Protein AF-0000000067834323 (afdb_homodimer)

Solvent-accessible surface area (backbone atoms only — not comparable to full-atom values): 40862 Å² total; per-residue (Å²): 127,83,71,75,69,48,27,38,35,40,26,24,63,48,64,49,22,48,41,20,52,39,44,43,51,51,28,32,71,61,74,43,74,45,67,44,77,49,79,82,41,48,38,62,52,53,50,54,48,49,55,54,52,73,71,45,79,67,45,37,36,42,38,36,32,43,54,72,42,46,72,56,46,51,52,46,53,53,49,50,42,54,53,36,70,73,40,57,89,88,38,45,52,33,37,42,36,38,27,28,52,69,64,25,59,53,39,31,52,76,68,72,43,62,66,42,72,40,91,87,40,89,77,30,30,33,42,73,73,87,39,96,47,49,44,39,37,39,26,70,90,44,40,28,25,46,47,37,55,75,49,33,62,80,80,22,73,83,46,52,77,61,52,71,67,56,44,52,18,47,50,37,38,39,50,14,46,36,22,40,75,68,62,35,76,88,42,86,40,16,59,47,17,48,41,49,44,51,54,44,68,70,38,55,53,60,60,48,40,80,67,35,90,61,19,62,58,51,53,35,50,51,50,40,52,52,19,35,41,45,67,73,64,47,41,27,26,55,50,48,35,42,44,31,45,53,53,42,52,54,46,51,62,73,46,61,88,46,86,86,67,52,85,54,41,30,60,53,60,45,45,22,55,56,53,38,72,37,66,72,52,44,45,73,44,95,89,48,34,33,36,34,52,59,59,36,68,69,44,41,54,51,19,49,52,41,23,38,74,71,63,74,28,60,34,35,37,36,38,32,50,72,12,43,32,42,25,33,28,82,77,43,52,9,25,60,56,12,44,70,32,76,30,47,73,41,48,38,44,12,28,24,40,45,91,81,43,51,34,82,44,57,68,52,41,48,67,62,44,45,54,64,79,54,58,72,76,77,71,58,81,72,37,71,64,61,63,55,60,69,59,71,109,126,81,71,74,68,46,26,38,35,42,27,25,62,47,65,49,20,49,42,19,52,38,44,43,51,51,27,32,71,61,76,43,75,46,69,43,76,48,78,83,40,50,39,62,53,52,49,55,49,50,56,53,53,73,70,45,77,67,46,38,34,41,37,36,30,44,54,72,43,44,70,56,46,51,53,46,54,54,48,50,42,55,53,35,70,73,40,57,88,90,38,44,50,34,37,42,36,38,27,28,52,67,65,25,58,55,40,31,53,75,68,72,42,63,66,42,73,39,91,86,41,87,76,30,31,31,42,74,73,88,39,97,47,48,43,40,37,39,26,70,90,44,40,29,24,47,46,40,56,75,48,35,60,80,80,23,72,83,46,51,75,61,53,72,66,57,43,53,16,48,52,38,36,37,49,15,45,34,22,41,76,67,62,35,74,89,43,84,38,17,59,47,18,49,41,49,45,52,53,46,67,70,38,55,51,59,60,48,42,80,67,34,89,60,19,62,58,50,54,36,51,49,50,40,53,52,19,36,41,45,67,74,63,48,41,26,25,55,49,47,34,41,44,32,46,53,53,40,53,53,46,51,61,75,46,61,87,47,85,85,68,53,83,55,40,30,61,53,61,42,47,23,57,56,54,36,70,37,67,71,49,42,45,74,44,95,87,48,36,32,37,33,51,59,58,37,69,71,44,42,53,52,18,47,52,42,24,39,74,69,63,72,27,61,33,36,35,36,38,32,50,73,12,42,33,44,25,32,28,80,77,45,52,10,24,59,57,11,44,71,32,78,30,48,71,40,48,38,44,11,28,25,40,44,91,83,42,51,33,83,44,58,68,53,40,47,68,61,45,47,54,65,79,53,57,72,76,76,71,58,82,74,37,72,64,61,64,54,60,69,58,74,108

Nearest PDB structures (foldseek):
  6mtz-assembly1_A  TM=7.770E-01  e=5.804E-19  Helicobacter pylori G27
  6mtz-assembly2_B  TM=7.766E-01  e=2.660E-18  Helicobacter pylori G27
  3sir-assembly1_A  TM=5.454E-01  e=3.115E-01  Drosophila melanogaster
  6mtz-assembly1_A  TM=7.773E-01  e=5.276E-19  Helicobacter pylori G27
  6mtz-assembly2_B  TM=7.833E-01  e=2.425E-18  Helicobacter pylori G27

InterPro domains:
  IPR038763 DHH phosphoesterase superfamily [SSF64182] (10-366)

Organism: Methylorubrum extorquens (strain ATCC 14718 / DSM 1338 / JCM 2805 / NCIMB 9133 / AM1) (NCBI:txid272630)

Secondary structure (DSSP, 8-state):
-----EEEEEEESSHHHHHHHHHHHHHS-EEEEEEE-SGGGHHHHHHHHHHHHHT-SS-EEEEEES----HHHHHHHHHHHHHHHTSPTT-PPEEEEEE--HHHHHHHHHTT--EEE-SSSTT-EEE--S-TTEEEEE-TTS-HHHHHHHTHHHH-TT-----HHHHHHHHHHHHHHHHHHTT-TTSTHHHHHHHHHHHHHHHHTTSS-TTSTTHHHHHHHHHHHHHHHHHTT--HHHHHHHHHHHHHHHHHHHTTT-TT--TTS-HHHHHHHHHHT-GGG-EE-TTS-EEEES--HHHHHHHHHHHHHTTS-SEEEEE-TTSEEEEEESSSHHHHHHHTTT-EEETTEEEEE-TTS--SSHHHHHHHHHHHHSPPPP-GGG-HHHHHHGGG-/-----EEEEEEESSHHHHHHHHHHHHHS-EEEEEEE--GGGHHHHHHHHHHHHHT-SS-EEEEEES----HHHHHHHHHHHHHHHTSPTT-PPEEEEEE--HHHHHHHHHTT--EEE-SSSTT-EEE--S-TTEEEEE-TTS-HHHHHHHTHHHH-TT-----HHHHHHHHHHHHHHHHHHTT-TTSTHHHHHHHHHHHHHHHHTTSS-TTSTTHHHHHHHHHHHHHHHHHTT--HHHHHHHHHHHHHHHHHHHTTT-TT--TTS-HHHHHHHHHHT-GGG-EE-TTS-EEEES--HHHHHHHHHHHHHTTS-SEEEEE-TTSEEEEEESSSHHHHHHHTTT-EEETTEEEEE-TTS--SSHHHHHHHHHHHHSPPPP-GGG-HHHHHHGGG-

Sequence (786 aa):
MILPMIVTQITHHDLDGYGASTVAAAFADVARVVHVARYSDVGPVVEDELKRLRGAAASETLLMTDLGLEEPTIAFLRRFAAMNRGRAEGTHHRLVVLDHHASSIDQLKRQNLETAPDPERAGLLRADLGDAEVFVLIDEAHCATRMAYDQRALYAPEAKVPGETAAADLAALIESVEALDLWKKGEPAFAGGLALDEMFWDSVSTLVPASHPWHDRFVSDLLMAAAGLLRAGSTPAELERRSGELRARLVDGLLAGEAGDDPALTARQRLARALARSDALFHRLSDGTLLSFGLDSGTFQRVSDQVMEAGRAKRVVNVQRAGTLSFRSIDGTALDGARAFRGGGHRDAAGGKLPQGSAHSREDAVAQVEPVLNPPPPDLSGSPFAALKNWKGMILPMIVTQITHHDLDGYGASTVAAAFADVARVVHVARYSDVGPVVEDELKRLRGAAASETLLMTDLGLEEPTIAFLRRFAAMNRGRAEGTHHRLVVLDHHASSIDQLKRQNLETAPDPERAGLLRADLGDAEVFVLIDEAHCATRMAYDQRALYAPEAKVPGETAAADLAALIESVEALDLWKKGEPAFAGGLALDEMFWDSVSTLVPASHPWHDRFVSDLLMAAAGLLRAGSTPAELERRSGELRARLVDGLLAGEAGDDPALTARQRLARALARSDALFHRLSDGTLLSFGLDSGTFQRVSDQVMEAGRAKRVVNVQRAGTLSFRSIDGTALDGARAFRGGGHRDAAGGKLPQGSAHSREDAVAQVEPVLNPPPPDLSGSPFAALKNWKG

Radius of gyration: 29.29 Å; Cα contacts (8 Å, |Δi|>4): 1418; chains: 2; bounding box: 93×86×87 Å

pLDDT: mean 92.76, std 10.88, range [27.03, 98.88]

Foldseek 3Di:
DPPFAAEEEEAEDALLRLLLVLLLVQWGVHPYYHYFHDLVLPLVVLVVVLVVLLPDQAAHEYEYFAHACAPSNVVSLLVLQVSQVPDDPPRRHAYAHEHADPVNQVRCVVVPFDWDDDPVDPQKIWTDNPHPRYTHIYHNLWGRSVVSNVVVCSRRVVTDDDDPLLVLLSVLLRVLCGCCVNVVVVDPSPQLVVLLRVLLVVDLAQFDHSQDPCRSVLSSQLSSVSSSCVSVPDGSVRSVVCSQVSSLVSLCVVCPPPPPQDSVDGNLLRRLLVVLPDPSQWDQAPVRETEGEAHDPNSCVNNVVNNVVVVSGQKYWYAYQQFKIWIAGDPQCRQVLQVLQVWGDGSGIIMHGFPVRGDNDPVRVCVRRRCSNPNDDPPCVPVPCVVVVVVVD/DPPFAAEEEEAEDALLRLLLVLLLVQWGVHPYYHYFHDLVLPLVVLVVVLVVLLPDQAAHEYEYFAHACAPSNVVSLLVLQVSQVPDDPPRRHAYAYEHADPVNQVRCVVVPFDWDDDPPDPQKIWTDNPHPRYTHIYHNLWGRSVVSNVVVCSRRVVTDDHDPLLVLLSVLLRVLCGCCVNVVVVDPSPQLVVLLRVLLVVDLQQFDHSQDPCRSVLSSQLSSVSSSCVSVPDGSVRSVVCSQVSSLVSLCVVCPPPPPQDSVDGNLLRRLLVVLPDPSQWDQAPVRETEGEAHDPNSCVNNVVNNVVVVSGQKYWYAYFQFKIWIAGDPQCSQVLQVLQVWGDGSGIIMHGFPVRGDNDPVRVCVRRRCSNPNDDPPCVPVPCVVVVVVVD

Structure (mmCIF, N/CA/C/O backbone):
data_AF-0000000067834323-model_v1
#
loop_
_entity.id
_entity.type
_entity.pdbx_description
1 polymer 'Dimethylmenaquinone methyltransferase'
#
loop_
_atom_site.group_PDB
_atom_site.id
_atom_site.type_symbol
_atom_site.label_atom_id
_atom_site.label_alt_id
_atom_site.label_comp_id
_atom_site.label_asym_id
_atom_site.label_entity_id
_atom_site.label_seq_id
_atom_site.pdbx_PDB_ins_code
_atom_site.Cartn_x
_atom_site.Cartn_y
_atom_site.Cartn_z
_atom_site.occupancy
_atom_site.B_iso_or_equiv
_atom_site.auth_seq_id
_atom_site.auth_comp_id
_atom_site.auth_asym_id
_atom_site.auth_atom_id
_atom_site.pdbx_PDB_model_num
ATOM 1 N N . MET A 1 1 ? -16.531 34.844 27.625 1 30.27 1 MET A N 1
ATOM 2 C CA . MET A 1 1 ? -15.961 33.531 27.312 1 30.27 1 MET A CA 1
ATOM 3 C C . MET A 1 1 ? -15.133 33.594 26.047 1 30.27 1 MET A C 1
ATOM 5 O O . MET A 1 1 ? -15.633 33.969 24.984 1 30.27 1 MET A O 1
ATOM 9 N N . ILE A 1 2 ? -13.867 33.844 26.078 1 39.53 2 ILE A N 1
ATOM 10 C CA . ILE A 1 2 ? -13.023 33.906 24.891 1 39.53 2 ILE A CA 1
ATOM 11 C C . ILE A 1 2 ? -13.242 32.656 24.031 1 39.53 2 ILE A C 1
ATOM 13 O O . ILE A 1 2 ? -13.062 31.531 24.516 1 39.53 2 ILE A O 1
ATOM 17 N N . LEU A 1 3 ? -14.109 32.719 23.141 1 48.69 3 LEU A N 1
ATOM 18 C CA . LEU A 1 3 ? -14.375 31.594 22.25 1 48.69 3 LEU A CA 1
ATOM 19 C C . LEU A 1 3 ? -13.078 30.906 21.828 1 48.69 3 LEU A C 1
ATOM 21 O O . LEU A 1 3 ? -12.133 31.578 21.406 1 48.69 3 LEU A O 1
ATOM 25 N N . PRO A 1 4 ? -12.914 29.734 22.312 1 58.78 4 PRO A N 1
ATOM 26 C CA . PRO A 1 4 ? -11.656 29.062 21.969 1 58.78 4 PRO A CA 1
ATOM 27 C C . PRO A 1 4 ? -11.305 29.172 20.484 1 58.78 4 PRO A C 1
ATOM 29 O O . PRO A 1 4 ? -12.203 29.172 19.641 1 58.78 4 PRO A O 1
ATOM 32 N N . MET A 1 5 ? -10.109 29.656 20.203 1 72.94 5 MET A N 1
ATOM 33 C CA . MET A 1 5 ? -9.594 29.844 18.844 1 72.94 5 MET A CA 1
ATOM 34 C C . MET A 1 5 ? -9.625 28.531 18.078 1 72.94 5 MET A C 1
ATOM 36 O O . MET A 1 5 ? -9.078 27.516 18.531 1 72.94 5 MET A O 1
ATOM 40 N N . ILE A 1 6 ? -10.562 28.453 17.031 1 88.56 6 ILE A N 1
ATOM 41 C CA . ILE A 1 6 ? -10.648 27.312 16.141 1 88.56 6 ILE A CA 1
ATOM 42 C C . ILE A 1 6 ? -9.344 27.188 15.344 1 88.56 6 ILE A C 1
ATOM 44 O O . ILE A 1 6 ? -8.883 28.141 14.734 1 88.56 6 ILE A O 1
ATOM 48 N N . VAL A 1 7 ? -8.648 26.078 15.5 1 95.94 7 VAL A N 1
ATOM 49 C CA . VAL A 1 7 ? -7.422 25.812 14.75 1 95.94 7 VAL A CA 1
ATOM 50 C C . VAL A 1 7 ? -7.68 24.719 13.711 1 95.94 7 VAL A C 1
ATOM 52 O O . VAL A 1 7 ? -8.195 23.641 14.039 1 95.94 7 VAL A O 1
ATOM 55 N N . THR A 1 8 ? -7.434 25.031 12.438 1 97.5 8 THR A N 1
ATOM 56 C CA . THR A 1 8 ? -7.383 24.062 11.352 1 97.5 8 THR A CA 1
ATOM 57 C C . THR A 1 8 ? -5.945 23.859 10.883 1 97.5 8 THR A C 1
ATOM 59 O O . THR A 1 8 ? -5.207 24.828 10.695 1 97.5 8 THR A O 1
ATOM 62 N N . GLN A 1 9 ? -5.605 22.625 10.758 1 98.31 9 GLN A N 1
ATOM 63 C CA . GLN A 1 9 ? -4.254 22.359 10.281 1 98.31 9 GLN A CA 1
ATOM 64 C C . GLN A 1 9 ? -4.285 21.672 8.914 1 98.31 9 GLN A C 1
ATOM 66 O O . GLN A 1 9 ? -5.086 20.75 8.695 1 98.31 9 GLN A O 1
ATOM 71 N N . ILE A 1 10 ? -3.475 22.125 8.008 1 98.44 10 ILE A N 1
ATOM 72 C CA . ILE A 1 10 ? -3.182 21.453 6.746 1 98.44 10 ILE A CA 1
ATOM 73 C C . ILE A 1 10 ? -1.724 21 6.723 1 98.44 10 ILE A C 1
ATOM 75 O O . ILE A 1 10 ? -0.816 21.812 6.949 1 98.44 10 ILE A O 1
ATOM 79 N N . THR A 1 11 ? -1.483 19.734 6.504 1 98.38 11 THR A N 1
ATOM 80 C CA . THR A 1 11 ? -0.13 19.203 6.598 1 98.38 11 THR A CA 1
ATOM 81 C C . THR A 1 11 ? 0.089 18.109 5.562 1 98.38 11 THR A C 1
ATOM 83 O O . THR A 1 11 ? -0.834 17.734 4.832 1 98.38 11 THR A O 1
ATOM 86 N N . HIS A 1 12 ? 1.309 17.688 5.387 1 97.44 12 HIS A N 1
ATOM 87 C CA . HIS A 1 12 ? 1.645 16.641 4.418 1 97.44 12 HIS A CA 1
ATOM 88 C C . HIS A 1 12 ? 1.325 15.258 4.969 1 97.44 12 HIS A C 1
ATOM 90 O O . HIS A 1 12 ? 1.393 15.031 6.18 1 97.44 12 HIS A O 1
ATOM 96 N N . HIS A 1 13 ? 0.975 14.398 4.07 1 97.06 13 HIS A N 1
ATOM 97 C CA . HIS A 1 13 ? 0.663 13.016 4.414 1 97.06 13 HIS A CA 1
ATOM 98 C C . HIS A 1 13 ? 1.931 12.172 4.508 1 97.06 13 HIS A C 1
ATOM 100 O O . HIS A 1 13 ? 2.154 11.289 3.682 1 97.06 13 HIS A O 1
ATOM 106 N N . ASP A 1 14 ? 2.775 12.367 5.465 1 96.62 14 ASP A N 1
ATOM 107 C CA . ASP A 1 14 ? 3.936 11.555 5.805 1 96.62 14 ASP A CA 1
ATOM 108 C C . ASP A 1 14 ? 4.258 11.648 7.293 1 96.62 14 ASP A C 1
ATOM 110 O O . ASP A 1 14 ? 3.488 12.227 8.062 1 96.62 14 ASP A O 1
ATOM 114 N N . LEU A 1 15 ? 5.281 10.984 7.723 1 98.31 15 LEU A N 1
ATOM 115 C CA . LEU A 1 15 ? 5.574 10.922 9.148 1 98.31 15 LEU A CA 1
ATOM 116 C C . LEU A 1 15 ? 5.828 12.312 9.719 1 98.31 15 LEU A C 1
ATOM 118 O O . LEU A 1 15 ? 5.359 12.641 10.812 1 98.31 15 LEU A O 1
ATOM 122 N N . ASP A 1 16 ? 6.562 13.148 9.023 1 98.62 16 ASP A N 1
ATOM 123 C CA . ASP A 1 16 ? 6.848 14.5 9.5 1 98.62 16 ASP A CA 1
ATOM 124 C C . ASP A 1 16 ? 5.57 15.328 9.609 1 98.62 16 ASP A C 1
ATOM 126 O O . ASP A 1 16 ? 5.359 16.031 10.609 1 98.62 16 ASP A O 1
ATOM 130 N N . GLY A 1 17 ? 4.703 15.242 8.625 1 98.62 17 GLY A N 1
ATOM 131 C CA . GLY A 1 17 ? 3.418 15.914 8.711 1 98.62 17 GLY A CA 1
ATOM 132 C C . GLY A 1 17 ? 2.576 15.445 9.883 1 98.62 17 GLY A C 1
ATOM 133 O O . GLY A 1 17 ? 2 16.266 10.609 1 98.62 17 GLY A O 1
ATOM 134 N N . TYR A 1 18 ? 2.518 14.195 10.094 1 98.81 18 TYR A N 1
ATOM 135 C CA . TYR A 1 18 ? 1.728 13.656 11.195 1 98.81 18 TYR A CA 1
ATOM 136 C C . TYR A 1 18 ? 2.4 13.93 12.531 1 98.81 18 TYR A C 1
ATOM 138 O O . TYR A 1 18 ? 1.725 14.109 13.547 1 98.81 18 TYR A O 1
ATOM 146 N N . GLY A 1 19 ? 3.705 13.922 12.516 1 98.88 19 GLY A N 1
ATOM 147 C CA . GLY A 1 19 ? 4.391 14.406 13.703 1 98.88 19 GLY A CA 1
ATOM 148 C C . GLY A 1 19 ? 3.99 15.82 14.086 1 98.88 19 GLY A C 1
ATOM 149 O O . GLY A 1 19 ? 3.691 16.094 15.25 1 98.88 19 GLY A O 1
ATOM 150 N N . ALA A 1 20 ? 3.965 16.656 13.133 1 98.81 20 ALA A N 1
ATOM 151 C CA . ALA A 1 20 ? 3.584 18.047 13.367 1 98.81 20 ALA A CA 1
ATOM 152 C C . ALA A 1 20 ? 2.156 18.141 13.898 1 98.81 20 ALA A C 1
ATOM 154 O O . ALA A 1 20 ? 1.878 18.922 14.805 1 98.81 20 ALA A O 1
ATOM 155 N N . SER A 1 21 ? 1.267 17.375 13.32 1 98.56 21 SER A N 1
ATOM 156 C CA . SER A 1 21 ? -0.116 17.422 13.781 1 98.56 21 SER A CA 1
ATOM 157 C C . SER A 1 21 ? -0.251 16.844 15.188 1 98.56 21 SER A C 1
ATOM 159 O O . SER A 1 21 ? -1.08 17.312 15.977 1 98.56 21 SER A O 1
ATOM 161 N N . THR A 1 22 ? 0.534 15.859 15.523 1 98.69 22 THR A N 1
ATOM 162 C CA . THR A 1 22 ? 0.551 15.312 16.875 1 98.69 22 THR A CA 1
ATOM 163 C C . THR A 1 22 ? 1.028 16.359 17.875 1 98.69 22 THR A C 1
ATOM 165 O O . THR A 1 22 ? 0.438 16.516 18.953 1 98.69 22 THR A O 1
ATOM 168 N N . VAL A 1 23 ? 2.072 17.094 17.484 1 98.56 23 VAL A N 1
ATOM 169 C CA . VAL A 1 23 ? 2.59 18.156 18.344 1 98.56 23 VAL A CA 1
ATOM 170 C C . VAL A 1 23 ? 1.528 19.234 18.516 1 98.56 23 VAL A C 1
ATOM 172 O O . VAL A 1 23 ? 1.257 19.672 19.641 1 98.56 23 VAL A O 1
ATOM 175 N N . ALA A 1 24 ? 0.962 19.688 17.438 1 98.12 24 ALA A N 1
ATOM 176 C CA . ALA A 1 24 ? -0.055 20.734 17.516 1 98.12 24 ALA A CA 1
ATOM 177 C C . ALA A 1 24 ? -1.196 20.328 18.438 1 98.12 24 ALA A C 1
ATOM 179 O O . ALA A 1 24 ? -1.658 21.125 19.25 1 98.12 24 ALA A O 1
ATOM 180 N N . ALA A 1 25 ? -1.633 19.094 18.359 1 96.56 25 ALA A N 1
ATOM 181 C CA . ALA A 1 25 ? -2.754 18.594 19.141 1 96.56 25 ALA A CA 1
ATOM 182 C C . ALA A 1 25 ? -2.408 18.562 20.625 1 96.56 25 ALA A C 1
ATOM 184 O O . ALA A 1 25 ? -3.297 18.641 21.484 1 96.56 25 ALA A O 1
ATOM 185 N N . ALA A 1 26 ? -1.13 18.453 20.938 1 96.62 26 ALA A N 1
ATOM 186 C CA . ALA A 1 26 ? -0.69 18.422 22.328 1 96.62 26 ALA A CA 1
ATOM 187 C C . ALA A 1 26 ? -0.834 19.797 22.984 1 96.62 26 ALA A C 1
ATOM 189 O O . ALA A 1 26 ? -0.905 19.891 24.203 1 96.62 26 ALA A O 1
ATOM 190 N N . PHE A 1 27 ? -0.931 20.828 22.172 1 96.31 27 PHE A N 1
ATOM 191 C CA . PHE A 1 27 ? -0.865 22.172 22.734 1 96.31 27 PHE A CA 1
ATOM 192 C C . PHE A 1 27 ? -2.125 22.969 22.406 1 96.31 27 PHE A C 1
ATOM 194 O O . PHE A 1 27 ? -2.42 23.984 23.047 1 96.31 27 PHE A O 1
ATOM 201 N N . ALA A 1 28 ? -2.822 22.594 21.359 1 94.75 28 ALA A N 1
ATOM 202 C CA . ALA A 1 28 ? -4.016 23.312 20.922 1 94.75 28 ALA A CA 1
ATOM 203 C C . ALA A 1 28 ? -5.18 22.359 20.688 1 94.75 28 ALA A C 1
ATOM 205 O O . ALA A 1 28 ? -4.977 21.141 20.516 1 94.75 28 ALA A O 1
ATOM 206 N N . ASP A 1 29 ? -6.363 22.875 20.766 1 92.38 29 ASP A N 1
ATOM 207 C CA . ASP A 1 29 ? -7.543 22.125 20.344 1 92.38 29 ASP A CA 1
ATOM 208 C C . ASP A 1 29 ? -7.75 22.25 18.828 1 92.38 29 ASP A C 1
ATOM 210 O O . ASP A 1 29 ? -8.523 23.078 18.359 1 92.38 29 ASP A O 1
ATOM 214 N N . VAL A 1 30 ? -7.094 21.422 18.125 1 95.06 30 VAL A N 1
ATOM 215 C CA . VAL A 1 30 ? -7.191 21.438 16.672 1 95.06 30 VAL A CA 1
ATOM 216 C C . VAL A 1 30 ? -8.531 20.859 16.234 1 95.06 30 VAL A C 1
ATOM 218 O O . VAL A 1 30 ? -8.836 19.688 16.516 1 95.06 30 VAL A O 1
ATOM 221 N N . ALA A 1 31 ? -9.336 21.641 15.602 1 94.5 31 ALA A N 1
ATOM 222 C CA . ALA A 1 31 ? -10.695 21.25 15.219 1 94.5 31 ALA A CA 1
ATOM 223 C C . ALA A 1 31 ? -10.68 20.281 14.039 1 94.5 31 ALA A C 1
ATOM 225 O O . ALA A 1 31 ? -11.531 19.406 13.945 1 94.5 31 ALA A O 1
ATOM 226 N N . ARG A 1 32 ? -9.703 20.5 13.164 1 94.69 32 ARG A N 1
ATOM 227 C CA . ARG A 1 32 ? -9.656 19.719 11.93 1 94.69 32 ARG A CA 1
ATOM 228 C C . ARG A 1 32 ? -8.234 19.656 11.375 1 94.69 32 ARG A C 1
ATOM 230 O O . ARG A 1 32 ? -7.504 20.656 11.422 1 94.69 32 ARG A O 1
ATOM 237 N N . VAL A 1 33 ? -7.906 18.516 10.883 1 97.62 33 VAL A N 1
ATOM 238 C CA . VAL A 1 33 ? -6.633 18.344 10.195 1 97.62 33 VAL A CA 1
ATOM 239 C C . VAL A 1 33 ? -6.871 17.828 8.781 1 97.62 33 VAL A C 1
ATOM 241 O O . VAL A 1 33 ? -7.676 16.922 8.57 1 97.62 33 VAL A O 1
ATOM 244 N N . VAL A 1 34 ? -6.227 18.438 7.801 1 97 34 VAL A N 1
ATOM 245 C CA . VAL A 1 34 ? -6.234 17.969 6.414 1 97 34 VAL A CA 1
ATOM 246 C C . VAL A 1 34 ? -4.848 17.469 6.027 1 97 34 VAL A C 1
ATOM 248 O O . VAL A 1 34 ? -3.881 18.234 6.027 1 97 34 VAL A O 1
ATOM 251 N N . HIS A 1 35 ? -4.754 16.219 5.719 1 97.25 35 HIS A N 1
ATOM 252 C CA . HIS A 1 35 ? -3.498 15.633 5.266 1 97.25 35 HIS A CA 1
ATOM 253 C C . HIS A 1 35 ? -3.426 15.594 3.744 1 97.25 35 HIS A C 1
ATOM 255 O O . HIS A 1 35 ? -4.223 14.906 3.1 1 97.25 35 HIS A O 1
ATOM 261 N N . VAL A 1 36 ? -2.447 16.266 3.213 1 95.94 36 VAL A N 1
ATOM 262 C CA . VAL A 1 36 ? -2.314 16.359 1.763 1 95.94 36 VAL A CA 1
ATOM 263 C C . VAL A 1 36 ? -1.29 15.336 1.272 1 95.94 36 VAL A C 1
ATOM 265 O O . VAL A 1 36 ? -0.103 15.438 1.591 1 95.94 36 VAL A O 1
ATOM 268 N N . ALA A 1 37 ? -1.751 14.445 0.464 1 91.94 37 ALA A N 1
ATOM 269 C CA . ALA A 1 37 ? -0.909 13.336 0.013 1 91.94 37 ALA A CA 1
ATOM 270 C C . ALA A 1 37 ? -0.104 13.727 -1.223 1 91.94 37 ALA A C 1
ATOM 272 O O . ALA A 1 37 ? 1.059 13.344 -1.362 1 91.94 37 ALA A O 1
ATOM 273 N N . ARG A 1 38 ? -0.713 14.492 -2.135 1 87.94 38 ARG A N 1
ATOM 274 C CA . ARG A 1 38 ? -0.071 14.922 -3.375 1 87.94 38 ARG A CA 1
ATOM 275 C C . ARG A 1 38 ? 0.217 16.422 -3.355 1 87.94 38 ARG A C 1
ATOM 277 O O . ARG A 1 38 ? -0.679 17.219 -3.102 1 87.94 38 ARG A O 1
ATOM 284 N N . TYR A 1 39 ? 1.351 16.766 -3.75 1 84.12 39 TYR A N 1
ATOM 285 C CA . TYR A 1 39 ? 1.722 18.172 -3.719 1 84.12 39 TYR A CA 1
ATOM 286 C C . TYR A 1 39 ? 0.868 18.984 -4.688 1 84.12 39 TYR A C 1
ATOM 288 O O . TYR A 1 39 ? 0.57 20.156 -4.434 1 84.12 39 TYR A O 1
ATOM 296 N N . SER A 1 40 ? 0.408 18.328 -5.719 1 86.75 40 SER A N 1
ATOM 297 C CA . SER A 1 40 ? -0.446 19 -6.691 1 86.75 40 SER A CA 1
ATOM 298 C C . SER A 1 40 ? -1.795 19.375 -6.082 1 86.75 40 SER A C 1
ATOM 300 O O . SER A 1 40 ? -2.51 20.219 -6.617 1 86.75 40 SER A O 1
ATOM 302 N N . ASP A 1 41 ? -2.096 18.766 -4.961 1 93.38 41 ASP A N 1
ATOM 303 C CA . ASP A 1 41 ? -3.396 19 -4.344 1 93.38 41 ASP A CA 1
ATOM 304 C C . ASP A 1 41 ? -3.336 20.172 -3.363 1 93.38 41 ASP A C 1
ATOM 306 O O . ASP A 1 41 ? -4.371 20.641 -2.887 1 93.38 41 ASP A O 1
ATOM 310 N N . VAL A 1 42 ? -2.148 20.703 -3.07 1 94.69 42 VAL A N 1
ATOM 311 C CA . VAL A 1 42 ? -2.016 21.766 -2.078 1 94.69 42 VAL A CA 1
ATOM 312 C C . VAL A 1 42 ? -2.795 23 -2.533 1 94.69 42 VAL A C 1
ATOM 314 O O . VAL A 1 42 ? -3.564 23.578 -1.76 1 94.69 42 VAL A O 1
ATOM 317 N N . GLY A 1 43 ? -2.67 23.359 -3.783 1 94.62 43 GLY A N 1
ATOM 318 C CA . GLY A 1 43 ? -3.365 24.516 -4.32 1 94.62 43 GLY A CA 1
ATOM 319 C C . GLY A 1 43 ? -4.867 24.453 -4.117 1 94.62 43 GLY A C 1
ATOM 320 O O . GLY A 1 43 ? -5.434 25.297 -3.41 1 94.62 43 GLY A O 1
ATOM 321 N N . PRO A 1 44 ? -5.449 23.422 -4.66 1 95.38 44 PRO A N 1
ATOM 322 C CA . PRO A 1 44 ? -6.898 23.281 -4.5 1 95.38 44 PRO A CA 1
ATOM 323 C C . PRO A 1 44 ? -7.324 23.219 -3.035 1 95.38 44 PRO A C 1
ATOM 325 O O . PRO A 1 44 ? -8.359 23.781 -2.668 1 95.38 44 PRO A O 1
ATOM 328 N N . VAL A 1 45 ? -6.598 22.656 -2.168 1 96.5 45 VAL A N 1
ATOM 329 C CA . VAL A 1 45 ? -6.945 22.484 -0.761 1 96.5 45 VAL A CA 1
ATOM 330 C C . VAL A 1 45 ? -6.926 23.828 -0.055 1 96.5 45 VAL A C 1
ATOM 332 O O . VAL A 1 45 ? -7.859 24.172 0.676 1 96.5 45 VAL A O 1
ATOM 335 N N . VAL A 1 46 ? -5.891 24.594 -0.299 1 97.38 46 VAL A N 1
ATOM 336 C CA . VAL A 1 46 ? -5.793 25.875 0.387 1 97.38 46 VAL A CA 1
ATOM 337 C C . VAL A 1 46 ? -6.812 26.859 -0.193 1 97.38 46 VAL A C 1
ATOM 339 O O . VAL A 1 46 ? -7.328 27.719 0.519 1 97.38 46 VAL A O 1
ATOM 342 N N . GLU A 1 47 ? -7.121 26.688 -1.44 1 96.12 47 GLU A N 1
ATOM 343 C CA . GLU A 1 47 ? -8.164 27.531 -2.025 1 96.12 47 GLU A CA 1
ATOM 344 C C . GLU A 1 47 ? -9.516 27.25 -1.388 1 96.12 47 GLU A C 1
ATOM 346 O O . GLU A 1 47 ? -10.289 28.188 -1.133 1 96.12 47 GLU A O 1
ATOM 351 N N . ASP A 1 48 ? -9.805 26.016 -1.226 1 95.62 48 ASP A N 1
ATOM 352 C CA . ASP A 1 48 ? -11.039 25.656 -0.536 1 95.62 48 ASP A CA 1
ATOM 353 C C . ASP A 1 48 ? -11.078 26.25 0.869 1 95.62 48 ASP A C 1
ATOM 355 O O . ASP A 1 48 ? -12.125 26.734 1.315 1 95.62 48 ASP A O 1
ATOM 359 N N . GLU A 1 49 ? -9.977 26.219 1.521 1 96.62 49 GLU A N 1
ATOM 360 C CA . GLU A 1 49 ? -9.914 26.766 2.879 1 96.62 49 GLU A CA 1
ATOM 361 C C . GLU A 1 49 ? -10.086 28.281 2.885 1 96.62 49 GLU A C 1
ATOM 363 O O . GLU A 1 49 ? -10.742 28.828 3.773 1 96.62 49 GLU A O 1
ATOM 368 N N . LEU A 1 50 ? -9.492 28.922 1.899 1 97.44 50 LEU A N 1
ATOM 369 C CA . LEU A 1 50 ? -9.641 30.359 1.776 1 97.44 50 LEU A CA 1
ATOM 370 C C . LEU A 1 50 ? -11.102 30.75 1.598 1 97.44 50 LEU A C 1
ATOM 372 O O . LEU A 1 50 ? -11.578 31.688 2.229 1 97.44 50 LEU A O 1
ATOM 376 N N . LYS A 1 51 ? -11.75 30.031 0.778 1 95.94 51 LYS A N 1
ATOM 377 C CA . LYS A 1 51 ? -13.18 30.266 0.552 1 95.94 51 LYS A CA 1
ATOM 378 C C . LYS A 1 51 ? -13.977 30.094 1.843 1 95.94 51 LYS A C 1
ATOM 380 O O . LYS A 1 51 ? -14.844 30.906 2.148 1 95.94 51 LYS A O 1
ATOM 385 N N . ARG A 1 52 ? -13.734 29.109 2.547 1 95.5 52 ARG A N 1
ATOM 386 C CA . ARG A 1 52 ? -14.414 28.859 3.816 1 95.5 52 ARG A CA 1
ATOM 387 C C . ARG A 1 52 ? -14.148 30 4.805 1 95.5 52 ARG A C 1
ATOM 389 O O . ARG A 1 52 ? -15.07 30.484 5.461 1 95.5 52 ARG A O 1
ATOM 396 N N . LEU A 1 53 ? -12.914 30.438 4.895 1 96.75 53 LEU A N 1
ATOM 397 C CA . LEU A 1 53 ? -12.508 31.469 5.844 1 96.75 53 LEU A CA 1
ATOM 398 C C . LEU A 1 53 ? -13.125 32.812 5.492 1 96.75 53 LEU A C 1
ATOM 400 O O . LEU A 1 53 ? -13.414 33.625 6.379 1 96.75 53 LEU A O 1
ATOM 404 N N . ARG A 1 54 ? -13.305 33.031 4.223 1 95.5 54 ARG A N 1
ATOM 405 C CA . ARG A 1 54 ? -13.961 34.281 3.789 1 95.5 54 ARG A CA 1
ATOM 406 C C . ARG A 1 54 ? -15.359 34.375 4.395 1 95.5 54 ARG A C 1
ATOM 408 O O . ARG A 1 54 ? -15.82 35.5 4.688 1 95.5 54 ARG A O 1
ATOM 415 N N . GLY A 1 55 ? -15.914 33.25 4.59 1 93.62 55 GLY A N 1
ATOM 416 C CA . GLY A 1 55 ? -17.266 33.25 5.109 1 93.62 55 GLY A CA 1
ATOM 417 C C . GLY A 1 55 ? -17.328 33.188 6.625 1 93.62 55 GLY A C 1
ATOM 418 O O . GLY A 1 55 ? -18.391 33.312 7.219 1 93.62 55 GLY A O 1
ATOM 419 N N . ALA A 1 56 ? -16.266 33 7.25 1 93.5 56 ALA A N 1
ATOM 420 C CA . ALA A 1 56 ? -16.234 32.875 8.703 1 93.5 56 ALA A CA 1
ATOM 421 C C . ALA A 1 56 ? -16.234 34.219 9.398 1 93.5 56 ALA A C 1
ATOM 423 O O . ALA A 1 56 ? -15.359 35.062 9.141 1 93.5 56 ALA A O 1
ATOM 424 N N . ALA A 1 57 ? -17.156 34.438 10.258 1 90.5 57 ALA A N 1
ATOM 425 C CA . ALA A 1 57 ? -17.25 35.719 10.961 1 90.5 57 ALA A CA 1
ATOM 426 C C . ALA A 1 57 ? -16.188 35.812 12.047 1 90.5 57 ALA A C 1
ATOM 428 O O . ALA A 1 57 ? -15.539 36.875 12.172 1 90.5 57 ALA A O 1
ATOM 429 N N . ALA A 1 58 ? -16.062 34.75 12.781 1 92.19 58 ALA A N 1
ATOM 430 C CA . ALA A 1 58 ? -15.094 34.75 13.875 1 92.19 58 ALA A CA 1
ATOM 431 C C . ALA A 1 58 ? -13.68 34.5 13.367 1 92.19 58 ALA A C 1
ATOM 433 O O . ALA A 1 58 ? -13.492 33.812 12.359 1 92.19 58 ALA A O 1
ATOM 434 N N . SER A 1 59 ? -12.703 35.031 14.047 1 94.38 59 SER A N 1
ATOM 435 C CA . SER A 1 59 ? -11.305 34.781 13.734 1 94.38 59 SER A CA 1
ATOM 436 C C . SER A 1 59 ? -10.938 33.312 13.961 1 94.38 59 SER A C 1
ATOM 438 O O . SER A 1 59 ? -11.352 32.719 14.953 1 94.38 59 SER A O 1
ATOM 440 N N . GLU A 1 60 ? -10.219 32.719 13.031 1 96 60 GLU A N 1
ATOM 441 C CA . GLU A 1 60 ? -9.703 31.359 13.109 1 96 60 GLU A CA 1
ATOM 442 C C . GLU A 1 60 ? -8.203 31.312 12.828 1 96 60 GLU A C 1
ATOM 444 O O . GLU A 1 60 ? -7.637 32.281 12.312 1 96 60 GLU A O 1
ATOM 449 N N . THR A 1 61 ? -7.555 30.266 13.258 1 97 61 THR A N 1
ATOM 450 C CA . THR A 1 61 ? -6.145 30.031 12.961 1 97 61 THR A CA 1
ATOM 451 C C . THR A 1 61 ? -5.98 28.906 11.953 1 97 61 THR A C 1
ATOM 453 O O . THR A 1 61 ? -6.535 27.812 12.141 1 97 61 THR A O 1
ATOM 456 N N . LEU A 1 62 ? -5.309 29.188 10.898 1 98.12 62 LEU A N 1
ATOM 457 C CA . LEU A 1 62 ? -4.887 28.172 9.938 1 98.12 62 LEU A CA 1
ATOM 458 C C . LEU A 1 62 ? -3.404 27.859 10.102 1 98.12 62 LEU A C 1
ATOM 460 O O . LEU A 1 62 ? -2.557 28.734 9.953 1 98.12 62 LEU A O 1
ATOM 464 N N . LEU A 1 63 ? -3.127 26.672 10.469 1 98.62 63 LEU A N 1
ATOM 465 C CA . LEU A 1 63 ? -1.762 26.172 10.617 1 98.62 63 LEU A CA 1
ATOM 466 C C . LEU A 1 63 ? -1.378 25.281 9.438 1 98.62 63 LEU A C 1
ATOM 468 O O . LEU A 1 63 ? -2.02 24.266 9.188 1 98.62 63 LEU A O 1
ATOM 472 N N . MET A 1 64 ? -0.373 25.672 8.672 1 98.62 64 MET A N 1
ATOM 473 C CA . MET A 1 64 ? 0.16 24.891 7.566 1 98.62 64 MET A CA 1
ATOM 474 C C . MET A 1 64 ? 1.552 24.359 7.895 1 98.62 64 MET A C 1
ATOM 476 O O . MET A 1 64 ? 2.449 25.125 8.234 1 98.62 64 MET A O 1
ATOM 480 N N . THR A 1 65 ? 1.703 23.078 7.844 1 98.56 65 THR A N 1
ATOM 481 C CA . THR A 1 65 ? 2.996 22.484 8.172 1 98.56 65 THR A CA 1
ATOM 482 C C . THR A 1 65 ? 3.449 21.531 7.066 1 98.56 65 THR A C 1
ATOM 484 O O . THR A 1 65 ? 2.629 20.844 6.465 1 98.56 65 THR A O 1
ATOM 487 N N . ASP A 1 66 ? 4.758 21.516 6.746 1 97.81 66 ASP A N 1
ATOM 488 C CA . ASP A 1 66 ? 5.41 20.484 5.938 1 97.81 66 ASP A CA 1
ATOM 489 C C . ASP A 1 66 ? 4.855 20.469 4.516 1 97.81 66 ASP A C 1
ATOM 491 O O . ASP A 1 66 ? 4.641 19.406 3.939 1 97.81 66 ASP A O 1
ATOM 495 N N . LEU A 1 67 ? 4.5 21.609 4.059 1 96.62 67 LEU A N 1
ATOM 496 C CA . LEU A 1 67 ? 4.035 21.75 2.686 1 96.62 67 LEU A CA 1
ATOM 497 C C . LEU A 1 67 ? 4.93 22.703 1.905 1 96.62 67 LEU A C 1
ATOM 499 O O . LEU A 1 67 ? 4.988 23.906 2.213 1 96.62 67 LEU A O 1
ATOM 503 N N . GLY A 1 68 ? 5.617 22.172 0.987 1 92.62 68 GLY A N 1
ATOM 504 C CA . GLY A 1 68 ? 6.434 23.016 0.14 1 92.62 68 GLY A CA 1
ATOM 505 C C . GLY A 1 68 ? 5.648 24.141 -0.522 1 92.62 68 GLY A C 1
ATOM 506 O O . GLY A 1 68 ? 4.516 23.922 -0.959 1 92.62 68 GLY A O 1
ATOM 507 N N . LEU A 1 69 ? 6.301 25.312 -0.581 1 94.06 69 LEU A N 1
ATOM 508 C CA . LEU A 1 69 ? 5.621 26.5 -1.093 1 94.06 69 LEU A CA 1
ATOM 509 C C . LEU A 1 69 ? 5.832 26.641 -2.596 1 94.06 69 LEU A C 1
ATOM 511 O O . LEU A 1 69 ? 6.727 27.375 -3.033 1 94.06 69 LEU A O 1
ATOM 515 N N . GLU A 1 70 ? 4.906 26.031 -3.271 1 92.31 70 GLU A N 1
ATOM 516 C CA . GLU A 1 70 ? 4.91 26.188 -4.723 1 92.31 70 GLU A CA 1
ATOM 517 C C . GLU A 1 70 ? 4.086 27.406 -5.148 1 92.31 70 GLU A C 1
ATOM 519 O O . GLU A 1 70 ? 3.51 28.094 -4.305 1 92.31 70 GLU A O 1
ATOM 524 N N . GLU A 1 71 ? 4.016 27.656 -6.387 1 92.94 71 GLU A N 1
ATOM 525 C CA . GLU A 1 71 ? 3.402 28.859 -6.922 1 92.94 71 GLU A CA 1
ATOM 526 C C . GLU A 1 71 ? 1.961 29.016 -6.445 1 92.94 71 GLU A C 1
ATOM 528 O O . GLU A 1 71 ? 1.562 30.094 -5.98 1 92.94 71 GLU A O 1
ATOM 533 N N . PRO A 1 72 ? 1.199 27.938 -6.477 1 93.12 72 PRO A N 1
ATOM 534 C CA . PRO A 1 72 ? -0.178 28.109 -6.004 1 93.12 72 PRO A CA 1
ATOM 535 C C . PRO A 1 72 ? -0.255 28.438 -4.516 1 93.12 72 PRO A C 1
ATOM 537 O O . PRO A 1 72 ? -1.148 29.172 -4.094 1 93.12 72 PRO A O 1
ATOM 540 N N . THR A 1 73 ? 0.621 27.938 -3.762 1 95.25 73 THR A N 1
ATOM 541 C CA . THR A 1 73 ? 0.625 28.219 -2.33 1 95.25 73 THR A CA 1
ATOM 542 C C . THR A 1 73 ? 1.017 29.672 -2.059 1 95.25 73 THR A C 1
ATOM 544 O O . THR A 1 73 ? 0.449 30.312 -1.177 1 95.25 73 THR A O 1
ATOM 547 N N . ILE A 1 74 ? 1.963 30.125 -2.789 1 95.69 74 ILE A N 1
ATOM 548 C CA . ILE A 1 74 ? 2.396 31.516 -2.631 1 95.69 74 ILE A CA 1
ATOM 549 C C . ILE A 1 74 ? 1.267 32.469 -3.037 1 95.69 74 ILE A C 1
ATOM 551 O O . ILE A 1 74 ? 1.016 33.469 -2.363 1 95.69 74 ILE A O 1
ATOM 555 N N . ALA A 1 75 ? 0.607 32.125 -4.117 1 96.25 75 ALA A N 1
ATOM 556 C CA . ALA A 1 75 ? -0.574 32.906 -4.508 1 96.25 75 ALA A CA 1
ATOM 557 C C . ALA A 1 75 ? -1.616 32.906 -3.393 1 96.25 75 ALA A C 1
ATOM 559 O O . ALA A 1 75 ? -2.223 33.938 -3.109 1 96.25 75 ALA A O 1
ATOM 560 N N . PHE A 1 76 ? -1.835 31.828 -2.787 1 97.69 76 PHE A N 1
ATOM 561 C CA . PHE A 1 76 ? -2.742 31.703 -1.652 1 97.69 76 PHE A CA 1
ATOM 562 C C . PHE A 1 76 ? -2.316 32.625 -0.517 1 97.69 76 PHE A C 1
ATOM 564 O O . PHE A 1 76 ? -3.15 33.312 0.078 1 97.69 76 PHE A O 1
ATOM 571 N N . LEU A 1 77 ? -1.02 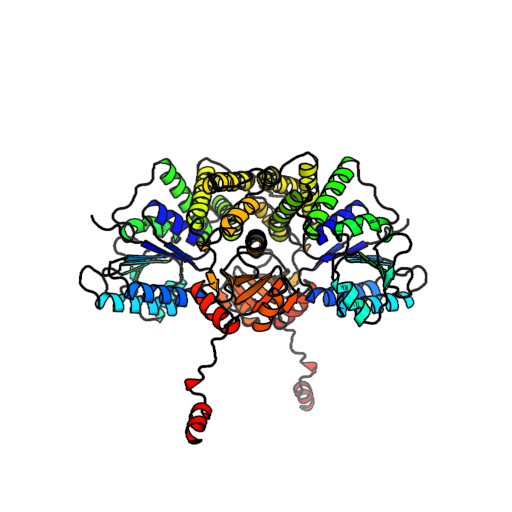32.656 -0.194 1 97.62 77 LEU A N 1
ATOM 572 C CA . LEU A 1 77 ? -0.523 33.5 0.891 1 97.62 77 LEU A CA 1
ATOM 573 C C . LEU A 1 77 ? -0.877 34.938 0.649 1 97.62 77 LEU A C 1
ATOM 575 O O . LEU A 1 77 ? -1.351 35.625 1.558 1 97.62 77 LEU A O 1
ATOM 579 N N . ARG A 1 78 ? -0.709 35.375 -0.547 1 96.88 78 ARG A N 1
ATOM 580 C CA . ARG A 1 78 ? -1.021 36.75 -0.906 1 96.88 78 ARG A CA 1
ATOM 581 C C . ARG A 1 78 ? -2.52 37.031 -0.798 1 96.88 78 ARG A C 1
ATOM 583 O O . ARG A 1 78 ? -2.934 38.062 -0.282 1 96.88 78 ARG A O 1
ATOM 590 N N . ARG A 1 79 ? -3.27 36.094 -1.236 1 97.5 79 ARG A N 1
ATOM 591 C CA . ARG A 1 79 ? -4.719 36.25 -1.197 1 97.5 79 ARG A CA 1
ATOM 592 C C . ARG A 1 79 ? -5.238 36.219 0.237 1 97.5 79 ARG A C 1
ATOM 594 O O . ARG A 1 79 ? -6.207 36.906 0.572 1 97.5 79 ARG A O 1
ATOM 601 N N . PHE A 1 80 ? -4.652 35.406 1 1 98.12 80 PHE A N 1
ATOM 602 C CA . PHE A 1 80 ? -5.012 35.344 2.412 1 98.12 80 PHE A CA 1
ATOM 603 C C . PHE A 1 80 ? -4.789 36.688 3.086 1 98.12 80 PHE A C 1
ATOM 605 O O . PHE A 1 80 ? -5.672 37.219 3.781 1 98.12 80 PHE A O 1
ATOM 612 N N . ALA A 1 81 ? -3.631 37.25 2.879 1 96.5 81 ALA A N 1
ATOM 613 C CA . ALA A 1 81 ? -3.318 38.562 3.438 1 96.5 81 ALA A CA 1
ATOM 614 C C . ALA A 1 81 ? -4.289 39.625 2.926 1 96.5 81 ALA A C 1
ATOM 616 O O . ALA A 1 81 ? -4.742 40.5 3.688 1 96.5 81 ALA A O 1
ATOM 617 N N . ALA A 1 82 ? -4.52 39.531 1.646 1 96.38 82 ALA A N 1
ATOM 618 C CA . ALA A 1 82 ? -5.465 40.469 1.048 1 96.38 82 ALA A CA 1
ATOM 619 C C . ALA A 1 82 ? -6.844 40.344 1.686 1 96.38 82 ALA A C 1
ATOM 621 O O . ALA A 1 82 ? -7.504 41.344 1.966 1 96.38 82 ALA A O 1
ATOM 622 N N . MET A 1 83 ? -7.293 39.125 1.879 1 96.81 83 MET A N 1
ATOM 623 C CA . MET A 1 83 ? -8.578 38.875 2.527 1 96.81 83 MET A CA 1
ATOM 624 C C . MET A 1 83 ? -8.602 39.469 3.934 1 96.81 83 MET A C 1
ATOM 626 O O . MET A 1 83 ? -9.586 40.094 4.324 1 96.81 83 MET A O 1
ATOM 630 N N . ASN A 1 84 ? -7.547 39.344 4.684 1 96.25 84 ASN A N 1
ATOM 631 C CA . ASN A 1 84 ? -7.457 39.875 6.043 1 96.25 84 ASN A CA 1
ATOM 632 C C . ASN A 1 84 ? -7.555 41.406 6.062 1 96.25 84 ASN A C 1
ATOM 634 O O . ASN A 1 84 ? -8.156 41.969 6.969 1 96.25 84 ASN A O 1
ATOM 638 N N . ARG A 1 85 ? -6.957 42 5.082 1 94.69 85 ARG A N 1
ATOM 639 C CA . ARG A 1 85 ? -6.965 43.469 5.012 1 94.69 85 ARG A CA 1
ATOM 640 C C . ARG A 1 85 ? -8.391 44 4.891 1 94.69 85 ARG A C 1
ATOM 642 O O . ARG A 1 85 ? -8.672 45.125 5.316 1 94.69 85 ARG A O 1
ATOM 649 N N . GLY A 1 86 ? -9.219 43.156 4.363 1 93.69 86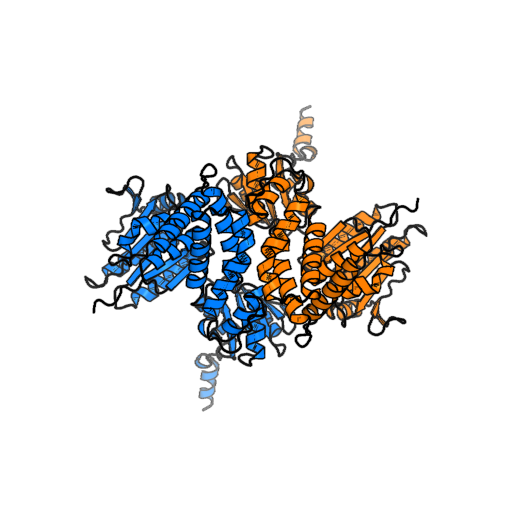 GLY A N 1
ATOM 650 C CA . GLY A 1 86 ? -10.602 43.562 4.184 1 93.69 86 GLY A CA 1
ATOM 651 C C . GLY A 1 86 ? -11.461 43.312 5.414 1 93.69 86 GLY A C 1
ATOM 652 O O . GLY A 1 86 ? -12.602 43.781 5.48 1 93.69 86 GLY A O 1
ATOM 653 N N . ARG A 1 87 ? -10.906 42.688 6.363 1 94.44 87 ARG A N 1
ATOM 654 C CA . ARG A 1 87 ? -11.648 42.375 7.578 1 94.44 87 ARG A CA 1
ATOM 655 C C . ARG A 1 87 ? -11.461 43.469 8.633 1 94.44 87 ARG A C 1
ATOM 657 O O . ARG A 1 87 ? -10.484 44.188 8.594 1 94.44 87 ARG A O 1
ATOM 664 N N . ALA A 1 88 ? -12.414 43.531 9.477 1 92.38 88 ALA A N 1
ATOM 665 C CA . ALA A 1 88 ? -12.328 44.5 10.562 1 92.38 88 ALA A CA 1
ATOM 666 C C . ALA A 1 88 ? -11.164 44.188 11.492 1 92.38 88 ALA A C 1
ATOM 668 O O . ALA A 1 88 ? -10.766 43.031 11.625 1 92.38 88 ALA A O 1
ATOM 669 N N . GLU A 1 89 ? -10.695 45.25 12.094 1 85.69 89 GLU A N 1
ATOM 670 C CA . GLU A 1 89 ? -9.617 45.062 13.062 1 85.69 89 GLU A CA 1
ATOM 671 C C . GLU A 1 89 ? -10.031 44.094 14.172 1 85.69 89 GLU A C 1
ATOM 673 O O . GLU A 1 89 ? -11.148 44.156 14.68 1 85.69 89 GLU A O 1
ATOM 678 N N . GLY A 1 90 ? -9.266 43.188 14.484 1 86.56 90 GLY A N 1
ATOM 679 C CA . GLY A 1 90 ? -9.555 42.25 15.539 1 86.56 90 GLY A CA 1
ATOM 680 C C . GLY A 1 90 ? -10.219 40.969 15.039 1 86.56 90 GLY A C 1
ATOM 681 O O . GLY A 1 90 ? -10.375 40 15.797 1 86.56 90 GLY A O 1
ATOM 682 N N . THR A 1 91 ? -10.602 40.969 13.805 1 91.69 91 THR A N 1
ATOM 683 C CA . THR A 1 91 ? -11.297 39.781 13.289 1 91.69 91 THR A CA 1
ATOM 684 C C . THR A 1 91 ? -10.445 39.094 12.242 1 91.69 91 THR A C 1
ATOM 686 O O . THR A 1 91 ? -10.938 38.219 11.508 1 91.69 91 THR A O 1
ATOM 689 N N . HIS A 1 92 ? -9.219 39.5 12.18 1 95.31 92 HIS A N 1
ATOM 690 C CA . HIS A 1 92 ? -8.305 38.875 11.219 1 95.31 92 HIS A CA 1
ATOM 691 C C . HIS A 1 92 ? -8.062 37.406 11.547 1 95.31 92 HIS A C 1
ATOM 693 O O . HIS A 1 92 ? -7.949 37.031 12.719 1 95.31 92 HIS A O 1
ATOM 699 N N . HIS A 1 93 ? -8.086 36.625 10.516 1 97.12 93 HIS A N 1
ATOM 700 C CA . HIS A 1 93 ? -7.621 35.25 10.688 1 97.12 93 HIS A CA 1
ATOM 701 C C . HIS A 1 93 ? -6.105 35.188 10.859 1 97.12 93 HIS A C 1
ATOM 703 O O . HIS A 1 93 ? -5.391 36.094 10.398 1 97.12 93 HIS A O 1
ATOM 709 N N . ARG A 1 94 ? -5.676 34.25 11.547 1 96.88 94 ARG A N 1
ATOM 710 C CA . ARG A 1 94 ? -4.246 34.031 11.734 1 96.88 94 ARG A CA 1
ATOM 711 C C . ARG A 1 94 ? -3.75 32.906 10.836 1 96.88 94 ARG A C 1
ATOM 713 O O . ARG A 1 94 ? -4.402 31.859 10.727 1 96.88 94 ARG A O 1
ATOM 720 N N . LEU A 1 95 ? -2.664 33.094 10.141 1 98.06 95 LEU A N 1
ATOM 721 C CA . LEU A 1 95 ? -2.018 32.094 9.312 1 98.06 95 LEU A CA 1
ATOM 722 C C . LEU A 1 95 ? -0.597 31.812 9.797 1 98.06 95 LEU A C 1
ATOM 724 O O . LEU A 1 95 ? 0.212 32.75 9.906 1 98.06 95 LEU A O 1
ATOM 728 N N . VAL A 1 96 ? -0.317 30.625 10.133 1 98 96 VAL A N 1
ATOM 729 C CA . VAL A 1 96 ? 1.024 30.188 10.508 1 98 96 VAL A CA 1
ATOM 730 C C . VAL A 1 96 ? 1.514 29.109 9.547 1 98 96 VAL A C 1
ATOM 732 O O . VAL A 1 96 ? 0.938 28.031 9.477 1 98 96 VAL A O 1
ATOM 735 N N . VAL A 1 97 ? 2.531 29.391 8.805 1 98.5 97 VAL A N 1
ATOM 736 C CA . VAL A 1 97 ? 3.133 28.469 7.855 1 98.5 97 VAL A CA 1
ATOM 737 C C . VAL A 1 97 ? 4.512 28.031 8.352 1 98.5 97 VAL A C 1
ATOM 739 O O . VAL A 1 97 ? 5.391 28.875 8.57 1 98.5 97 VAL A O 1
ATOM 742 N N . LEU A 1 98 ? 4.664 26.75 8.555 1 98.38 98 LEU A N 1
ATOM 743 C CA . LEU A 1 98 ? 5.922 26.172 9 1 98.38 98 LEU A CA 1
ATOM 744 C C . LEU A 1 98 ? 6.434 25.141 7.996 1 98.38 98 LEU A C 1
ATOM 746 O O . LEU A 1 98 ? 5.844 24.062 7.844 1 98.38 98 LEU A O 1
ATOM 750 N N . ASP A 1 99 ? 7.484 25.438 7.305 1 97.25 99 ASP A N 1
ATOM 751 C CA . ASP A 1 99 ? 8.039 24.547 6.289 1 97.25 99 ASP A CA 1
ATOM 752 C C . ASP A 1 99 ? 9.555 24.453 6.406 1 97.25 99 ASP A C 1
ATOM 754 O O . ASP A 1 99 ? 10.195 25.328 7 1 97.25 99 ASP A O 1
ATOM 758 N N . HIS A 1 100 ? 10.109 23.391 5.902 1 95.5 100 HIS A N 1
ATOM 759 C CA . HIS A 1 100 ? 11.547 23.188 6.039 1 95.5 100 HIS A CA 1
ATOM 760 C C . HIS A 1 100 ? 12.18 22.812 4.699 1 95.5 100 HIS A C 1
ATOM 762 O O . HIS A 1 100 ? 13.398 22.609 4.621 1 95.5 100 HIS A O 1
ATOM 768 N N . HIS A 1 101 ? 11.453 22.859 3.668 1 90.81 101 HIS A N 1
ATOM 769 C CA . HIS A 1 101 ? 11.969 22.484 2.359 1 90.81 101 HIS A CA 1
ATOM 770 C C . HIS A 1 101 ? 12.812 23.594 1.758 1 90.81 101 HIS A C 1
ATOM 772 O O . HIS A 1 101 ? 12.352 24.734 1.639 1 90.81 101 HIS A O 1
ATOM 778 N N . ALA A 1 102 ? 13.93 23.266 1.244 1 86.75 102 ALA A N 1
ATOM 779 C CA . ALA A 1 102 ? 14.805 24.219 0.58 1 86.75 102 ALA A CA 1
ATOM 780 C C . ALA A 1 102 ? 14.141 24.812 -0.662 1 86.75 102 ALA A C 1
ATOM 782 O O . ALA A 1 102 ? 14.344 25.984 -0.991 1 86.75 102 ALA A O 1
ATOM 783 N N . SER A 1 103 ? 13.391 24.016 -1.294 1 86.38 103 SER A N 1
ATOM 784 C CA . SER A 1 103 ? 12.719 24.453 -2.516 1 86.38 103 SER A CA 1
ATOM 785 C C . SER A 1 103 ? 11.758 25.594 -2.242 1 86.38 103 SER A C 1
ATOM 787 O O . SER A 1 103 ? 11.461 26.391 -3.135 1 86.38 103 SER A O 1
ATOM 789 N N . SER A 1 104 ? 11.258 25.703 -1.073 1 92.06 104 SER A N 1
ATOM 790 C CA . SER A 1 104 ? 10.352 26.781 -0.703 1 92.06 104 SER A CA 1
ATOM 791 C C . SER A 1 104 ? 11.055 28.141 -0.741 1 92.06 104 SER A C 1
ATOM 793 O O . SER A 1 104 ? 10.477 29.141 -1.173 1 92.06 104 SER A O 1
ATOM 795 N N . ILE A 1 105 ? 12.273 28.188 -0.337 1 90.56 105 ILE A N 1
ATOM 796 C CA . ILE A 1 105 ? 13.07 29.406 -0.353 1 90.56 105 ILE A CA 1
ATOM 797 C C . ILE A 1 105 ? 13.25 29.891 -1.792 1 90.56 105 ILE A C 1
ATOM 799 O O . ILE A 1 105 ? 13.039 31.062 -2.096 1 90.56 105 ILE A O 1
ATOM 803 N N . ASP A 1 106 ? 13.547 28.938 -2.621 1 89.62 106 ASP A N 1
ATOM 804 C CA . ASP A 1 106 ? 13.75 29.25 -4.031 1 89.62 106 ASP A CA 1
ATOM 805 C C . ASP A 1 106 ? 12.469 29.766 -4.668 1 89.62 106 ASP A C 1
ATOM 807 O O . ASP A 1 106 ? 12.5 30.719 -5.449 1 89.62 106 ASP A O 1
ATOM 811 N N . GLN A 1 107 ? 11.438 29.172 -4.305 1 91.06 107 GLN A N 1
ATOM 812 C CA . GLN A 1 107 ? 10.148 29.547 -4.883 1 91.06 107 GLN A CA 1
ATOM 813 C C . GLN A 1 107 ? 9.719 30.938 -4.406 1 91.06 107 GLN A C 1
ATOM 815 O O . GLN A 1 107 ? 9.195 31.734 -5.191 1 91.06 107 GLN A O 1
ATOM 820 N N . LEU A 1 108 ? 9.906 31.219 -3.145 1 94.12 108 LEU A N 1
ATOM 821 C CA . LEU A 1 108 ? 9.586 32.531 -2.602 1 94.12 108 LEU A CA 1
ATOM 822 C C . LEU A 1 108 ? 10.391 33.625 -3.311 1 94.12 108 LEU A C 1
ATOM 824 O O . LEU A 1 108 ? 9.836 34.656 -3.707 1 94.12 108 LEU A O 1
ATOM 828 N N . LYS A 1 109 ? 11.648 33.375 -3.516 1 92.31 109 LYS A N 1
ATOM 829 C CA . LYS A 1 109 ? 12.516 34.312 -4.223 1 92.31 109 LYS A CA 1
ATOM 830 C C . LYS A 1 109 ? 12.039 34.531 -5.656 1 92.31 109 LYS A C 1
ATOM 832 O O . LYS A 1 109 ? 11.93 35.656 -6.121 1 92.31 109 LYS A O 1
ATOM 837 N N . ARG A 1 110 ? 11.734 33.531 -6.312 1 92.88 110 ARG A N 1
ATOM 838 C CA . ARG A 1 110 ? 11.289 33.562 -7.699 1 92.88 110 ARG A CA 1
ATOM 839 C C . ARG A 1 110 ? 9.992 34.375 -7.824 1 92.88 110 ARG A C 1
ATOM 841 O O . ARG A 1 110 ? 9.742 35 -8.844 1 92.88 110 ARG A O 1
ATOM 848 N N . GLN A 1 111 ? 9.211 34.344 -6.793 1 93 111 GLN A N 1
ATOM 849 C CA . GLN A 1 111 ? 7.91 35 -6.809 1 93 111 GLN A CA 1
ATOM 850 C C . GLN A 1 111 ? 7.973 36.344 -6.117 1 93 111 GLN A C 1
ATOM 852 O O . GLN A 1 111 ? 6.941 36.906 -5.734 1 93 111 GLN A O 1
ATOM 857 N N . ASN A 1 112 ? 9.133 36.781 -5.828 1 91.62 112 ASN A N 1
ATOM 858 C CA . ASN A 1 112 ? 9.406 38.125 -5.316 1 91.62 112 ASN A CA 1
ATOM 859 C C . ASN A 1 112 ? 8.836 38.312 -3.914 1 91.62 112 ASN A C 1
ATOM 861 O O . ASN A 1 112 ? 8.258 39.344 -3.611 1 91.62 112 ASN A O 1
ATOM 865 N N . LEU A 1 113 ? 8.828 37.281 -3.174 1 92.44 113 LEU A N 1
ATOM 866 C CA . LEU A 1 113 ? 8.547 37.375 -1.745 1 92.44 113 LEU A CA 1
ATOM 867 C C . LEU A 1 113 ? 9.82 37.219 -0.927 1 92.44 113 LEU A C 1
ATOM 869 O O . LEU A 1 113 ? 10.281 36.094 -0.694 1 92.44 113 LEU A O 1
ATOM 873 N N . GLU A 1 114 ? 10.336 38.281 -0.545 1 86.12 114 GLU A N 1
ATOM 874 C CA . GLU A 1 114 ? 11.633 38.312 0.117 1 86.12 114 GLU A CA 1
ATOM 875 C C . GLU A 1 114 ? 11.555 37.656 1.5 1 86.12 114 GLU A C 1
ATOM 877 O O . GLU A 1 114 ? 10.578 37.844 2.223 1 86.12 114 GLU A O 1
ATOM 882 N N . THR A 1 115 ? 12.523 36.875 1.838 1 92.88 115 THR A N 1
ATOM 883 C CA . THR A 1 115 ? 12.656 36.312 3.17 1 92.88 115 THR A CA 1
ATOM 884 C C . THR A 1 115 ? 13.805 36.969 3.93 1 92.88 115 THR A C 1
ATOM 886 O O . THR A 1 115 ? 14.797 37.375 3.328 1 92.88 115 THR A O 1
ATOM 889 N N . ALA A 1 116 ? 13.68 37.156 5.207 1 94.06 116 ALA A N 1
ATOM 890 C CA . ALA A 1 116 ? 14.719 37.688 6.09 1 94.06 116 ALA A CA 1
ATOM 891 C C . ALA A 1 116 ? 14.945 36.75 7.277 1 94.06 116 ALA A C 1
ATOM 893 O O . ALA A 1 116 ? 14.047 36.031 7.676 1 94.06 116 ALA A O 1
ATOM 894 N N . PRO A 1 117 ? 16.109 36.781 7.785 1 94.44 117 PRO A N 1
ATOM 895 C CA . PRO A 1 117 ? 16.359 35.969 8.984 1 94.44 117 PRO A CA 1
ATOM 896 C C . PRO A 1 117 ? 15.508 36.406 10.18 1 94.44 117 PRO A C 1
ATOM 898 O O . PRO A 1 117 ? 15.273 37.594 10.367 1 94.44 117 PRO A O 1
ATOM 901 N N . ASP A 1 118 ? 15.055 35.469 10.867 1 90.5 118 ASP A N 1
ATOM 902 C CA . ASP A 1 118 ? 14.344 35.75 12.109 1 90.5 118 ASP A CA 1
ATOM 903 C C . ASP A 1 118 ? 15.281 36.344 13.148 1 90.5 118 ASP A C 1
ATOM 905 O O . ASP A 1 118 ? 16.406 35.875 13.328 1 90.5 118 ASP A O 1
ATOM 909 N N . PRO A 1 119 ? 14.922 37.375 13.812 1 86.06 119 PRO A N 1
ATOM 910 C CA . PRO A 1 119 ? 15.828 38.031 14.75 1 86.06 119 PRO A CA 1
ATOM 911 C C . PRO A 1 119 ? 16.094 37.219 16 1 86.06 119 PRO A C 1
ATOM 913 O O . PRO A 1 119 ? 17.141 37.375 16.641 1 86.06 119 PRO A O 1
ATOM 916 N N . GLU A 1 120 ? 15.219 36.406 16.359 1 84.62 120 GLU A N 1
ATOM 917 C CA . GLU A 1 120 ? 15.305 35.719 17.641 1 84.62 120 GLU A CA 1
ATOM 918 C C . GLU A 1 120 ? 15.82 34.281 17.453 1 84.62 120 GLU A C 1
ATOM 920 O O . GLU A 1 120 ? 16.297 33.656 18.406 1 84.62 120 GLU A O 1
ATOM 925 N N . ARG A 1 121 ? 15.695 33.75 16.266 1 88.06 121 ARG A N 1
ATOM 926 C CA . ARG A 1 121 ? 16.062 32.344 16.047 1 88.06 121 ARG A CA 1
ATOM 927 C C . ARG A 1 121 ? 16.984 32.219 14.852 1 88.06 121 ARG A C 1
ATOM 929 O O . ARG A 1 121 ? 16.562 32.344 13.703 1 88.06 121 ARG A O 1
ATOM 936 N N . ALA A 1 122 ? 18.172 31.781 15.195 1 87.69 122 ALA A N 1
ATOM 937 C CA . ALA A 1 122 ? 19.188 31.594 14.156 1 87.69 122 ALA A CA 1
ATOM 938 C C . ALA A 1 122 ? 18.75 30.516 13.156 1 87.69 122 ALA A C 1
ATOM 940 O O . ALA A 1 122 ? 18.219 29.469 13.539 1 87.69 122 ALA A O 1
ATOM 941 N N . GLY A 1 123 ? 18.859 30.812 11.898 1 90.62 123 GLY A N 1
ATOM 942 C CA . GLY A 1 123 ? 18.578 29.844 10.844 1 90.62 123 GLY A CA 1
ATOM 943 C C . GLY A 1 123 ? 17.156 29.906 10.336 1 90.62 123 GLY A C 1
ATOM 944 O O . GLY A 1 123 ? 16.859 29.422 9.242 1 90.62 123 GLY A O 1
ATOM 945 N N . LEU A 1 124 ? 16.312 30.5 11.109 1 95.62 124 LEU A N 1
ATOM 946 C CA . LEU A 1 124 ? 14.914 30.641 10.734 1 95.62 124 LEU A CA 1
ATOM 947 C C . LEU A 1 124 ? 14.719 31.828 9.789 1 95.62 124 LEU A C 1
ATOM 949 O O . LEU A 1 124 ? 15.234 32.906 10.039 1 95.62 124 LEU A O 1
ATOM 953 N N . LEU A 1 125 ? 14.039 31.562 8.656 1 96.62 125 LEU A N 1
ATOM 954 C CA . LEU A 1 125 ? 13.711 32.594 7.688 1 96.62 125 LEU A CA 1
ATOM 955 C C . LEU A 1 125 ? 12.234 32.969 7.766 1 96.62 125 LEU A C 1
ATOM 957 O O . LEU A 1 125 ? 11.391 32.094 8.023 1 96.62 125 LEU A O 1
ATOM 961 N N . ARG A 1 126 ? 11.953 34.25 7.559 1 95.88 126 ARG A N 1
ATOM 962 C CA . ARG A 1 126 ? 10.586 34.75 7.602 1 95.88 126 ARG A CA 1
ATOM 963 C C . ARG A 1 126 ? 10.25 35.531 6.34 1 95.88 126 ARG A C 1
ATOM 965 O O . ARG A 1 126 ? 11.055 36.344 5.875 1 95.88 126 ARG A O 1
ATOM 972 N N . ALA A 1 127 ? 9.117 35.188 5.824 1 94.12 127 ALA A N 1
ATOM 973 C CA . ALA A 1 127 ? 8.594 36 4.742 1 94.12 127 ALA A CA 1
ATOM 974 C C . ALA A 1 127 ? 7.602 37.031 5.27 1 94.12 127 ALA A C 1
ATOM 976 O O . ALA A 1 127 ? 6.797 36.719 6.156 1 94.12 127 ALA A O 1
ATOM 977 N N . ASP A 1 128 ? 7.668 38.25 4.715 1 88.75 128 ASP A N 1
ATOM 978 C CA . ASP A 1 128 ? 6.789 39.344 5.141 1 88.75 128 ASP A CA 1
ATOM 979 C C . ASP A 1 128 ? 5.688 39.594 4.113 1 88.75 128 ASP A C 1
ATOM 981 O O . ASP A 1 128 ? 5.969 39.938 2.969 1 88.75 128 ASP A O 1
ATOM 985 N N . LEU A 1 129 ? 4.504 39.438 4.555 1 92.31 129 LEU A N 1
ATOM 986 C CA . LEU A 1 129 ? 3.365 39.688 3.67 1 92.31 129 LEU A CA 1
ATOM 987 C C . LEU A 1 129 ? 2.615 40.938 4.07 1 92.31 129 LEU A C 1
ATOM 989 O O . LEU A 1 129 ? 1.508 41.188 3.584 1 92.31 129 LEU A O 1
ATOM 993 N N . GLY A 1 130 ? 3.145 41.688 5.016 1 90.19 130 GLY A N 1
ATOM 994 C CA . GLY A 1 130 ? 2.557 42.938 5.445 1 90.19 130 GLY A CA 1
ATOM 995 C C . GLY A 1 130 ? 1.336 42.781 6.328 1 90.19 130 GLY A C 1
ATOM 996 O O . GLY A 1 130 ? 0.48 43.656 6.402 1 90.19 130 GLY A O 1
ATOM 997 N N . ASP A 1 131 ? 1.11 41.688 6.855 1 93.56 131 ASP A N 1
ATOM 998 C CA . ASP A 1 131 ? 0.02 41.344 7.766 1 93.56 131 ASP A CA 1
ATOM 999 C C . ASP A 1 131 ? 0.553 40.719 9.062 1 93.56 131 ASP A C 1
ATOM 1001 O O . ASP A 1 131 ? 1.22 39.688 9.039 1 93.56 131 ASP A O 1
ATOM 1005 N N . ALA A 1 132 ? 0.241 41.312 10.18 1 92.62 132 ALA A N 1
ATOM 1006 C CA . ALA A 1 132 ? 0.796 40.938 11.477 1 92.62 132 ALA A CA 1
ATOM 1007 C C . ALA A 1 132 ? 0.295 39.562 11.914 1 92.62 132 ALA A C 1
ATOM 1009 O O . ALA A 1 132 ? 0.87 38.938 12.812 1 92.62 132 ALA A O 1
ATOM 1010 N N . GLU A 1 133 ? -0.793 39.094 11.273 1 95.81 133 GLU A N 1
ATOM 1011 C CA . GLU A 1 133 ? -1.376 37.812 11.656 1 95.81 133 GLU A CA 1
ATOM 1012 C C . GLU A 1 133 ? -0.916 36.688 10.727 1 95.81 133 GLU A C 1
ATOM 1014 O O . GLU A 1 133 ? -1.354 35.531 10.859 1 95.81 133 GLU A O 1
ATOM 1019 N N . VAL A 1 134 ? -0.024 37 9.805 1 96.38 134 VAL A N 1
ATOM 1020 C CA . VAL A 1 134 ? 0.475 36 8.859 1 96.38 134 VAL A CA 1
ATOM 1021 C C . VAL A 1 134 ? 1.954 35.75 9.125 1 96.38 134 VAL A C 1
ATOM 1023 O O . VAL A 1 134 ? 2.781 36.656 9.047 1 96.38 134 VAL A O 1
ATOM 1026 N N . PHE A 1 135 ? 2.246 34.531 9.461 1 96.44 135 PHE A N 1
ATOM 1027 C CA . PHE A 1 135 ? 3.609 34.094 9.734 1 96.44 135 PHE A CA 1
ATOM 1028 C C . PHE A 1 135 ? 4.039 33 8.742 1 96.44 135 PHE A C 1
ATOM 1030 O O . PHE A 1 135 ? 3.451 31.922 8.695 1 96.44 135 PHE A O 1
ATOM 1037 N N . VAL A 1 136 ? 4.984 33.281 7.941 1 97.5 136 VAL A N 1
ATOM 1038 C CA . VAL A 1 136 ? 5.574 32.312 7.02 1 97.5 136 VAL A CA 1
ATOM 1039 C C . VAL A 1 136 ? 7.031 32.062 7.398 1 97.5 136 VAL A C 1
ATOM 1041 O O . VAL A 1 136 ? 7.898 32.906 7.141 1 97.5 136 VAL A O 1
ATOM 1044 N N . LEU A 1 137 ? 7.277 30.938 7.945 1 97.62 137 LEU A N 1
ATOM 1045 C CA . LEU A 1 137 ? 8.586 30.609 8.492 1 97.62 137 LEU A CA 1
ATOM 1046 C C . LEU A 1 137 ? 9.195 29.406 7.793 1 97.62 137 LEU A C 1
ATOM 1048 O O . LEU A 1 137 ? 8.523 28.391 7.602 1 97.62 137 LEU A O 1
ATOM 1052 N N . ILE A 1 138 ? 10.414 29.469 7.41 1 97.12 138 ILE A N 1
ATOM 1053 C CA . ILE A 1 138 ? 11.156 28.391 6.773 1 97.12 138 ILE A CA 1
ATOM 1054 C C . ILE A 1 138 ? 12.43 28.109 7.559 1 97.12 138 ILE A C 1
ATOM 1056 O O . ILE A 1 138 ? 13.188 29.031 7.875 1 97.12 138 ILE A O 1
ATOM 1060 N N . ASP A 1 139 ? 12.68 26.906 7.945 1 96.69 139 ASP A N 1
ATOM 1061 C CA . ASP A 1 139 ? 13.891 26.469 8.633 1 96.69 139 ASP A CA 1
ATOM 1062 C C . ASP A 1 139 ? 14.406 25.156 8.055 1 96.69 139 ASP A C 1
ATOM 1064 O O . ASP A 1 139 ? 13.906 24.078 8.383 1 96.69 139 ASP A O 1
ATOM 1068 N N . GLU A 1 140 ? 15.461 25.125 7.336 1 93.44 140 GLU A N 1
ATOM 1069 C CA . GLU A 1 140 ? 15.984 23.953 6.652 1 93.44 140 GLU A CA 1
ATOM 1070 C C . GLU A 1 140 ? 16.672 23.016 7.637 1 93.44 140 GLU A C 1
ATOM 1072 O O . GLU A 1 140 ? 16.906 21.844 7.316 1 93.44 140 GLU A O 1
ATOM 1077 N N . ALA A 1 141 ? 17.031 23.531 8.758 1 94.94 141 ALA A N 1
ATOM 1078 C CA . ALA A 1 141 ? 17.844 22.766 9.703 1 94.94 141 ALA A CA 1
ATOM 1079 C C . ALA A 1 141 ? 16.953 21.891 10.586 1 94.94 141 ALA A C 1
ATOM 1081 O O . ALA A 1 141 ? 17.453 20.984 11.266 1 94.94 141 ALA A O 1
ATOM 1082 N N . HIS A 1 142 ? 15.625 22.172 10.5 1 97.06 142 HIS A N 1
ATOM 1083 C CA . HIS A 1 142 ? 14.711 21.438 11.375 1 97.06 142 HIS A CA 1
ATOM 1084 C C . HIS A 1 142 ? 13.5 20.922 10.602 1 97.06 142 HIS A C 1
ATOM 1086 O O . HIS A 1 142 ? 13.016 21.578 9.68 1 97.06 142 HIS A O 1
ATOM 1092 N N . CYS A 1 143 ? 13.016 19.719 11.031 1 97.5 143 CYS A N 1
ATOM 1093 C CA . CYS A 1 143 ? 11.836 19.156 10.391 1 97.5 143 CYS A CA 1
ATOM 1094 C C . CYS A 1 143 ? 10.578 19.906 10.828 1 97.5 143 CYS A C 1
ATOM 1096 O O . CYS A 1 143 ? 10.625 20.719 11.75 1 97.5 143 CYS A O 1
ATOM 1098 N N . ALA A 1 144 ? 9.484 19.719 10.195 1 98.38 144 ALA A N 1
ATOM 1099 C CA . ALA A 1 144 ? 8.242 20.422 10.5 1 98.38 144 ALA A CA 1
ATOM 1100 C C . ALA A 1 144 ? 7.73 20.047 11.891 1 98.38 144 ALA A C 1
ATOM 1102 O O . ALA A 1 144 ? 7.141 20.891 12.578 1 98.38 144 ALA A O 1
ATOM 1103 N N . THR A 1 145 ? 7.898 18.781 12.312 1 98.81 145 THR A N 1
ATOM 1104 C CA . THR A 1 145 ? 7.508 18.344 13.648 1 98.81 145 THR A CA 1
ATOM 1105 C C . THR A 1 145 ? 8.172 19.219 14.711 1 98.81 145 THR A C 1
ATOM 1107 O O . THR A 1 145 ? 7.504 19.719 15.617 1 98.81 145 THR A O 1
ATOM 1110 N N . ARG A 1 146 ? 9.445 19.438 14.594 1 98.5 146 ARG A N 1
ATOM 1111 C CA . ARG A 1 146 ? 10.188 20.281 15.531 1 98.5 146 ARG A CA 1
ATOM 1112 C C . ARG A 1 146 ? 9.734 21.734 15.438 1 98.5 146 ARG A C 1
ATOM 1114 O O . ARG A 1 146 ? 9.555 22.391 16.453 1 98.5 146 ARG A O 1
ATOM 1121 N N . MET A 1 147 ? 9.562 22.172 14.258 1 98.38 147 MET A N 1
ATOM 1122 C CA . MET A 1 147 ? 9.133 23.547 14.078 1 98.38 147 MET A CA 1
ATOM 1123 C C . MET A 1 147 ? 7.781 23.797 14.75 1 98.38 147 MET A C 1
ATOM 1125 O O . MET A 1 147 ? 7.555 24.844 15.336 1 98.38 147 MET A O 1
ATOM 1129 N N . ALA A 1 148 ? 6.848 22.828 14.609 1 98.5 148 ALA A N 1
ATOM 1130 C CA . ALA A 1 148 ? 5.539 22.938 15.258 1 98.5 148 ALA A CA 1
ATOM 1131 C C . ALA A 1 148 ? 5.688 23.109 16.766 1 98.5 148 ALA A C 1
ATOM 1133 O O . ALA A 1 148 ? 4.934 23.859 17.391 1 98.5 148 ALA A O 1
ATOM 1134 N N . TYR A 1 149 ? 6.598 22.406 17.297 1 98.12 149 TYR A N 1
ATOM 1135 C CA . TYR A 1 149 ? 6.852 22.516 18.734 1 98.12 149 TYR A CA 1
ATOM 1136 C C . TYR A 1 149 ? 7.461 23.875 19.078 1 98.12 149 TYR A C 1
ATOM 1138 O O . TYR A 1 149 ? 6.98 24.562 19.984 1 98.12 149 TYR A O 1
ATOM 1146 N N . ASP A 1 150 ? 8.484 24.234 18.375 1 97 150 ASP A N 1
ATOM 1147 C CA . ASP A 1 150 ? 9.25 25.438 18.672 1 97 150 ASP A CA 1
ATOM 1148 C C . ASP A 1 150 ? 8.398 26.688 18.484 1 97 150 ASP A C 1
ATOM 1150 O O . ASP A 1 150 ? 8.578 27.688 19.188 1 97 150 ASP A O 1
ATOM 1154 N N . GLN A 1 151 ? 7.508 26.625 17.516 1 96.5 151 GLN A N 1
ATOM 1155 C CA . GLN A 1 151 ? 6.711 27.797 17.172 1 96.5 151 GLN A CA 1
ATOM 1156 C C . GLN A 1 151 ? 5.293 27.688 17.734 1 96.5 151 GLN A C 1
ATOM 1158 O O . GLN A 1 151 ? 4.359 28.281 17.188 1 96.5 151 GLN A O 1
ATOM 1163 N N . ARG A 1 152 ? 5.078 26.938 18.812 1 96.94 152 ARG A N 1
ATOM 1164 C CA . ARG A 1 152 ? 3.75 26.594 19.312 1 96.94 152 ARG A CA 1
ATOM 1165 C C . ARG A 1 152 ? 3.012 27.844 19.797 1 96.94 152 ARG A C 1
ATOM 1167 O O . ARG A 1 152 ? 1.781 27.891 19.734 1 96.94 152 ARG A O 1
ATOM 1174 N N . ALA A 1 153 ? 3.73 28.875 20.188 1 95 153 ALA A N 1
ATOM 1175 C CA . ALA A 1 153 ? 3.113 30.109 20.688 1 95 153 ALA A CA 1
ATOM 1176 C C . ALA A 1 153 ? 2.322 30.812 19.594 1 95 1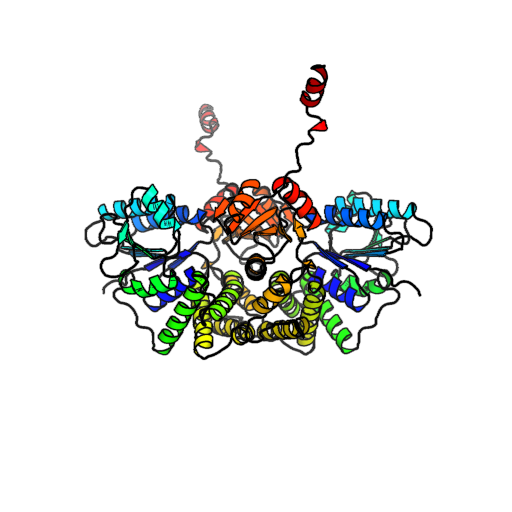53 ALA A C 1
ATOM 1178 O O . ALA A 1 153 ? 1.396 31.578 19.875 1 95 153 ALA A O 1
ATOM 1179 N N . LEU A 1 154 ? 2.68 30.547 18.328 1 95.5 154 LEU A N 1
ATOM 1180 C CA . LEU A 1 154 ? 2.047 31.234 17.219 1 95.5 154 LEU A CA 1
ATOM 1181 C C . LEU A 1 154 ? 0.644 30.688 16.969 1 95.5 154 LEU A C 1
ATOM 1183 O O . LEU A 1 154 ? -0.248 31.438 16.547 1 95.5 154 LEU A O 1
ATOM 1187 N N . TYR A 1 155 ? 0.434 29.406 17.266 1 96.31 155 TYR A N 1
ATOM 1188 C CA . TYR A 1 155 ? -0.877 28.844 16.953 1 96.31 155 TYR A CA 1
ATOM 1189 C C . TYR A 1 155 ? -1.591 28.391 18.219 1 96.31 155 TYR A C 1
ATOM 1191 O O . TYR A 1 155 ? -2.779 28.062 18.188 1 96.31 155 TYR A O 1
ATOM 1199 N N . ALA A 1 156 ? -0.835 28.375 19.266 1 94.62 156 ALA A N 1
ATOM 1200 C CA . ALA A 1 156 ? -1.397 28 20.562 1 94.62 156 ALA A CA 1
ATOM 1201 C C . ALA A 1 156 ? -0.949 28.953 21.656 1 94.62 156 ALA A C 1
ATOM 1203 O O . ALA A 1 156 ? -0.295 28.547 22.625 1 94.62 156 ALA A O 1
ATOM 1204 N N . PRO A 1 157 ? -1.355 30.156 21.609 1 89.25 157 PRO A N 1
ATOM 1205 C CA . PRO A 1 157 ? -0.908 31.141 22.609 1 89.25 157 PRO A CA 1
ATOM 1206 C C . PRO A 1 157 ? -1.356 30.781 24.016 1 89.25 157 PRO A C 1
ATOM 1208 O O . PRO A 1 157 ? -0.654 31.078 24.984 1 89.25 157 PRO A O 1
ATOM 1211 N N . GLU A 1 158 ? -2.473 30.203 24.188 1 86.19 158 GLU A N 1
ATOM 1212 C CA . GLU A 1 158 ? -2.941 29.703 25.469 1 86.19 158 GLU A CA 1
ATOM 1213 C C . GLU A 1 158 ? -2.77 28.188 25.578 1 86.19 158 GLU A C 1
ATOM 1215 O O . GLU A 1 158 ? -3.703 27.469 25.938 1 86.19 158 GLU A O 1
ATOM 1220 N N . ALA A 1 159 ? -1.632 27.766 25.359 1 78.31 159 ALA A N 1
ATOM 1221 C CA . ALA A 1 159 ? -1.323 26.375 25.109 1 78.31 159 ALA A CA 1
ATOM 1222 C C . ALA A 1 159 ? -1.635 25.516 26.328 1 78.31 159 ALA A C 1
ATOM 1224 O O . ALA A 1 159 ? -1.379 25.922 27.469 1 78.31 159 ALA A O 1
ATOM 1225 N N . LYS A 1 160 ? -2.266 24.359 26.031 1 86.88 160 LYS A N 1
ATOM 1226 C CA . LYS A 1 160 ? -2.293 23.25 26.984 1 86.88 160 LYS A CA 1
ATOM 1227 C C . LYS A 1 160 ? -0.881 22.781 27.312 1 86.88 160 LYS A C 1
ATOM 1229 O O . LYS A 1 160 ? 0.036 22.922 26.5 1 86.88 160 LYS A O 1
ATOM 1234 N N . VAL A 1 161 ? -0.742 22.375 28.484 1 87.31 161 VAL A N 1
ATOM 1235 C CA . VAL A 1 161 ? 0.543 21.812 28.891 1 87.31 161 VAL A CA 1
ATOM 1236 C C . VAL A 1 161 ? 0.418 20.297 29.047 1 87.31 161 VAL A C 1
ATOM 1238 O O . VAL A 1 161 ? -0.31 19.812 29.922 1 87.31 161 VAL A O 1
ATOM 1241 N N . PRO A 1 162 ? 1.12 19.625 28.219 1 92.56 162 PRO A N 1
ATOM 1242 C CA . PRO A 1 162 ? 1.048 18.172 28.391 1 92.56 162 PRO A CA 1
ATOM 1243 C C . PRO A 1 162 ? 1.621 17.703 29.734 1 92.56 162 PRO A C 1
ATOM 1245 O O . PRO A 1 162 ? 2.5 18.359 30.297 1 92.56 162 PRO A O 1
ATOM 1248 N N . GLY A 1 163 ? 1.121 16.625 30.25 1 94.75 163 GLY A N 1
ATOM 1249 C CA . GLY A 1 163 ? 1.711 16.016 31.422 1 94.75 163 GLY A CA 1
ATOM 1250 C C . GLY A 1 163 ? 3.158 15.602 31.219 1 94.75 163 GLY A C 1
ATOM 1251 O O . GLY A 1 163 ? 3.646 15.57 30.094 1 94.75 163 GLY A O 1
ATOM 1252 N N . GLU A 1 164 ? 3.807 15.289 32.281 1 95.94 164 GLU A N 1
ATOM 1253 C CA . GLU A 1 164 ? 5.238 15.008 32.25 1 95.94 164 GLU A CA 1
ATOM 1254 C C . GLU A 1 164 ? 5.562 13.852 31.328 1 95.94 164 GLU A C 1
ATOM 1256 O O . GLU A 1 164 ? 6.461 13.953 30.484 1 95.94 164 GLU A O 1
ATOM 1261 N N . THR A 1 165 ? 4.855 12.789 31.484 1 96.75 165 THR A N 1
ATOM 1262 C CA . THR A 1 165 ? 5.098 11.617 30.641 1 96.75 165 THR A CA 1
ATOM 1263 C C . THR A 1 165 ? 4.816 11.938 29.172 1 96.75 165 THR A C 1
ATOM 1265 O O . THR A 1 165 ? 5.609 11.594 28.297 1 96.75 165 THR A O 1
ATOM 1268 N N . ALA A 1 166 ? 3.689 12.602 28.922 1 96.56 166 ALA A N 1
ATOM 1269 C CA . ALA A 1 166 ? 3.326 12.969 27.562 1 96.56 166 ALA A CA 1
ATOM 1270 C C . ALA A 1 166 ? 4.367 13.906 26.953 1 96.56 166 ALA A C 1
ATOM 1272 O O . ALA A 1 166 ? 4.695 13.797 25.766 1 96.56 166 ALA A O 1
ATOM 1273 N N . ALA A 1 167 ? 4.883 14.766 27.75 1 97.62 167 ALA A N 1
ATOM 1274 C CA . ALA A 1 167 ? 5.906 15.695 27.281 1 97.62 167 ALA A CA 1
ATOM 1275 C C . ALA A 1 167 ? 7.191 14.961 26.922 1 97.62 167 ALA A C 1
ATOM 1277 O O . ALA A 1 167 ? 7.832 15.273 25.906 1 97.62 167 ALA A O 1
ATOM 1278 N N . ALA A 1 168 ? 7.547 13.984 27.75 1 98.19 168 ALA A N 1
ATOM 1279 C CA . ALA A 1 168 ? 8.75 13.203 27.484 1 98.19 168 ALA A CA 1
ATOM 1280 C C . ALA A 1 168 ? 8.594 12.359 26.219 1 98.19 168 ALA A C 1
ATOM 1282 O O . ALA A 1 168 ? 9.531 12.234 25.422 1 98.19 168 ALA A O 1
ATOM 1283 N N . ASP A 1 169 ? 7.426 11.758 26.078 1 98.38 169 ASP A N 1
ATOM 1284 C CA . ASP A 1 169 ? 7.145 10.977 24.875 1 98.38 169 ASP A CA 1
ATOM 1285 C C . ASP A 1 169 ? 7.16 11.859 23.641 1 98.38 169 ASP A C 1
ATOM 1287 O O . ASP A 1 169 ? 7.664 11.453 22.578 1 98.38 169 ASP A O 1
ATOM 1291 N N . LEU A 1 170 ? 6.594 13.031 23.812 1 98.56 170 LEU A N 1
ATOM 1292 C CA . LEU A 1 170 ? 6.566 13.984 22.719 1 98.56 170 LEU A CA 1
ATOM 1293 C C . LEU A 1 170 ? 7.977 14.383 22.297 1 98.56 170 LEU A C 1
ATOM 1295 O O . LEU A 1 170 ? 8.273 14.477 21.109 1 98.56 170 LEU A O 1
ATOM 1299 N N . ALA A 1 171 ? 8.828 14.625 23.234 1 98.56 171 ALA A N 1
ATOM 1300 C CA . ALA A 1 171 ? 10.227 14.953 22.953 1 98.56 171 ALA A CA 1
ATOM 1301 C C . ALA A 1 171 ? 10.914 13.828 22.188 1 98.56 171 ALA A C 1
ATOM 1303 O O . ALA A 1 171 ? 11.68 14.078 21.25 1 98.56 171 ALA A O 1
ATOM 1304 N N . ALA A 1 172 ? 10.648 12.617 22.609 1 98.62 172 ALA A N 1
ATOM 1305 C CA . ALA A 1 172 ? 11.219 11.461 21.922 1 98.62 172 ALA A CA 1
ATOM 1306 C C . ALA A 1 172 ? 10.711 11.359 20.5 1 98.62 172 ALA A C 1
ATOM 1308 O O . ALA A 1 172 ? 11.469 11.016 19.578 1 98.62 172 ALA A O 1
ATOM 1309 N N . LEU A 1 173 ? 9.43 11.617 20.312 1 98.81 173 LEU A N 1
ATOM 1310 C CA . LEU A 1 173 ? 8.852 11.625 18.969 1 98.81 173 LEU A CA 1
ATOM 1311 C C . LEU A 1 173 ? 9.539 12.664 18.078 1 98.81 173 LEU A C 1
ATOM 1313 O O . LEU A 1 173 ? 9.945 12.352 16.969 1 98.81 173 LEU A O 1
ATOM 1317 N N . ILE A 1 174 ? 9.703 13.852 18.625 1 98.81 174 ILE A N 1
ATOM 1318 C CA . ILE A 1 174 ? 10.297 14.953 17.875 1 98.81 174 ILE A CA 1
ATOM 1319 C C . ILE A 1 174 ? 11.719 14.594 17.469 1 98.81 174 ILE A C 1
ATOM 1321 O O . ILE A 1 174 ? 12.109 14.773 16.312 1 98.81 174 ILE A O 1
ATOM 1325 N N . GLU A 1 175 ? 12.453 14.047 18.375 1 98.62 175 GLU A N 1
ATOM 1326 C CA . GLU A 1 175 ? 13.844 13.68 18.109 1 98.62 175 GLU A CA 1
ATOM 1327 C C . GLU A 1 175 ? 13.93 12.602 17.016 1 98.62 175 GLU A C 1
ATOM 1329 O O . GLU A 1 175 ? 14.781 12.68 16.141 1 98.62 175 GLU A O 1
ATOM 1334 N N . SER A 1 176 ? 13.086 11.625 17.094 1 98.62 176 SER A N 1
ATOM 1335 C CA . SER A 1 176 ? 13.086 10.516 16.141 1 98.62 176 SER A CA 1
ATOM 1336 C C . SER A 1 176 ? 12.695 10.992 14.742 1 98.62 176 SER A C 1
ATOM 1338 O O . SER A 1 176 ? 13.344 10.633 13.758 1 98.62 176 SER A O 1
ATOM 1340 N N . VAL A 1 177 ? 11.648 11.812 14.656 1 98.69 177 VAL A N 1
ATOM 1341 C CA . VAL A 1 177 ? 11.172 12.305 13.367 1 98.69 177 VAL A CA 1
ATOM 1342 C C . VAL A 1 177 ? 12.234 13.203 12.734 1 98.69 177 VAL A C 1
ATOM 1344 O O . VAL A 1 177 ? 12.5 13.117 11.531 1 98.69 177 VAL A O 1
ATOM 1347 N N . GLU A 1 178 ? 12.852 14.055 13.562 1 98.25 178 GLU A N 1
ATOM 1348 C CA . GLU A 1 178 ? 13.883 14.961 13.055 1 98.25 178 GLU A CA 1
ATOM 1349 C C . GLU A 1 178 ? 15.07 14.188 12.508 1 98.25 178 GLU A C 1
ATOM 1351 O O . GLU A 1 178 ? 15.578 14.492 11.422 1 98.25 178 GLU A O 1
ATOM 1356 N N . ALA A 1 179 ? 15.516 13.211 13.258 1 97.62 179 ALA A N 1
ATOM 1357 C CA . ALA A 1 179 ? 16.656 12.406 12.828 1 97.62 179 ALA A CA 1
ATOM 1358 C C . ALA A 1 179 ? 16.375 11.742 11.484 1 97.62 179 ALA A C 1
ATOM 1360 O O . ALA A 1 179 ? 17.234 11.703 10.609 1 97.62 179 ALA A O 1
ATOM 1361 N N . LEU A 1 180 ? 15.195 11.25 11.312 1 96.25 180 LEU A N 1
ATOM 1362 C CA . LEU A 1 180 ? 14.836 10.531 10.086 1 96.25 180 LEU A CA 1
ATOM 1363 C C . LEU A 1 180 ? 14.664 11.508 8.93 1 96.25 180 LEU A C 1
ATOM 1365 O O . LEU A 1 180 ? 15.242 11.312 7.859 1 96.25 180 LEU A O 1
ATOM 1369 N N . ASP A 1 181 ? 13.875 12.523 9.164 1 95.69 181 ASP A N 1
ATOM 1370 C CA . ASP A 1 181 ? 13.492 13.438 8.094 1 95.69 181 ASP A CA 1
ATOM 1371 C C . ASP A 1 181 ? 14.719 14.156 7.531 1 95.69 181 ASP A C 1
ATOM 1373 O O . ASP A 1 181 ? 14.781 14.445 6.332 1 95.69 181 ASP A O 1
ATOM 1377 N N . LEU A 1 182 ? 15.68 14.445 8.391 1 94.06 182 LEU A N 1
ATOM 1378 C CA . LEU A 1 182 ? 16.875 15.156 7.969 1 94.06 182 LEU A CA 1
ATOM 1379 C C . LEU A 1 182 ? 18.016 14.18 7.66 1 94.06 182 LEU A C 1
ATOM 1381 O O . LEU A 1 182 ? 19.156 14.594 7.457 1 94.06 182 LEU A O 1
ATOM 1385 N N . TRP A 1 183 ? 17.719 12.906 7.703 1 89.44 183 TRP A N 1
ATOM 1386 C CA . TRP A 1 183 ? 18.625 11.836 7.309 1 89.44 183 TRP A CA 1
ATOM 1387 C C . TRP A 1 183 ? 19.891 11.859 8.156 1 89.44 183 TRP A C 1
ATOM 1389 O O . TRP A 1 183 ? 21 11.805 7.621 1 89.44 183 TRP A O 1
ATOM 1399 N N . LYS A 1 184 ? 19.688 12.07 9.445 1 94 184 LYS A N 1
ATOM 1400 C CA . LYS A 1 184 ? 20.812 12.062 10.375 1 94 184 LYS A CA 1
ATOM 1401 C C . LYS A 1 184 ? 21.172 10.633 10.781 1 94 184 LYS A C 1
ATOM 1403 O O . LYS A 1 184 ? 21 10.25 11.938 1 94 184 LYS A O 1
ATOM 1408 N N . LYS A 1 185 ? 21.766 9.867 9.938 1 89.31 185 LYS A N 1
ATOM 1409 C CA . LYS A 1 185 ? 22.031 8.43 10.047 1 89.31 185 LYS A CA 1
ATOM 1410 C C . LYS A 1 185 ? 22.969 8.133 11.211 1 89.31 185 LYS A C 1
ATOM 1412 O O . LYS A 1 185 ? 22.938 7.039 11.781 1 89.31 185 LYS A O 1
ATOM 1417 N N . GLY A 1 186 ? 23.812 9.086 11.586 1 90.44 186 GLY A N 1
ATOM 1418 C CA . GLY A 1 186 ? 24.766 8.883 12.664 1 90.44 186 GLY A CA 1
ATOM 1419 C C . GLY A 1 186 ? 24.172 9.102 14.039 1 90.44 186 GLY A C 1
ATOM 1420 O O . GLY A 1 186 ? 24.781 8.727 15.055 1 90.44 186 GLY A O 1
ATOM 1421 N N . GLU A 1 187 ? 22.953 9.594 14.062 1 93.88 187 GLU A N 1
ATOM 1422 C CA . GLU A 1 187 ? 22.297 9.875 15.344 1 93.88 187 GLU A CA 1
ATOM 1423 C C . GLU A 1 187 ? 21.625 8.633 15.906 1 93.88 187 GLU A C 1
ATOM 1425 O O . GLU A 1 187 ? 21.047 7.84 15.156 1 93.88 187 GLU A O 1
ATOM 1430 N N . PRO A 1 188 ? 21.688 8.469 17.172 1 91.81 188 PRO A N 1
ATOM 1431 C CA . PRO A 1 188 ? 21.094 7.301 17.828 1 91.81 188 PRO A CA 1
ATOM 1432 C C . PRO A 1 188 ? 19.594 7.184 17.562 1 91.81 188 PRO A C 1
ATOM 1434 O O . PRO A 1 188 ? 19.047 6.074 17.547 1 91.81 188 PRO A O 1
ATOM 1437 N N . ALA A 1 189 ? 18.922 8.289 17.312 1 95.94 189 ALA A N 1
ATOM 1438 C CA . ALA A 1 189 ? 17.469 8.305 17.172 1 95.94 189 ALA A CA 1
ATOM 1439 C C . ALA A 1 189 ? 17.047 7.887 15.773 1 95.94 189 ALA A C 1
ATOM 1441 O O . ALA A 1 189 ? 15.867 7.617 15.523 1 95.94 189 ALA A O 1
ATOM 1442 N N . PHE A 1 190 ? 17.984 7.77 14.875 1 96.12 190 PHE A N 1
ATOM 1443 C CA . PHE A 1 190 ? 17.672 7.551 13.469 1 96.12 190 PHE A CA 1
ATOM 1444 C C . PHE A 1 190 ? 16.984 6.207 13.273 1 96.12 190 PHE A C 1
ATOM 1446 O O . PHE A 1 190 ? 15.938 6.125 12.633 1 96.12 190 PHE A O 1
ATOM 1453 N N . ALA A 1 191 ? 17.531 5.125 13.883 1 95.12 191 ALA A N 1
ATOM 1454 C CA . ALA A 1 191 ? 16.953 3.795 13.727 1 95.12 191 ALA A CA 1
ATOM 1455 C C . ALA A 1 191 ? 15.539 3.73 14.32 1 95.12 191 ALA A C 1
ATOM 1457 O O . ALA A 1 191 ? 14.656 3.07 13.766 1 95.12 191 ALA A O 1
ATOM 1458 N N . GLY A 1 192 ? 15.422 4.43 15.391 1 97.12 192 GLY A N 1
ATOM 1459 C CA . GLY A 1 192 ? 14.094 4.539 15.977 1 97.12 192 GLY A CA 1
ATOM 1460 C C . GLY A 1 192 ? 13.125 5.316 15.109 1 97.12 192 GLY A C 1
ATOM 1461 O O . GLY A 1 192 ? 11.953 4.953 15 1 97.12 192 GLY A O 1
ATOM 1462 N N . GLY A 1 193 ? 13.625 6.359 14.492 1 98 193 GLY A N 1
ATOM 1463 C CA . GLY A 1 193 ? 12.82 7.109 13.539 1 98 193 GLY A CA 1
ATOM 1464 C C . GLY A 1 193 ? 12.344 6.27 12.367 1 98 193 GLY A C 1
ATOM 1465 O O . GLY A 1 193 ? 11.203 6.391 11.93 1 98 193 GLY A O 1
ATOM 1466 N N . LEU A 1 194 ? 13.227 5.391 11.938 1 96.12 194 LEU A N 1
ATOM 1467 C CA . LEU A 1 194 ? 12.859 4.484 10.852 1 96.12 194 LEU A CA 1
ATOM 1468 C C . LEU A 1 194 ? 11.758 3.521 11.297 1 96.12 194 LEU A C 1
ATOM 1470 O O . LEU A 1 194 ? 10.828 3.246 10.539 1 96.12 194 LEU A O 1
ATOM 1474 N N . ALA A 1 195 ? 11.906 3.033 12.484 1 97.06 195 ALA A N 1
ATOM 1475 C CA . ALA A 1 195 ? 10.898 2.121 13.016 1 97.06 195 ALA A CA 1
ATOM 1476 C C . ALA A 1 195 ? 9.547 2.82 13.156 1 97.06 195 ALA A C 1
ATOM 1478 O O . ALA A 1 195 ? 8.508 2.23 12.875 1 97.06 195 ALA A O 1
ATOM 1479 N N . LEU A 1 196 ? 9.57 4.066 13.547 1 98.06 196 LEU A N 1
ATOM 1480 C CA . LEU A 1 196 ? 8.352 4.867 13.641 1 98.06 196 LEU A CA 1
ATOM 1481 C C . LEU A 1 196 ? 7.711 5.039 12.266 1 98.06 196 LEU A C 1
ATOM 1483 O O . LEU A 1 196 ? 6.492 4.926 12.133 1 98.06 196 LEU A O 1
ATOM 1487 N N . ASP A 1 197 ? 8.508 5.305 11.359 1 97.38 197 ASP A N 1
ATOM 1488 C CA . ASP A 1 197 ? 8.047 5.504 9.984 1 97.38 197 ASP A CA 1
ATOM 1489 C C . ASP A 1 197 ? 7.383 4.238 9.445 1 97.38 197 ASP A C 1
ATOM 1491 O O . ASP A 1 197 ? 6.34 4.309 8.797 1 97.38 197 ASP A O 1
ATOM 1495 N N . GLU A 1 198 ? 8.008 3.102 9.688 1 95.94 198 GLU A N 1
ATOM 1496 C CA . GLU A 1 198 ? 7.434 1.827 9.266 1 95.94 198 GLU A CA 1
ATOM 1497 C C . GLU A 1 198 ? 6.066 1.598 9.906 1 95.94 198 GLU A C 1
ATOM 1499 O O . GLU A 1 198 ? 5.105 1.245 9.219 1 95.94 198 GLU A O 1
ATOM 1504 N N . MET A 1 199 ? 6.023 1.825 11.148 1 96.06 199 MET A N 1
ATOM 1505 C CA . MET A 1 199 ? 4.77 1.641 11.875 1 96.06 199 MET A CA 1
ATOM 1506 C C . MET A 1 199 ? 3.701 2.604 11.367 1 96.06 199 MET A C 1
ATOM 1508 O O . MET A 1 199 ? 2.531 2.234 11.25 1 96.06 199 MET A O 1
ATOM 1512 N N . PHE A 1 200 ? 4.102 3.824 11.141 1 97.88 200 PHE A N 1
ATOM 1513 C CA . PHE A 1 200 ? 3.207 4.844 10.602 1 97.88 200 PHE A CA 1
ATOM 1514 C C . PHE A 1 200 ? 2.588 4.383 9.289 1 97.88 200 PHE A C 1
ATOM 1516 O O . PHE A 1 200 ? 1.362 4.312 9.164 1 97.88 200 PHE A O 1
ATOM 1523 N N . TRP A 1 201 ? 3.354 3.959 8.391 1 95.69 201 TRP A N 1
ATOM 1524 C CA . TRP A 1 201 ? 2.867 3.602 7.062 1 95.69 201 TRP A CA 1
ATOM 1525 C C . TRP A 1 201 ? 2.047 2.316 7.109 1 95.69 201 TRP A C 1
ATOM 1527 O O . TRP A 1 201 ? 1.09 2.156 6.348 1 95.69 201 TRP A O 1
ATOM 1537 N N . ASP A 1 202 ? 2.363 1.435 8.031 1 94.44 202 ASP A N 1
ATOM 1538 C CA . ASP A 1 202 ? 1.618 0.19 8.18 1 94.44 202 ASP A CA 1
ATOM 1539 C C . ASP A 1 202 ? 0.222 0.45 8.742 1 94.44 202 ASP A C 1
ATOM 1541 O O . ASP A 1 202 ? -0.639 -0.432 8.711 1 94.44 202 ASP A O 1
ATOM 1545 N N . SER A 1 203 ? 0.016 1.665 9.195 1 96 203 SER A N 1
ATOM 1546 C CA . SER A 1 203 ? -1.188 1.846 10 1 96 203 SER A CA 1
ATOM 1547 C C . SER A 1 203 ? -2.061 2.967 9.445 1 96 203 SER A C 1
ATOM 1549 O O . SER A 1 203 ? -3.285 2.941 9.602 1 96 203 SER A O 1
ATOM 1551 N N . VAL A 1 204 ? -1.488 3.932 8.828 1 96.31 204 VAL A N 1
ATOM 1552 C CA . VAL A 1 204 ? -2.129 5.219 8.578 1 96.31 204 VAL A CA 1
ATOM 1553 C C . VAL A 1 204 ? -3.33 5.035 7.656 1 96.31 204 VAL A C 1
ATOM 1555 O O . VAL A 1 204 ? -4.359 5.695 7.824 1 96.31 204 VAL A O 1
ATOM 1558 N N . SER A 1 205 ? -3.244 4.078 6.738 1 91.94 205 SER A N 1
ATOM 1559 C CA . SER A 1 205 ? -4.305 3.967 5.742 1 91.94 205 SER A CA 1
ATOM 1560 C C . SER A 1 205 ? -5.137 2.709 5.961 1 91.94 205 SER A C 1
ATOM 1562 O O . SER A 1 205 ? -6.23 2.578 5.41 1 91.94 205 SER A O 1
ATOM 1564 N N . THR A 1 206 ? -4.699 1.791 6.75 1 92.06 206 THR A N 1
ATOM 1565 C CA . THR A 1 206 ? -5.293 0.458 6.746 1 92.06 206 THR A CA 1
ATOM 1566 C C . THR A 1 206 ? -6.273 0.3 7.906 1 92.06 206 THR A C 1
ATOM 1568 O O . THR A 1 206 ? -7.059 -0.65 7.934 1 92.06 206 THR A O 1
ATOM 1571 N N . LEU A 1 207 ? -6.246 1.247 8.844 1 95.69 207 LEU A N 1
ATOM 1572 C CA . LEU A 1 207 ? -7.105 1.101 10.008 1 95.69 207 LEU A CA 1
ATOM 1573 C C . LEU A 1 207 ? -8.18 2.18 10.031 1 95.69 207 LEU A C 1
ATOM 1575 O O . LEU A 1 207 ? -9.234 2.021 9.406 1 95.69 207 LEU A O 1
ATOM 1579 N N . VAL A 1 208 ? -7.836 3.41 10.422 1 97.25 208 VAL A N 1
ATOM 1580 C CA . VAL A 1 208 ? -8.812 4.492 10.453 1 97.25 208 VAL A CA 1
ATOM 1581 C C . VAL A 1 208 ? -8.562 5.449 9.289 1 97.25 208 VAL A C 1
ATOM 1583 O O . VAL A 1 208 ? -7.512 6.098 9.234 1 97.25 208 VAL A O 1
ATOM 1586 N N . PRO A 1 209 ? -9.516 5.551 8.414 1 96.31 209 PRO A N 1
ATOM 1587 C CA . PRO A 1 209 ? -9.312 6.426 7.254 1 96.31 209 PRO A CA 1
ATOM 1588 C C . PRO A 1 209 ? -9.133 7.891 7.645 1 96.31 209 PRO A C 1
ATOM 1590 O O . PRO A 1 209 ? -9.734 8.352 8.617 1 96.31 209 PRO A O 1
ATOM 1593 N N . ALA A 1 210 ? -8.391 8.633 6.809 1 94.56 210 ALA A N 1
ATOM 1594 C CA . ALA A 1 210 ? -8.07 10.031 7.07 1 94.56 210 ALA A CA 1
ATOM 1595 C C . ALA A 1 210 ? -9.328 10.891 7.105 1 94.56 210 ALA A C 1
ATOM 1597 O O . ALA A 1 210 ? -9.344 11.953 7.734 1 94.56 210 ALA A O 1
ATOM 1598 N N . SER A 1 211 ? -10.383 10.43 6.496 1 91.5 211 SER A N 1
ATOM 1599 C CA . SER A 1 211 ? -11.617 11.211 6.391 1 91.5 211 SER A CA 1
ATOM 1600 C C . SER A 1 211 ? -12.492 11.016 7.621 1 91.5 211 SER A C 1
ATOM 1602 O O . SER A 1 211 ? -13.523 11.672 7.762 1 91.5 211 SER A O 1
ATOM 1604 N N . HIS A 1 212 ? -12.164 10.141 8.484 1 94.94 212 HIS A N 1
ATOM 1605 C CA . HIS A 1 212 ? -12.961 9.875 9.68 1 94.94 212 HIS A CA 1
ATOM 1606 C C . HIS A 1 212 ? -12.453 10.688 10.867 1 94.94 212 HIS A C 1
ATOM 1608 O O . HIS A 1 212 ? -11.242 10.852 11.039 1 94.94 212 HIS A O 1
ATOM 1614 N N . PRO A 1 213 ? -13.289 11.102 11.812 1 94 213 PRO A N 1
ATOM 1615 C CA . PRO A 1 213 ? -12.906 11.945 12.945 1 94 213 PRO A CA 1
ATOM 1616 C C . PRO A 1 213 ? -11.961 11.242 13.922 1 94 213 PRO A C 1
ATOM 1618 O O . PRO A 1 213 ? -11.258 11.898 14.688 1 94 213 PRO A O 1
ATOM 1621 N N . TRP A 1 214 ? -11.938 9.906 13.875 1 96.12 214 TRP A N 1
ATOM 1622 C CA . TRP A 1 214 ? -11.086 9.133 14.781 1 96.12 214 TRP A CA 1
ATOM 1623 C C . TRP A 1 214 ? -9.641 9.148 14.312 1 96.12 214 TRP A C 1
ATOM 1625 O O . TRP A 1 214 ? -8.734 8.766 15.062 1 96.12 214 TRP A O 1
ATOM 1635 N N . HIS A 1 215 ? -9.391 9.523 13.086 1 97.44 215 HIS A N 1
ATOM 1636 C CA . HIS A 1 215 ? -8.133 9.25 12.406 1 97.44 215 HIS A CA 1
ATOM 1637 C C . HIS A 1 215 ? -6.957 9.883 13.148 1 97.44 215 HIS A C 1
ATOM 1639 O O . HIS A 1 215 ? -6.02 9.18 13.547 1 97.44 215 HIS A O 1
ATOM 1645 N N . ASP A 1 216 ? -7.035 11.172 13.414 1 97.31 216 ASP A N 1
ATOM 1646 C CA . ASP A 1 216 ? -5.887 11.883 13.961 1 97.31 216 ASP A CA 1
ATOM 1647 C C . ASP A 1 216 ? -5.613 11.461 15.398 1 97.31 216 ASP A C 1
ATOM 1649 O O . ASP A 1 216 ? -4.457 11.344 15.812 1 97.31 216 ASP A O 1
ATOM 1653 N N . ARG A 1 217 ? -6.684 11.273 16.109 1 95.81 217 ARG A N 1
ATOM 1654 C CA . ARG A 1 217 ? -6.496 10.773 17.469 1 95.81 217 ARG A CA 1
ATOM 1655 C C . ARG A 1 217 ? -5.801 9.414 17.453 1 95.81 217 ARG A C 1
ATOM 1657 O O . ARG A 1 217 ? -4.859 9.188 18.219 1 95.81 217 ARG A O 1
ATOM 1664 N N . PHE A 1 218 ? -6.242 8.547 16.609 1 97.88 218 PHE A N 1
ATOM 1665 C CA . PHE A 1 218 ? -5.668 7.207 16.516 1 97.88 218 PHE A CA 1
ATOM 1666 C C . PHE A 1 218 ? -4.191 7.273 16.156 1 97.88 218 PHE A C 1
ATOM 1668 O O . PHE A 1 218 ? -3.355 6.66 16.828 1 97.88 218 PHE A O 1
ATOM 1675 N N . VAL A 1 219 ? -3.855 8.016 15.094 1 98.44 219 VAL A N 1
ATOM 1676 C CA . VAL A 1 219 ? -2.482 8.039 14.602 1 98.44 219 VAL A CA 1
ATOM 1677 C C . VAL A 1 219 ? -1.58 8.734 15.617 1 98.44 219 VAL A C 1
ATOM 1679 O O . VAL A 1 219 ? -0.467 8.273 15.883 1 98.44 219 VAL A O 1
ATOM 1682 N N . SER A 1 220 ? -2.086 9.789 16.25 1 98.19 220 SER A N 1
ATOM 1683 C CA . SER A 1 220 ? -1.313 10.492 17.266 1 98.19 220 SER A CA 1
ATOM 1684 C C . SER A 1 220 ? -1.03 9.586 18.469 1 98.19 220 SER A C 1
ATOM 1686 O O . SER A 1 220 ? 0.098 9.531 18.953 1 98.19 220 SER A O 1
ATOM 1688 N N . ASP A 1 221 ? -2.061 8.883 18.859 1 98.19 221 ASP A N 1
ATOM 1689 C CA . ASP A 1 221 ? -1.888 7.973 20 1 98.19 221 ASP A CA 1
ATOM 1690 C C . ASP A 1 221 ? -0.887 6.867 19.656 1 98.19 221 ASP A C 1
ATOM 1692 O O . ASP A 1 221 ? -0.098 6.465 20.516 1 98.19 221 ASP A O 1
ATOM 1696 N N . LEU A 1 222 ? -0.955 6.383 18.484 1 98.5 222 LEU A N 1
ATOM 1697 C CA . LEU A 1 222 ? -0.031 5.344 18.031 1 98.5 222 LEU A CA 1
ATOM 1698 C C . LEU A 1 222 ? 1.407 5.852 18.062 1 98.5 222 LEU A C 1
ATOM 1700 O O . LEU A 1 222 ? 2.293 5.188 18.609 1 98.5 222 LEU A O 1
ATOM 1704 N N . LEU A 1 223 ? 1.627 7.039 17.484 1 98.69 223 LEU A N 1
ATOM 1705 C CA . LEU A 1 223 ? 2.961 7.625 17.422 1 98.69 223 LEU A CA 1
ATOM 1706 C C . LEU A 1 223 ? 3.49 7.914 18.828 1 98.69 223 LEU A C 1
ATOM 1708 O O . LEU A 1 223 ? 4.656 7.641 19.125 1 98.69 223 LEU A O 1
ATOM 1712 N N . MET A 1 224 ? 2.615 8.398 19.656 1 98.56 224 MET A N 1
ATOM 1713 C CA . MET A 1 224 ? 3.008 8.719 21.031 1 98.56 224 MET A CA 1
ATOM 1714 C C . MET A 1 224 ? 3.357 7.461 21.812 1 98.56 224 MET A C 1
ATOM 1716 O O . MET A 1 224 ? 4.355 7.426 22.531 1 98.56 224 MET A O 1
ATOM 1720 N N . ALA A 1 225 ? 2.557 6.438 21.656 1 98.38 225 ALA A N 1
ATOM 1721 C CA . ALA A 1 225 ? 2.836 5.172 22.328 1 98.38 225 ALA A CA 1
ATOM 1722 C C . ALA A 1 225 ? 4.16 4.578 21.859 1 98.38 225 ALA A C 1
ATOM 1724 O O . ALA A 1 225 ? 4.961 4.109 22.672 1 98.38 225 ALA A O 1
ATOM 1725 N N . ALA A 1 226 ? 4.402 4.57 20.562 1 98.56 226 ALA A N 1
ATOM 1726 C CA . ALA A 1 226 ? 5.641 4.051 20 1 98.56 226 ALA A CA 1
ATOM 1727 C C . ALA A 1 226 ? 6.844 4.852 20.484 1 98.56 226 ALA A C 1
ATOM 1729 O O . ALA A 1 226 ? 7.863 4.277 20.859 1 98.56 226 ALA A O 1
ATOM 1730 N N . ALA A 1 227 ? 6.727 6.191 20.438 1 98.56 227 ALA A N 1
ATOM 1731 C CA . ALA A 1 227 ? 7.797 7.062 20.922 1 98.56 227 ALA A CA 1
ATOM 1732 C C . ALA A 1 227 ? 8.094 6.801 22.391 1 98.56 227 ALA A C 1
ATOM 1734 O O . ALA A 1 227 ? 9.25 6.84 22.828 1 98.56 227 ALA A O 1
ATOM 1735 N N . GLY A 1 228 ? 7.051 6.598 23.156 1 98.5 228 GLY A N 1
ATOM 1736 C CA . GLY A 1 228 ? 7.23 6.262 24.547 1 98.5 228 GLY A CA 1
ATOM 1737 C C . GLY A 1 228 ? 8.039 4.996 24.766 1 98.5 228 GLY A C 1
ATOM 1738 O O . GLY A 1 228 ? 8.875 4.934 25.672 1 98.5 228 GLY A O 1
ATOM 1739 N N . LEU A 1 229 ? 7.805 3.982 23.969 1 98.25 229 LEU A N 1
ATOM 1740 C CA . LEU A 1 229 ? 8.57 2.742 24.062 1 98.25 229 LEU A CA 1
ATOM 1741 C C . LEU A 1 229 ? 10.031 2.98 23.719 1 98.25 229 LEU A C 1
ATOM 1743 O O . LEU A 1 229 ? 10.93 2.449 24.375 1 98.25 229 LEU A O 1
ATOM 1747 N N . LEU A 1 230 ? 10.258 3.773 22.672 1 98.06 230 LEU A N 1
ATOM 1748 C CA . LEU A 1 230 ? 11.625 4.105 22.297 1 98.06 230 LEU A CA 1
ATOM 1749 C C . LEU A 1 230 ? 12.328 4.863 23.422 1 98.06 230 LEU A C 1
ATOM 1751 O O . LEU A 1 230 ? 13.477 4.559 23.75 1 98.06 230 LEU A O 1
ATOM 1755 N N . ARG A 1 231 ? 11.641 5.785 23.984 1 97.81 231 ARG A N 1
ATOM 1756 C CA . ARG A 1 231 ? 12.18 6.555 25.094 1 97.81 231 ARG A CA 1
ATOM 1757 C C . ARG A 1 231 ? 12.555 5.645 26.266 1 97.81 231 ARG A C 1
ATOM 1759 O O . ARG A 1 231 ? 13.57 5.863 26.922 1 97.81 231 ARG A O 1
ATOM 1766 N N . ALA A 1 232 ? 11.734 4.688 26.5 1 97.94 232 ALA A N 1
ATOM 1767 C CA . ALA A 1 232 ? 11.93 3.766 27.609 1 97.94 232 ALA A CA 1
ATOM 1768 C C . ALA A 1 232 ? 13.023 2.752 27.297 1 97.94 232 ALA A C 1
ATOM 1770 O O . ALA A 1 232 ? 13.32 1.88 28.125 1 97.94 232 ALA A O 1
ATOM 1771 N N . GLY A 1 233 ? 13.57 2.707 26.094 1 96.94 233 GLY A N 1
ATOM 1772 C CA . GLY A 1 233 ? 14.742 1.901 25.797 1 96.94 233 GLY A CA 1
ATOM 1773 C C . GLY A 1 233 ? 14.461 0.763 24.828 1 96.94 233 GLY A C 1
ATOM 1774 O O . GLY A 1 233 ? 15.344 -0.039 24.531 1 96.94 233 GLY A O 1
ATOM 1775 N N . SER A 1 234 ? 13.25 0.66 24.328 1 97.62 234 SER A N 1
ATOM 1776 C CA . SER A 1 234 ? 12.961 -0.383 23.344 1 97.62 234 SER A CA 1
ATOM 1777 C C . SER A 1 234 ? 13.797 -0.208 22.094 1 97.62 234 SER A C 1
ATOM 1779 O O . SER A 1 234 ? 14 0.915 21.625 1 97.62 234 SER A O 1
ATOM 1781 N N . THR A 1 235 ? 14.297 -1.317 21.594 1 97.69 235 THR A N 1
ATOM 1782 C CA . THR A 1 235 ? 14.953 -1.306 20.297 1 97.69 235 THR A CA 1
ATOM 1783 C C . THR A 1 235 ? 13.922 -1.204 19.172 1 97.69 235 THR A C 1
ATOM 1785 O O . THR A 1 235 ? 12.734 -1.457 19.391 1 97.69 235 THR A O 1
ATOM 1788 N N . PRO A 1 236 ? 14.359 -0.816 17.984 1 97.31 236 PRO A N 1
ATOM 1789 C CA . PRO A 1 236 ? 13.461 -0.852 16.828 1 97.31 236 PRO A CA 1
ATOM 1790 C C . PRO A 1 236 ? 12.797 -2.213 16.625 1 97.31 236 PRO A C 1
ATOM 1792 O O . PRO A 1 236 ? 11.609 -2.285 16.328 1 97.31 236 PRO A O 1
ATOM 1795 N N . ALA A 1 237 ? 13.508 -3.293 16.859 1 97.56 237 ALA A N 1
ATOM 1796 C CA . ALA A 1 237 ? 12.977 -4.645 16.719 1 97.56 237 ALA A CA 1
ATOM 1797 C C . ALA A 1 237 ? 11.852 -4.902 17.719 1 97.56 237 ALA A C 1
ATOM 1799 O O . ALA A 1 237 ? 10.836 -5.508 17.375 1 97.56 237 ALA A O 1
ATOM 1800 N N . GLU A 1 238 ? 12.109 -4.496 18.922 1 97.56 238 GLU A N 1
ATOM 1801 C CA . GLU A 1 238 ? 11.086 -4.672 19.953 1 97.56 238 GLU A CA 1
ATOM 1802 C C . GLU A 1 238 ? 9.828 -3.891 19.609 1 97.56 238 GLU A C 1
ATOM 1804 O O . GLU A 1 238 ? 8.711 -4.379 19.812 1 97.56 238 GLU A O 1
ATOM 1809 N N . LEU A 1 239 ? 10 -2.674 19.125 1 97 239 LEU A N 1
ATOM 1810 C CA . LEU A 1 239 ? 8.867 -1.863 18.703 1 97 239 LEU A CA 1
ATOM 1811 C C . LEU A 1 239 ? 8.062 -2.572 17.609 1 97 239 LEU A C 1
ATOM 1813 O O . LEU A 1 239 ? 6.836 -2.625 17.672 1 97 239 LEU A O 1
ATOM 1817 N N . GLU A 1 240 ? 8.727 -3.107 16.609 1 95.75 240 GLU A N 1
ATOM 1818 C CA . GLU A 1 240 ? 8.086 -3.84 15.523 1 95.75 240 GLU A CA 1
ATOM 1819 C C . GLU A 1 240 ? 7.297 -5.035 16.047 1 95.75 240 GLU A C 1
ATOM 1821 O O . GLU A 1 240 ? 6.152 -5.254 15.648 1 95.75 240 GLU A O 1
ATOM 1826 N N . ARG A 1 241 ? 7.875 -5.785 16.984 1 95.81 241 ARG A N 1
ATOM 1827 C CA . ARG A 1 241 ? 7.25 -6.988 17.531 1 95.81 241 ARG A CA 1
ATOM 1828 C C . ARG A 1 241 ? 5.996 -6.641 18.328 1 95.81 241 ARG A C 1
ATOM 1830 O O . ARG A 1 241 ? 5.043 -7.418 18.359 1 95.81 241 ARG A O 1
ATOM 1837 N N . ARG A 1 242 ? 5.961 -5.473 18.828 1 94.94 242 ARG A N 1
ATOM 1838 C CA . ARG A 1 242 ? 4.852 -5.062 19.688 1 94.94 242 ARG A CA 1
ATOM 1839 C C . ARG A 1 242 ? 3.814 -4.273 18.891 1 94.94 242 ARG A C 1
ATOM 1841 O O . ARG A 1 242 ? 2.783 -3.875 19.438 1 94.94 242 ARG A O 1
ATOM 1848 N N . SER A 1 243 ? 4.051 -4.016 17.625 1 95.06 243 SER A N 1
ATOM 1849 C CA . SER A 1 243 ? 3.217 -3.121 16.828 1 95.06 243 SER A CA 1
ATOM 1850 C C . SER A 1 243 ? 1.771 -3.605 16.781 1 95.06 243 SER A C 1
ATOM 1852 O O . SER A 1 243 ? 0.84 -2.807 16.906 1 95.06 243 SER A O 1
ATOM 1854 N N . GLY A 1 244 ? 1.573 -4.957 16.641 1 94.06 244 GLY A N 1
ATOM 1855 C CA . GLY A 1 244 ? 0.224 -5.496 16.609 1 94.06 244 GLY A CA 1
ATOM 1856 C C . GLY A 1 244 ? -0.543 -5.262 17.906 1 94.06 244 GLY A C 1
ATOM 1857 O O . GLY A 1 244 ? -1.719 -4.891 17.875 1 94.06 244 GLY A O 1
ATOM 1858 N N . GLU A 1 245 ? 0.153 -5.445 18.953 1 94.5 245 GLU A N 1
ATOM 1859 C CA . GLU A 1 245 ? -0.456 -5.246 20.266 1 94.5 245 GLU A CA 1
ATOM 1860 C C . GLU A 1 245 ? -0.799 -3.777 20.5 1 94.5 245 GLU A C 1
ATOM 1862 O O . GLU A 1 245 ? -1.852 -3.459 21.062 1 94.5 245 GLU A O 1
ATOM 1867 N N . LEU A 1 246 ? 0.062 -2.896 20.109 1 95.94 246 LEU A N 1
ATOM 1868 C CA . LEU A 1 246 ? -0.163 -1.463 20.25 1 95.94 246 LEU A CA 1
ATOM 1869 C C . LEU A 1 246 ? -1.406 -1.026 19.484 1 95.94 246 LEU A C 1
ATOM 1871 O O . LEU A 1 246 ? -2.271 -0.339 20.031 1 95.94 246 LEU A O 1
ATOM 1875 N N . ARG A 1 247 ? -1.521 -1.462 18.266 1 96.56 247 ARG A N 1
ATOM 1876 C CA . ARG A 1 247 ? -2.672 -1.118 17.438 1 96.56 247 ARG A CA 1
ATOM 1877 C C . ARG A 1 247 ? -3.961 -1.671 18.031 1 96.56 247 ARG A C 1
ATOM 1879 O O . ARG A 1 247 ? -4.969 -0.966 18.109 1 96.56 247 ARG A O 1
ATOM 1886 N N . ALA A 1 248 ? -3.893 -2.889 18.484 1 95.31 248 ALA A N 1
ATOM 1887 C CA . ALA A 1 248 ? -5.07 -3.537 19.062 1 95.31 248 ALA A CA 1
ATOM 1888 C C . ALA A 1 248 ? -5.562 -2.793 20.297 1 95.31 248 ALA A C 1
ATOM 1890 O O . ALA A 1 248 ? -6.766 -2.594 20.469 1 95.31 248 ALA A O 1
ATOM 1891 N N . ARG A 1 249 ? -4.648 -2.404 21.109 1 95.81 249 ARG A N 1
ATOM 1892 C CA . ARG A 1 249 ? -5.012 -1.687 22.328 1 95.81 249 ARG A CA 1
ATOM 1893 C C . ARG A 1 249 ? -5.684 -0.358 22 1 95.81 249 ARG A C 1
ATOM 1895 O O . ARG A 1 249 ? -6.668 0.02 22.641 1 95.81 249 ARG A O 1
ATOM 1902 N N . LEU A 1 250 ? -5.168 0.349 21.094 1 97.38 250 LEU A N 1
ATOM 1903 C CA . LEU A 1 250 ? -5.754 1.625 20.703 1 97.38 250 LEU A CA 1
ATOM 1904 C C . LEU A 1 250 ? -7.145 1.425 20.109 1 97.38 250 LEU A C 1
ATOM 1906 O O . LEU A 1 250 ? -8.062 2.203 20.391 1 97.38 250 LEU A O 1
ATOM 1910 N N . VAL A 1 251 ? -7.309 0.375 19.328 1 97.56 251 VAL A N 1
ATOM 1911 C CA . VAL A 1 251 ? -8.609 0.064 18.734 1 97.56 251 VAL A CA 1
ATOM 1912 C C . VAL A 1 251 ? -9.594 -0.337 19.828 1 97.56 251 VAL A C 1
ATOM 1914 O O . VAL A 1 251 ? -10.773 0.027 19.766 1 97.56 251 VAL A O 1
ATOM 1917 N N . ASP A 1 252 ? -9.078 -1.063 20.844 1 96.56 252 ASP A N 1
ATOM 1918 C CA . ASP A 1 252 ? -9.914 -1.364 22 1 96.56 252 ASP A CA 1
ATOM 1919 C C . ASP A 1 252 ? -10.492 -0.087 22.609 1 96.56 252 ASP A C 1
ATOM 1921 O O . ASP A 1 252 ? -11.68 -0.028 22.938 1 96.56 252 ASP A O 1
ATOM 1925 N N . GLY A 1 253 ? -9.672 0.889 22.719 1 96.19 253 GLY A N 1
ATOM 1926 C CA . GLY A 1 253 ? -10.109 2.16 23.266 1 96.19 253 GLY A CA 1
ATOM 1927 C C . GLY A 1 253 ? -11.117 2.873 22.391 1 96.19 253 GLY A C 1
ATOM 1928 O O . GLY A 1 253 ? -12.117 3.408 22.875 1 96.19 253 GLY A O 1
ATOM 1929 N N . LEU A 1 254 ? -10.898 2.889 21.125 1 95.56 254 LEU A N 1
ATOM 1930 C CA . LEU A 1 254 ? -11.766 3.57 20.156 1 95.56 254 LEU A CA 1
ATOM 1931 C C . LEU A 1 254 ? -13.141 2.92 20.125 1 95.56 254 LEU A C 1
ATOM 1933 O O . LEU A 1 254 ? -14.156 3.607 19.953 1 95.56 254 LEU A O 1
ATOM 1937 N N . LEU A 1 255 ? -13.141 1.596 20.312 1 96.75 255 LEU A N 1
ATOM 1938 C CA . LEU A 1 255 ? -14.383 0.854 20.109 1 96.75 255 LEU A CA 1
ATOM 1939 C C . LEU A 1 255 ? -15.07 0.563 21.438 1 96.75 255 LEU A C 1
ATOM 1941 O O . LEU A 1 255 ? -16.078 -0.139 21.469 1 96.75 255 LEU A O 1
ATOM 1945 N N . ALA A 1 256 ? -14.508 1.085 22.469 1 94.75 256 ALA A N 1
ATOM 1946 C CA . ALA A 1 256 ? -15.125 0.885 23.766 1 94.75 256 ALA A CA 1
ATOM 1947 C C . ALA A 1 256 ? -16.578 1.341 23.766 1 94.75 256 ALA A C 1
ATOM 1949 O O . ALA A 1 256 ? -16.875 2.49 23.422 1 94.75 256 ALA A O 1
ATOM 1950 N N . GLY A 1 257 ? -17.562 0.442 24.031 1 91.06 257 GLY A N 1
ATOM 1951 C CA . GLY A 1 257 ? -18.984 0.774 24.094 1 91.06 257 GLY A CA 1
ATOM 1952 C C . GLY A 1 257 ? -19.688 0.633 22.766 1 91.06 257 GLY A C 1
ATOM 1953 O O . GLY A 1 257 ? -20.891 0.872 22.672 1 91.06 257 GLY A O 1
ATOM 1954 N N . GLU A 1 258 ? -18.922 0.348 21.703 1 90.75 258 GLU A N 1
ATOM 1955 C CA . GLU A 1 258 ? -19.531 0.174 20.391 1 90.75 258 GLU A CA 1
ATOM 1956 C C . GLU A 1 258 ? -20.375 -1.095 20.328 1 90.75 258 GLU A C 1
ATOM 1958 O O . GLU A 1 258 ? -19.906 -2.174 20.703 1 90.75 258 GLU A O 1
ATOM 1963 N N . ALA A 1 259 ? -21.594 -0.967 19.953 1 87.62 259 ALA A N 1
ATOM 1964 C CA . ALA A 1 259 ? -22.531 -2.09 19.891 1 87.62 259 ALA A CA 1
ATOM 1965 C C . ALA A 1 259 ? -22.047 -3.137 18.891 1 87.62 259 ALA A C 1
ATOM 1967 O O . ALA A 1 259 ? -21.672 -2.803 17.766 1 87.62 259 ALA A O 1
ATOM 1968 N N . GLY A 1 260 ? -21.953 -4.395 19.328 1 87.94 260 GLY A N 1
ATOM 1969 C CA . GLY A 1 260 ? -21.672 -5.5 18.422 1 87.94 260 GLY A CA 1
ATOM 1970 C C . GLY A 1 260 ? -20.203 -5.738 18.203 1 87.94 260 GLY A C 1
ATOM 1971 O O . GLY A 1 260 ? -19.812 -6.551 17.359 1 87.94 260 GLY A O 1
ATOM 1972 N N . ASP A 1 261 ? -19.375 -4.922 18.844 1 94.5 261 ASP A N 1
ATOM 1973 C CA . ASP A 1 261 ? -17.938 -5.148 18.734 1 94.5 261 ASP A CA 1
ATOM 1974 C C . ASP A 1 261 ? -17.562 -6.559 19.172 1 94.5 261 ASP A C 1
ATOM 1976 O O . ASP A 1 261 ? -18.062 -7.047 20.188 1 94.5 261 ASP A O 1
ATOM 1980 N N . ASP A 1 262 ? -16.75 -7.301 18.406 1 94.94 262 ASP A N 1
ATOM 1981 C CA . ASP A 1 262 ? -16.281 -8.648 18.703 1 94.94 262 ASP A CA 1
ATOM 1982 C C . ASP A 1 262 ? -14.758 -8.672 18.875 1 94.94 262 ASP A C 1
ATOM 1984 O O . ASP A 1 262 ? -14.016 -8.695 17.891 1 94.94 262 ASP A O 1
ATOM 1988 N N . PRO A 1 263 ? -14.25 -8.688 20.062 1 95.19 263 PRO A N 1
ATOM 1989 C CA . PRO A 1 263 ? -12.812 -8.578 20.344 1 95.19 263 PRO A CA 1
ATOM 1990 C C . PRO A 1 263 ? -12.023 -9.781 19.828 1 95.19 263 PRO A C 1
ATOM 1992 O O . PRO A 1 263 ? -10.789 -9.766 19.859 1 95.19 263 PRO A O 1
ATOM 1995 N N . ALA A 1 264 ? -12.719 -10.797 19.328 1 95.75 264 ALA A N 1
ATOM 1996 C CA . ALA A 1 264 ? -12.039 -11.961 18.797 1 95.75 264 ALA A CA 1
ATOM 1997 C C . ALA A 1 264 ? -11.586 -11.719 17.359 1 95.75 264 ALA A C 1
ATOM 1999 O O . ALA A 1 264 ? -10.812 -12.5 16.797 1 95.75 264 ALA A O 1
ATOM 2000 N N . LEU A 1 265 ? -12.062 -10.664 16.766 1 96.5 265 LEU A N 1
ATOM 2001 C CA . LEU A 1 265 ? -11.719 -10.328 15.383 1 96.5 265 LEU A CA 1
ATOM 2002 C C . LEU A 1 265 ? -10.531 -9.375 15.336 1 96.5 265 LEU A C 1
ATOM 2004 O O . LEU A 1 265 ? -10.148 -8.805 16.359 1 96.5 265 LEU A O 1
ATOM 2008 N N . THR A 1 266 ? -9.867 -9.242 14.18 1 96.88 266 THR A N 1
ATOM 2009 C CA . THR A 1 266 ? -8.75 -8.32 14.023 1 96.88 266 THR A CA 1
ATOM 2010 C C . THR A 1 266 ? -9.211 -6.875 14.172 1 96.88 266 THR A C 1
ATOM 2012 O O . THR A 1 266 ? -10.398 -6.582 14.039 1 96.88 266 THR A O 1
ATOM 2015 N N . ALA A 1 267 ? -8.297 -6.004 14.422 1 97 267 ALA A N 1
ATOM 2016 C CA . ALA A 1 267 ? -8.578 -4.574 14.508 1 97 267 ALA A CA 1
ATOM 2017 C C . ALA A 1 267 ? -9.266 -4.074 13.234 1 97 267 ALA A C 1
ATOM 2019 O O . ALA A 1 267 ? -10.242 -3.322 13.305 1 97 267 ALA A O 1
ATOM 2020 N N . ARG A 1 268 ? -8.82 -4.496 12.086 1 96 268 ARG A N 1
ATOM 2021 C CA . ARG A 1 268 ? -9.375 -4.051 10.812 1 96 268 ARG A CA 1
ATOM 2022 C C . ARG A 1 268 ? -10.82 -4.512 10.656 1 96 268 ARG A C 1
ATOM 2024 O O . ARG A 1 268 ? -11.68 -3.744 10.219 1 96 268 ARG A O 1
ATOM 2031 N N . GLN A 1 269 ? -11.094 -5.75 11.023 1 95.31 269 GLN A N 1
ATOM 2032 C CA . GLN A 1 269 ? -12.445 -6.293 10.938 1 95.31 269 GLN A CA 1
ATOM 2033 C C . GLN A 1 269 ? -13.391 -5.551 11.875 1 95.31 269 GLN A C 1
ATOM 2035 O O . GLN A 1 269 ? -14.516 -5.219 11.5 1 95.31 269 GLN A O 1
ATOM 2040 N N . ARG A 1 270 ? -12.93 -5.305 13.047 1 96.88 270 ARG A N 1
ATOM 2041 C CA . ARG A 1 270 ? -13.727 -4.605 14.047 1 96.88 270 ARG A CA 1
ATOM 2042 C C . ARG A 1 270 ? -14.008 -3.17 13.617 1 96.88 270 ARG A C 1
ATOM 2044 O O . ARG A 1 270 ? -15.148 -2.709 13.68 1 96.88 270 ARG A O 1
ATOM 2051 N N . LEU A 1 271 ? -13.016 -2.508 13.18 1 96.75 271 LEU A N 1
ATOM 2052 C CA . LEU A 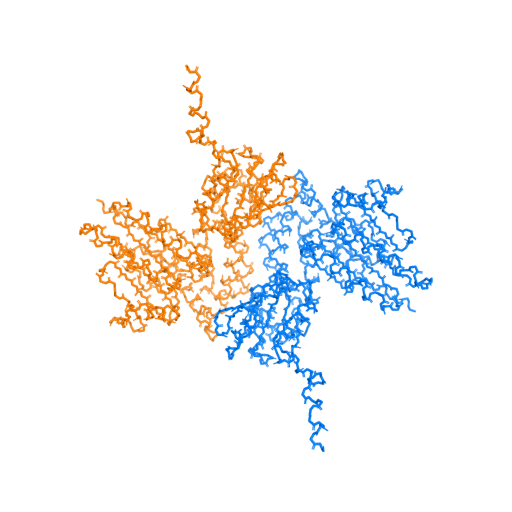1 271 ? -13.156 -1.125 12.734 1 96.75 271 LEU A CA 1
ATOM 2053 C C . LEU A 1 271 ? -14.07 -1.035 11.523 1 96.75 271 LEU A C 1
ATOM 2055 O O . LEU A 1 271 ? -14.852 -0.088 11.398 1 96.75 271 LEU A O 1
ATOM 2059 N N . ALA A 1 272 ? -13.969 -1.999 10.641 1 95.5 272 ALA A N 1
ATOM 2060 C CA . ALA A 1 272 ? -14.812 -1.982 9.445 1 95.5 272 ALA A CA 1
ATOM 2061 C C . ALA A 1 272 ? -16.281 -1.922 9.82 1 95.5 272 ALA A C 1
ATOM 2063 O O . ALA A 1 272 ? -17.062 -1.183 9.203 1 95.5 272 ALA A O 1
ATOM 2064 N N . ARG A 1 273 ? -16.672 -2.641 10.781 1 94.69 273 ARG A N 1
ATOM 2065 C CA . ARG A 1 273 ? -18.062 -2.658 11.227 1 94.69 273 ARG A CA 1
ATOM 2066 C C .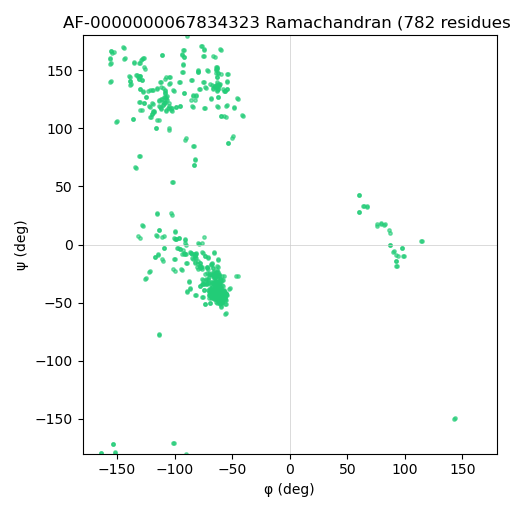 ARG A 1 273 ? -18.484 -1.299 11.773 1 94.69 273 ARG A C 1
ATOM 2068 O O . ARG A 1 273 ? -19.578 -0.81 11.469 1 94.69 273 ARG A O 1
ATOM 2075 N N . ALA A 1 274 ? -17.625 -0.73 12.547 1 95.5 274 ALA A N 1
ATOM 2076 C CA . ALA A 1 274 ? -17.922 0.578 13.125 1 95.5 274 ALA A CA 1
ATOM 2077 C C . ALA A 1 274 ? -17.938 1.661 12.047 1 95.5 274 ALA A C 1
ATOM 2079 O O . ALA A 1 274 ? -18.828 2.52 12.039 1 95.5 274 ALA A O 1
ATOM 2080 N N . LEU A 1 275 ? -16.969 1.637 11.18 1 96.12 275 LEU A N 1
ATOM 2081 C CA . LEU A 1 275 ? -16.828 2.629 10.117 1 96.12 275 LEU A CA 1
ATOM 2082 C C . LEU A 1 275 ? -18.016 2.553 9.148 1 96.12 275 LEU A C 1
ATOM 2084 O O . LEU A 1 275 ? -18.453 3.576 8.625 1 96.12 275 LEU A O 1
ATOM 2088 N N . ALA A 1 276 ? -18.547 1.387 8.969 1 96.19 276 ALA A N 1
ATOM 2089 C CA . ALA A 1 276 ? -19.688 1.186 8.07 1 96.19 276 ALA A CA 1
ATOM 2090 C C . ALA A 1 276 ? -20.906 1.943 8.555 1 96.19 276 ALA A C 1
ATOM 2092 O O . ALA A 1 276 ? -21.781 2.316 7.762 1 96.19 276 ALA A O 1
ATOM 2093 N N . ARG A 1 277 ? -20.953 2.213 9.797 1 93.94 277 ARG A N 1
ATOM 2094 C CA . ARG A 1 277 ? -22.109 2.867 10.398 1 93.94 277 ARG A CA 1
ATOM 2095 C C . ARG A 1 277 ? -21.906 4.375 10.492 1 93.94 277 ARG A C 1
ATOM 2097 O O . ARG A 1 277 ? -22.812 5.113 10.883 1 93.94 277 ARG A O 1
ATOM 2104 N N . SER A 1 278 ? -20.766 4.77 10.117 1 92.75 278 SER A N 1
ATOM 2105 C CA . SER A 1 278 ? -20.406 6.172 10.32 1 92.75 278 SER A CA 1
ATOM 2106 C C . SER A 1 278 ? -20.938 7.047 9.188 1 92.75 278 SER A C 1
ATOM 2108 O O . SER A 1 278 ? -20.562 6.852 8.031 1 92.75 278 SER A O 1
ATOM 2110 N N . ASP A 1 279 ? -21.625 8.062 9.523 1 93.06 279 ASP A N 1
ATOM 2111 C CA . ASP A 1 279 ? -22.094 9.016 8.523 1 93.06 279 ASP A CA 1
ATOM 2112 C C . ASP A 1 279 ? -20.969 9.945 8.078 1 93.06 279 ASP A C 1
ATOM 2114 O O . ASP A 1 279 ? -21.031 10.531 6.996 1 93.06 279 ASP A O 1
ATOM 2118 N N . ALA A 1 280 ? -19.984 10.008 8.875 1 94.12 280 ALA A N 1
ATOM 2119 C CA . ALA A 1 280 ? -18.891 10.914 8.562 1 94.12 280 ALA A CA 1
ATOM 2120 C C . ALA A 1 280 ? -18.062 10.398 7.391 1 94.12 280 ALA A C 1
ATOM 2122 O O . ALA A 1 280 ? -17.406 11.18 6.691 1 94.12 280 ALA A O 1
ATOM 2123 N N . LEU A 1 281 ? -18.156 9.141 7.129 1 95.56 281 LEU A N 1
ATOM 2124 C CA . LEU A 1 281 ? -17.297 8.516 6.121 1 95.56 281 LEU A CA 1
ATOM 2125 C C . LEU A 1 281 ? -17.953 8.57 4.746 1 95.56 281 LEU A C 1
ATOM 2127 O O . LEU A 1 281 ? -17.281 8.398 3.727 1 95.56 281 LEU A O 1
ATOM 2131 N N . PHE A 1 282 ? -19.281 8.852 4.73 1 97.31 282 PHE A N 1
ATOM 2132 C CA . PHE A 1 282 ? -20 8.688 3.471 1 97.31 282 PHE A CA 1
ATOM 2133 C C . PHE A 1 282 ? -20.828 9.93 3.15 1 97.31 282 PHE A C 1
ATOM 2135 O O . PHE A 1 282 ? -21.25 10.648 4.055 1 97.31 282 PHE A O 1
ATOM 2142 N N . HIS A 1 283 ? -20.891 10.18 1.901 1 97.75 283 HIS A N 1
ATOM 2143 C CA . HIS A 1 283 ? -21.906 11.078 1.353 1 97.75 283 HIS A CA 1
ATOM 2144 C C . HIS A 1 283 ? -22.953 10.305 0.554 1 97.75 283 HIS A C 1
ATOM 2146 O O . HIS A 1 283 ? -22.609 9.516 -0.329 1 97.75 283 HIS A O 1
ATOM 2152 N N . ARG A 1 284 ? -24.172 10.5 0.871 1 98.06 284 ARG A N 1
ATOM 2153 C CA . ARG A 1 284 ? -25.234 9.836 0.141 1 98.06 284 ARG A CA 1
ATOM 2154 C C . ARG A 1 284 ? -25.609 10.609 -1.121 1 98.06 284 ARG A C 1
ATOM 2156 O O . ARG A 1 284 ? -26.031 11.766 -1.046 1 98.06 284 ARG A O 1
ATOM 2163 N N . LEU A 1 285 ? -25.438 9.961 -2.221 1 98.25 285 LEU A N 1
ATOM 2164 C CA . LEU A 1 285 ? -25.844 10.547 -3.492 1 98.25 285 LEU A CA 1
ATOM 2165 C C . LEU A 1 285 ? -27.344 10.469 -3.68 1 98.25 285 LEU A C 1
ATOM 2167 O O . LEU A 1 285 ? -28.047 9.836 -2.885 1 98.25 285 LEU A O 1
ATOM 2171 N N . SER A 1 286 ? -27.828 11.141 -4.727 1 97.25 286 SER A N 1
ATOM 2172 C CA . SER A 1 286 ? -29.266 11.289 -4.918 1 97.25 286 SER A CA 1
ATOM 2173 C C . SER A 1 286 ? -29.922 9.945 -5.195 1 97.25 286 SER A C 1
ATOM 2175 O O . SER A 1 286 ? -31.094 9.742 -4.879 1 97.25 286 SER A O 1
ATOM 2177 N N . ASP A 1 287 ? -29.219 9.008 -5.766 1 96.81 287 ASP A N 1
ATOM 2178 C CA . ASP A 1 287 ? -29.812 7.707 -6.09 1 96.81 287 ASP A CA 1
ATOM 2179 C C . ASP A 1 287 ? -29.625 6.719 -4.941 1 96.81 287 ASP A C 1
ATOM 2181 O O . ASP A 1 287 ? -29.906 5.531 -5.086 1 96.81 287 ASP A O 1
ATOM 2185 N N . GLY A 1 288 ? -29.062 7.211 -3.877 1 97.12 288 GLY A N 1
ATOM 2186 C CA . GLY A 1 288 ? -28.922 6.371 -2.699 1 97.12 288 GLY A CA 1
ATOM 2187 C C . GLY A 1 288 ? -27.531 5.762 -2.574 1 97.12 288 GLY A C 1
ATOM 2188 O O . GLY A 1 288 ? -27.203 5.184 -1.537 1 97.12 288 GLY A O 1
ATOM 2189 N N . THR A 1 289 ? -26.688 5.852 -3.566 1 98.19 289 THR A N 1
ATOM 2190 C CA . THR A 1 289 ? -25.312 5.367 -3.525 1 98.19 289 THR A CA 1
ATOM 2191 C C . THR A 1 289 ? -24.516 6.105 -2.455 1 98.19 289 THR A C 1
ATOM 2193 O O . THR A 1 289 ? -24.641 7.324 -2.312 1 98.19 289 THR A O 1
ATOM 2196 N N . LEU A 1 290 ? -23.797 5.371 -1.681 1 98.44 290 LEU A N 1
ATOM 2197 C CA . LEU A 1 290 ? -22.891 6.008 -0.727 1 98.44 290 LEU A CA 1
ATOM 2198 C C . LEU A 1 290 ? -21.5 6.199 -1.333 1 98.44 290 LEU A C 1
ATOM 2200 O O . LEU A 1 290 ? -20.938 5.262 -1.888 1 98.44 290 LEU A O 1
ATOM 2204 N N . LEU A 1 291 ? -21 7.398 -1.206 1 98.44 291 LEU A N 1
ATOM 2205 C CA . LEU A 1 291 ? -19.688 7.746 -1.759 1 98.44 291 LEU A CA 1
ATOM 2206 C C . LEU A 1 291 ? -18.688 8.008 -0.646 1 98.44 291 LEU A C 1
ATOM 2208 O O . LEU A 1 291 ? -18.953 8.781 0.274 1 98.44 291 LEU A O 1
ATOM 2212 N N . SER A 1 292 ? -17.578 7.309 -0.688 1 98.06 292 SER A N 1
ATOM 2213 C CA . SER A 1 292 ? -16.422 7.566 0.179 1 98.06 292 SER A CA 1
ATOM 2214 C C . SER A 1 292 ? -15.25 8.109 -0.615 1 98.06 292 SER A C 1
ATOM 2216 O O . SER A 1 292 ? -15.211 8.008 -1.843 1 98.06 292 SER A O 1
ATOM 2218 N N . PHE A 1 293 ? -14.312 8.688 0.076 1 97.06 293 PHE A N 1
ATOM 2219 C CA . PHE A 1 293 ? -13.172 9.312 -0.576 1 97.06 293 PHE A CA 1
ATOM 2220 C C . PHE A 1 293 ? -11.859 8.852 0.058 1 97.06 293 PHE A C 1
ATOM 2222 O O . PHE A 1 293 ? -11.688 8.945 1.275 1 97.06 293 PHE A O 1
ATOM 2229 N N . GLY A 1 294 ? -11.031 8.305 -0.76 1 95.31 294 GLY A N 1
ATOM 2230 C CA . GLY A 1 294 ? -9.648 8.055 -0.377 1 95.31 294 GLY A CA 1
ATOM 2231 C C . GLY A 1 294 ? -9.484 6.824 0.49 1 95.31 294 GLY A C 1
ATOM 2232 O O . GLY A 1 294 ? -8.477 6.684 1.193 1 95.31 294 GLY A O 1
ATOM 2233 N N . LEU A 1 295 ? -10.445 5.922 0.524 1 96 295 LEU A N 1
ATOM 2234 C CA . LEU A 1 295 ? -10.281 4.703 1.312 1 96 295 LEU A CA 1
ATOM 2235 C C . LEU A 1 295 ? -9.305 3.748 0.639 1 96 295 LEU A C 1
ATOM 2237 O O . LEU A 1 295 ? -9.336 3.578 -0.582 1 96 295 LEU A O 1
ATOM 2241 N N . ASP A 1 296 ? -8.453 3.246 1.508 1 92.38 296 ASP A N 1
ATOM 2242 C CA . ASP A 1 296 ? -7.637 2.133 1.041 1 92.38 296 ASP A CA 1
ATOM 2243 C C . ASP A 1 296 ? -8.508 1.006 0.486 1 92.38 296 ASP A C 1
ATOM 2245 O O . ASP A 1 296 ? -9.609 0.769 0.977 1 92.38 296 ASP A O 1
ATOM 2249 N N . SER A 1 297 ? -7.988 0.281 -0.55 1 90.81 297 SER A N 1
ATOM 2250 C CA . SER A 1 297 ? -8.789 -0.728 -1.241 1 90.81 297 SER A CA 1
ATOM 2251 C C . SER A 1 297 ? -9.297 -1.788 -0.272 1 90.81 297 SER A C 1
ATOM 2253 O O . SER A 1 297 ? -10.461 -2.191 -0.344 1 90.81 297 SER A O 1
ATOM 2255 N N . GLY A 1 298 ? -8.383 -2.223 0.584 1 90.81 298 GLY A N 1
ATOM 2256 C CA . GLY A 1 298 ? -8.805 -3.217 1.559 1 90.81 298 GLY A CA 1
ATOM 2257 C C . GLY A 1 298 ? -9.859 -2.701 2.52 1 90.81 298 GLY A C 1
ATOM 2258 O O . GLY A 1 298 ? -10.836 -3.396 2.809 1 90.81 298 GLY A O 1
ATOM 2259 N N . THR A 1 299 ? -9.68 -1.527 2.947 1 94.56 299 THR A N 1
ATOM 2260 C CA . THR A 1 299 ? -10.648 -0.902 3.834 1 94.56 299 THR A CA 1
ATOM 2261 C C . THR A 1 299 ? -11.984 -0.703 3.117 1 94.56 299 THR A C 1
ATOM 2263 O O . THR A 1 299 ? -13.047 -1.005 3.672 1 94.56 299 THR A O 1
ATOM 2266 N N . PHE A 1 300 ? -11.914 -0.245 1.918 1 96.44 300 PHE A N 1
ATOM 2267 C CA . PHE A 1 300 ? -13.133 -0.03 1.143 1 96.44 300 PHE A CA 1
ATOM 2268 C C . PHE A 1 300 ? -13.906 -1.334 0.971 1 96.44 300 PHE A C 1
ATOM 2270 O O . PHE A 1 300 ? -15.125 -1.365 1.134 1 96.44 300 PHE A O 1
ATOM 2277 N N . GLN A 1 301 ? -13.227 -2.336 0.659 1 92.81 301 GLN A N 1
ATOM 2278 C CA . GLN A 1 301 ? -13.875 -3.627 0.468 1 92.81 301 GLN A CA 1
ATOM 2279 C C . GLN A 1 301 ? -14.594 -4.074 1.735 1 92.81 301 GLN A C 1
ATOM 2281 O O . GLN A 1 301 ? -15.773 -4.434 1.691 1 92.81 301 GLN A O 1
ATOM 2286 N N . ARG A 1 302 ? -13.945 -4.02 2.865 1 93 302 ARG A N 1
ATOM 2287 C CA . ARG A 1 302 ? -14.508 -4.492 4.125 1 93 302 ARG A CA 1
ATOM 2288 C C . ARG A 1 302 ? -15.68 -3.615 4.566 1 93 302 ARG A C 1
ATOM 2290 O O . ARG A 1 302 ? -16.719 -4.125 4.988 1 93 302 ARG A O 1
ATOM 2297 N N . VAL A 1 303 ? -15.461 -2.344 4.438 1 96.56 303 VAL A N 1
ATOM 2298 C CA . VAL A 1 303 ? -16.469 -1.392 4.918 1 96.56 303 VAL A CA 1
ATOM 2299 C C . VAL A 1 303 ? -17.703 -1.446 4.023 1 96.56 303 VAL A C 1
ATOM 2301 O O . VAL A 1 303 ? -18.828 -1.461 4.516 1 96.56 303 VAL A O 1
ATOM 2304 N N . SER A 1 304 ? -17.5 -1.492 2.721 1 97.19 304 SER A N 1
ATOM 2305 C CA . SER A 1 304 ? -18.625 -1.519 1.802 1 97.19 304 SER A CA 1
ATOM 2306 C C . SER A 1 304 ? -19.469 -2.771 2 1 97.19 304 SER A C 1
ATOM 2308 O O . SER A 1 304 ? -20.703 -2.715 1.935 1 97.19 304 SER A O 1
ATOM 2310 N N . ASP A 1 305 ? -18.828 -3.863 2.219 1 93.69 305 ASP A N 1
ATOM 2311 C CA . ASP A 1 305 ? -19.547 -5.105 2.488 1 93.69 305 ASP A CA 1
ATOM 2312 C C . ASP A 1 305 ? -20.484 -4.949 3.693 1 93.69 305 ASP A C 1
ATOM 2314 O O . ASP A 1 305 ? -21.641 -5.359 3.648 1 93.69 305 ASP A O 1
ATOM 2318 N N . GLN A 1 306 ? -19.969 -4.34 4.738 1 94.69 306 GLN A N 1
ATOM 2319 C CA . GLN A 1 306 ? -20.75 -4.137 5.957 1 94.69 306 GLN A CA 1
ATOM 2320 C C . GLN A 1 306 ? -21.891 -3.156 5.719 1 94.69 306 GLN A C 1
ATOM 2322 O O . GLN A 1 306 ? -22.984 -3.334 6.254 1 94.69 306 GLN A O 1
ATOM 2327 N N . VAL A 1 307 ? -21.641 -2.141 4.953 1 97.38 307 VAL A N 1
ATOM 2328 C CA . VAL A 1 307 ? -22.656 -1.146 4.621 1 97.38 307 VAL A CA 1
ATOM 2329 C C . VAL A 1 307 ? -23.828 -1.82 3.926 1 97.38 307 VAL A C 1
ATOM 2331 O O . VAL A 1 307 ? -24.984 -1.602 4.297 1 97.38 307 VAL A O 1
ATOM 2334 N N . MET A 1 308 ? -23.516 -2.619 3.023 1 96.69 308 MET A N 1
ATOM 2335 C CA . MET A 1 308 ? -24.547 -3.268 2.215 1 96.69 308 MET A CA 1
ATOM 2336 C C . MET A 1 308 ? -25.25 -4.371 3.004 1 96.69 308 MET A C 1
ATOM 2338 O O . MET A 1 308 ? -26.469 -4.539 2.91 1 96.69 308 MET A O 1
ATOM 2342 N N . GLU A 1 309 ? -24.547 -5.098 3.766 1 92.81 309 GLU A N 1
ATOM 2343 C CA . GLU A 1 309 ? -25.125 -6.125 4.617 1 92.81 309 GLU A CA 1
ATOM 2344 C C . GLU A 1 309 ? -26.109 -5.52 5.617 1 92.81 309 GLU A C 1
ATOM 2346 O O . GLU A 1 309 ? -27.141 -6.129 5.934 1 92.81 309 GLU A O 1
ATOM 2351 N N . ALA A 1 310 ? -25.828 -4.344 6.055 1 94 310 ALA A N 1
ATOM 2352 C CA . ALA A 1 310 ? -26.688 -3.664 7.027 1 94 310 ALA A CA 1
ATOM 2353 C C . ALA A 1 310 ? -27.875 -3 6.34 1 94 310 ALA A C 1
ATOM 2355 O O . ALA A 1 310 ? -28.766 -2.461 7.008 1 94 310 ALA A O 1
ATOM 2356 N N . GLY A 1 311 ? -27.875 -2.994 5.055 1 95.81 311 GLY A N 1
ATOM 2357 C CA . GLY A 1 311 ? -29 -2.436 4.316 1 95.81 311 GLY A CA 1
ATOM 2358 C C . GLY A 1 311 ? -28.938 -0.925 4.188 1 95.81 311 GLY A C 1
ATOM 2359 O O . GLY A 1 311 ? -29.922 -0.283 3.838 1 95.81 311 GLY A O 1
ATOM 2360 N N . ARG A 1 312 ? -27.812 -0.361 4.414 1 96.88 312 ARG A N 1
ATOM 2361 C CA . ARG A 1 312 ? -27.672 1.092 4.367 1 96.88 312 ARG A CA 1
ATOM 2362 C C . ARG A 1 312 ? -27.656 1.598 2.93 1 96.88 312 ARG A C 1
ATOM 2364 O O . ARG A 1 312 ? -28.047 2.732 2.66 1 96.88 312 ARG A O 1
ATOM 2371 N N . ALA A 1 313 ? -27.078 0.795 2.059 1 97.88 313 ALA A N 1
ATOM 2372 C CA . ALA A 1 313 ? -27.031 1.123 0.637 1 97.88 313 ALA A CA 1
ATOM 2373 C C . ALA A 1 313 ? -26.891 -0.136 -0.213 1 97.88 313 ALA A C 1
ATOM 2375 O O . ALA A 1 313 ? -26.3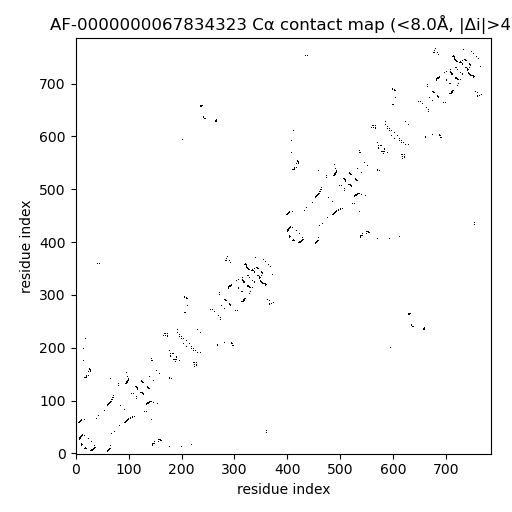75 -1.153 0.257 1 97.88 313 ALA A O 1
ATOM 2376 N N . LYS A 1 314 ? -27.297 -0.059 -1.398 1 97.88 314 LYS A N 1
ATOM 2377 C CA . LYS A 1 314 ? -27.156 -1.181 -2.322 1 97.88 314 LYS A CA 1
ATOM 2378 C C . LYS A 1 314 ? -25.891 -1.056 -3.158 1 97.88 314 LYS A C 1
ATOM 2380 O O . LYS A 1 314 ? -25.422 -2.039 -3.736 1 97.88 314 LYS A O 1
ATOM 2385 N N . ARG A 1 315 ? -25.438 0.163 -3.221 1 98.12 315 ARG A N 1
ATOM 2386 C CA . ARG A 1 315 ? -24.234 0.461 -3.979 1 98.12 315 ARG A CA 1
ATOM 2387 C C . ARG A 1 315 ? -23.359 1.458 -3.234 1 98.12 315 ARG A C 1
ATOM 2389 O O . ARG A 1 315 ? -23.859 2.398 -2.617 1 98.12 315 ARG A O 1
ATOM 2396 N N . VAL A 1 316 ? -22.062 1.218 -3.305 1 98.5 316 VAL A N 1
ATOM 2397 C CA . VAL A 1 316 ? -21.062 2.104 -2.713 1 98.5 316 VAL A CA 1
ATOM 2398 C C . VAL A 1 316 ? -19.969 2.402 -3.734 1 98.5 316 VAL A C 1
ATOM 2400 O O . VAL A 1 316 ? -19.625 1.543 -4.547 1 98.5 316 VAL A O 1
ATOM 2403 N N . VAL A 1 317 ? -19.5 3.598 -3.732 1 98.69 317 VAL A N 1
ATOM 2404 C CA . VAL A 1 317 ? -18.391 3.969 -4.605 1 98.69 317 VAL A CA 1
ATOM 2405 C C . VAL A 1 317 ? -17.312 4.684 -3.797 1 98.69 317 VAL A C 1
ATOM 2407 O O . VAL A 1 317 ? -17.609 5.48 -2.908 1 98.69 317 VAL A O 1
ATOM 2410 N N . ASN A 1 318 ? -16.094 4.312 -3.979 1 98.5 318 ASN A N 1
ATOM 2411 C CA . ASN A 1 318 ? -14.938 5 -3.426 1 98.5 318 ASN A CA 1
ATOM 2412 C C . ASN A 1 318 ? -14.148 5.727 -4.508 1 98.5 318 ASN A C 1
ATOM 2414 O O . ASN A 1 318 ? -13.836 5.148 -5.551 1 98.5 318 ASN A O 1
ATOM 2418 N N . VAL A 1 319 ? -13.852 6.941 -4.273 1 98.06 319 VAL A N 1
ATOM 2419 C CA . VAL A 1 319 ? -13.055 7.758 -5.191 1 98.06 319 VAL A CA 1
ATOM 2420 C C . VAL A 1 319 ? -11.664 7.973 -4.617 1 98.06 319 VAL A C 1
ATOM 2422 O O . VAL A 1 319 ? -11.516 8.422 -3.479 1 98.06 319 VAL A O 1
ATOM 2425 N N . GLN A 1 320 ? -10.719 7.656 -5.418 1 96.5 320 GLN A N 1
ATOM 2426 C CA . GLN A 1 320 ? -9.336 7.898 -5.027 1 96.5 320 GLN A CA 1
ATOM 2427 C C . GLN A 1 320 ? -8.859 9.266 -5.508 1 96.5 320 GLN A C 1
ATOM 2429 O O . GLN A 1 320 ? -9.414 9.828 -6.453 1 96.5 320 GLN A O 1
ATOM 2434 N N . ARG A 1 321 ? -7.824 9.758 -4.93 1 93.69 321 ARG A N 1
ATOM 2435 C CA . ARG A 1 321 ? -7.262 11.055 -5.266 1 93.69 321 ARG A CA 1
ATOM 2436 C C . ARG A 1 321 ? -6.789 11.094 -6.715 1 93.69 321 ARG A C 1
ATOM 2438 O O . ARG A 1 321 ? -6.898 12.125 -7.383 1 93.69 321 ARG A O 1
ATOM 2445 N N . ALA A 1 322 ? -6.297 9.953 -7.18 1 90.31 322 ALA A N 1
ATOM 2446 C CA . ALA A 1 322 ? -5.805 9.875 -8.547 1 90.31 322 ALA A CA 1
ATOM 2447 C C . ALA A 1 322 ? -6.953 9.719 -9.539 1 90.31 322 ALA A C 1
ATOM 2449 O O . ALA A 1 322 ? -6.73 9.555 -10.742 1 90.31 322 ALA A O 1
ATOM 2450 N N . GLY A 1 323 ? -8.141 9.703 -9.055 1 95.06 323 GLY A N 1
ATOM 2451 C CA . GLY A 1 323 ? -9.305 9.758 -9.93 1 95.06 323 GLY A CA 1
ATOM 2452 C C . GLY A 1 323 ? -9.898 8.391 -10.211 1 95.06 323 GLY A C 1
ATOM 2453 O O . GLY A 1 323 ? -10.93 8.281 -10.875 1 95.06 323 GLY A O 1
ATOM 2454 N N . THR A 1 324 ? -9.305 7.348 -9.711 1 95.69 324 THR A N 1
ATOM 2455 C CA . THR A 1 324 ? -9.852 6.012 -9.914 1 95.69 324 THR A CA 1
ATOM 2456 C C . THR A 1 324 ? -11.078 5.793 -9.031 1 95.69 324 THR A C 1
ATOM 2458 O O . THR A 1 324 ? -11.117 6.234 -7.883 1 95.69 324 THR A O 1
ATOM 2461 N N . LEU A 1 325 ? -12.062 5.137 -9.602 1 97.88 325 LEU A N 1
ATOM 2462 C CA . LEU A 1 325 ? -13.297 4.809 -8.906 1 97.88 325 LEU A CA 1
ATOM 2463 C C . LEU A 1 325 ? -13.414 3.307 -8.68 1 97.88 325 LEU A C 1
ATOM 2465 O O . LEU A 1 325 ? -13.039 2.516 -9.555 1 97.88 325 LEU A O 1
ATOM 2469 N N . SER A 1 326 ? -13.875 2.943 -7.551 1 97.94 326 SER A N 1
ATOM 2470 C CA . SER A 1 326 ? -14.234 1.562 -7.238 1 97.94 326 SER A CA 1
ATOM 2471 C C . SER A 1 326 ? -15.695 1.451 -6.828 1 97.94 326 SER A C 1
ATOM 2473 O O . SER A 1 326 ? -16.109 2.053 -5.836 1 97.94 326 SER A O 1
ATOM 2475 N N . PHE A 1 327 ? -16.484 0.7 -7.574 1 98 327 PHE A N 1
ATOM 2476 C CA . PHE A 1 327 ? -17.891 0.469 -7.297 1 98 327 PHE A CA 1
ATOM 2477 C C . PHE A 1 327 ? -18.109 -0.922 -6.715 1 98 327 PHE A C 1
ATOM 2479 O O . PHE A 1 327 ? -17.484 -1.891 -7.16 1 98 327 PHE A O 1
ATOM 2486 N N . ARG A 1 328 ? -18.953 -0.994 -5.742 1 97.75 328 ARG A N 1
ATOM 2487 C CA . ARG A 1 328 ? -19.453 -2.252 -5.203 1 97.75 328 ARG A CA 1
ATOM 2488 C C . ARG A 1 328 ? -20.969 -2.219 -5.082 1 97.75 328 ARG A C 1
ATOM 2490 O O . ARG A 1 328 ? -21.562 -1.168 -4.809 1 97.75 328 ARG A O 1
ATOM 2497 N N . SER A 1 329 ? -21.609 -3.359 -5.324 1 97.56 329 SER A N 1
ATOM 2498 C CA . SER A 1 329 ? -23.062 -3.418 -5.207 1 97.56 329 SER A CA 1
ATOM 2499 C C . SER A 1 329 ? -23.531 -4.828 -4.863 1 97.56 329 SER A C 1
ATOM 2501 O O . SER A 1 329 ? -22.734 -5.773 -4.875 1 97.56 329 SER A O 1
ATOM 2503 N N . ILE A 1 330 ? -24.766 -4.949 -4.445 1 95.38 330 ILE A N 1
ATOM 2504 C CA . ILE A 1 330 ? -25.344 -6.258 -4.164 1 95.38 330 ILE A CA 1
ATOM 2505 C C . ILE A 1 330 ? -26.391 -6.602 -5.227 1 95.38 330 ILE A C 1
ATOM 2507 O O . ILE A 1 330 ? -26.969 -7.691 -5.207 1 95.38 330 ILE A O 1
ATOM 2511 N N . ASP A 1 331 ? -26.641 -5.715 -6.137 1 94.81 331 ASP A N 1
ATOM 2512 C CA . ASP A 1 331 ? -27.719 -5.93 -7.098 1 94.81 331 ASP A CA 1
ATOM 2513 C C . ASP A 1 331 ? -27.219 -5.758 -8.531 1 94.81 331 ASP A C 1
ATOM 2515 O O . ASP A 1 331 ? -28 -5.453 -9.438 1 94.81 331 ASP A O 1
ATOM 2519 N N . GLY A 1 332 ? -25.938 -5.777 -8.734 1 92.62 332 GLY A N 1
ATOM 2520 C CA . GLY A 1 332 ? -25.344 -5.781 -10.07 1 92.62 332 GLY A CA 1
ATOM 2521 C C . GLY A 1 332 ? -25.172 -4.391 -10.648 1 92.62 332 GLY A C 1
ATOM 2522 O O . GLY A 1 332 ? -24.734 -4.234 -11.789 1 92.62 332 GLY A O 1
ATOM 2523 N N . THR A 1 333 ? -25.312 -3.41 -9.883 1 95.81 333 THR A N 1
ATOM 2524 C CA . THR A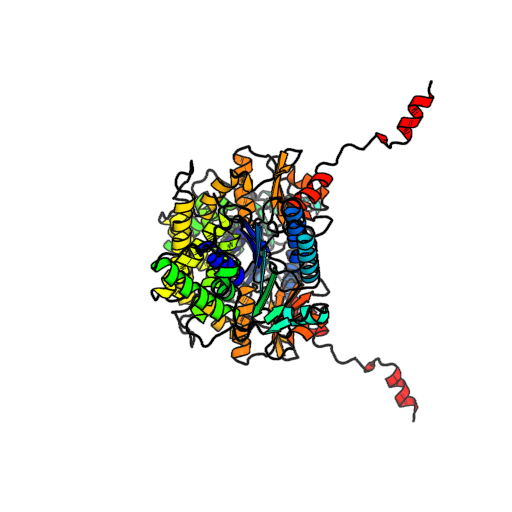 1 333 ? -25.359 -2.055 -10.414 1 95.81 333 THR A CA 1
ATOM 2525 C C . THR A 1 333 ? -23.969 -1.425 -10.398 1 95.81 333 THR A C 1
ATOM 2527 O O . THR A 1 333 ? -23.766 -0.33 -10.93 1 95.81 333 THR A O 1
ATOM 2530 N N . ALA A 1 334 ? -23.016 -2.074 -9.789 1 96.44 334 ALA A N 1
ATOM 2531 C CA . ALA A 1 334 ? -21.656 -1.553 -9.789 1 96.44 334 ALA A CA 1
ATOM 2532 C C . ALA A 1 334 ? -21.141 -1.368 -11.211 1 96.44 334 ALA A C 1
ATOM 2534 O O . ALA A 1 334 ? -20.547 -0.335 -11.531 1 96.44 334 ALA A O 1
ATOM 2535 N N . LEU A 1 335 ? -21.422 -2.291 -12.055 1 94.06 335 LEU A N 1
ATOM 2536 C CA . LEU A 1 335 ? -20.938 -2.229 -13.43 1 94.06 335 LEU A CA 1
ATOM 2537 C C . LEU A 1 335 ? -21.578 -1.06 -14.172 1 94.06 335 LEU A C 1
ATOM 2539 O O . LEU A 1 335 ? -20.906 -0.356 -14.93 1 94.06 335 LEU A O 1
ATOM 2543 N N . ASP A 1 336 ? -22.781 -0.877 -13.961 1 94.56 336 ASP A N 1
ATOM 2544 C CA . ASP A 1 336 ? -23.469 0.249 -14.586 1 94.56 336 ASP A CA 1
ATOM 2545 C C . ASP A 1 336 ? -22.844 1.576 -14.172 1 94.56 336 ASP A C 1
ATOM 2547 O O . ASP A 1 336 ? -22.625 2.457 -15 1 94.56 336 ASP A O 1
ATOM 2551 N N . GLY A 1 337 ? -22.594 1.665 -12.898 1 95.31 337 GLY A N 1
ATOM 2552 C CA . GLY A 1 337 ? -21.906 2.855 -12.422 1 95.31 337 GLY A CA 1
ATOM 2553 C C . GLY A 1 337 ? -20.547 3.064 -13.07 1 95.31 337 GLY A C 1
ATOM 2554 O O . GLY A 1 337 ? -20.25 4.16 -13.531 1 95.31 337 GLY A O 1
ATOM 2555 N N . ALA A 1 338 ? -19.828 2.021 -13.133 1 96.12 338 ALA A N 1
ATOM 2556 C CA . ALA A 1 338 ? -18.484 2.086 -13.688 1 96.12 338 ALA A CA 1
ATOM 2557 C C . ALA A 1 338 ? -18.516 2.492 -15.164 1 96.12 338 ALA A C 1
ATOM 2559 O O . ALA A 1 338 ? -17.672 3.256 -15.617 1 96.12 338 ALA A O 1
ATOM 2560 N N . ARG A 1 339 ? -19.453 2.031 -15.883 1 94.56 339 ARG A N 1
ATOM 2561 C CA . ARG A 1 339 ? -19.578 2.318 -17.312 1 94.56 339 ARG A CA 1
ATOM 2562 C C . ARG A 1 339 ? -19.812 3.805 -17.547 1 94.56 339 ARG A C 1
ATOM 2564 O O . ARG A 1 339 ? -19.328 4.363 -18.547 1 94.56 339 ARG A O 1
ATOM 2571 N N . ALA A 1 340 ? -20.5 4.348 -16.625 1 95.62 340 ALA A N 1
ATOM 2572 C CA . ALA A 1 340 ? -20.719 5.789 -16.734 1 95.62 340 ALA A CA 1
ATOM 2573 C C . ALA A 1 340 ? -19.406 6.559 -16.656 1 95.62 340 ALA A C 1
ATOM 2575 O O . ALA A 1 340 ? -19.328 7.715 -17.078 1 95.62 340 ALA A O 1
ATOM 2576 N N . PHE A 1 341 ? -18.438 5.949 -16.172 1 97.19 341 PHE A N 1
ATOM 2577 C CA . PHE A 1 341 ? -17.125 6.566 -16.047 1 97.19 341 PHE A CA 1
ATOM 2578 C C . PHE A 1 341 ? -16.094 5.859 -16.922 1 97.19 341 PHE A C 1
ATOM 2580 O O . PHE A 1 341 ? -14.922 5.766 -16.562 1 97.19 341 PHE A O 1
ATOM 2587 N N . ARG A 1 342 ? -16.594 5.25 -17.984 1 91.5 342 ARG A N 1
ATOM 2588 C CA . ARG A 1 342 ? -15.781 4.582 -18.984 1 91.5 342 ARG A CA 1
ATOM 2589 C C . ARG A 1 342 ? -14.969 3.447 -18.375 1 91.5 342 ARG A C 1
ATOM 2591 O O . ARG A 1 342 ? -13.805 3.244 -18.719 1 91.5 342 ARG A O 1
ATOM 2598 N N . GLY A 1 343 ? -15.57 2.957 -17.344 1 92.5 343 GLY A N 1
ATOM 2599 C CA . GLY A 1 343 ? -14.93 1.844 -16.672 1 92.5 343 GLY A CA 1
ATOM 2600 C C . GLY A 1 343 ? -15.531 0.498 -17.031 1 92.5 343 GLY A C 1
ATOM 2601 O O . GLY A 1 343 ? -16.203 0.364 -18.047 1 92.5 343 GLY A O 1
ATOM 2602 N N . GLY A 1 344 ? -15.117 -0.499 -16.312 1 86.5 344 GLY A N 1
ATOM 2603 C CA . GLY A 1 344 ? -15.57 -1.87 -16.484 1 86.5 344 GLY A CA 1
ATOM 2604 C C . GLY A 1 344 ? -15.25 -2.766 -15.312 1 86.5 344 GLY A C 1
ATOM 2605 O O . GLY A 1 344 ? -14.812 -2.287 -14.258 1 86.5 344 GLY A O 1
ATOM 2606 N N . GLY A 1 345 ? -15.625 -4.031 -15.43 1 83.69 345 GLY A N 1
ATOM 2607 C CA . GLY A 1 345 ? -15.414 -5.012 -14.375 1 83.69 345 GLY A CA 1
ATOM 2608 C C . GLY A 1 345 ? -16.547 -6.008 -14.258 1 83.69 345 GLY A C 1
ATOM 2609 O O . GLY A 1 345 ? -17.188 -6.363 -15.258 1 83.69 345 GLY A O 1
ATOM 2610 N N . HIS A 1 346 ? -16.75 -6.469 -13.039 1 83.38 346 HIS A N 1
ATOM 2611 C CA . HIS A 1 346 ? -17.812 -7.43 -12.766 1 83.38 346 HIS A CA 1
ATOM 2612 C C . HIS A 1 346 ? -19.094 -6.723 -12.352 1 83.38 346 HIS A C 1
ATOM 2614 O O . HIS A 1 346 ? -19.078 -5.531 -12.039 1 83.38 346 HIS A O 1
ATOM 2620 N N . ARG A 1 347 ? -20.125 -7.496 -12.344 1 87.94 347 ARG A N 1
ATOM 2621 C CA . ARG A 1 347 ? -21.453 -6.961 -12.078 1 87.94 347 ARG A CA 1
ATOM 2622 C C . ARG A 1 347 ? -21.484 -6.23 -10.742 1 87.94 347 ARG A C 1
ATOM 2624 O O . ARG A 1 347 ? -22.094 -5.156 -10.633 1 87.94 347 ARG A O 1
ATOM 2631 N N . ASP A 1 348 ? -20.844 -6.754 -9.672 1 93.06 348 ASP A N 1
ATOM 2632 C CA . ASP A 1 348 ? -20.969 -6.176 -8.336 1 93.06 348 ASP A CA 1
ATOM 2633 C C . ASP A 1 348 ? -19.625 -5.617 -7.848 1 93.06 348 ASP A C 1
ATOM 2635 O O . ASP A 1 348 ? -19.484 -5.262 -6.676 1 93.06 348 ASP A O 1
ATOM 2639 N N . ALA A 1 349 ? -18.641 -5.59 -8.688 1 92.44 349 ALA A N 1
ATOM 2640 C CA . ALA A 1 349 ? -17.344 -4.996 -8.43 1 92.44 349 ALA A CA 1
ATOM 2641 C C . ALA A 1 349 ? -16.703 -4.469 -9.711 1 92.44 349 ALA A C 1
ATOM 2643 O O . ALA A 1 349 ? -16.281 -5.246 -10.57 1 92.44 349 ALA A O 1
ATOM 2644 N N . ALA A 1 350 ? -16.719 -3.16 -9.82 1 93.44 350 ALA A N 1
ATOM 2645 C CA . ALA A 1 350 ? -16.25 -2.547 -11.062 1 93.44 350 ALA A CA 1
ATOM 2646 C C . ALA A 1 350 ? -15.5 -1.246 -10.797 1 93.44 350 ALA A C 1
ATOM 2648 O O . ALA A 1 350 ? -15.562 -0.708 -9.688 1 93.44 350 ALA A O 1
ATOM 2649 N N . GLY A 1 351 ? -14.719 -0.808 -11.703 1 94.88 351 GLY A N 1
ATOM 2650 C CA . GLY A 1 351 ? -13.93 0.405 -11.562 1 94.88 351 GLY A CA 1
ATOM 2651 C C . GLY A 1 351 ? -14.125 1.377 -12.711 1 94.88 351 GLY A C 1
ATOM 2652 O O . GLY A 1 351 ? -14.641 1.006 -13.766 1 94.88 351 GLY A O 1
ATOM 2653 N N . GLY A 1 352 ? -13.789 2.566 -12.461 1 94.94 352 GLY A N 1
ATOM 2654 C CA . GLY A 1 352 ? -13.828 3.635 -13.445 1 94.94 352 GLY A CA 1
ATOM 2655 C C . GLY A 1 352 ? -12.836 4.75 -13.156 1 94.94 352 GLY A C 1
ATOM 2656 O O . GLY A 1 352 ? -11.945 4.598 -12.32 1 94.94 352 GLY A O 1
ATOM 2657 N N . LYS A 1 353 ? -13.008 5.785 -13.953 1 95.56 353 LYS A N 1
ATOM 2658 C CA . LYS A 1 353 ? -12.109 6.926 -13.805 1 95.56 353 LYS A CA 1
ATOM 2659 C C . LYS A 1 353 ? -12.875 8.242 -13.898 1 95.56 353 LYS A C 1
ATOM 2661 O O . LYS A 1 353 ? -13.766 8.398 -14.742 1 95.56 353 LYS A O 1
ATOM 2666 N N . LEU A 1 354 ? -12.492 9.094 -13.031 1 97 354 LEU A N 1
ATOM 2667 C CA . LEU A 1 354 ? -13.078 10.422 -13.086 1 97 354 LEU A CA 1
ATOM 2668 C C . LEU A 1 354 ? -12.719 11.125 -14.391 1 97 354 LEU A C 1
ATOM 2670 O O . LEU A 1 354 ? -11.586 11.016 -14.867 1 97 354 LEU A O 1
ATOM 2674 N N . PRO A 1 355 ? -13.664 11.891 -14.898 1 91.19 355 PRO A N 1
ATOM 2675 C CA . PRO A 1 355 ? -13.367 12.633 -16.125 1 91.19 355 PRO A CA 1
ATOM 2676 C C . PRO A 1 355 ? -12.211 13.617 -15.953 1 91.19 355 PRO A C 1
ATOM 2678 O O . PRO A 1 355 ? -11.383 13.766 -16.859 1 91.19 355 PRO A O 1
ATOM 2681 N N . GLN A 1 356 ? -12.117 14.219 -14.828 1 91.75 356 GLN A N 1
ATOM 2682 C CA . GLN A 1 356 ? -11.078 15.211 -14.578 1 91.75 356 GLN A CA 1
ATOM 2683 C C . GLN A 1 356 ? -9.766 14.539 -14.188 1 91.75 356 GLN A C 1
ATOM 2685 O O . GLN A 1 356 ? -8.734 15.211 -14.07 1 91.75 356 GLN A O 1
ATOM 2690 N N . GLY A 1 357 ? -9.805 13.305 -13.828 1 91.75 357 GLY A N 1
ATOM 2691 C CA . GLY A 1 357 ? -8.594 12.531 -13.609 1 91.75 357 GLY A CA 1
ATOM 2692 C C . GLY A 1 357 ? -8.117 12.562 -12.172 1 91.75 357 GLY A C 1
ATOM 2693 O O . GLY A 1 357 ? -7.215 11.812 -11.797 1 91.75 357 GLY A O 1
ATOM 2694 N N . SER A 1 358 ? -8.688 13.508 -11.398 1 94.56 358 SER A N 1
ATOM 2695 C CA . SER A 1 358 ? -8.266 13.562 -10 1 94.56 358 SER A CA 1
ATOM 2696 C C . SER A 1 358 ? -9.336 14.219 -9.133 1 94.56 358 SER A C 1
ATOM 2698 O O . SER A 1 358 ? -10.273 14.82 -9.648 1 94.56 358 SER A O 1
ATOM 2700 N N . ALA A 1 359 ? -9.25 13.969 -7.84 1 96.12 359 ALA A N 1
ATOM 2701 C CA . ALA A 1 359 ? -10.055 14.641 -6.812 1 96.12 359 ALA A CA 1
ATOM 2702 C C . ALA A 1 359 ? -9.211 14.953 -5.578 1 96.12 359 ALA A C 1
ATOM 2704 O O . ALA A 1 359 ? -8.344 14.164 -5.195 1 96.12 359 ALA A O 1
ATOM 2705 N N . HIS A 1 360 ? -9.5 16.094 -4.918 1 94.81 360 HIS A N 1
ATOM 2706 C CA . HIS A 1 360 ? -8.648 16.5 -3.803 1 94.81 360 HIS A CA 1
ATOM 2707 C C . HIS A 1 360 ? -9.414 16.469 -2.486 1 94.81 360 HIS A C 1
ATOM 2709 O O . HIS A 1 360 ? -8.836 16.672 -1.418 1 94.81 360 HIS A O 1
ATOM 2715 N N . SER A 1 361 ? -10.703 16.281 -2.568 1 94.44 361 SER A N 1
ATOM 2716 C CA . SER A 1 361 ? -11.555 16.203 -1.385 1 94.44 361 SER A CA 1
ATOM 2717 C C . SER A 1 361 ? -12.82 15.406 -1.672 1 94.44 361 SER A C 1
ATOM 2719 O O . SER A 1 361 ? -13.125 15.102 -2.828 1 94.44 361 SER A O 1
ATOM 2721 N N . ARG A 1 362 ? -13.523 15.039 -0.594 1 95.38 362 ARG A N 1
ATOM 2722 C CA . ARG A 1 362 ? -14.805 14.359 -0.767 1 95.38 362 ARG A CA 1
ATOM 2723 C C . ARG A 1 362 ? -15.805 15.25 -1.502 1 95.38 362 ARG A C 1
ATOM 2725 O O . ARG A 1 362 ? -16.531 14.773 -2.379 1 95.38 362 ARG A O 1
ATOM 2732 N N . GLU A 1 363 ? -15.812 16.531 -1.129 1 95.06 363 GLU A N 1
ATOM 2733 C CA . GLU A 1 363 ? -16.719 17.469 -1.776 1 95.06 363 GLU A CA 1
ATOM 2734 C C . GLU A 1 363 ? -16.438 17.562 -3.273 1 95.06 363 GLU A C 1
ATOM 2736 O O . GLU A 1 363 ? -17.359 17.609 -4.082 1 95.06 363 GLU A O 1
ATOM 2741 N N . ASP A 1 364 ? -15.156 17.625 -3.57 1 96.25 364 ASP A N 1
ATOM 2742 C CA . ASP A 1 364 ? -14.766 17.641 -4.977 1 96.25 364 ASP A CA 1
ATOM 2743 C C . ASP A 1 364 ? -15.188 16.359 -5.691 1 96.25 364 ASP A C 1
ATOM 2745 O O . ASP A 1 364 ? -15.688 16.406 -6.816 1 96.25 364 ASP A O 1
ATOM 2749 N N . ALA A 1 365 ? -15 15.211 -5.086 1 97.69 365 ALA A N 1
ATOM 2750 C CA . ALA A 1 365 ? -15.406 13.922 -5.648 1 97.69 365 ALA A CA 1
ATOM 2751 C C . ALA A 1 365 ? -16.906 13.883 -5.906 1 97.69 365 ALA A C 1
ATOM 2753 O O . ALA A 1 365 ? -17.344 13.469 -6.98 1 97.69 365 ALA A O 1
ATOM 2754 N N . VAL A 1 366 ? -17.688 14.352 -4.961 1 97.81 366 VAL A N 1
ATOM 2755 C CA . VAL A 1 366 ? -19.141 14.359 -5.078 1 97.81 366 VAL A CA 1
ATOM 2756 C C . VAL A 1 366 ? -19.562 15.234 -6.258 1 97.81 366 VAL A C 1
ATOM 2758 O O . VAL A 1 366 ? -20.422 14.844 -7.047 1 97.81 366 VAL A O 1
ATOM 2761 N N . ALA A 1 367 ? -18.938 16.375 -6.332 1 96.94 367 ALA A N 1
ATOM 2762 C CA . ALA A 1 367 ? -19.266 17.312 -7.398 1 96.94 367 ALA A CA 1
ATOM 2763 C C . ALA A 1 367 ? -19 16.703 -8.773 1 96.94 367 ALA A C 1
ATOM 2765 O O . ALA A 1 367 ? -19.672 17.031 -9.742 1 96.94 367 ALA A O 1
ATOM 2766 N N . GLN A 1 368 ? -18.047 15.828 -8.852 1 97.56 368 GLN A N 1
ATOM 2767 C CA . GLN A 1 368 ? -17.672 15.227 -10.125 1 97.56 368 GLN A CA 1
ATOM 2768 C C . GLN A 1 368 ? -18.516 13.984 -10.406 1 97.56 368 GLN A C 1
ATOM 2770 O O . GLN A 1 368 ? -18.828 13.688 -11.57 1 97.56 368 GLN A O 1
ATOM 2775 N N . VAL A 1 369 ? -18.938 13.258 -9.422 1 98.31 369 VAL A N 1
ATOM 2776 C CA . VAL A 1 369 ? -19.578 11.953 -9.586 1 98.31 369 VAL A CA 1
ATOM 2777 C C . VAL A 1 369 ? -21.078 12.133 -9.742 1 98.31 369 VAL A C 1
ATOM 2779 O O . VAL A 1 369 ? -21.703 11.484 -10.586 1 98.31 369 VAL A O 1
ATOM 2782 N N . GLU A 1 370 ? -21.688 13.023 -8.977 1 97.88 370 GLU A N 1
ATOM 2783 C CA . GLU A 1 370 ? -23.125 13.18 -8.891 1 97.88 370 GLU A CA 1
ATOM 2784 C C . GLU A 1 370 ? -23.734 13.492 -10.258 1 97.88 370 GLU A C 1
ATOM 2786 O O . GLU A 1 370 ? -24.672 12.828 -10.695 1 97.88 370 GLU A O 1
ATOM 2791 N N . PRO A 1 371 ? -23.172 14.422 -10.992 1 96.44 371 PRO A N 1
ATOM 2792 C CA . PRO A 1 371 ? -23.812 14.766 -12.266 1 96.44 371 PRO A CA 1
ATOM 2793 C C . PRO A 1 371 ? -23.688 13.648 -13.297 1 96.44 371 PRO A C 1
ATOM 2795 O O . PRO A 1 371 ? -24.484 13.594 -14.25 1 96.44 371 PRO A O 1
ATOM 2798 N N . VAL A 1 372 ? -22.688 12.797 -13.18 1 96.62 372 VAL A N 1
ATOM 2799 C CA . VAL A 1 372 ? -22.484 11.727 -14.141 1 96.62 372 VAL A CA 1
ATOM 2800 C C . VAL A 1 372 ? -23.391 10.547 -13.805 1 96.62 372 VAL A C 1
ATOM 2802 O O . VAL A 1 372 ? -24.047 9.984 -14.688 1 96.62 372 VAL A O 1
ATOM 2805 N N . LEU A 1 373 ? -23.484 10.195 -12.555 1 96.38 373 LEU A N 1
ATOM 2806 C CA . LEU A 1 373 ? -24.266 9.047 -12.133 1 96.38 373 LEU A CA 1
ATOM 2807 C C . LEU A 1 373 ? -25.75 9.375 -12.117 1 96.38 373 LEU A C 1
ATOM 2809 O O . LEU A 1 373 ? -26.594 8.5 -12.352 1 96.38 373 LEU A O 1
ATOM 2813 N N . ASN A 1 374 ? -26.016 10.609 -11.75 1 95.5 374 ASN A N 1
ATOM 2814 C CA . ASN A 1 374 ? -27.391 11.094 -11.641 1 95.5 374 ASN A CA 1
ATOM 2815 C C . ASN A 1 374 ? -27.578 12.422 -12.375 1 95.5 374 ASN A C 1
ATOM 2817 O O . ASN A 1 374 ? -27.75 13.461 -11.742 1 95.5 374 ASN A O 1
ATOM 2821 N N . PRO A 1 375 ? -27.641 12.344 -13.641 1 92.25 375 PRO A N 1
ATOM 2822 C CA . PRO A 1 375 ? -27.75 13.594 -14.398 1 92.25 375 PRO A CA 1
ATOM 2823 C C . PRO A 1 375 ? -29.016 14.375 -14.07 1 92.25 375 PRO A C 1
ATOM 2825 O O . PRO A 1 375 ? -30.078 13.781 -13.852 1 92.25 375 PRO A O 1
ATOM 2828 N N . PRO A 1 376 ? -28.828 15.648 -13.922 1 87.75 376 PRO A N 1
ATOM 2829 C CA . PRO A 1 376 ? -30.016 16.469 -13.695 1 87.75 376 PRO A CA 1
ATOM 2830 C C . PRO A 1 376 ? -31 16.438 -14.867 1 87.75 376 PRO A C 1
ATOM 2832 O O . PRO A 1 376 ? -30.594 16.172 -16 1 87.75 376 PRO A O 1
ATOM 2835 N N . PRO A 1 377 ? -32.344 16.547 -14.508 1 82.12 377 PRO A N 1
ATOM 2836 C CA . PRO A 1 377 ? -33.312 16.594 -15.602 1 82.12 377 PRO A CA 1
ATOM 2837 C C . PRO A 1 377 ? -33 17.688 -16.609 1 82.12 377 PRO A C 1
ATOM 2839 O O . PRO A 1 377 ? -32.469 18.734 -16.25 1 82.12 377 PRO A O 1
ATOM 2842 N N . PRO A 1 378 ? -33.062 17.312 -17.859 1 75.5 378 PRO A N 1
ATOM 2843 C CA . PRO A 1 378 ? -32.812 18.344 -18.875 1 75.5 378 PRO A CA 1
ATOM 2844 C C . PRO A 1 378 ? -33.594 19.625 -18.641 1 75.5 378 PRO A C 1
ATOM 2846 O O . PRO A 1 378 ? -34.719 19.562 -18.125 1 75.5 378 PRO A O 1
ATOM 2849 N N . ASP A 1 379 ? -32.906 20.688 -18.422 1 63.62 379 ASP A N 1
ATOM 2850 C CA . ASP A 1 379 ? -33.594 21.969 -18.359 1 63.62 379 ASP A CA 1
ATOM 2851 C C . ASP A 1 379 ? -34.438 22.188 -19.609 1 63.62 379 ASP A C 1
ATOM 2853 O O . ASP A 1 379 ? -33.906 22.391 -20.703 1 63.62 379 ASP A O 1
ATOM 2857 N N . LEU A 1 380 ? -35.594 21.719 -19.562 1 62.16 380 LEU A N 1
ATOM 2858 C CA . LEU A 1 380 ? -36.531 21.875 -20.672 1 62.16 380 LEU A CA 1
ATOM 2859 C C . LEU A 1 380 ? -36.844 23.344 -20.938 1 62.16 380 LEU A C 1
ATOM 2861 O O . LEU A 1 380 ? -37.531 23.688 -21.906 1 62.16 380 LEU A O 1
ATOM 2865 N N . SER A 1 381 ? -36.5 24.172 -20.062 1 59.53 381 SER A N 1
ATOM 2866 C CA . SER A 1 381 ? -36.906 25.562 -20.281 1 59.53 381 SER A CA 1
ATOM 2867 C C . SER A 1 381 ? -36.219 26.125 -21.531 1 59.53 381 SER A C 1
ATOM 2869 O O . SER A 1 381 ? -36.781 27.016 -22.188 1 59.53 381 SER A O 1
ATOM 2871 N N . GLY A 1 382 ? -35.031 25.656 -21.797 1 52.38 382 GLY A N 1
ATOM 2872 C CA . GLY A 1 382 ? -34.406 26.188 -22.984 1 52.38 382 GLY A CA 1
ATOM 2873 C C . GLY A 1 382 ? -34.688 25.375 -24.234 1 52.38 382 GLY A C 1
ATOM 2874 O O . GLY A 1 382 ? -34 25.531 -25.25 1 52.38 382 GLY A O 1
ATOM 2875 N N . SER A 1 383 ? -35.438 24.406 -24.031 1 54.12 383 SER A N 1
ATOM 2876 C CA . SER A 1 383 ? -35.781 23.672 -25.25 1 54.12 383 SER A CA 1
ATOM 2877 C C . SER A 1 383 ? -36.5 24.578 -26.25 1 54.12 383 SER A C 1
ATOM 2879 O O . SER A 1 383 ? -37.438 25.281 -25.891 1 54.12 383 SER A O 1
ATOM 2881 N N . PRO A 1 384 ? -35.875 24.891 -27.328 1 54.22 384 PRO A N 1
ATOM 2882 C CA . PRO A 1 384 ? -36.562 25.688 -28.344 1 54.22 384 PRO A CA 1
ATOM 2883 C C . PRO A 1 384 ? -37.969 25.188 -28.656 1 54.22 384 PRO A C 1
ATOM 2885 O O . PRO A 1 384 ? -38.781 25.938 -29.188 1 54.22 384 PRO A O 1
ATOM 2888 N N . PHE A 1 385 ? -38.25 23.969 -28.484 1 51.12 385 PHE A N 1
ATOM 2889 C CA . PHE A 1 385 ? -39.562 23.469 -28.875 1 51.12 385 PHE A CA 1
ATOM 2890 C C . PHE A 1 385 ? -40.625 23.844 -27.859 1 51.12 385 PHE A C 1
ATOM 2892 O O . PHE A 1 385 ? -41.812 23.625 -28.078 1 51.12 385 PHE A O 1
ATOM 2899 N N . ALA A 1 386 ? -40.25 24.172 -26.75 1 48.28 386 ALA A N 1
ATOM 2900 C CA . ALA A 1 386 ? -41.188 24.703 -25.766 1 48.28 386 ALA A CA 1
ATOM 2901 C C . ALA A 1 386 ? -41.844 25.969 -26.281 1 48.28 386 ALA A C 1
ATOM 2903 O O . ALA A 1 386 ? -43.031 26.219 -26 1 48.28 386 ALA A O 1
ATOM 2904 N N . ALA A 1 387 ? -41.156 26.75 -27.094 1 46.28 387 ALA A N 1
ATOM 2905 C CA . ALA A 1 387 ? -41.719 27.938 -27.719 1 46.28 387 ALA A CA 1
ATOM 2906 C C . ALA A 1 387 ? -42.688 27.547 -28.844 1 46.28 387 ALA A C 1
ATOM 2908 O O . ALA A 1 387 ? -43.594 28.312 -29.172 1 46.28 387 ALA A O 1
ATOM 2909 N N . LEU A 1 388 ? -42.562 26.422 -29.453 1 44.41 388 LEU A N 1
ATOM 2910 C CA . LEU A 1 388 ? -43.438 26.062 -30.578 1 44.41 388 LEU A CA 1
ATOM 2911 C C . LEU A 1 388 ? -44.781 25.547 -30.078 1 44.41 388 LEU A C 1
ATOM 2913 O O . LEU A 1 388 ? -45.75 25.516 -30.828 1 44.41 388 LEU A O 1
ATOM 2917 N N . LYS A 1 389 ? -44.812 25.156 -28.891 1 47.03 389 LYS A N 1
ATOM 2918 C CA . LYS A 1 389 ? -46.094 24.656 -28.469 1 47.03 389 LYS A CA 1
ATOM 2919 C C . LYS A 1 389 ? -47.125 25.781 -28.312 1 47.03 389 LYS A C 1
ATOM 2921 O O . LYS A 1 389 ? -48.312 25.547 -28.391 1 47.03 389 LYS A O 1
ATOM 2926 N N . ASN A 1 390 ? -46.594 26.906 -27.891 1 44.16 390 ASN A N 1
ATOM 2927 C CA . ASN A 1 390 ? -47.531 28 -27.75 1 44.16 390 ASN A CA 1
ATOM 2928 C C . ASN A 1 390 ? -47.969 28.578 -29.094 1 44.16 390 ASN A C 1
ATOM 2930 O O . ASN A 1 390 ? -48.719 29.547 -29.172 1 44.16 390 ASN A O 1
ATOM 2934 N N . TRP A 1 391 ? -47.312 28.156 -30.125 1 39.84 391 TRP A N 1
ATOM 2935 C CA . TRP A 1 391 ? -47.781 28.703 -31.406 1 39.84 391 TRP A CA 1
ATOM 2936 C C . TRP A 1 391 ? -49.031 27.969 -31.906 1 39.84 391 TRP A C 1
ATOM 2938 O O . TRP A 1 391 ? -49.594 28.344 -32.938 1 39.84 391 TRP A O 1
ATOM 2948 N N . LYS A 1 392 ? -49.344 26.797 -31.328 1 41.25 392 LYS A N 1
ATOM 2949 C CA . LYS A 1 392 ? -50.562 26.172 -31.859 1 41.25 392 LYS A CA 1
ATOM 2950 C C . LYS A 1 392 ? -51.812 26.875 -31.328 1 41.25 392 LYS A C 1
ATOM 2952 O O . LYS A 1 392 ? -52.938 26.469 -31.625 1 41.25 392 LYS A O 1
ATOM 2957 N N . GLY A 1 393 ? -51.781 27.938 -30.5 1 28.31 393 GLY A N 1
ATOM 2958 C CA . GLY A 1 393 ? -53.156 28.484 -30.484 1 28.31 393 GLY A CA 1
ATOM 2959 C C . GLY A 1 393 ? -53.5 29.219 -31.766 1 28.31 393 GLY A C 1
ATOM 2960 O O . GLY A 1 393 ? -52.594 29.641 -32.5 1 28.31 393 GLY A O 1
ATOM 2961 N N . MET B 1 1 ? 19.25 -41.719 -13.047 1 30.14 1 MET B N 1
ATOM 2962 C CA . MET B 1 1 ? 18.75 -40.688 -12.133 1 30.14 1 MET B CA 1
ATOM 2963 C C . MET B 1 1 ? 17.625 -39.906 -12.773 1 30.14 1 MET B C 1
ATOM 2965 O O . MET B 1 1 ? 17.797 -39.344 -13.852 1 30.14 1 MET B O 1
ATOM 2969 N N . ILE B 1 2 ? 16.391 -40.25 -12.633 1 39.53 2 ILE B N 1
ATOM 2970 C CA . ILE B 1 2 ? 15.266 -39.531 -13.211 1 39.53 2 ILE B CA 1
ATOM 2971 C C . ILE B 1 2 ? 15.398 -38.031 -12.883 1 39.53 2 ILE B C 1
ATOM 2973 O O . ILE B 1 2 ? 15.492 -37.656 -11.711 1 39.53 2 ILE B O 1
ATOM 2977 N N . LEU B 1 3 ? 15.969 -37.312 -13.734 1 48.59 3 LEU B N 1
ATOM 2978 C CA . LEU B 1 3 ? 16.125 -35.875 -13.523 1 48.59 3 LEU B CA 1
ATOM 2979 C C . LEU B 1 3 ? 14.859 -35.281 -12.945 1 48.59 3 LEU B C 1
ATOM 2981 O O . LEU B 1 3 ? 13.766 -35.531 -13.453 1 48.59 3 LEU B O 1
ATOM 2985 N N . PRO B 1 4 ? 14.984 -34.875 -11.742 1 58.62 4 PRO B N 1
ATOM 2986 C CA . PRO B 1 4 ? 13.781 -34.312 -11.117 1 58.62 4 PRO B CA 1
ATOM 2987 C C . PRO B 1 4 ? 13.039 -33.344 -12.023 1 58.62 4 PRO B C 1
ATOM 2989 O O . PRO B 1 4 ? 13.672 -32.594 -12.805 1 58.62 4 PRO B O 1
ATOM 2992 N N . MET B 1 5 ? 11.758 -33.594 -12.25 1 72.88 5 MET B N 1
ATOM 2993 C CA . MET B 1 5 ? 10.883 -32.781 -13.086 1 72.88 5 MET B CA 1
ATOM 2994 C C . MET B 1 5 ? 10.875 -31.328 -12.609 1 72.88 5 MET B C 1
ATOM 2996 O O . MET B 1 5 ? 10.586 -31.047 -11.445 1 72.88 5 MET B O 1
ATOM 3000 N N . ILE B 1 6 ? 11.523 -30.406 -13.453 1 88.5 6 ILE B N 1
ATOM 3001 C CA . ILE B 1 6 ? 11.508 -28.969 -13.195 1 88.5 6 ILE B CA 1
ATOM 3002 C C . ILE B 1 6 ? 10.07 -28.453 -13.242 1 88.5 6 ILE B C 1
ATOM 3004 O O . ILE B 1 6 ? 9.344 -28.703 -14.211 1 88.5 6 ILE B O 1
ATOM 3008 N N . VAL B 1 7 ? 9.57 -27.922 -12.141 1 96 7 VAL B N 1
ATOM 3009 C CA . VAL B 1 7 ? 8.234 -27.328 -12.086 1 96 7 VAL B CA 1
ATOM 3010 C C . VAL B 1 7 ? 8.336 -25.812 -11.984 1 96 7 VAL B C 1
ATOM 3012 O O . VAL B 1 7 ? 9.039 -25.297 -11.117 1 96 7 VAL B O 1
ATOM 3015 N N . THR B 1 8 ? 7.734 -25.109 -12.945 1 97.44 8 THR B N 1
ATOM 3016 C CA . THR B 1 8 ? 7.52 -23.672 -12.875 1 97.44 8 THR B CA 1
ATOM 3017 C C . THR B 1 8 ? 6.043 -23.359 -12.648 1 97.44 8 THR B C 1
ATOM 3019 O O . THR B 1 8 ? 5.172 -23.953 -13.289 1 97.44 8 THR B O 1
ATOM 3022 N N . GLN B 1 9 ? 5.828 -22.5 -11.727 1 98.38 9 GLN B N 1
ATOM 3023 C CA . GLN B 1 9 ? 4.445 -22.125 -11.469 1 98.38 9 GLN B CA 1
ATOM 3024 C C . GLN B 1 9 ? 4.203 -20.656 -11.805 1 98.38 9 GLN B C 1
ATOM 3026 O O . GLN B 1 9 ? 5.02 -19.797 -11.469 1 98.38 9 GLN B O 1
ATOM 3031 N N . ILE B 1 10 ? 3.137 -20.375 -12.5 1 98.5 10 ILE B N 1
ATOM 3032 C CA . ILE B 1 10 ? 2.607 -19.031 -12.719 1 98.5 10 ILE B CA 1
ATOM 3033 C C . ILE B 1 10 ? 1.258 -18.891 -12.016 1 98.5 10 ILE B C 1
ATOM 3035 O O . ILE B 1 10 ? 0.349 -19.703 -12.234 1 98.5 10 ILE B O 1
ATOM 3039 N N . THR B 1 11 ? 1.123 -17.922 -11.141 1 98.44 11 THR B N 1
ATOM 3040 C CA . THR B 1 11 ? -0.087 -17.797 -10.336 1 98.44 11 THR B CA 1
ATOM 3041 C C . THR B 1 11 ? -0.433 -16.328 -10.109 1 98.44 11 THR B C 1
ATOM 3043 O O . THR B 1 11 ? 0.31 -15.438 -10.523 1 98.44 11 THR B O 1
ATOM 3046 N N . HIS B 1 12 ? -1.601 -16.062 -9.594 1 97.56 12 HIS B N 1
ATOM 3047 C CA . HIS B 1 12 ? -2.051 -14.695 -9.336 1 97.56 12 HIS B CA 1
ATOM 3048 C C . HIS B 1 12 ? -1.44 -14.148 -8.047 1 97.56 12 HIS B C 1
ATOM 3050 O O . HIS B 1 12 ? -1.166 -14.906 -7.113 1 97.56 12 HIS B O 1
ATOM 3056 N N . HIS B 1 13 ? -1.232 -12.883 -8.062 1 97.12 13 HIS B N 1
ATOM 3057 C CA . HIS B 1 13 ? -0.679 -12.188 -6.906 1 97.12 13 HIS B CA 1
ATOM 3058 C C . HIS B 1 13 ? -1.768 -11.852 -5.891 1 97.12 13 HIS B C 1
ATOM 3060 O O . HIS B 1 13 ? -2.09 -10.68 -5.688 1 97.12 13 HIS B O 1
ATOM 3066 N N . ASP B 1 14 ? -2.354 -12.789 -5.23 1 96.69 14 ASP B N 1
ATOM 3067 C CA . ASP B 1 14 ? -3.279 -12.633 -4.113 1 96.69 14 ASP B CA 1
ATOM 3068 C C . ASP B 1 14 ? -3.213 -13.844 -3.178 1 96.69 14 ASP B C 1
ATOM 3070 O O . ASP B 1 14 ? -2.342 -14.703 -3.326 1 96.69 14 ASP B O 1
ATOM 3074 N N . LEU B 1 15 ? -4.004 -13.852 -2.156 1 98.31 15 LEU B N 1
ATOM 3075 C CA . LEU B 1 15 ? -3.91 -14.906 -1.15 1 98.31 15 LEU B CA 1
ATOM 3076 C C . LEU B 1 15 ? -4.172 -16.266 -1.768 1 98.31 15 LEU B C 1
ATOM 3078 O O . LEU B 1 15 ? -3.482 -17.25 -1.451 1 98.31 15 LEU B O 1
ATOM 3082 N N . ASP B 1 16 ? -5.152 -16.391 -2.629 1 98.62 16 ASP B N 1
ATOM 3083 C CA . ASP B 1 16 ? -5.465 -17.672 -3.258 1 98.62 16 ASP B CA 1
ATOM 3084 C C . ASP B 1 16 ? -4.309 -18.141 -4.133 1 98.62 16 ASP B C 1
ATOM 3086 O O . ASP B 1 16 ? -3.938 -19.328 -4.09 1 98.62 16 ASP B O 1
ATOM 3090 N N . GLY B 1 17 ? -3.721 -17.266 -4.902 1 98.62 17 GLY B N 1
ATOM 3091 C CA . GLY B 1 17 ? -2.545 -17.609 -5.68 1 98.62 17 GLY B CA 1
ATOM 3092 C C . GLY B 1 17 ? -1.381 -18.078 -4.824 1 98.62 17 GLY B C 1
ATOM 3093 O O . GLY B 1 17 ? -0.741 -19.078 -5.133 1 98.62 17 GLY B O 1
ATOM 3094 N N . TYR B 1 18 ? -1.115 -17.391 -3.785 1 98.81 18 TYR B N 1
ATOM 3095 C CA . TYR B 1 18 ? -0.012 -17.766 -2.906 1 98.81 18 TYR B CA 1
ATOM 3096 C C . TYR B 1 18 ? -0.344 -19.016 -2.107 1 98.81 18 TYR B C 1
ATOM 3098 O O . TYR B 1 18 ? 0.543 -19.812 -1.788 1 98.81 18 TYR B O 1
ATOM 3106 N N . GLY B 1 19 ? -1.605 -19.156 -1.776 1 98.88 19 GLY B N 1
ATOM 3107 C CA . GLY B 1 19 ? -2.014 -20.438 -1.224 1 98.88 19 GLY B CA 1
ATOM 3108 C C . GLY B 1 19 ? -1.696 -21.609 -2.135 1 98.88 19 GLY B C 1
ATOM 3109 O O . GLY B 1 19 ? -1.139 -22.609 -1.69 1 98.88 19 GLY B O 1
ATOM 3110 N N . ALA B 1 20 ? -2.016 -21.438 -3.357 1 98.88 20 ALA B N 1
ATOM 3111 C CA . ALA B 1 20 ? -1.756 -22.484 -4.34 1 98.88 20 ALA B CA 1
ATOM 3112 C C . ALA B 1 20 ? -0.261 -22.781 -4.449 1 98.88 20 ALA B C 1
ATOM 3114 O O . ALA B 1 20 ? 0.148 -23.938 -4.539 1 98.88 20 ALA B O 1
ATOM 3115 N N . SER B 1 21 ? 0.537 -21.734 -4.469 1 98.56 21 SER B N 1
ATOM 3116 C CA . SER B 1 21 ? 1.976 -21.953 -4.578 1 98.56 21 SER B CA 1
ATOM 3117 C C . SER B 1 21 ? 2.537 -22.594 -3.318 1 98.56 21 SER B C 1
ATOM 3119 O O . SER B 1 21 ? 3.482 -23.391 -3.387 1 98.56 21 SER B O 1
ATOM 3121 N N . THR B 1 22 ? 1.984 -22.297 -2.172 1 98.69 22 THR B N 1
ATOM 3122 C CA . THR B 1 22 ? 2.383 -22.938 -0.925 1 98.69 22 THR B CA 1
ATOM 3123 C C . THR B 1 22 ? 2.061 -24.422 -0.959 1 98.69 22 THR B C 1
ATOM 3125 O O . THR B 1 22 ? 2.885 -25.25 -0.565 1 98.69 22 THR B O 1
ATOM 3128 N N . VAL B 1 23 ? 0.873 -24.75 -1.473 1 98.56 23 VAL B N 1
ATOM 3129 C CA . VAL B 1 23 ? 0.471 -26.141 -1.602 1 98.56 23 VAL B CA 1
ATOM 3130 C C . VAL B 1 23 ? 1.406 -26.859 -2.57 1 98.56 23 VAL B C 1
ATOM 3132 O O . VAL B 1 23 ? 1.905 -27.953 -2.27 1 98.56 23 VAL B O 1
ATOM 3135 N N . ALA B 1 24 ? 1.613 -26.281 -3.715 1 98.19 24 ALA B N 1
ATOM 3136 C CA . ALA B 1 24 ? 2.484 -26.906 -4.707 1 98.19 24 ALA B CA 1
ATOM 3137 C C . ALA B 1 24 ? 3.865 -27.188 -4.125 1 98.19 24 ALA B C 1
ATOM 3139 O O . ALA B 1 24 ? 4.422 -28.266 -4.328 1 98.19 24 ALA B O 1
ATOM 3140 N N . ALA B 1 25 ? 4.414 -26.266 -3.375 1 96.62 25 ALA B N 1
ATOM 3141 C CA . ALA B 1 25 ? 5.75 -26.391 -2.801 1 96.62 25 ALA B CA 1
ATOM 3142 C C . ALA B 1 25 ? 5.801 -27.516 -1.771 1 96.62 25 ALA B C 1
ATOM 3144 O O . ALA B 1 25 ? 6.867 -28.078 -1.516 1 96.62 25 ALA B O 1
ATOM 3145 N N . ALA B 1 26 ? 4.668 -27.812 -1.176 1 96.69 26 ALA B N 1
ATOM 3146 C CA . ALA B 1 26 ? 4.609 -28.875 -0.173 1 96.69 26 ALA B CA 1
ATOM 3147 C C . ALA B 1 26 ? 4.754 -30.25 -0.819 1 96.69 26 ALA B C 1
ATOM 3149 O O . ALA B 1 26 ? 5.117 -31.219 -0.151 1 96.69 26 ALA B O 1
ATOM 3150 N N . PHE B 1 27 ? 4.52 -30.328 -2.117 1 96.38 27 PHE B N 1
ATOM 3151 C CA . PHE B 1 27 ? 4.441 -31.641 -2.744 1 96.38 27 PHE B CA 1
ATOM 3152 C C . PHE B 1 27 ? 5.473 -31.766 -3.859 1 96.38 27 PHE B C 1
ATOM 3154 O O . PHE B 1 27 ? 5.797 -32.875 -4.285 1 96.38 27 PHE B O 1
ATOM 3161 N N . ALA B 1 28 ? 5.91 -30.672 -4.414 1 94.88 28 ALA B N 1
ATOM 3162 C CA . ALA B 1 28 ? 6.852 -30.688 -5.527 1 94.88 28 ALA B CA 1
ATOM 3163 C C . ALA B 1 28 ? 8.023 -29.75 -5.273 1 94.88 28 ALA B C 1
ATOM 3165 O O . ALA B 1 28 ? 7.934 -28.844 -4.426 1 94.88 28 ALA B O 1
ATOM 3166 N N . ASP B 1 29 ? 9.117 -30.016 -5.918 1 92.38 29 ASP B N 1
ATOM 3167 C CA . ASP B 1 29 ? 10.227 -29.062 -5.934 1 92.38 29 ASP B CA 1
ATOM 3168 C C . ASP B 1 29 ? 10.023 -28 -7 1 92.38 29 ASP B C 1
ATOM 3170 O O . ASP B 1 29 ? 10.547 -28.109 -8.117 1 92.38 29 ASP B O 1
ATOM 3174 N N . VAL B 1 30 ? 9.305 -27 -6.664 1 95.12 30 VAL B N 1
ATOM 3175 C CA . VAL B 1 30 ? 9.016 -25.922 -7.594 1 95.12 30 VAL B CA 1
ATOM 3176 C C . VAL B 1 30 ? 10.266 -25.062 -7.777 1 95.12 30 VAL B C 1
ATOM 3178 O O . VAL B 1 30 ? 10.773 -24.469 -6.816 1 95.12 30 VAL B O 1
ATOM 3181 N N . ALA B 1 31 ? 10.781 -25 -8.969 1 94.5 31 ALA B N 1
ATOM 3182 C CA . ALA B 1 31 ? 12.031 -24.297 -9.266 1 94.5 31 ALA B CA 1
ATOM 3183 C C . ALA B 1 31 ? 11.828 -22.781 -9.281 1 94.5 31 ALA B C 1
ATOM 3185 O O . ALA B 1 31 ? 12.727 -22.031 -8.898 1 94.5 31 ALA B O 1
ATOM 3186 N N . ARG B 1 32 ? 10.633 -22.391 -9.719 1 94.69 32 ARG B N 1
ATOM 3187 C CA . ARG B 1 32 ? 10.367 -20.969 -9.891 1 94.69 32 ARG B CA 1
ATOM 3188 C C . ARG B 1 32 ? 8.867 -20.672 -9.828 1 94.69 32 ARG B C 1
ATOM 3190 O O . ARG B 1 32 ? 8.062 -21.453 -10.336 1 94.69 32 ARG B O 1
ATOM 3197 N N . VAL B 1 33 ? 8.555 -19.594 -9.18 1 97.69 33 VAL B N 1
ATOM 3198 C CA . VAL B 1 33 ? 7.172 -19.125 -9.148 1 97.69 33 VAL B CA 1
ATOM 3199 C C . VAL B 1 33 ? 7.098 -17.719 -9.711 1 97.69 33 VAL B C 1
ATOM 3201 O O . VAL B 1 33 ? 7.918 -16.859 -9.375 1 97.69 33 VAL B O 1
ATOM 3204 N N . VAL B 1 34 ? 6.16 -17.453 -10.602 1 97.12 34 VAL B N 1
ATOM 3205 C CA . VAL B 1 34 ? 5.867 -16.125 -11.117 1 97.12 34 VAL B CA 1
ATOM 3206 C C . VAL B 1 34 ? 4.492 -15.672 -10.625 1 97.12 34 VAL B C 1
ATOM 3208 O O . VAL B 1 34 ? 3.477 -16.297 -10.953 1 97.12 34 VAL B O 1
ATOM 3211 N N . HIS B 1 35 ? 4.477 -14.633 -9.867 1 97.31 35 HIS B N 1
ATOM 3212 C CA . HIS B 1 35 ? 3.225 -14.055 -9.391 1 97.31 35 HIS B CA 1
ATOM 3213 C C . HIS B 1 35 ? 2.768 -12.906 -10.281 1 97.31 35 HIS B C 1
ATOM 3215 O O . HIS B 1 35 ? 3.449 -11.883 -10.383 1 97.31 35 HIS B O 1
ATOM 3221 N N . VAL B 1 36 ? 1.618 -13.07 -10.844 1 96 36 VAL B N 1
ATOM 3222 C CA . VAL B 1 36 ? 1.106 -12.07 -11.781 1 96 36 VAL B CA 1
ATOM 3223 C C . VAL B 1 36 ? 0.115 -11.156 -11.07 1 96 36 VAL B C 1
ATOM 3225 O O . VAL B 1 36 ? -0.951 -11.602 -10.633 1 96 36 VAL B O 1
ATOM 3228 N N . ALA B 1 37 ? 0.444 -9.914 -11.031 1 92 37 ALA B N 1
ATOM 3229 C CA . ALA B 1 37 ? -0.351 -8.945 -10.273 1 92 37 ALA B CA 1
ATOM 3230 C C . ALA B 1 37 ? -1.491 -8.391 -11.125 1 92 37 ALA B C 1
ATOM 3232 O O . ALA B 1 37 ? -2.59 -8.156 -10.617 1 92 37 ALA B O 1
ATOM 3233 N N . ARG B 1 38 ? -1.247 -8.172 -12.422 1 88 38 ARG B N 1
ATOM 3234 C CA . ARG B 1 38 ? -2.236 -7.613 -13.336 1 88 38 ARG B CA 1
ATOM 3235 C C . ARG B 1 38 ? -2.682 -8.648 -14.359 1 88 38 ARG B C 1
ATOM 3237 O O . ARG B 1 38 ? -1.85 -9.266 -15.031 1 88 38 ARG B O 1
ATOM 3244 N N . TYR B 1 39 ? -3.92 -8.719 -14.578 1 84.44 39 TYR B N 1
ATOM 3245 C CA . TYR B 1 39 ? -4.434 -9.711 -15.516 1 84.44 39 TYR B CA 1
ATOM 3246 C C . TYR B 1 39 ? -3.951 -9.43 -16.922 1 84.44 39 TYR B C 1
ATOM 3248 O O . TYR B 1 39 ? -3.73 -10.352 -17.719 1 84.44 39 TYR B O 1
ATOM 3256 N N . SER B 1 40 ? -3.701 -8.172 -17.188 1 87 40 SER B N 1
ATOM 3257 C CA . SER B 1 40 ? -3.211 -7.789 -18.516 1 87 40 SER B CA 1
ATOM 3258 C C . SER B 1 40 ? -1.804 -8.32 -18.766 1 87 40 SER B C 1
ATOM 3260 O O . SER B 1 40 ? -1.354 -8.398 -19.906 1 87 40 SER B O 1
ATOM 3262 N N . ASP B 1 41 ? -1.157 -8.719 -17.703 1 93.44 41 ASP B N 1
ATOM 3263 C CA . ASP B 1 41 ? 0.223 -9.18 -17.828 1 93.44 41 ASP B CA 1
ATOM 3264 C C . ASP B 1 41 ? 0.281 -10.68 -18.062 1 93.44 41 ASP B C 1
ATOM 3266 O O . ASP B 1 41 ? 1.342 -11.227 -18.391 1 93.44 41 ASP B O 1
ATOM 3270 N N . VAL B 1 42 ? -0.843 -11.398 -17.969 1 94.81 42 VAL B N 1
ATOM 3271 C CA . VAL B 1 42 ? -0.838 -12.852 -18.094 1 94.81 42 VAL B CA 1
ATOM 3272 C C . VAL B 1 42 ? -0.354 -13.242 -19.5 1 94.81 42 VAL B C 1
ATOM 3274 O O . VAL B 1 42 ? 0.518 -14.102 -19.641 1 94.81 42 VAL B O 1
ATOM 3277 N N . GLY B 1 43 ? -0.829 -12.555 -20.5 1 94.69 43 GLY B N 1
ATOM 3278 C CA . GLY B 1 43 ? -0.439 -12.844 -21.875 1 94.69 43 GLY B CA 1
ATOM 3279 C C . GLY B 1 43 ? 1.061 -12.781 -22.094 1 94.69 43 GLY B C 1
ATOM 3280 O O . GLY B 1 43 ? 1.688 -13.789 -22.422 1 94.69 43 GLY B O 1
ATOM 3281 N N . PRO B 1 44 ? 1.594 -11.617 -21.828 1 95.44 44 PRO B N 1
ATOM 3282 C CA . PRO B 1 44 ? 3.041 -11.477 -22 1 95.44 44 PRO B CA 1
ATOM 3283 C C . PRO B 1 44 ? 3.836 -12.477 -21.156 1 95.44 44 PRO B C 1
ATOM 3285 O O . PRO B 1 44 ? 4.859 -12.992 -21.609 1 95.44 44 PRO B O 1
ATOM 3288 N N . VAL B 1 45 ? 3.43 -12.82 -19.984 1 96.56 45 VAL B N 1
ATOM 3289 C CA . VAL B 1 45 ? 4.148 -13.703 -19.078 1 96.56 45 VAL B CA 1
ATOM 3290 C C . VAL B 1 45 ? 4.152 -15.125 -19.641 1 96.56 45 VAL B C 1
ATOM 3292 O O . VAL B 1 45 ? 5.195 -15.781 -19.688 1 96.56 45 VAL B O 1
ATOM 3295 N N . VAL B 1 46 ? 3.01 -15.57 -20.094 1 97.5 46 VAL B N 1
ATOM 3296 C CA . VAL B 1 46 ? 2.941 -16.938 -20.594 1 97.5 46 VAL B CA 1
ATOM 3297 C C . VAL B 1 46 ? 3.652 -17.031 -21.938 1 97.5 46 VAL B C 1
ATOM 3299 O O . VAL B 1 46 ? 4.227 -18.078 -22.281 1 97.5 46 VAL B O 1
ATOM 3302 N N . GLU B 1 47 ? 3.639 -15.961 -22.672 1 96.19 47 GLU B N 1
ATOM 3303 C CA . GLU B 1 47 ? 4.383 -15.961 -23.938 1 96.19 47 GLU B CA 1
ATOM 3304 C C . GLU B 1 47 ? 5.883 -16.094 -23.688 1 96.19 47 GLU B C 1
ATOM 3306 O O . GLU B 1 47 ? 6.574 -16.797 -24.422 1 96.19 47 GLU B O 1
ATOM 3311 N N . ASP B 1 48 ? 6.352 -15.359 -22.75 1 95.69 48 ASP B N 1
ATOM 3312 C CA . ASP B 1 48 ? 7.754 -15.484 -22.375 1 95.69 48 ASP B CA 1
ATOM 3313 C C . ASP B 1 48 ? 8.086 -16.922 -21.953 1 95.69 48 ASP B C 1
ATOM 3315 O O . ASP B 1 48 ? 9.141 -17.438 -22.312 1 95.69 48 ASP B O 1
ATOM 3319 N N . GLU B 1 49 ? 7.195 -17.5 -21.234 1 96.69 49 GLU B N 1
ATOM 3320 C CA . GLU B 1 49 ? 7.422 -18.875 -20.781 1 96.69 49 GLU B CA 1
ATOM 3321 C C . GLU B 1 49 ? 7.406 -19.859 -21.938 1 96.69 49 GLU B C 1
ATOM 3323 O O . GLU B 1 49 ? 8.203 -20.797 -21.969 1 96.69 49 GLU B O 1
ATOM 3328 N N . LEU B 1 50 ? 6.508 -19.625 -22.875 1 97.5 50 LEU B N 1
ATOM 3329 C CA . LEU B 1 50 ? 6.441 -20.469 -24.062 1 97.5 50 LEU B CA 1
ATOM 3330 C C . LEU B 1 50 ? 7.75 -20.422 -24.844 1 97.5 50 LEU B C 1
ATOM 3332 O O . LEU B 1 50 ? 8.258 -21.453 -25.266 1 97.5 50 LEU B O 1
ATOM 3336 N N . LYS B 1 51 ? 8.25 -19.266 -24.984 1 96.06 51 LYS B N 1
ATOM 3337 C CA . LYS B 1 51 ? 9.531 -19.078 -25.672 1 96.06 51 LYS B CA 1
ATOM 3338 C C . LYS B 1 51 ? 10.648 -19.828 -24.953 1 96.06 51 LYS B C 1
ATOM 3340 O O . LYS B 1 51 ? 11.469 -20.5 -25.594 1 96.06 51 LYS B O 1
ATOM 3345 N N . ARG B 1 52 ? 10.719 -19.719 -23.719 1 95.5 52 ARG B N 1
ATOM 3346 C CA . ARG B 1 52 ? 11.727 -20.422 -22.938 1 95.5 52 ARG B CA 1
ATOM 3347 C C . ARG B 1 52 ? 11.594 -21.938 -23.094 1 95.5 52 ARG B C 1
ATOM 3349 O O . ARG B 1 52 ? 12.594 -22.625 -23.281 1 95.5 52 ARG B O 1
ATOM 3356 N N . LEU B 1 53 ? 10.375 -22.453 -23.031 1 96.75 53 LEU B N 1
ATOM 3357 C CA . LEU B 1 53 ? 10.109 -23.875 -23.109 1 96.75 53 LEU B CA 1
ATOM 3358 C C . LEU B 1 53 ? 10.453 -24.438 -24.484 1 96.75 53 LEU B C 1
ATOM 3360 O O . LEU B 1 53 ? 10.867 -25.594 -24.609 1 96.75 53 LEU B O 1
ATOM 3364 N N . ARG B 1 54 ? 10.266 -23.625 -25.5 1 95.62 54 ARG B N 1
ATOM 3365 C CA . ARG B 1 54 ? 10.633 -24.031 -26.844 1 95.62 54 ARG B CA 1
ATOM 3366 C C . ARG B 1 54 ? 12.117 -24.391 -26.922 1 95.62 54 ARG B C 1
ATOM 3368 O O . ARG B 1 54 ? 12.508 -25.281 -27.688 1 95.62 54 ARG B O 1
ATOM 3375 N N . GLY B 1 55 ? 12.844 -23.734 -26.109 1 93.69 55 GLY B N 1
ATOM 3376 C CA . GLY B 1 55 ? 14.281 -23.953 -26.141 1 93.69 55 GLY B CA 1
ATOM 3377 C C . GLY B 1 55 ? 14.734 -25.016 -25.156 1 93.69 55 GLY B C 1
ATOM 3378 O O . GLY B 1 55 ? 15.891 -25.438 -25.188 1 93.69 55 GLY B O 1
ATOM 3379 N N . ALA B 1 56 ? 13.891 -25.516 -24.375 1 93.5 56 ALA B N 1
ATOM 3380 C CA . ALA B 1 56 ? 14.258 -26.484 -23.359 1 93.5 56 ALA B CA 1
ATOM 3381 C C . ALA B 1 56 ? 14.258 -27.906 -23.938 1 93.5 56 ALA B C 1
ATOM 3383 O O . ALA B 1 56 ? 13.25 -28.359 -24.469 1 93.5 56 ALA B O 1
ATOM 3384 N N . ALA B 1 57 ? 15.344 -28.578 -23.812 1 90.69 57 ALA B N 1
ATOM 3385 C CA . ALA B 1 57 ? 15.461 -29.938 -24.344 1 90.69 57 ALA B CA 1
ATOM 3386 C C . ALA B 1 57 ? 14.711 -30.938 -23.469 1 90.69 57 ALA B C 1
ATOM 3388 O O . ALA B 1 57 ? 13.977 -31.781 -23.969 1 90.69 57 ALA B O 1
ATOM 3389 N N . ALA B 1 58 ? 14.93 -30.781 -22.172 1 92.25 58 ALA B N 1
ATOM 3390 C CA . ALA B 1 58 ? 14.297 -31.703 -21.234 1 92.25 58 ALA B CA 1
ATOM 3391 C C . ALA B 1 58 ? 12.836 -31.312 -21 1 92.25 58 ALA B C 1
ATOM 3393 O O . ALA B 1 58 ? 12.477 -30.141 -21.062 1 92.25 58 ALA B O 1
ATOM 3394 N N . SER B 1 59 ? 12.008 -32.312 -20.734 1 94.44 59 SER B N 1
ATOM 3395 C CA . SER B 1 59 ? 10.617 -32.062 -20.375 1 94.44 59 SER B CA 1
ATOM 3396 C C . SER B 1 59 ? 10.492 -31.312 -19.062 1 94.44 59 SER B C 1
ATOM 3398 O O . SER B 1 59 ? 11.227 -31.594 -18.109 1 94.44 59 SER B O 1
ATOM 3400 N N . GLU B 1 60 ? 9.641 -30.312 -19 1 96.06 60 GLU B N 1
ATOM 3401 C CA . GLU B 1 60 ? 9.336 -29.531 -17.797 1 96.06 60 GLU B CA 1
ATOM 3402 C C . GLU B 1 60 ? 7.828 -29.453 -17.562 1 96.06 60 GLU B C 1
ATOM 3404 O O . GLU B 1 60 ? 7.035 -29.781 -18.438 1 96.06 60 GLU B O 1
ATOM 3409 N N . THR B 1 61 ? 7.438 -29.172 -16.344 1 97.06 61 THR B N 1
ATOM 3410 C CA . THR B 1 61 ? 6.035 -28.953 -15.992 1 97.06 61 THR B CA 1
ATOM 3411 C C . THR B 1 61 ? 5.754 -27.484 -15.734 1 97.06 61 THR B C 1
ATOM 3413 O O . THR B 1 61 ? 6.465 -26.844 -14.953 1 97.06 61 THR B O 1
ATOM 3416 N N . LEU B 1 62 ? 4.812 -26.969 -16.438 1 98.19 62 LEU B N 1
ATOM 3417 C CA . LEU B 1 62 ? 4.281 -25.625 -16.172 1 98.19 62 LEU B CA 1
ATOM 3418 C C . LEU B 1 62 ? 2.939 -25.719 -15.445 1 98.19 62 LEU B C 1
ATOM 3420 O O . LEU B 1 62 ? 1.982 -26.281 -15.977 1 98.19 62 LEU B O 1
ATOM 3424 N N . LEU B 1 63 ? 2.906 -25.25 -14.25 1 98.62 63 LEU B N 1
ATOM 3425 C CA . LEU B 1 63 ? 1.694 -25.188 -13.438 1 98.62 63 LEU B CA 1
ATOM 3426 C C . LEU B 1 63 ? 1.125 -23.781 -13.414 1 98.62 63 LEU B C 1
ATOM 3428 O O . LEU B 1 63 ? 1.799 -22.844 -12.977 1 98.62 63 LEU B O 1
ATOM 3432 N N . MET B 1 64 ? -0.091 -23.578 -13.93 1 98.62 64 MET B N 1
ATOM 3433 C CA . MET B 1 64 ? -0.793 -22.312 -13.883 1 98.62 64 MET B CA 1
ATOM 3434 C C . MET B 1 64 ? -1.98 -22.359 -12.93 1 98.62 64 MET B C 1
ATOM 3436 O O . MET B 1 64 ? -2.848 -23.234 -13.07 1 98.62 64 MET B O 1
ATOM 3440 N N . THR B 1 65 ? -1.982 -21.5 -11.969 1 98.62 65 THR B N 1
ATOM 3441 C CA . THR B 1 65 ? -3.068 -21.5 -11 1 98.62 65 THR B CA 1
ATOM 3442 C C . THR B 1 65 ? -3.674 -20.109 -10.859 1 98.62 65 THR B C 1
ATOM 3444 O O . THR B 1 65 ? -2.959 -19.109 -10.93 1 98.62 65 THR B O 1
ATOM 3447 N N . ASP B 1 66 ? -5.012 -20 -10.703 1 97.81 66 ASP B N 1
ATOM 3448 C CA . ASP B 1 66 ? -5.723 -18.812 -10.266 1 97.81 66 ASP B CA 1
ATOM 3449 C C . ASP B 1 66 ? -5.562 -17.672 -11.281 1 97.81 66 ASP B C 1
ATOM 3451 O O . ASP B 1 66 ? -5.379 -16.516 -10.906 1 97.81 66 ASP B O 1
ATOM 3455 N N . LEU B 1 67 ? -5.469 -18.047 -12.5 1 96.69 67 LEU B N 1
ATOM 3456 C CA . LEU B 1 67 ? -5.402 -17.062 -13.578 1 96.69 67 LEU B CA 1
ATOM 3457 C C . LEU B 1 67 ? -6.578 -17.234 -14.539 1 96.69 67 LEU B C 1
ATOM 3459 O O . LEU B 1 67 ? -6.691 -18.25 -15.211 1 96.69 67 LEU B O 1
ATOM 3463 N N . GLY B 1 68 ? -7.414 -16.266 -14.516 1 93 68 GLY B N 1
ATOM 3464 C CA . GLY B 1 68 ? -8.523 -16.297 -15.461 1 93 68 GLY B CA 1
ATOM 3465 C C . GLY B 1 68 ? -8.07 -16.453 -16.906 1 93 68 GLY B C 1
ATOM 3466 O O . GLY B 1 68 ? -7.078 -15.859 -17.312 1 93 68 GLY B O 1
ATOM 3467 N N . LEU B 1 69 ? -8.844 -17.281 -17.641 1 94.19 69 LEU B N 1
ATOM 3468 C CA . LEU B 1 69 ? -8.469 -17.594 -19.016 1 94.19 69 LEU B CA 1
ATOM 3469 C C . LEU B 1 69 ? -9.086 -16.594 -20 1 94.19 69 LEU B C 1
ATOM 3471 O O . LEU B 1 69 ? -10.156 -16.844 -20.547 1 94.19 69 LEU B O 1
ATOM 3475 N N . GLU B 1 70 ? -8.289 -15.594 -20.219 1 92.38 70 GLU B N 1
ATOM 3476 C CA . GLU B 1 70 ? -8.688 -14.625 -21.234 1 92.38 70 GLU B CA 1
ATOM 3477 C C . GLU B 1 70 ? -8.156 -15.008 -22.609 1 92.38 70 GLU B C 1
ATOM 3479 O O . GLU B 1 70 ? -7.469 -16.031 -22.75 1 92.38 70 GLU B O 1
ATOM 3484 N N . GLU B 1 71 ? -8.43 -14.25 -23.578 1 93 71 GLU B N 1
ATOM 3485 C CA . GLU B 1 71 ? -8.125 -14.578 -24.969 1 93 71 GLU B CA 1
ATOM 3486 C C . GLU B 1 71 ? -6.641 -14.867 -25.156 1 93 71 GLU B C 1
ATOM 3488 O O . GLU B 1 71 ? -6.266 -15.867 -25.766 1 93 71 GLU B O 1
ATOM 3493 N N . PRO B 1 72 ? -5.793 -14.031 -24.578 1 93.25 72 PRO B N 1
ATOM 3494 C CA . PRO B 1 72 ? -4.371 -14.328 -24.766 1 93.25 72 PRO B CA 1
ATOM 3495 C C . PRO B 1 72 ? -3.951 -15.641 -24.109 1 93.25 72 PRO B C 1
ATOM 3497 O O . PRO B 1 72 ? -3.074 -16.344 -24.625 1 93.25 72 PRO B O 1
ATOM 3500 N N . THR B 1 73 ? -4.535 -15.977 -23.031 1 95.31 73 THR B N 1
ATOM 3501 C CA . THR B 1 73 ? -4.199 -17.219 -22.344 1 95.31 73 THR B CA 1
ATOM 3502 C C . THR B 1 73 ? -4.676 -18.422 -23.156 1 95.31 73 THR B C 1
ATOM 3504 O O . THR B 1 73 ? -3.98 -19.438 -23.234 1 95.31 73 THR B O 1
ATOM 3507 N N . ILE B 1 74 ? -5.828 -18.297 -23.719 1 95.81 74 ILE B N 1
ATOM 3508 C CA . ILE B 1 74 ? -6.367 -19.391 -24.531 1 95.81 74 ILE B CA 1
ATOM 3509 C C . ILE B 1 74 ? -5.5 -19.578 -25.766 1 95.81 74 ILE B C 1
ATOM 3511 O O . ILE B 1 74 ? -5.207 -20.719 -26.156 1 95.81 74 ILE B O 1
ATOM 3515 N N . ALA B 1 75 ? -5.105 -18.484 -26.375 1 96.31 75 ALA B N 1
ATOM 3516 C CA . ALA B 1 75 ? -4.164 -18.562 -27.484 1 96.31 75 ALA B CA 1
ATOM 3517 C C . ALA B 1 75 ? -2.879 -19.281 -27.062 1 96.31 75 ALA B C 1
ATOM 3519 O O . ALA B 1 75 ? -2.352 -20.109 -27.812 1 96.31 75 ALA B O 1
ATOM 3520 N N . PHE B 1 76 ? -2.391 -18.984 -25.953 1 97.69 76 PHE B N 1
ATOM 3521 C CA . PHE B 1 76 ? -1.212 -19.641 -25.391 1 97.69 76 PHE B CA 1
ATOM 3522 C C . PHE B 1 76 ? -1.435 -21.141 -25.25 1 97.69 76 PHE B C 1
ATOM 3524 O O . PHE B 1 76 ? -0.562 -21.938 -25.609 1 97.69 76 PHE B O 1
ATOM 3531 N N . LEU B 1 77 ? -2.6 -21.547 -24.734 1 97.69 77 LEU B N 1
ATOM 3532 C CA . LEU B 1 77 ? -2.893 -22.953 -24.562 1 97.69 77 LEU B CA 1
ATOM 3533 C C . LEU B 1 77 ? -2.789 -23.703 -25.875 1 97.69 77 LEU B C 1
ATOM 3535 O O . LEU B 1 77 ? -2.178 -24.781 -25.953 1 97.69 77 LEU B O 1
ATOM 3539 N N . ARG B 1 78 ? -3.307 -23.125 -26.906 1 97 78 ARG B N 1
ATOM 3540 C CA . ARG B 1 78 ? -3.264 -23.734 -28.234 1 97 78 ARG B CA 1
ATOM 3541 C C . ARG B 1 78 ? -1.832 -23.812 -28.75 1 97 78 ARG B C 1
ATOM 3543 O O . ARG B 1 78 ? -1.425 -24.828 -29.297 1 97 78 ARG B O 1
ATOM 3550 N N . ARG B 1 79 ? -1.114 -22.781 -28.531 1 97.56 79 ARG B N 1
ATOM 3551 C CA . ARG B 1 79 ? 0.269 -22.734 -28.984 1 97.56 79 ARG B CA 1
ATOM 3552 C C . ARG B 1 79 ? 1.139 -23.719 -28.203 1 97.56 79 ARG B C 1
ATOM 3554 O O . ARG B 1 79 ? 2.076 -24.297 -28.75 1 97.56 79 ARG B O 1
ATOM 3561 N N . PHE B 1 80 ? 0.87 -23.812 -26.984 1 98.12 80 PHE B N 1
ATOM 3562 C CA . PHE B 1 80 ? 1.584 -24.781 -26.156 1 98.12 80 PHE B CA 1
ATOM 3563 C C . PHE B 1 80 ? 1.386 -26.203 -26.688 1 98.12 80 PHE B C 1
ATOM 3565 O O . PHE B 1 80 ? 2.354 -26.938 -26.875 1 98.12 80 PHE B O 1
ATOM 3572 N N . ALA B 1 81 ? 0.162 -26.547 -26.938 1 96.62 81 ALA B N 1
ATOM 3573 C CA . ALA B 1 81 ? -0.15 -27.875 -27.484 1 96.62 81 ALA B CA 1
ATOM 3574 C C . ALA B 1 81 ? 0.522 -28.078 -28.828 1 96.62 81 ALA B C 1
ATOM 3576 O O . ALA B 1 81 ? 1.05 -29.156 -29.125 1 96.62 81 ALA B O 1
ATOM 3577 N N . ALA B 1 82 ? 0.419 -27.016 -29.594 1 96.56 82 ALA B N 1
ATOM 3578 C CA . ALA B 1 82 ? 1.06 -27.078 -30.906 1 96.56 82 ALA B CA 1
ATOM 3579 C C . ALA B 1 82 ? 2.562 -27.297 -30.766 1 96.56 82 ALA B C 1
ATOM 3581 O O . ALA B 1 82 ? 3.148 -28.094 -31.516 1 96.56 82 ALA B O 1
ATOM 3582 N N . MET B 1 83 ? 3.188 -26.594 -29.875 1 96.94 83 MET B N 1
ATOM 3583 C CA . MET B 1 83 ? 4.617 -26.766 -29.625 1 96.94 83 MET B CA 1
ATOM 3584 C C . MET B 1 83 ? 4.934 -28.188 -29.203 1 96.94 83 MET B C 1
ATOM 3586 O O . MET B 1 83 ? 5.891 -28.781 -29.688 1 96.94 83 MET B O 1
ATOM 3590 N N . ASN B 1 84 ? 4.121 -28.797 -28.375 1 96.44 84 ASN B N 1
ATOM 3591 C CA . ASN B 1 84 ? 4.32 -30.172 -27.906 1 96.44 84 ASN B CA 1
ATOM 3592 C C . ASN B 1 84 ? 4.238 -31.172 -29.062 1 96.44 84 ASN B C 1
ATOM 3594 O O . ASN B 1 84 ? 4.984 -32.156 -29.078 1 96.44 84 ASN B O 1
ATOM 3598 N N . ARG B 1 85 ? 3.338 -30.922 -29.969 1 94.81 85 ARG B N 1
ATOM 3599 C CA . ARG B 1 85 ? 3.154 -31.828 -31.094 1 94.81 85 ARG B CA 1
ATOM 3600 C C . ARG B 1 85 ? 4.426 -31.922 -31.938 1 94.81 85 ARG B C 1
ATOM 3602 O O . ARG B 1 85 ? 4.676 -32.938 -32.594 1 94.81 85 ARG B O 1
ATOM 3609 N N . GLY B 1 86 ? 5.18 -30.875 -31.859 1 93.88 86 GLY B N 1
ATOM 3610 C CA . GLY B 1 86 ? 6.418 -30.828 -32.625 1 93.88 86 GLY B CA 1
ATOM 3611 C C . GLY B 1 86 ? 7.582 -31.484 -31.891 1 93.88 86 GLY B C 1
ATOM 3612 O O . GLY B 1 86 ? 8.648 -31.688 -32.469 1 93.88 86 GLY B O 1
ATOM 3613 N N . ARG B 1 87 ? 7.371 -31.844 -30.703 1 94.5 87 ARG B N 1
ATOM 3614 C CA . ARG B 1 87 ? 8.438 -32.438 -29.906 1 94.5 87 ARG B CA 1
ATOM 3615 C C . ARG B 1 87 ? 8.406 -33.969 -30.016 1 94.5 87 ARG B C 1
ATOM 3617 O O . ARG B 1 87 ? 7.367 -34.562 -30.344 1 94.5 87 ARG B O 1
ATOM 3624 N N . ALA B 1 88 ? 9.516 -34.531 -29.812 1 92.5 88 ALA B N 1
ATOM 3625 C CA . ALA B 1 88 ? 9.594 -36 -29.828 1 92.5 88 ALA B CA 1
ATOM 3626 C C . ALA B 1 88 ? 8.758 -36.594 -28.719 1 92.5 88 ALA B C 1
ATOM 3628 O O . ALA B 1 88 ? 8.562 -35.969 -27.672 1 92.5 88 ALA B O 1
ATOM 3629 N N . GLU B 1 89 ? 8.328 -37.781 -29 1 86 89 GLU B N 1
ATOM 3630 C CA . GLU B 1 89 ? 7.566 -38.5 -27.984 1 86 89 GLU B CA 1
ATOM 3631 C C . GLU B 1 89 ? 8.367 -38.656 -26.703 1 86 89 GLU B C 1
ATOM 3633 O O . GLU B 1 89 ? 9.562 -38.969 -26.734 1 86 89 GLU B O 1
ATOM 3638 N N . GLY B 1 90 ? 7.828 -38.406 -25.625 1 86.75 90 GLY B N 1
ATOM 3639 C CA . GLY B 1 90 ? 8.492 -38.531 -24.344 1 86.75 90 GLY B CA 1
ATOM 3640 C C . GLY B 1 90 ? 9.156 -37.25 -23.875 1 86.75 90 GLY B C 1
ATOM 3641 O O . GLY B 1 90 ? 9.617 -37.156 -22.734 1 86.75 90 GLY B O 1
ATOM 3642 N N . THR B 1 91 ? 9.203 -36.281 -24.734 1 91.81 91 THR B N 1
ATOM 3643 C CA . THR B 1 91 ? 9.875 -35.031 -24.359 1 91.81 91 THR B CA 1
ATOM 3644 C C . THR B 1 91 ? 8.875 -33.875 -24.266 1 91.81 91 THR B C 1
ATOM 3646 O O . THR B 1 91 ? 9.266 -32.719 -24.188 1 91.81 91 THR B O 1
ATOM 3649 N N . HIS B 1 92 ? 7.629 -34.25 -24.281 1 95.44 92 HIS B N 1
ATOM 3650 C CA . HIS B 1 92 ? 6.578 -33.25 -24.188 1 95.44 92 HIS B CA 1
ATOM 3651 C C . HIS B 1 92 ? 6.617 -32.562 -22.828 1 95.44 92 HIS B C 1
ATOM 3653 O O . HIS B 1 92 ? 6.855 -33.188 -21.797 1 95.44 92 HIS B O 1
ATOM 3659 N N . HIS B 1 93 ? 6.473 -31.266 -22.891 1 97.19 93 HIS B N 1
ATOM 3660 C CA . HIS B 1 93 ? 6.238 -30.531 -21.641 1 97.19 93 HIS B CA 1
ATOM 3661 C C . HIS B 1 93 ? 4.84 -30.812 -21.109 1 97.19 93 HIS B C 1
ATOM 3663 O O . HIS B 1 93 ? 3.926 -31.125 -21.859 1 97.19 93 HIS B O 1
ATOM 3669 N N . ARG B 1 94 ? 4.723 -30.766 -19.875 1 96.94 94 ARG B N 1
ATOM 3670 C CA . ARG B 1 94 ? 3.424 -30.906 -19.219 1 96.94 94 ARG B CA 1
ATOM 3671 C C . ARG B 1 94 ? 2.854 -29.562 -18.812 1 96.94 94 ARG B C 1
ATOM 3673 O O . ARG B 1 94 ? 3.574 -28.719 -18.281 1 96.94 94 ARG B O 1
ATOM 3680 N N . LEU B 1 95 ? 1.6 -29.297 -19.109 1 98.06 95 LEU B N 1
ATOM 3681 C CA . LEU B 1 95 ? 0.885 -28.094 -18.703 1 98.06 95 LEU B CA 1
ATOM 3682 C C . LEU B 1 95 ? -0.321 -28.438 -17.844 1 98.06 95 LEU B C 1
ATOM 3684 O O . LEU B 1 95 ? -1.176 -29.234 -18.25 1 98.06 95 LEU B O 1
ATOM 3688 N N . VAL B 1 96 ? -0.356 -27.922 -16.672 1 98.06 96 VAL B N 1
ATOM 3689 C CA . VAL B 1 96 ? -1.493 -28.078 -15.766 1 98.06 96 VAL B CA 1
ATOM 3690 C C . VAL B 1 96 ? -2.084 -26.719 -15.438 1 98.06 96 VAL B C 1
ATOM 3692 O O . VAL B 1 96 ? -1.422 -25.875 -14.82 1 98.06 96 VAL B O 1
ATOM 3695 N N . VAL B 1 97 ? -3.283 -26.469 -15.852 1 98.56 97 VAL B N 1
ATOM 3696 C CA . VAL B 1 97 ? -3.996 -25.234 -15.586 1 98.56 97 VAL B CA 1
ATOM 3697 C C . VAL B 1 97 ? -5.137 -25.484 -14.609 1 98.56 97 VAL B C 1
ATOM 3699 O O . VAL B 1 97 ? -6.023 -26.297 -14.875 1 98.56 97 VAL B O 1
ATOM 3702 N N . LEU B 1 98 ? -5.078 -24.797 -13.484 1 98.38 98 LEU B N 1
ATOM 3703 C CA . LEU B 1 98 ? -6.098 -24.891 -12.445 1 98.38 98 LEU B CA 1
ATOM 3704 C C . LEU B 1 98 ? -6.727 -23.531 -12.18 1 98.38 98 LEU B C 1
ATOM 3706 O O . LEU B 1 98 ? -6.074 -22.641 -11.633 1 98.38 98 LEU B O 1
ATOM 3710 N N . ASP B 1 99 ? -7.945 -23.344 -12.562 1 97.31 99 ASP B N 1
ATOM 3711 C CA . ASP B 1 99 ? -8.625 -22.062 -12.383 1 97.31 99 ASP B CA 1
ATOM 3712 C C . ASP B 1 99 ? -10.039 -22.266 -11.852 1 97.31 99 ASP B C 1
ATOM 3714 O O . ASP B 1 99 ? -10.609 -23.359 -11.969 1 97.31 99 ASP B O 1
ATOM 3718 N N . HIS B 1 100 ? -10.57 -21.266 -11.219 1 95.56 100 HIS B N 1
ATOM 3719 C CA . HIS B 1 100 ? -11.891 -21.391 -10.609 1 95.56 100 HIS B CA 1
ATOM 3720 C C . HIS B 1 100 ? -12.805 -20.234 -11.008 1 95.56 100 HIS B C 1
ATOM 3722 O O . HIS B 1 100 ? -13.961 -20.188 -10.594 1 95.56 100 HIS B O 1
ATOM 3728 N N . HIS B 1 101 ? -12.383 -19.406 -11.859 1 90.88 101 HIS B N 1
ATOM 3729 C CA . HIS B 1 101 ? -13.172 -18.25 -12.258 1 90.88 101 HIS B CA 1
ATOM 3730 C C . HIS B 1 101 ? -14.273 -18.641 -13.242 1 90.88 101 HIS B C 1
ATOM 3732 O O . HIS B 1 101 ? -13.992 -19.25 -14.281 1 90.88 101 HIS B O 1
ATOM 3738 N N . ALA B 1 102 ? -15.422 -18.172 -13.008 1 86.81 102 ALA B N 1
ATOM 3739 C CA . ALA B 1 102 ? -16.547 -18.422 -13.906 1 86.81 102 ALA B CA 1
ATOM 3740 C C . ALA B 1 102 ? -16.297 -17.812 -15.281 1 86.81 102 ALA B C 1
ATOM 3742 O O . ALA B 1 102 ? -16.719 -18.359 -16.297 1 86.81 102 ALA B O 1
ATOM 3743 N N . SER B 1 103 ? -15.664 -16.734 -15.281 1 86.44 103 SER B N 1
ATOM 3744 C CA . SER B 1 103 ? -15.391 -16.031 -16.531 1 86.44 103 SER B CA 1
ATOM 3745 C C . SER B 1 103 ? -14.539 -16.875 -17.469 1 86.44 103 SER B C 1
ATOM 3747 O O . SER B 1 103 ? -14.578 -16.703 -18.688 1 86.44 103 SER B O 1
ATOM 3749 N N . SER B 1 104 ? -13.758 -17.75 -16.953 1 92.25 104 SER B N 1
ATOM 3750 C CA . SER B 1 104 ? -12.93 -18.641 -17.766 1 92.25 104 SER B CA 1
ATOM 3751 C C . SER B 1 104 ? -13.781 -19.578 -18.609 1 92.25 104 SER B C 1
ATOM 3753 O O . SER B 1 104 ? -13.453 -19.859 -19.766 1 92.25 104 SER B O 1
ATOM 3755 N N . ILE B 1 105 ? -14.844 -20.062 -18.078 1 90.69 105 ILE B N 1
ATOM 3756 C CA . ILE B 1 105 ? -15.758 -20.953 -18.781 1 90.69 105 ILE B CA 1
ATOM 3757 C C . ILE B 1 105 ? -16.359 -20.219 -19.984 1 90.69 105 ILE B C 1
ATOM 3759 O O . ILE B 1 105 ? -16.375 -20.75 -21.094 1 90.69 105 ILE B O 1
ATOM 3763 N N . ASP B 1 106 ? -16.75 -19.016 -19.703 1 89.69 106 ASP B N 1
ATOM 3764 C CA . ASP B 1 106 ? -17.344 -18.203 -20.766 1 89.69 106 ASP B CA 1
ATOM 3765 C C . ASP B 1 106 ? -16.344 -17.922 -21.875 1 89.69 106 ASP B C 1
ATOM 3767 O O . ASP B 1 106 ? -16.688 -17.969 -23.062 1 89.69 106 ASP B O 1
ATOM 3771 N N . GLN B 1 107 ? -15.195 -17.672 -21.484 1 91.19 107 GLN B N 1
ATOM 3772 C CA . GLN B 1 107 ? -14.156 -17.328 -22.453 1 91.19 107 GLN B CA 1
ATOM 3773 C C . GLN B 1 107 ? -13.781 -18.547 -23.297 1 91.19 107 GLN B C 1
ATOM 3775 O O . GLN B 1 107 ? -13.578 -18.422 -24.5 1 91.19 107 GLN B O 1
ATOM 3780 N N . LEU B 1 108 ? -13.672 -19.703 -22.672 1 94.31 108 LEU B N 1
ATOM 3781 C CA . LEU B 1 108 ? -13.383 -20.938 -23.406 1 94.31 108 LEU B CA 1
ATOM 3782 C C . LEU B 1 108 ? -14.469 -21.219 -24.438 1 94.31 108 LEU B C 1
ATOM 3784 O O . LEU B 1 108 ? -14.164 -21.531 -25.594 1 94.31 108 LEU B O 1
ATOM 3788 N N . LYS B 1 109 ? -15.688 -21.047 -24.062 1 92.44 109 LYS B N 1
ATOM 3789 C CA . LYS B 1 109 ? -16.812 -21.25 -24.969 1 92.44 109 LYS B CA 1
ATOM 3790 C C . LYS B 1 109 ? -16.766 -20.266 -26.125 1 92.44 109 LYS B C 1
ATOM 3792 O O . LYS B 1 109 ? -16.906 -20.656 -27.281 1 92.44 109 LYS B O 1
ATOM 3797 N N . ARG B 1 110 ? -16.516 -19.078 -25.875 1 92.94 110 ARG B N 1
ATOM 3798 C CA . ARG B 1 110 ? -16.453 -18.031 -26.891 1 92.94 110 ARG B CA 1
ATOM 3799 C C . ARG B 1 110 ? -15.336 -18.312 -27.891 1 92.94 110 ARG B C 1
ATOM 3801 O O . ARG B 1 110 ? -15.445 -17.953 -29.062 1 92.94 110 ARG B O 1
ATOM 3808 N N . GLN B 1 111 ? -14.312 -18.969 -27.422 1 93.12 111 GLN B N 1
ATOM 3809 C CA . GLN B 1 111 ? -13.156 -19.234 -28.266 1 93.12 111 GLN B CA 1
ATOM 3810 C C . GLN B 1 111 ? -13.203 -20.656 -28.828 1 93.12 111 GLN B C 1
ATOM 3812 O O . GLN B 1 111 ? -12.188 -21.188 -29.281 1 93.12 111 GLN B O 1
ATOM 3817 N N . ASN B 1 112 ? -14.297 -21.266 -28.672 1 91.75 112 ASN B N 1
ATOM 3818 C CA . ASN B 1 112 ? -14.586 -22.562 -29.281 1 91.75 112 ASN B CA 1
ATOM 3819 C C . ASN B 1 112 ? -13.703 -23.672 -28.703 1 91.75 112 ASN B C 1
ATOM 3821 O O . ASN B 1 112 ? -13.203 -24.516 -29.438 1 91.75 112 ASN B O 1
ATOM 3825 N N . LEU B 1 113 ? -13.375 -23.547 -27.484 1 92.62 113 LEU B N 1
ATOM 3826 C CA . LEU B 1 113 ? -12.75 -24.641 -26.75 1 92.62 113 LEU B CA 1
ATOM 3827 C C . LEU B 1 113 ? -13.742 -25.297 -25.797 1 92.62 113 LEU B C 1
ATOM 3829 O O . LEU B 1 113 ? -14.016 -24.766 -24.719 1 92.62 113 LEU B O 1
ATOM 3833 N N . GLU B 1 114 ? -14.242 -26.344 -26.203 1 86.06 114 GLU B N 1
ATOM 3834 C CA . GLU B 1 114 ? -15.312 -27 -25.469 1 86.06 114 GLU B CA 1
ATOM 3835 C C . GLU B 1 114 ? -14.812 -27.578 -24.156 1 86.06 114 GLU B C 1
ATOM 3837 O O . GLU B 1 114 ? -13.695 -28.109 -24.094 1 86.06 114 GLU B O 1
ATOM 3842 N N . THR B 1 115 ? -15.555 -27.438 -23.125 1 92.88 115 THR B N 1
ATOM 3843 C CA . THR B 1 115 ? -15.273 -28.047 -21.828 1 92.88 115 THR B CA 1
ATOM 3844 C C . THR B 1 115 ? -16.25 -29.188 -21.547 1 92.88 115 THR B C 1
ATOM 3846 O O . THR B 1 115 ? -17.406 -29.125 -21.953 1 92.88 115 THR B O 1
ATOM 3849 N N . ALA B 1 116 ? -15.812 -30.234 -20.953 1 94.06 116 ALA B N 1
ATOM 3850 C CA . ALA B 1 116 ? -16.641 -31.375 -20.516 1 94.06 116 ALA B CA 1
ATOM 3851 C C . ALA B 1 116 ? -16.438 -31.672 -19.031 1 94.06 116 ALA B C 1
ATOM 3853 O O . ALA B 1 116 ? -15.398 -31.344 -18.469 1 94.06 116 ALA B O 1
ATOM 3854 N N . PRO B 1 117 ? -17.438 -32.188 -18.438 1 94.44 117 PRO B N 1
ATOM 3855 C CA . PRO B 1 117 ? -17.281 -32.594 -17.031 1 94.44 117 PRO B CA 1
ATOM 3856 C C . PRO B 1 117 ? -16.203 -33.656 -16.844 1 94.44 117 PRO B C 1
ATOM 3858 O O . PRO B 1 117 ? -16.062 -34.562 -17.672 1 94.44 117 PRO B O 1
ATOM 3861 N N . ASP B 1 118 ? -15.461 -33.469 -15.828 1 90.5 118 ASP B N 1
ATOM 3862 C CA . ASP B 1 118 ? -14.484 -34.5 -15.469 1 90.5 118 ASP B CA 1
ATOM 3863 C C . ASP B 1 118 ? -15.18 -35.781 -15.023 1 90.5 118 ASP B C 1
ATOM 3865 O O . ASP B 1 118 ? -16.156 -35.75 -14.273 1 90.5 118 ASP B O 1
ATOM 3869 N N . PRO B 1 119 ? -14.781 -36.906 -15.461 1 86 119 PRO B N 1
ATOM 3870 C CA . PRO B 1 119 ? -15.484 -38.156 -15.148 1 86 119 PRO B CA 1
ATOM 3871 C C . PRO B 1 119 ? -15.32 -38.562 -13.688 1 86 119 PRO B C 1
ATOM 3873 O O . PRO B 1 119 ? -16.172 -39.281 -13.141 1 86 119 PRO B O 1
ATOM 3876 N N . GLU B 1 120 ? -14.289 -38.188 -13.094 1 84.62 120 GLU B N 1
ATOM 3877 C CA . GLU B 1 120 ? -13.961 -38.688 -11.758 1 84.62 120 GLU B CA 1
ATOM 3878 C C . GLU B 1 120 ? -14.352 -37.688 -10.68 1 84.62 120 GLU B C 1
ATOM 3880 O O . GLU B 1 120 ? -14.516 -38.031 -9.516 1 84.62 120 GLU B O 1
ATOM 3885 N N . ARG B 1 121 ? -14.461 -36.438 -11.062 1 88.06 121 ARG B N 1
ATOM 3886 C CA . ARG B 1 121 ? -14.703 -35.406 -10.062 1 88.06 121 ARG B CA 1
ATOM 3887 C C . ARG B 1 121 ? -15.891 -34.531 -10.445 1 88.06 121 ARG B C 1
ATOM 3889 O O . ARG B 1 121 ? -15.797 -33.719 -11.383 1 88.06 121 ARG B O 1
ATOM 3896 N N . ALA B 1 122 ? -16.891 -34.625 -9.609 1 87.56 122 ALA B N 1
ATOM 3897 C CA . ALA B 1 122 ? -18.094 -33.844 -9.852 1 87.56 122 ALA B CA 1
ATOM 3898 C C . ALA B 1 122 ? -17.812 -32.344 -9.797 1 87.56 122 ALA B C 1
ATOM 3900 O O . ALA B 1 122 ? -17.094 -31.875 -8.922 1 87.56 122 ALA B O 1
ATOM 3901 N N . GLY B 1 123 ? -18.297 -31.625 -10.758 1 90.62 123 GLY B N 1
ATOM 3902 C CA . GLY B 1 123 ? -18.188 -30.172 -10.766 1 90.62 123 GLY B CA 1
ATOM 3903 C C . GLY B 1 123 ? -16.953 -29.672 -11.5 1 90.62 123 GLY B C 1
ATOM 3904 O O . GLY B 1 123 ? -16.891 -28.5 -11.891 1 90.62 123 GLY B O 1
ATOM 3905 N N . LEU B 1 124 ? -16.031 -30.531 -11.672 1 95.69 124 LEU B N 1
ATOM 3906 C CA . LEU B 1 124 ? -14.789 -30.188 -12.367 1 95.69 124 LEU B CA 1
ATOM 3907 C C . LEU B 1 124 ? -14.984 -30.25 -13.883 1 95.69 124 LEU B C 1
ATOM 3909 O O . LEU B 1 124 ? -15.539 -31.219 -14.406 1 95.69 124 LEU B O 1
ATOM 3913 N N . LEU B 1 125 ? -14.609 -29.141 -14.578 1 96.69 125 LEU B N 1
ATOM 3914 C CA . LEU B 1 125 ? -14.664 -29.078 -16.031 1 96.69 125 LEU B CA 1
ATOM 3915 C C . LEU B 1 125 ? -13.273 -29.203 -16.641 1 96.69 125 LEU B C 1
ATOM 3917 O O . LEU B 1 125 ? -12.297 -28.734 -16.062 1 96.69 125 LEU B O 1
ATOM 3921 N N . ARG B 1 126 ? -13.211 -29.859 -17.766 1 95.88 126 ARG B N 1
ATOM 3922 C CA . ARG B 1 126 ? -11.945 -30.062 -18.469 1 95.88 126 ARG B CA 1
ATOM 3923 C C . ARG B 1 126 ? -12.039 -29.609 -19.922 1 95.88 126 ARG B C 1
ATOM 3925 O O . ARG B 1 126 ? -13.031 -29.891 -20.609 1 95.88 126 ARG B O 1
ATOM 3932 N N . ALA B 1 127 ? -11.062 -28.844 -20.281 1 94.25 127 ALA B N 1
ATOM 3933 C CA . ALA B 1 127 ? -10.938 -28.531 -21.703 1 94.25 127 ALA B CA 1
ATOM 3934 C C . ALA B 1 127 ? -9.961 -29.484 -22.391 1 94.25 127 ALA B C 1
ATOM 3936 O O . ALA B 1 127 ? -8.93 -29.844 -21.828 1 94.25 127 ALA B O 1
ATOM 3937 N N . ASP B 1 128 ? -10.312 -29.891 -23.609 1 89.12 128 ASP B N 1
ATOM 3938 C CA . ASP B 1 128 ? -9.484 -30.812 -24.359 1 89.12 128 ASP B CA 1
ATOM 3939 C C . ASP B 1 128 ? -8.727 -30.094 -25.469 1 89.12 128 ASP B C 1
ATOM 3941 O O . ASP B 1 128 ? -9.336 -29.516 -26.375 1 89.12 128 ASP B O 1
ATOM 3945 N N . LEU B 1 129 ? -7.461 -30.188 -25.422 1 92.62 129 LEU B N 1
ATOM 3946 C CA . LEU B 1 129 ? -6.625 -29.547 -26.438 1 92.62 129 LEU B CA 1
ATOM 3947 C C . LEU B 1 129 ? -5.953 -30.594 -27.328 1 92.62 129 LEU B C 1
ATOM 3949 O O . LEU B 1 129 ? -5.039 -30.266 -28.078 1 92.62 129 LEU B O 1
ATOM 3953 N N . GLY B 1 130 ? -6.312 -31.844 -27.141 1 90.44 130 GLY B N 1
ATOM 3954 C CA . GLY B 1 130 ? -5.789 -32.938 -27.969 1 90.44 130 GLY B CA 1
ATOM 3955 C C . GLY B 1 130 ? -4.371 -33.312 -27.609 1 90.44 130 GLY B C 1
ATOM 3956 O O . GLY B 1 130 ? -3.639 -33.875 -28.438 1 90.44 130 GLY B O 1
ATOM 3957 N N . ASP B 1 131 ? -3.877 -32.969 -26.531 1 93.69 131 ASP B N 1
ATOM 3958 C CA . ASP B 1 131 ? -2.555 -33.281 -26 1 93.69 131 ASP B CA 1
ATOM 3959 C C . ASP B 1 131 ? -2.658 -33.906 -24.609 1 93.69 131 ASP B C 1
ATOM 3961 O O . ASP B 1 131 ? -3.176 -33.281 -23.688 1 93.69 131 ASP B O 1
ATOM 3965 N N . ALA B 1 132 ? -2.139 -35.094 -24.422 1 92.75 132 ALA B N 1
ATOM 3966 C CA . ALA B 1 132 ? -2.291 -35.875 -23.203 1 92.75 132 ALA B CA 1
ATOM 3967 C C . ALA B 1 132 ? -1.537 -35.219 -22.047 1 92.75 132 ALA B C 1
ATOM 3969 O O . ALA B 1 132 ? -1.78 -35.562 -20.875 1 92.75 132 ALA B O 1
ATOM 3970 N N . GLU B 1 133 ? -0.606 -34.312 -22.375 1 95.88 133 GLU B N 1
ATOM 3971 C CA . GLU B 1 133 ? 0.202 -33.688 -21.328 1 95.88 133 GLU B CA 1
ATOM 3972 C C . GLU B 1 133 ? -0.347 -32.312 -20.953 1 95.88 133 GLU B C 1
ATOM 3974 O O . GLU B 1 133 ? 0.246 -31.594 -20.141 1 95.88 133 GLU B O 1
ATOM 3979 N N . VAL B 1 134 ? -1.477 -31.938 -21.531 1 96.44 134 VAL B N 1
ATOM 3980 C CA . VAL B 1 134 ? -2.08 -30.641 -21.25 1 96.44 134 VAL B CA 1
ATOM 3981 C C . VAL B 1 134 ? -3.398 -30.828 -20.5 1 96.44 134 VAL B C 1
ATOM 3983 O O . VAL B 1 134 ? -4.32 -31.469 -21.016 1 96.44 134 VAL B O 1
ATOM 3986 N N . PHE B 1 135 ? -3.451 -30.312 -19.312 1 96.5 135 PHE B N 1
ATOM 3987 C CA . PHE B 1 135 ? -4.637 -30.391 -18.469 1 96.5 135 PHE B CA 1
ATOM 3988 C C . PHE B 1 135 ? -5.176 -29 -18.172 1 96.5 135 PHE B C 1
ATOM 3990 O O . PHE B 1 135 ? -4.492 -28.172 -17.562 1 96.5 135 PHE B O 1
ATOM 3997 N N . VAL B 1 136 ? -6.324 -28.703 -18.656 1 97.56 136 VAL B N 1
ATOM 3998 C CA . VAL B 1 136 ? -7.012 -27.453 -18.359 1 97.56 136 VAL B CA 1
ATOM 3999 C C . VAL B 1 136 ? -8.281 -27.734 -17.547 1 97.56 136 VAL B C 1
ATOM 4001 O O . VAL B 1 136 ? -9.273 -28.203 -18.109 1 97.56 136 VAL B O 1
ATOM 4004 N N . LEU B 1 137 ? -8.227 -27.406 -16.297 1 97.69 137 LEU B N 1
ATOM 4005 C CA . LEU B 1 137 ? -9.305 -27.766 -15.375 1 97.69 137 LEU B CA 1
ATOM 4006 C C . LEU B 1 137 ? -9.922 -26.516 -14.758 1 97.69 137 LEU B C 1
ATOM 4008 O O . LEU B 1 137 ? -9.211 -25.625 -14.289 1 97.69 137 LEU B O 1
ATOM 4012 N N . ILE B 1 138 ? -11.203 -26.422 -14.734 1 97.19 138 ILE B N 1
ATOM 4013 C CA . ILE B 1 138 ? -11.953 -25.328 -14.133 1 97.19 138 ILE B CA 1
ATOM 4014 C C . ILE B 1 138 ? -12.945 -25.875 -13.109 1 97.19 138 ILE B C 1
ATOM 4016 O O . ILE B 1 138 ? -13.695 -26.812 -13.398 1 97.19 138 ILE B O 1
ATOM 4020 N N . ASP B 1 139 ? -12.93 -25.391 -11.914 1 96.69 139 ASP B N 1
ATOM 4021 C CA . ASP B 1 139 ? -13.859 -25.766 -10.852 1 96.69 139 ASP B CA 1
ATOM 4022 C C . ASP B 1 139 ? -14.352 -24.516 -10.109 1 96.69 139 ASP B C 1
ATOM 4024 O O . ASP B 1 139 ? -13.656 -24 -9.242 1 96.69 139 ASP B O 1
ATOM 4028 N N . GLU B 1 140 ? -15.547 -24.109 -10.258 1 93.5 140 GLU B N 1
ATOM 4029 C CA . GLU B 1 140 ? -16.094 -22.891 -9.672 1 93.5 140 GLU B CA 1
ATOM 4030 C C . GLU B 1 140 ? -16.375 -23.078 -8.188 1 93.5 140 GLU B C 1
ATOM 4032 O O . GLU B 1 140 ? -16.547 -22.094 -7.457 1 93.5 140 GLU B O 1
ATOM 4037 N N . ALA B 1 141 ? -16.5 -24.281 -7.793 1 95 141 ALA B N 1
ATOM 4038 C CA . ALA B 1 141 ? -16.922 -24.578 -6.43 1 95 141 ALA B CA 1
ATOM 4039 C C . ALA B 1 141 ? -15.75 -24.547 -5.461 1 95 141 ALA B C 1
ATOM 4041 O O . ALA B 1 141 ? -15.938 -24.516 -4.242 1 95 141 ALA B O 1
ATOM 4042 N N . HIS B 1 142 ? -14.531 -24.516 -6.055 1 97.12 142 HIS B N 1
ATOM 4043 C CA . HIS B 1 142 ? -13.344 -24.578 -5.211 1 97.12 142 HIS B CA 1
ATOM 4044 C C . HIS B 1 142 ? -12.328 -23.516 -5.613 1 97.12 142 HIS B C 1
ATOM 4046 O O . HIS B 1 142 ? -12.172 -23.219 -6.801 1 97.12 142 HIS B O 1
ATOM 4052 N N . CYS B 1 143 ? -11.609 -22.984 -4.574 1 97.56 143 CYS B N 1
ATOM 4053 C CA . CYS B 1 143 ? -10.57 -22 -4.871 1 97.56 143 CYS B CA 1
ATOM 4054 C C . CYS B 1 143 ? -9.344 -22.656 -5.477 1 97.56 143 CYS B C 1
ATOM 4056 O O . CYS B 1 143 ? -9.242 -23.891 -5.5 1 97.56 143 CYS B O 1
ATOM 4058 N N . ALA B 1 144 ? -8.43 -21.938 -6.012 1 98.38 144 ALA B N 1
ATOM 4059 C CA . ALA B 1 144 ? -7.242 -22.469 -6.664 1 98.38 144 ALA B CA 1
ATOM 4060 C C . ALA B 1 144 ? -6.352 -23.203 -5.668 1 98.38 144 ALA B C 1
ATOM 4062 O O . ALA B 1 144 ? -5.703 -24.203 -6.012 1 98.38 144 ALA B O 1
ATOM 4063 N N . THR B 1 145 ? -6.258 -22.719 -4.43 1 98.81 145 THR B N 1
ATOM 4064 C CA . THR B 1 145 ? -5.484 -23.375 -3.381 1 98.81 145 THR B CA 1
ATOM 4065 C C . THR B 1 145 ? -5.949 -24.812 -3.188 1 98.81 145 THR B C 1
ATOM 4067 O O . THR B 1 145 ? -5.133 -25.734 -3.176 1 98.81 145 THR B O 1
ATOM 4070 N N . ARG B 1 146 ? -7.234 -25.016 -3.088 1 98.5 146 ARG B N 1
ATOM 4071 C CA . ARG B 1 146 ? -7.801 -26.344 -2.941 1 98.5 146 ARG B CA 1
ATOM 4072 C C . ARG B 1 146 ? -7.562 -27.188 -4.195 1 98.5 146 ARG B C 1
ATOM 4074 O O . ARG B 1 146 ? -7.203 -28.359 -4.102 1 98.5 146 ARG B O 1
ATOM 4081 N N . MET B 1 147 ? -7.758 -26.578 -5.297 1 98.44 147 MET B N 1
ATOM 4082 C CA . MET B 1 147 ? -7.551 -27.312 -6.547 1 98.44 147 MET B CA 1
ATOM 4083 C C . MET B 1 147 ? -6.113 -27.812 -6.66 1 98.44 147 MET B C 1
ATOM 4085 O O . MET B 1 147 ? -5.867 -28.906 -7.141 1 98.44 147 MET B O 1
ATOM 4089 N N . ALA B 1 148 ? -5.137 -26.953 -6.273 1 98.5 148 ALA B N 1
ATOM 4090 C CA . ALA B 1 148 ? -3.734 -27.359 -6.301 1 98.5 148 ALA B CA 1
ATOM 4091 C C . ALA B 1 148 ? -3.504 -28.609 -5.449 1 98.5 148 ALA B C 1
ATOM 4093 O O . ALA B 1 148 ? -2.711 -29.484 -5.816 1 98.5 148 ALA B O 1
ATOM 4094 N N . TYR B 1 149 ? -4.152 -28.656 -4.359 1 98.06 149 TYR B N 1
ATOM 4095 C CA . TYR B 1 149 ? -4.039 -29.812 -3.486 1 98.06 149 TYR B CA 1
ATOM 4096 C C . TYR B 1 149 ? -4.691 -31.031 -4.117 1 98.06 149 TYR B C 1
ATOM 4098 O O . TYR B 1 149 ? -4.082 -32.094 -4.199 1 98.06 149 TYR B O 1
ATOM 4106 N N . ASP B 1 150 ? -5.898 -30.875 -4.566 1 97 150 ASP B N 1
ATOM 4107 C CA . ASP B 1 150 ? -6.695 -31.984 -5.078 1 97 150 ASP B CA 1
ATOM 4108 C C . ASP B 1 150 ? -6.074 -32.562 -6.34 1 97 150 ASP B C 1
ATOM 4110 O O . ASP B 1 150 ? -6.188 -33.781 -6.594 1 97 150 ASP B O 1
ATOM 4114 N N . GLN B 1 151 ? -5.469 -31.688 -7.125 1 96.56 151 GLN B N 1
ATOM 4115 C CA . GLN B 1 151 ? -4.934 -32.125 -8.406 1 96.56 151 GLN B CA 1
ATOM 4116 C C . GLN B 1 151 ? -3.416 -32.281 -8.344 1 96.56 151 GLN B C 1
ATOM 4118 O O . GLN B 1 151 ? -2.73 -32.156 -9.367 1 96.56 151 GLN B O 1
ATOM 4123 N N . ARG B 1 152 ? -2.84 -32.562 -7.168 1 96.94 152 ARG B N 1
ATOM 4124 C CA . ARG B 1 152 ? -1.396 -32.562 -6.953 1 96.94 152 ARG B CA 1
ATOM 4125 C C . ARG B 1 152 ? -0.708 -33.656 -7.77 1 96.94 152 ARG B C 1
ATOM 4127 O O . ARG B 1 152 ? 0.447 -33.5 -8.172 1 96.94 152 ARG B O 1
ATOM 4134 N N . ALA B 1 153 ? -1.428 -34.719 -8.117 1 95.06 153 ALA B N 1
ATOM 4135 C CA . ALA B 1 153 ? -0.846 -35.812 -8.867 1 95.06 153 ALA B CA 1
ATOM 4136 C C . ALA B 1 153 ? -0.451 -35.375 -10.273 1 95.06 153 ALA B C 1
ATOM 4138 O O . ALA B 1 153 ? 0.423 -36 -10.898 1 95.06 153 ALA B O 1
ATOM 4139 N N . LEU B 1 154 ? -1.085 -34.312 -10.766 1 95.56 154 LEU B N 1
ATOM 4140 C CA . LEU B 1 154 ? -0.847 -33.875 -12.133 1 95.56 154 LEU B CA 1
ATOM 4141 C C . LEU B 1 154 ? 0.497 -33.156 -12.25 1 95.56 154 LEU B C 1
ATOM 4143 O O . LEU B 1 154 ? 1.156 -33.25 -13.289 1 95.56 154 LEU B O 1
ATOM 4147 N N . TYR B 1 155 ? 0.926 -32.5 -11.164 1 96.38 155 TYR B N 1
ATOM 4148 C CA . TYR B 1 155 ? 2.17 -31.75 -11.281 1 96.38 155 TYR B CA 1
ATOM 4149 C C . TYR B 1 155 ? 3.232 -32.312 -10.336 1 96.38 155 TYR B C 1
ATOM 4151 O O . TYR B 1 155 ? 4.402 -31.922 -10.414 1 96.38 155 TYR B O 1
ATOM 4159 N N . ALA B 1 156 ? 2.783 -33.156 -9.484 1 94.69 156 ALA B N 1
ATOM 4160 C CA . ALA B 1 156 ? 3.699 -33.812 -8.539 1 94.69 156 ALA B CA 1
ATOM 4161 C C . ALA B 1 156 ? 3.443 -35.312 -8.461 1 94.69 156 ALA B C 1
ATOM 4163 O O . ALA B 1 156 ? 3.117 -35.844 -7.391 1 94.69 156 ALA B O 1
ATOM 4164 N N . PRO B 1 157 ? 3.678 -36 -9.5 1 89.44 157 PRO B N 1
ATOM 4165 C CA . PRO B 1 157 ? 3.396 -37.438 -9.492 1 89.44 157 PRO B CA 1
ATOM 4166 C C . PRO B 1 157 ? 4.234 -38.219 -8.461 1 89.44 157 PRO B C 1
ATOM 4168 O O . PRO B 1 157 ? 3.783 -39.219 -7.914 1 89.44 157 PRO B O 1
ATOM 4171 N N . GLU B 1 158 ? 5.426 -37.812 -8.219 1 86.56 158 GLU B N 1
ATOM 4172 C CA . GLU B 1 158 ? 6.27 -38.375 -7.172 1 86.56 158 GLU B CA 1
ATOM 4173 C C . GLU B 1 158 ? 6.312 -37.469 -5.945 1 86.56 158 GLU B C 1
ATOM 4175 O O . GLU B 1 158 ? 7.391 -37.188 -5.418 1 86.56 158 GLU B O 1
ATOM 4180 N N . ALA B 1 159 ? 5.207 -37.156 -5.484 1 78.88 159 ALA B N 1
ATOM 4181 C CA . ALA B 1 159 ? 5.016 -36.094 -4.52 1 78.88 159 ALA B CA 1
ATOM 4182 C C . ALA B 1 159 ? 5.727 -36.406 -3.207 1 78.88 159 ALA B C 1
ATOM 4184 O O . ALA B 1 159 ? 5.727 -37.531 -2.746 1 78.88 159 ALA B O 1
ATOM 4185 N N . LYS B 1 160 ? 6.387 -35.344 -2.686 1 86.88 160 LYS B N 1
ATOM 4186 C CA . LYS B 1 160 ? 6.785 -35.344 -1.282 1 86.88 160 LYS B CA 1
ATOM 4187 C C . LYS B 1 160 ? 5.57 -35.406 -0.363 1 86.88 160 LYS B C 1
ATOM 4189 O O . LYS B 1 160 ? 4.469 -35 -0.742 1 86.88 160 LYS B O 1
ATOM 4194 N N . VAL B 1 161 ? 5.781 -36.031 0.699 1 87.94 161 VAL B N 1
ATOM 4195 C CA . VAL B 1 161 ? 4.715 -36.094 1.693 1 87.94 161 VAL B CA 1
ATOM 4196 C C . VAL B 1 161 ? 5.059 -35.219 2.885 1 87.94 161 VAL B C 1
ATOM 4198 O O . VAL B 1 161 ? 6.039 -35.469 3.592 1 87.94 161 VAL B O 1
ATOM 4201 N N . PRO B 1 162 ? 4.258 -34.25 3.043 1 92.81 162 PRO B N 1
ATOM 4202 C CA . PRO B 1 162 ? 4.547 -33.406 4.203 1 92.81 162 PRO B CA 1
ATOM 4203 C C . PRO B 1 162 ? 4.395 -34.156 5.527 1 92.81 162 PRO B C 1
ATOM 4205 O O . PRO B 1 162 ? 3.621 -35.094 5.617 1 92.81 162 PRO B O 1
ATOM 4208 N N . GLY B 1 163 ? 5.141 -33.75 6.523 1 94.88 163 GLY B N 1
ATOM 4209 C CA . GLY B 1 163 ? 4.953 -34.312 7.859 1 94.88 163 GLY B CA 1
ATOM 4210 C C . GLY B 1 163 ? 3.562 -34.062 8.414 1 94.88 163 GLY B C 1
ATOM 4211 O O . GLY B 1 163 ? 2.805 -33.25 7.863 1 94.88 163 GLY B O 1
ATOM 4212 N N . GLU B 1 164 ? 3.246 -34.719 9.469 1 96.06 164 GLU B N 1
ATOM 4213 C CA . GLU B 1 164 ? 1.903 -34.688 10.039 1 96.06 164 GLU B CA 1
ATOM 4214 C C . GLU B 1 164 ? 1.486 -33.281 10.398 1 96.06 164 GLU B C 1
ATOM 4216 O O . GLU B 1 164 ? 0.397 -32.812 10.031 1 96.06 164 GLU B O 1
ATOM 4221 N N . THR B 1 165 ? 2.326 -32.594 11.117 1 96.81 165 THR B N 1
ATOM 4222 C CA . THR B 1 165 ? 2.014 -31.234 11.531 1 96.81 165 THR B CA 1
ATOM 4223 C C . THR B 1 165 ? 1.867 -30.328 10.312 1 96.81 165 THR B C 1
ATOM 4225 O O . THR B 1 165 ? 0.919 -29.547 10.227 1 96.81 165 THR B O 1
ATOM 4228 N N . ALA B 1 166 ? 2.801 -30.453 9.375 1 96.62 166 ALA B N 1
ATOM 4229 C CA . ALA B 1 166 ? 2.754 -29.641 8.164 1 96.62 166 ALA B CA 1
ATOM 4230 C C . ALA B 1 166 ? 1.489 -29.922 7.355 1 96.62 166 ALA B C 1
ATOM 4232 O O . ALA B 1 166 ? 0.884 -29.016 6.789 1 96.62 166 ALA B O 1
ATOM 4233 N N . ALA B 1 167 ? 1.104 -31.141 7.348 1 97.69 167 ALA B N 1
ATOM 4234 C CA . ALA B 1 167 ? -0.109 -31.531 6.633 1 97.69 167 ALA B CA 1
ATOM 4235 C C . ALA B 1 167 ? -1.348 -30.922 7.285 1 97.69 167 ALA B C 1
ATOM 4237 O O . ALA B 1 167 ? -2.256 -30.453 6.59 1 97.69 167 ALA B O 1
ATOM 4238 N N . ALA B 1 168 ? -1.364 -30.938 8.609 1 98.25 168 ALA B N 1
ATOM 4239 C CA . ALA B 1 168 ? -2.496 -30.375 9.336 1 98.25 168 ALA B CA 1
ATOM 4240 C C . ALA B 1 168 ? -2.566 -28.859 9.141 1 98.25 168 ALA B C 1
ATOM 4242 O O . ALA B 1 168 ? -3.654 -28.297 8.977 1 98.25 168 ALA B O 1
ATOM 4243 N N . ASP B 1 169 ? -1.411 -28.219 9.203 1 98.44 169 ASP B N 1
ATOM 4244 C CA . ASP B 1 169 ? -1.355 -26.766 8.961 1 98.44 169 ASP B CA 1
ATOM 4245 C C . ASP B 1 169 ? -1.796 -26.438 7.535 1 98.44 169 ASP B C 1
ATOM 4247 O O . ASP B 1 169 ? -2.504 -25.453 7.316 1 98.44 169 ASP B O 1
ATOM 4251 N N . LEU B 1 170 ? -1.351 -27.281 6.637 1 98.56 170 LEU B N 1
ATOM 4252 C CA . LEU B 1 170 ? -1.719 -27.094 5.238 1 98.56 170 LEU B CA 1
ATOM 4253 C C . LEU B 1 170 ? -3.227 -27.219 5.051 1 98.56 170 LEU B C 1
ATOM 4255 O O . LEU B 1 170 ? -3.832 -26.422 4.32 1 98.56 170 LEU B O 1
ATOM 4259 N N . ALA B 1 171 ? -3.83 -28.172 5.664 1 98.56 171 ALA B N 1
ATOM 4260 C CA . ALA B 1 171 ? -5.277 -28.344 5.609 1 98.56 171 ALA B CA 1
ATOM 4261 C C . ALA B 1 171 ? -6.004 -27.109 6.152 1 98.56 171 ALA B C 1
ATOM 4263 O O . ALA B 1 171 ? -7.004 -26.672 5.582 1 98.56 171 ALA B O 1
ATOM 4264 N N . ALA B 1 172 ? -5.5 -26.594 7.234 1 98.62 172 ALA B N 1
ATOM 4265 C CA . ALA B 1 172 ? -6.086 -25.391 7.82 1 98.62 172 ALA B CA 1
ATOM 4266 C C . ALA B 1 172 ? -5.953 -24.203 6.875 1 98.62 172 ALA B C 1
ATOM 4268 O O . ALA B 1 172 ? -6.875 -23.391 6.758 1 98.62 172 ALA B O 1
ATOM 4269 N N . LEU B 1 173 ? -4.805 -24.078 6.238 1 98.81 173 LEU B N 1
ATOM 4270 C CA . LEU B 1 173 ? -4.59 -23.031 5.25 1 98.81 173 LEU B CA 1
ATOM 4271 C C . LEU B 1 173 ? -5.602 -23.141 4.113 1 98.81 173 LEU B C 1
ATOM 4273 O O . LEU B 1 173 ? -6.246 -22.141 3.756 1 98.81 173 LEU B O 1
ATOM 4277 N N . ILE B 1 174 ? -5.762 -24.328 3.605 1 98.81 174 ILE B N 1
ATOM 4278 C CA . ILE B 1 174 ? -6.656 -24.578 2.477 1 98.81 174 ILE B CA 1
ATOM 4279 C C . ILE B 1 174 ? -8.086 -24.203 2.861 1 98.81 174 ILE B C 1
ATOM 4281 O O . ILE B 1 174 ? -8.781 -23.516 2.111 1 98.81 174 ILE B O 1
ATOM 4285 N N . GLU B 1 175 ? -8.5 -24.594 4.008 1 98.62 175 GLU B N 1
ATOM 4286 C CA . GLU B 1 175 ? -9.852 -24.328 4.48 1 98.62 175 GLU B CA 1
ATOM 4287 C C . GLU B 1 175 ? -10.086 -22.812 4.629 1 98.62 175 GLU B C 1
ATOM 4289 O O . GLU B 1 175 ? -11.133 -22.312 4.242 1 98.62 175 GLU B O 1
ATOM 4294 N N . SER B 1 176 ? -9.141 -22.125 5.188 1 98.69 176 SER B N 1
ATOM 4295 C CA . SER B 1 176 ? -9.25 -20.688 5.414 1 98.69 176 SER B CA 1
ATOM 4296 C C . SER B 1 176 ? -9.297 -19.922 4.098 1 98.69 176 SER B C 1
ATOM 4298 O O . SER B 1 176 ? -10.133 -19.031 3.922 1 98.69 176 SER B O 1
ATOM 4300 N N . VAL B 1 177 ? -8.414 -20.281 3.17 1 98.75 177 VAL B N 1
ATOM 4301 C CA . VAL B 1 177 ? -8.352 -19.594 1.884 1 98.75 177 VAL B CA 1
ATOM 4302 C C . VAL B 1 177 ? -9.641 -19.844 1.099 1 98.75 177 VAL B C 1
ATOM 4304 O O . VAL B 1 177 ? -10.188 -18.922 0.487 1 98.75 177 VAL B O 1
ATOM 4307 N N . GLU B 1 178 ? -10.117 -21.094 1.146 1 98.25 178 GLU B N 1
ATOM 4308 C CA . GLU B 1 178 ? -11.344 -21.438 0.43 1 98.25 178 GLU B CA 1
ATOM 4309 C C . GLU B 1 178 ? -12.539 -20.656 0.971 1 98.25 178 GLU B C 1
ATOM 4311 O O . GLU B 1 178 ? -13.336 -20.109 0.2 1 98.25 178 GLU B O 1
ATOM 4316 N N . ALA B 1 179 ? -12.648 -20.625 2.266 1 97.69 179 ALA B N 1
ATOM 4317 C CA . ALA B 1 179 ? -13.758 -19.906 2.887 1 97.69 179 ALA B CA 1
ATOM 4318 C C . ALA B 1 179 ? -13.75 -18.438 2.479 1 97.69 179 ALA B C 1
ATOM 4320 O O . ALA B 1 179 ? -14.805 -17.859 2.182 1 97.69 179 ALA B O 1
ATOM 4321 N N . LEU B 1 180 ? -12.609 -17.844 2.432 1 96.31 180 LEU B N 1
ATOM 4322 C CA . LEU B 1 180 ? -12.492 -16.422 2.111 1 96.31 180 LEU B CA 1
ATOM 4323 C C . LEU B 1 180 ? -12.742 -16.188 0.626 1 96.31 180 LEU B C 1
ATOM 4325 O O . LEU B 1 180 ? -13.547 -15.328 0.258 1 96.31 180 LEU B O 1
ATOM 4329 N N . ASP B 1 181 ? -12.047 -16.938 -0.179 1 95.81 181 ASP B N 1
ATOM 4330 C CA . ASP B 1 181 ? -12.07 -16.703 -1.62 1 95.81 181 ASP B CA 1
ATOM 4331 C C . ASP B 1 181 ? -13.477 -16.906 -2.186 1 95.81 181 ASP B C 1
ATOM 4333 O O . ASP B 1 181 ? -13.883 -16.203 -3.123 1 95.81 181 ASP B O 1
ATOM 4337 N N . LEU B 1 182 ? -14.203 -17.844 -1.624 1 94.19 182 LEU B N 1
ATOM 4338 C CA . LEU B 1 182 ? -15.555 -18.141 -2.102 1 94.19 182 LEU B CA 1
ATOM 4339 C C . LEU B 1 182 ? -16.594 -17.406 -1.276 1 94.19 182 LEU B C 1
ATOM 4341 O O . LEU B 1 182 ? -17.797 -17.656 -1.413 1 94.19 182 LEU B O 1
ATOM 4345 N N . TRP B 1 183 ? -16.156 -16.562 -0.382 1 89.56 183 TRP B N 1
ATOM 4346 C CA . TRP B 1 183 ? -17 -15.672 0.403 1 89.56 183 TRP B CA 1
ATOM 4347 C C . TRP B 1 183 ? -18 -16.453 1.237 1 89.56 183 TRP B C 1
ATOM 4349 O O . TRP B 1 183 ? -19.203 -16.156 1.235 1 89.56 183 TRP B O 1
ATOM 4359 N N . LYS B 1 184 ? -17.5 -17.516 1.825 1 94.12 184 LYS B N 1
ATOM 4360 C CA . LYS B 1 184 ? -18.328 -18.328 2.701 1 94.12 184 LYS B CA 1
ATOM 4361 C C . LYS B 1 184 ? -18.406 -17.734 4.102 1 94.12 184 LYS B C 1
ATOM 4363 O O . LYS B 1 184 ? -17.906 -18.312 5.062 1 94.12 184 LYS B O 1
ATOM 4368 N N . LYS B 1 185 ? -19.109 -16.672 4.305 1 89.38 185 LYS B N 1
ATOM 4369 C CA . LYS B 1 185 ? -19.172 -15.844 5.5 1 89.38 185 LYS B CA 1
ATOM 4370 C C . LYS B 1 185 ? -19.734 -16.625 6.688 1 89.38 185 LYS B C 1
ATOM 4372 O O . LYS B 1 185 ? -19.422 -16.312 7.84 1 89.38 185 LYS B O 1
ATOM 4377 N N . GLY B 1 186 ? -20.562 -17.609 6.434 1 90.62 186 GLY B N 1
ATOM 4378 C CA . GLY B 1 186 ? -21.172 -18.391 7.496 1 90.62 186 GLY B CA 1
ATOM 4379 C C . GLY B 1 186 ? -20.281 -19.484 8.031 1 90.62 186 GLY B C 1
ATOM 4380 O O . GLY B 1 186 ? -20.562 -20.062 9.086 1 90.62 186 GLY B O 1
ATOM 4381 N N . GLU B 1 187 ? -19.141 -19.703 7.371 1 94.06 187 GLU B N 1
ATOM 4382 C CA . GLU B 1 187 ? -18.234 -20.766 7.789 1 94.06 187 GLU B CA 1
ATOM 4383 C C . GLU B 1 187 ? -17.281 -20.281 8.875 1 94.06 187 GLU B C 1
ATOM 4385 O O . GLU B 1 187 ? -16.828 -19.125 8.844 1 94.06 187 GLU B O 1
ATOM 4390 N N . PRO B 1 188 ? -17 -21.109 9.805 1 92 188 PRO B N 1
ATOM 4391 C CA . PRO B 1 188 ? -16.109 -20.75 10.922 1 92 188 PRO B CA 1
ATOM 4392 C C . PRO B 1 188 ? -14.727 -20.297 10.453 1 92 188 PRO B C 1
ATOM 4394 O O . PRO B 1 188 ? -14.078 -19.5 11.125 1 92 188 PRO B O 1
ATOM 4397 N N . ALA B 1 189 ? -14.289 -20.766 9.305 1 96.06 189 ALA B N 1
ATOM 4398 C CA . ALA B 1 189 ? -12.938 -20.5 8.828 1 96.06 189 ALA B CA 1
ATOM 4399 C C . ALA B 1 189 ? -12.844 -19.141 8.156 1 96.06 189 ALA B C 1
ATOM 4401 O O . ALA B 1 189 ? -11.742 -18.641 7.898 1 96.06 189 ALA B O 1
ATOM 4402 N N . PHE B 1 190 ? -13.977 -18.516 7.934 1 96.19 190 PHE B N 1
ATOM 4403 C CA . PHE B 1 190 ? -14.008 -17.281 7.148 1 96.19 190 PHE B CA 1
ATOM 4404 C C . PHE B 1 190 ? -13.234 -16.172 7.848 1 96.19 190 PHE B C 1
ATOM 4406 O O . PHE B 1 190 ? -12.391 -15.516 7.238 1 96.19 190 PHE B O 1
ATOM 4413 N N . ALA B 1 191 ? -13.469 -15.977 9.172 1 95.25 191 ALA B N 1
ATOM 4414 C CA . ALA B 1 191 ? -12.797 -14.914 9.914 1 95.25 191 ALA B CA 1
ATOM 4415 C C . ALA B 1 191 ? -11.289 -15.141 9.961 1 95.25 191 ALA B C 1
ATOM 4417 O O . ALA B 1 191 ? -10.508 -14.195 9.875 1 95.25 191 ALA B O 1
ATOM 4418 N N . GLY B 1 192 ? -10.977 -16.391 10.086 1 97.19 192 GLY B N 1
ATOM 4419 C CA . GLY B 1 192 ? -9.562 -16.734 10.016 1 97.19 192 GLY B CA 1
ATOM 4420 C C . GLY B 1 192 ? -8.953 -16.484 8.656 1 97.19 192 GLY B C 1
ATOM 4421 O O . GLY B 1 192 ? -7.812 -16.031 8.555 1 97.19 192 GLY B O 1
ATOM 4422 N N . GLY B 1 193 ? -9.711 -16.781 7.617 1 98 193 GLY B N 1
ATOM 4423 C CA . GLY B 1 193 ? -9.273 -16.469 6.266 1 98 193 GLY B CA 1
ATOM 4424 C C . GLY B 1 193 ? -9.023 -14.992 6.043 1 98 193 GLY B C 1
ATOM 4425 O O . GLY B 1 193 ? -8.055 -14.609 5.387 1 98 193 GLY B O 1
ATOM 4426 N N . LEU B 1 194 ? -9.875 -14.188 6.656 1 96.19 194 LEU B N 1
ATOM 4427 C CA . LEU B 1 194 ? -9.695 -12.742 6.562 1 96.19 194 LEU B CA 1
ATOM 4428 C C . LEU B 1 194 ? -8.414 -12.305 7.266 1 96.19 194 LEU B C 1
ATOM 4430 O O . LEU B 1 194 ? -7.684 -11.453 6.762 1 96.19 194 LEU B O 1
ATOM 4434 N N . ALA B 1 195 ? -8.195 -12.883 8.406 1 97.12 195 ALA B N 1
ATOM 4435 C CA . ALA B 1 195 ? -6.98 -12.555 9.156 1 97.12 195 ALA B CA 1
ATOM 4436 C C . ALA B 1 195 ? -5.73 -12.961 8.375 1 97.12 195 ALA B C 1
ATOM 4438 O O . ALA B 1 195 ? -4.734 -12.234 8.359 1 97.12 195 ALA B O 1
ATOM 4439 N N . LEU B 1 196 ? -5.789 -14.086 7.699 1 98.06 196 LEU B N 1
ATOM 4440 C CA . LEU B 1 196 ? -4.695 -14.539 6.852 1 98.06 196 LEU B CA 1
ATOM 4441 C C . LEU B 1 196 ? -4.453 -13.57 5.703 1 98.06 196 LEU B C 1
ATOM 4443 O O . LEU B 1 196 ? -3.305 -13.25 5.383 1 98.06 196 LEU B O 1
ATOM 4447 N N . ASP B 1 197 ? -5.48 -13.156 5.145 1 97.44 197 ASP B N 1
ATOM 4448 C CA . ASP B 1 197 ? -5.414 -12.219 4.027 1 97.44 197 ASP B CA 1
ATOM 4449 C C . ASP B 1 197 ? -4.77 -10.906 4.457 1 97.44 197 ASP B C 1
ATOM 4451 O O . ASP B 1 197 ? -3.943 -10.344 3.73 1 97.44 197 ASP B O 1
ATOM 4455 N N . GLU B 1 198 ? -5.168 -10.406 5.613 1 95.94 198 GLU B N 1
ATOM 4456 C CA . GLU B 1 198 ? -4.574 -9.18 6.145 1 95.94 198 GLU B CA 1
ATOM 4457 C C . GLU B 1 198 ? -3.07 -9.344 6.355 1 95.94 198 GLU B C 1
ATOM 4459 O O . GLU B 1 198 ? -2.283 -8.492 5.945 1 95.94 198 GLU B O 1
ATOM 4464 N N . MET B 1 199 ? -2.73 -10.422 6.949 1 96.12 199 MET B N 1
ATOM 4465 C CA . MET B 1 199 ? -1.32 -10.688 7.211 1 96.12 199 MET B CA 1
ATOM 4466 C C . MET B 1 199 ? -0.541 -10.828 5.906 1 96.12 199 MET B C 1
ATOM 4468 O O . MET B 1 199 ? 0.596 -10.359 5.805 1 96.12 199 MET B O 1
ATOM 4472 N N . PHE B 1 200 ? -1.132 -11.508 4.965 1 97.88 200 PHE B N 1
ATOM 4473 C CA . PHE B 1 200 ? -0.532 -11.68 3.648 1 97.88 200 PHE B CA 1
ATOM 4474 C C . PHE B 1 200 ? -0.22 -10.328 3.014 1 97.88 200 PHE B C 1
ATOM 4476 O O . PHE B 1 200 ? 0.932 -10.047 2.674 1 97.88 200 PHE B O 1
ATOM 4483 N N . TRP B 1 201 ? -1.14 -9.469 2.967 1 95.69 201 TRP B N 1
ATOM 4484 C CA . TRP B 1 201 ? -0.974 -8.188 2.281 1 95.69 201 TRP B CA 1
ATOM 4485 C C . TRP B 1 201 ? -0.023 -7.281 3.051 1 95.69 201 TRP B C 1
ATOM 4487 O O . TRP B 1 201 ? 0.717 -6.496 2.449 1 95.69 201 TRP B O 1
ATOM 4497 N N . ASP B 1 202 ? 0.014 -7.414 4.355 1 94.44 202 ASP B N 1
ATOM 4498 C CA . ASP B 1 202 ? 0.916 -6.613 5.176 1 94.44 202 ASP B CA 1
ATOM 4499 C C . ASP B 1 202 ? 2.367 -7.039 4.973 1 94.44 202 ASP B C 1
ATOM 4501 O O . ASP B 1 202 ? 3.291 -6.336 5.387 1 94.44 202 ASP B O 1
ATOM 4505 N N . SER B 1 203 ? 2.541 -8.164 4.309 1 95.94 203 SER B N 1
ATOM 4506 C CA . SER B 1 203 ? 3.881 -8.742 4.367 1 95.94 203 SER B CA 1
ATOM 4507 C C . SER B 1 203 ? 4.445 -8.969 2.967 1 95.94 203 SER B C 1
ATOM 4509 O O . SER B 1 203 ? 5.66 -8.93 2.768 1 95.94 203 SER B O 1
ATOM 4511 N N . VAL B 1 204 ? 3.621 -9.203 2.012 1 96.31 204 VAL B N 1
ATOM 4512 C CA . VAL B 1 204 ? 4.023 -9.797 0.741 1 96.31 204 VAL B CA 1
ATOM 4513 C C . VAL B 1 204 ? 4.949 -8.844 -0.007 1 96.31 204 VAL B C 1
ATOM 4515 O O . VAL B 1 204 ? 5.902 -9.281 -0.66 1 96.31 204 VAL B O 1
ATOM 4518 N N . SER B 1 205 ? 4.738 -7.531 0.16 1 91.94 205 SER B N 1
ATOM 4519 C CA . SER B 1 205 ? 5.508 -6.59 -0.649 1 91.94 205 SER B CA 1
ATOM 4520 C C . SER B 1 205 ? 6.508 -5.816 0.202 1 91.94 205 SER B C 1
ATOM 4522 O O . SER B 1 205 ? 7.426 -5.188 -0.328 1 91.94 205 SER B O 1
ATOM 4524 N N . THR B 1 206 ? 6.406 -5.867 1.479 1 92.06 206 THR B N 1
ATOM 4525 C CA . THR B 1 206 ? 7.133 -4.914 2.311 1 92.06 206 THR B CA 1
ATOM 4526 C C . THR B 1 206 ? 8.391 -5.551 2.895 1 92.06 206 THR B C 1
ATOM 4528 O O . THR B 1 206 ? 9.258 -4.852 3.418 1 92.06 206 THR B O 1
ATOM 4531 N N . LEU B 1 207 ? 8.492 -6.867 2.779 1 95.69 207 LEU B N 1
ATOM 4532 C CA . LEU B 1 207 ? 9.633 -7.535 3.389 1 95.69 207 LEU B CA 1
ATOM 4533 C C . LEU B 1 207 ? 10.539 -8.141 2.324 1 95.69 207 LEU B C 1
ATOM 4535 O O . LEU B 1 207 ? 11.398 -7.449 1.772 1 95.69 207 LEU B O 1
ATOM 4539 N N . VAL B 1 208 ? 10.172 -9.289 1.751 1 97.19 208 VAL B N 1
ATOM 4540 C CA . VAL B 1 208 ? 10.984 -9.914 0.714 1 97.19 208 VAL B CA 1
ATOM 4541 C C . VAL B 1 208 ? 10.328 -9.711 -0.65 1 97.19 208 VAL B C 1
ATOM 4543 O O . VAL B 1 208 ? 9.234 -10.219 -0.899 1 97.19 208 VAL B O 1
ATOM 4546 N N . PRO B 1 209 ? 11.008 -9.016 -1.516 1 96.31 209 PRO B N 1
ATOM 4547 C CA . PRO B 1 209 ? 10.414 -8.758 -2.83 1 96.31 209 PRO B CA 1
ATOM 4548 C C . PRO B 1 209 ? 10.172 -10.031 -3.629 1 96.31 209 PRO B C 1
ATOM 4550 O O . PRO B 1 209 ? 10.945 -10.992 -3.525 1 96.31 209 PRO B O 1
ATOM 4553 N N . ALA B 1 210 ? 9.148 -10 -4.504 1 94.62 210 ALA B N 1
ATOM 4554 C CA . ALA B 1 210 ? 8.734 -11.148 -5.297 1 94.62 210 ALA B CA 1
ATOM 4555 C C . ALA B 1 210 ? 9.852 -11.602 -6.238 1 94.62 210 ALA B C 1
ATOM 4557 O O . ALA B 1 210 ? 9.906 -12.766 -6.641 1 94.62 210 ALA B O 1
ATOM 4558 N N . SER B 1 211 ? 10.758 -10.711 -6.559 1 91.69 211 SER B N 1
ATOM 4559 C CA . SER B 1 211 ? 11.812 -11.008 -7.52 1 91.69 211 SER B CA 1
ATOM 4560 C C . SER B 1 211 ? 13 -11.695 -6.844 1 91.69 211 SER B C 1
ATOM 4562 O O . SER B 1 211 ? 13.945 -12.117 -7.512 1 91.69 211 SER B O 1
ATOM 4564 N N . HIS B 1 212 ? 13.016 -11.781 -5.574 1 95 212 HIS B N 1
ATOM 4565 C CA . HIS B 1 212 ? 14.117 -12.398 -4.84 1 95 212 HIS B CA 1
ATOM 4566 C C . HIS B 1 212 ? 13.844 -13.875 -4.578 1 95 212 HIS B C 1
ATOM 4568 O O . HIS B 1 212 ? 12.711 -14.258 -4.277 1 95 212 HIS B O 1
ATOM 4574 N N . PRO B 1 213 ? 14.844 -14.758 -4.516 1 94.12 213 PRO B N 1
ATOM 4575 C CA . PRO B 1 213 ? 14.672 -16.203 -4.34 1 94.12 213 PRO B CA 1
ATOM 4576 C C . PRO B 1 213 ? 14.102 -16.562 -2.969 1 94.12 213 PRO B C 1
ATOM 4578 O O . PRO B 1 213 ? 13.547 -17.656 -2.795 1 94.12 213 PRO B O 1
ATOM 4581 N N . TRP B 1 214 ? 14.227 -15.656 -1.995 1 96.12 214 TRP B N 1
ATOM 4582 C CA . TRP B 1 214 ? 13.742 -15.922 -0.644 1 96.12 214 TRP B CA 1
ATOM 4583 C C . TRP B 1 214 ? 12.227 -15.75 -0.566 1 96.12 214 TRP B C 1
ATOM 4585 O O . TRP B 1 214 ? 11.602 -16.172 0.412 1 96.12 214 TRP B O 1
ATOM 4595 N N . HIS B 1 215 ? 11.633 -15.117 -1.543 1 97.44 215 HIS B N 1
ATOM 4596 C CA . HIS B 1 215 ? 10.273 -14.586 -1.437 1 97.44 215 HIS B CA 1
ATOM 4597 C C . HIS B 1 215 ? 9.266 -15.688 -1.143 1 97.44 215 HIS B C 1
ATOM 4599 O O . HIS B 1 215 ? 8.555 -15.633 -0.138 1 97.44 215 HIS B O 1
ATOM 4605 N N . ASP B 1 216 ? 9.266 -16.734 -1.956 1 97.38 216 ASP B N 1
ATOM 4606 C CA . ASP B 1 216 ? 8.219 -17.734 -1.849 1 97.38 216 ASP B CA 1
ATOM 4607 C C . ASP B 1 216 ? 8.375 -18.562 -0.573 1 97.38 216 ASP B C 1
ATOM 4609 O O . ASP B 1 216 ? 7.387 -18.922 0.069 1 97.38 216 ASP B O 1
ATOM 4613 N N . ARG B 1 217 ? 9.617 -18.844 -0.275 1 95.88 217 ARG B N 1
ATOM 4614 C CA . ARG B 1 217 ? 9.844 -19.531 0.986 1 95.88 217 ARG B CA 1
ATOM 4615 C C . ARG B 1 217 ? 9.336 -18.719 2.166 1 95.88 217 ARG B C 1
ATOM 4617 O O . ARG B 1 217 ? 8.656 -19.234 3.049 1 95.88 217 ARG B O 1
ATOM 4624 N N . PHE B 1 218 ? 9.633 -17.453 2.168 1 97.88 218 PHE B N 1
ATOM 4625 C CA . PHE B 1 218 ? 9.219 -16.578 3.25 1 97.88 218 PHE B CA 1
ATOM 4626 C C . PHE B 1 218 ? 7.703 -16.516 3.359 1 97.88 218 PHE B C 1
ATOM 4628 O O . PHE B 1 218 ? 7.145 -16.719 4.441 1 97.88 218 PHE B O 1
ATOM 4635 N N . VAL B 1 219 ? 7.016 -16.266 2.246 1 98.44 219 VAL B N 1
ATOM 4636 C CA . VAL B 1 219 ? 5.57 -16.078 2.273 1 98.44 219 VAL B CA 1
ATOM 4637 C C . VAL B 1 219 ? 4.887 -17.391 2.625 1 98.44 219 VAL B C 1
ATOM 4639 O O . VAL B 1 219 ? 3.941 -17.422 3.418 1 98.44 219 VAL B O 1
ATOM 4642 N N . SER B 1 220 ? 5.398 -18.5 2.096 1 98.19 220 SER B N 1
ATOM 4643 C CA . SER B 1 220 ? 4.84 -19.812 2.412 1 98.19 220 SER B CA 1
ATOM 4644 C C . SER B 1 220 ? 4.988 -20.125 3.896 1 98.19 220 SER B C 1
ATOM 4646 O O . SER B 1 220 ? 4.039 -20.594 4.531 1 98.19 220 SER B O 1
ATOM 4648 N N . ASP B 1 221 ? 6.168 -19.844 4.402 1 98.19 221 ASP B N 1
ATOM 4649 C CA . ASP B 1 221 ? 6.406 -20.109 5.816 1 98.19 221 ASP B CA 1
ATOM 4650 C C . ASP B 1 221 ? 5.492 -19.25 6.691 1 98.19 221 ASP B C 1
ATOM 4652 O O . ASP B 1 221 ? 5.004 -19.703 7.727 1 98.19 221 ASP B O 1
ATOM 4656 N N . LEU B 1 222 ? 5.305 -18.047 6.305 1 98.5 222 LEU B N 1
ATOM 4657 C CA . LEU B 1 222 ? 4.43 -17.141 7.039 1 98.5 222 LEU B CA 1
ATOM 4658 C C . LEU B 1 222 ? 2.996 -17.656 7.051 1 98.5 222 LEU B C 1
ATOM 4660 O O . LEU B 1 222 ? 2.367 -17.734 8.109 1 98.5 222 LEU B O 1
ATOM 4664 N N . LEU B 1 223 ? 2.492 -18.031 5.867 1 98.69 223 LEU B N 1
ATOM 4665 C CA . LEU B 1 223 ? 1.129 -18.531 5.742 1 98.69 223 LEU B CA 1
ATOM 4666 C C . LEU B 1 223 ? 0.948 -19.828 6.527 1 98.69 223 LEU B C 1
ATOM 4668 O O . LEU B 1 223 ? -0.058 -20.016 7.219 1 98.69 223 LEU B O 1
ATOM 4672 N N . MET B 1 224 ? 1.945 -20.672 6.453 1 98.62 224 MET B N 1
ATOM 4673 C CA . MET B 1 224 ? 1.881 -21.938 7.16 1 98.62 224 MET B CA 1
ATOM 4674 C C . MET B 1 224 ? 1.899 -21.734 8.672 1 98.62 224 MET B C 1
ATOM 4676 O O . MET B 1 224 ? 1.135 -22.359 9.398 1 98.62 224 MET B O 1
ATOM 4680 N N . ALA B 1 225 ? 2.75 -20.844 9.133 1 98.44 225 ALA B N 1
ATOM 4681 C CA . ALA B 1 225 ? 2.807 -20.547 10.562 1 98.44 225 ALA B CA 1
ATOM 4682 C C . ALA B 1 225 ? 1.485 -19.969 11.055 1 98.44 225 ALA B C 1
ATOM 4684 O O . ALA B 1 225 ? 0.982 -20.359 12.109 1 98.44 225 ALA B O 1
ATOM 4685 N N . ALA B 1 226 ? 0.925 -19.031 10.312 1 98.56 226 ALA B N 1
ATOM 4686 C CA . ALA B 1 226 ? -0.35 -18.406 10.664 1 98.56 226 ALA B CA 1
ATOM 4687 C C . ALA B 1 226 ? -1.475 -19.438 10.68 1 98.56 226 ALA B C 1
ATOM 4689 O O . ALA B 1 226 ? -2.283 -19.469 11.609 1 98.56 226 ALA B O 1
ATOM 4690 N N . ALA B 1 227 ? -1.533 -20.281 9.641 1 98.62 227 ALA B N 1
ATOM 4691 C CA . ALA B 1 227 ? -2.537 -21.344 9.57 1 98.62 227 ALA B CA 1
ATOM 4692 C C . ALA B 1 227 ? -2.41 -22.297 10.75 1 98.62 227 ALA B C 1
ATOM 4694 O O . ALA B 1 227 ? -3.416 -22.766 11.281 1 98.62 227 ALA B O 1
ATOM 4695 N N . GLY B 1 228 ? -1.188 -22.594 11.102 1 98.5 228 GLY B N 1
ATOM 4696 C CA . GLY B 1 228 ? -0.955 -23.438 12.266 1 98.5 228 GLY B CA 1
ATOM 4697 C C . GLY B 1 228 ? -1.529 -22.844 13.547 1 98.5 228 GLY B C 1
ATOM 4698 O O . GLY B 1 228 ? -2.092 -23.578 14.367 1 98.5 228 GLY B O 1
ATOM 4699 N N . LEU B 1 229 ? -1.387 -21.562 13.75 1 98.25 229 LEU B N 1
ATOM 4700 C CA . LEU B 1 229 ? -1.95 -20.906 14.922 1 98.25 229 LEU B CA 1
ATOM 4701 C C . LEU B 1 229 ? -3.473 -20.984 14.906 1 98.25 229 LEU B C 1
ATOM 4703 O O . LEU B 1 229 ? -4.098 -21.219 15.945 1 98.25 229 LEU B O 1
ATOM 4707 N N . LEU B 1 230 ? -4.055 -20.75 13.727 1 98.12 230 LEU B N 1
ATOM 4708 C CA . LEU B 1 230 ? -5.508 -20.859 13.602 1 98.12 230 LEU B CA 1
ATOM 4709 C C . LEU B 1 230 ? -5.977 -22.266 13.914 1 98.12 230 LEU B C 1
ATOM 4711 O O . LEU B 1 230 ? -6.953 -22.453 14.648 1 98.12 230 LEU B O 1
ATOM 4715 N N . ARG B 1 231 ? -5.277 -23.219 13.398 1 97.81 231 ARG B N 1
ATOM 4716 C CA . ARG B 1 231 ? -5.605 -24.609 13.656 1 97.81 231 ARG B CA 1
ATOM 4717 C C . ARG B 1 231 ? -5.551 -24.922 15.156 1 97.81 231 ARG B C 1
ATOM 4719 O O . ARG B 1 231 ? -6.379 -25.672 15.664 1 97.81 231 ARG B O 1
ATOM 4726 N N . ALA B 1 232 ? -4.59 -24.375 15.805 1 98 232 ALA B N 1
ATOM 4727 C CA . ALA B 1 232 ? -4.379 -24.609 17.234 1 98 232 ALA B CA 1
ATOM 4728 C C . ALA B 1 232 ? -5.395 -23.844 18.062 1 98 232 ALA B C 1
ATOM 4730 O O . ALA B 1 232 ? -5.367 -23.906 19.297 1 98 232 ALA B O 1
ATOM 4731 N N . GLY B 1 233 ? -6.219 -22.969 17.484 1 97 233 GLY B N 1
ATOM 4732 C CA . GLY B 1 233 ? -7.328 -22.359 18.203 1 97 233 GLY B CA 1
ATOM 4733 C C . GLY B 1 233 ? -7.176 -20.859 18.375 1 97 233 GLY B C 1
ATOM 4734 O O . GLY B 1 233 ? -8.008 -20.219 19.031 1 97 233 GLY B O 1
ATOM 4735 N N . SER B 1 234 ? -6.141 -20.281 17.828 1 97.62 234 SER B N 1
ATOM 4736 C CA . SER B 1 234 ? -5.992 -18.828 17.938 1 97.62 234 SER B CA 1
ATOM 4737 C C . SER B 1 234 ? -7.141 -18.109 17.234 1 97.62 234 SER B C 1
ATOM 4739 O O . SER B 1 234 ? -7.586 -18.531 16.172 1 97.62 234 SER B O 1
ATOM 4741 N N . THR B 1 235 ? -7.617 -17.062 17.891 1 97.62 235 THR B N 1
ATOM 4742 C CA . THR B 1 235 ? -8.578 -16.188 17.234 1 97.62 235 THR B CA 1
ATOM 4743 C C . THR B 1 235 ? -7.895 -15.297 16.203 1 97.62 235 THR B C 1
ATOM 4745 O O . THR B 1 235 ? -6.672 -15.148 16.219 1 97.62 235 THR B O 1
ATOM 4748 N N . PRO B 1 236 ? -8.672 -14.719 15.281 1 97.31 236 PRO B N 1
ATOM 4749 C CA . PRO B 1 236 ? -8.102 -13.727 14.367 1 97.31 236 PRO B CA 1
ATOM 4750 C C . PRO B 1 236 ? -7.355 -12.609 15.086 1 97.31 236 PRO B C 1
ATOM 4752 O O . PRO B 1 236 ? -6.285 -12.188 14.641 1 97.31 236 PRO B O 1
ATOM 4755 N N . ALA B 1 237 ? -7.844 -12.164 16.219 1 97.56 237 ALA B N 1
ATOM 4756 C CA . ALA B 1 237 ? -7.211 -11.102 17 1 97.56 237 ALA B CA 1
ATOM 4757 C C . ALA B 1 237 ? -5.848 -11.539 17.516 1 97.56 237 ALA B C 1
ATOM 4759 O O . ALA B 1 237 ? -4.887 -10.766 17.484 1 97.56 237 ALA B O 1
ATOM 4760 N N . GLU B 1 238 ? -5.828 -12.719 18.016 1 97.56 238 GLU B N 1
ATOM 4761 C CA . GLU B 1 238 ? -4.562 -13.25 18.516 1 97.56 238 GLU B CA 1
ATOM 4762 C C . GLU B 1 238 ? -3.531 -13.367 17.406 1 97.56 238 GLU B C 1
ATOM 4764 O O . GLU B 1 238 ? -2.354 -13.062 17.609 1 97.56 238 GLU B O 1
ATOM 4769 N N . LEU B 1 239 ? -3.979 -13.82 16.25 1 97.06 239 LEU B N 1
ATOM 4770 C CA . LEU B 1 239 ? -3.092 -13.914 15.086 1 97.06 239 LEU B CA 1
ATOM 4771 C C . LEU B 1 239 ? -2.521 -12.547 14.734 1 97.06 239 LEU B C 1
ATOM 4773 O O . LEU B 1 239 ? -1.318 -12.414 14.492 1 97.06 239 LEU B O 1
ATOM 4777 N N . GLU B 1 240 ? -3.352 -11.523 14.68 1 95.81 240 GLU B N 1
ATOM 4778 C CA . GLU B 1 240 ? -2.932 -10.164 14.383 1 95.81 240 GLU B CA 1
ATOM 4779 C C . GLU B 1 240 ? -1.895 -9.672 15.391 1 95.81 240 GLU B C 1
ATOM 4781 O O . GLU B 1 240 ? -0.875 -9.094 15.008 1 95.81 240 GLU B O 1
ATOM 4786 N N . ARG B 1 241 ? -2.109 -9.945 16.672 1 95.75 241 ARG B N 1
ATOM 4787 C CA . ARG B 1 241 ? -1.229 -9.484 17.734 1 95.75 241 ARG B CA 1
ATOM 4788 C C . ARG B 1 241 ? 0.136 -10.156 17.656 1 95.75 241 ARG B C 1
ATOM 4790 O O . ARG B 1 241 ? 1.152 -9.555 18.016 1 95.75 241 ARG B O 1
ATOM 4797 N N . ARG B 1 242 ? 0.157 -11.297 17.094 1 94.94 242 ARG B N 1
ATOM 4798 C CA . ARG B 1 242 ? 1.392 -12.07 17.031 1 94.94 242 ARG B CA 1
ATOM 4799 C C . ARG B 1 242 ? 2.09 -11.883 15.688 1 94.94 242 ARG B C 1
ATOM 4801 O O . ARG B 1 242 ? 3.17 -12.438 15.461 1 94.94 242 ARG B O 1
ATOM 4808 N N . SER B 1 243 ? 1.503 -11.141 14.773 1 95.06 243 SER B N 1
ATOM 4809 C CA . SER B 1 243 ? 1.994 -11.039 13.398 1 95.06 243 SER B CA 1
ATOM 4810 C C . SER B 1 243 ? 3.428 -10.523 13.367 1 95.06 243 SER B C 1
ATOM 4812 O O . SER B 1 243 ? 4.258 -11.031 12.602 1 95.06 243 SER B O 1
ATOM 4814 N N . GLY B 1 244 ? 3.752 -9.508 14.227 1 94.12 244 GLY B N 1
ATOM 4815 C CA . GLY B 1 244 ? 5.102 -8.969 14.266 1 94.12 244 GLY B CA 1
ATOM 4816 C C . GLY B 1 244 ? 6.141 -9.992 14.688 1 94.12 244 GLY B C 1
ATOM 4817 O O . GLY B 1 244 ? 7.215 -10.078 14.094 1 94.12 244 GLY B O 1
ATOM 4818 N N . GLU B 1 245 ? 5.766 -10.734 15.664 1 94.5 245 GLU B N 1
ATOM 4819 C CA . GLU B 1 245 ? 6.664 -11.773 16.172 1 94.5 245 GLU B CA 1
ATOM 4820 C C . GLU B 1 245 ? 6.879 -12.875 15.133 1 94.5 245 GLU B C 1
ATOM 4822 O O . GLU B 1 245 ? 7.996 -13.367 14.961 1 94.5 245 GLU B O 1
ATOM 4827 N N . LEU B 1 246 ? 5.844 -13.266 14.453 1 95.88 246 LEU B N 1
ATOM 4828 C CA . LEU B 1 246 ? 5.93 -14.289 13.422 1 95.88 246 LEU B CA 1
ATOM 4829 C C . LEU B 1 246 ? 6.871 -13.859 12.305 1 95.88 246 LEU B C 1
ATOM 4831 O O . LEU B 1 246 ? 7.758 -14.617 11.906 1 95.88 246 LEU B O 1
ATOM 4835 N N . ARG B 1 247 ? 6.715 -12.648 11.844 1 96.56 247 ARG B N 1
ATOM 4836 C CA . ARG B 1 247 ? 7.562 -12.125 10.773 1 96.56 247 ARG B CA 1
ATOM 4837 C C . ARG B 1 247 ? 9.016 -12.047 11.219 1 96.56 247 ARG B C 1
ATOM 4839 O O . ARG B 1 247 ? 9.922 -12.445 10.477 1 96.56 247 ARG B O 1
ATOM 4846 N N . ALA B 1 248 ? 9.219 -11.594 12.43 1 95.19 248 ALA B N 1
ATOM 4847 C CA . ALA B 1 248 ? 10.57 -11.453 12.953 1 95.19 248 ALA B CA 1
ATOM 4848 C C . ALA B 1 248 ? 11.273 -12.805 13.039 1 95.19 248 ALA B C 1
ATOM 4850 O O . ALA B 1 248 ? 12.445 -12.922 12.688 1 95.19 248 ALA B O 1
ATOM 4851 N N . ARG B 1 249 ? 10.562 -13.766 13.492 1 95.75 249 ARG B N 1
ATOM 4852 C CA . ARG B 1 249 ? 11.141 -15.102 13.617 1 95.75 249 ARG B CA 1
ATOM 4853 C C . ARG B 1 249 ? 11.547 -15.656 12.258 1 95.75 249 ARG B C 1
ATOM 4855 O O . ARG B 1 249 ? 12.609 -16.266 12.117 1 95.75 249 ARG B O 1
ATOM 4862 N N . LEU B 1 250 ? 10.727 -15.508 11.305 1 97.38 250 LEU B N 1
ATOM 4863 C CA . LEU B 1 250 ? 11.039 -15.984 9.961 1 97.38 250 LEU B CA 1
ATOM 4864 C C . LEU B 1 250 ? 12.242 -15.25 9.383 1 97.38 250 LEU B C 1
ATOM 4866 O O . LEU B 1 250 ? 13.094 -15.867 8.742 1 97.38 250 LEU B O 1
ATOM 4870 N N . VAL B 1 251 ? 12.32 -13.953 9.641 1 97.5 251 VAL B N 1
ATOM 4871 C CA . VAL B 1 251 ? 13.445 -13.156 9.164 1 97.5 251 VAL B CA 1
ATOM 4872 C C . VAL B 1 251 ? 14.719 -13.586 9.883 1 97.5 251 VAL B C 1
ATOM 4874 O O . VAL B 1 251 ? 15.797 -13.648 9.281 1 97.5 251 VAL B O 1
ATOM 4877 N N . ASP B 1 252 ? 14.578 -13.93 11.195 1 96.5 252 ASP B N 1
ATOM 4878 C CA . ASP B 1 252 ? 15.719 -14.492 11.922 1 96.5 252 ASP B CA 1
ATOM 4879 C C . ASP B 1 252 ? 16.266 -15.719 11.195 1 96.5 252 ASP B C 1
ATOM 4881 O O . ASP B 1 252 ? 17.484 -15.859 11.055 1 96.5 252 ASP B O 1
ATOM 4885 N N . GLY B 1 253 ? 15.398 -16.531 10.75 1 96.12 253 GLY B N 1
ATOM 4886 C CA . GLY B 1 253 ? 15.812 -17.734 10.031 1 96.12 253 GLY B CA 1
ATOM 4887 C C . GLY B 1 253 ? 16.469 -17.422 8.695 1 96.12 253 GLY B C 1
ATOM 4888 O O . GLY B 1 253 ? 17.484 -18.031 8.344 1 96.12 253 GLY B O 1
ATOM 4889 N N . LEU B 1 254 ? 15.93 -16.516 7.953 1 95.5 254 LEU B N 1
ATOM 4890 C CA . LEU B 1 254 ? 16.438 -16.156 6.637 1 95.5 254 LEU B CA 1
ATOM 4891 C C . LEU B 1 254 ? 17.812 -15.531 6.738 1 95.5 254 LEU B C 1
ATOM 4893 O O . LEU B 1 254 ? 18.672 -15.742 5.867 1 95.5 254 LEU B O 1
ATOM 4897 N N . LEU B 1 255 ? 18.031 -14.797 7.836 1 96.69 255 LEU B N 1
ATOM 4898 C CA . LEU B 1 255 ? 19.25 -14.008 7.941 1 96.69 255 LEU B CA 1
ATOM 4899 C C . LEU B 1 255 ? 20.281 -14.719 8.805 1 96.69 255 LEU B C 1
ATOM 4901 O O . LEU B 1 255 ? 21.344 -14.164 9.102 1 96.69 255 LEU B O 1
ATOM 4905 N N . ALA B 1 256 ? 19.953 -15.906 9.188 1 94.62 256 ALA B N 1
ATOM 4906 C CA . ALA B 1 256 ? 20.906 -16.672 9.977 1 94.62 256 ALA B CA 1
ATOM 4907 C C . ALA B 1 256 ? 22.25 -16.781 9.266 1 94.62 256 ALA B C 1
ATOM 4909 O O . ALA B 1 256 ? 22.312 -17.234 8.117 1 94.62 256 ALA B O 1
ATOM 4910 N N . GLY B 1 257 ? 23.375 -16.281 9.852 1 91 257 GLY B N 1
ATOM 4911 C CA . GLY B 1 257 ? 24.703 -16.375 9.281 1 91 257 GLY B CA 1
ATOM 4912 C C . GLY B 1 257 ? 25.047 -15.195 8.383 1 91 257 GLY B C 1
ATOM 4913 O O . GLY B 1 257 ? 26.156 -15.133 7.836 1 91 257 GLY B O 1
ATOM 4914 N N . GLU B 1 258 ? 24.062 -14.328 8.141 1 90.75 258 GLU B N 1
ATOM 4915 C CA . GLU B 1 258 ? 24.328 -13.156 7.309 1 90.75 258 GLU B CA 1
ATOM 4916 C C . GLU B 1 258 ? 25.266 -12.18 8 1 90.75 258 GLU B C 1
ATOM 4918 O O . GLU B 1 258 ? 25.031 -11.797 9.148 1 90.75 258 GLU B O 1
ATOM 4923 N N . ALA B 1 259 ? 26.328 -11.828 7.359 1 87.56 259 ALA B N 1
ATOM 4924 C CA . ALA B 1 259 ? 27.344 -10.93 7.914 1 87.56 259 ALA B CA 1
ATOM 4925 C C . ALA B 1 259 ? 26.75 -9.555 8.211 1 87.56 259 ALA B C 1
ATOM 4927 O O . ALA B 1 259 ? 26.047 -8.977 7.367 1 87.56 259 ALA B O 1
ATOM 4928 N N . GLY B 1 260 ? 26.922 -9.07 9.43 1 87.88 260 GLY B N 1
ATOM 4929 C CA . GLY B 1 260 ? 26.562 -7.703 9.773 1 87.88 260 GLY B CA 1
ATOM 4930 C C . GLY B 1 260 ? 25.109 -7.559 10.188 1 87.88 260 GLY B C 1
ATOM 4931 O O . GLY B 1 260 ? 24.609 -6.441 10.367 1 87.88 260 GLY B O 1
ATOM 4932 N N . ASP B 1 261 ? 24.391 -8.664 10.18 1 94.38 261 ASP B N 1
ATOM 4933 C CA . ASP B 1 261 ? 23 -8.602 10.641 1 94.38 261 ASP B CA 1
ATOM 4934 C C . ASP B 1 261 ? 22.922 -8.047 12.062 1 94.38 261 ASP B C 1
ATOM 4936 O O . ASP B 1 261 ? 23.719 -8.422 12.93 1 94.38 261 ASP B O 1
ATOM 4940 N N . ASP B 1 262 ? 22.031 -7.07 12.352 1 94.88 262 ASP B N 1
ATOM 4941 C CA . ASP B 1 262 ? 21.812 -6.457 13.656 1 94.88 262 ASP B CA 1
ATOM 4942 C C . ASP B 1 262 ? 20.406 -6.75 14.164 1 94.88 262 ASP B C 1
ATOM 4944 O O . ASP B 1 262 ? 19.453 -6.09 13.773 1 94.88 262 ASP B O 1
ATOM 4948 N N . PRO B 1 263 ? 20.219 -7.676 15.039 1 95.19 263 PRO B N 1
ATOM 4949 C CA . PRO B 1 263 ? 18.906 -8.125 15.5 1 95.19 263 PRO B CA 1
ATOM 4950 C C . PRO B 1 263 ? 18.156 -7.043 16.281 1 95.19 263 PRO B C 1
ATOM 4952 O O . PRO B 1 263 ? 16.984 -7.219 16.609 1 95.19 263 PRO B O 1
ATOM 4955 N N . ALA B 1 264 ? 18.828 -5.918 16.562 1 95.75 264 ALA B N 1
ATOM 4956 C CA . ALA B 1 264 ? 18.156 -4.82 17.266 1 95.75 264 ALA B CA 1
ATOM 4957 C C . ALA B 1 264 ? 17.328 -3.977 16.297 1 95.75 264 ALA B C 1
ATOM 4959 O O . ALA B 1 264 ? 16.531 -3.139 16.734 1 95.75 264 ALA B O 1
ATOM 4960 N N . LEU B 1 265 ? 17.516 -4.184 15.023 1 96.5 265 LEU B N 1
ATOM 4961 C CA . LEU B 1 265 ? 16.781 -3.426 14.008 1 96.5 265 LEU B CA 1
ATOM 4962 C C . LEU B 1 265 ? 15.523 -4.168 13.578 1 96.5 265 LEU B C 1
ATOM 4964 O O . LEU B 1 265 ? 15.359 -5.352 13.883 1 96.5 265 LEU B O 1
ATOM 4968 N N . THR B 1 266 ? 14.578 -3.479 12.922 1 96.81 266 THR B N 1
ATOM 4969 C CA . THR B 1 266 ? 13.352 -4.105 12.438 1 96.81 266 THR B CA 1
ATOM 4970 C C . THR B 1 266 ? 13.664 -5.113 11.328 1 96.81 266 THR B C 1
ATOM 4972 O O . THR B 1 266 ? 14.742 -5.066 10.727 1 96.81 266 THR B O 1
ATOM 4975 N N . ALA B 1 267 ? 12.742 -5.98 11.07 1 96.94 267 ALA B N 1
ATOM 4976 C CA . ALA B 1 267 ? 12.875 -6.949 9.984 1 96.94 267 ALA B CA 1
ATOM 4977 C C . ALA B 1 267 ? 13.148 -6.25 8.656 1 96.94 267 ALA B C 1
ATOM 4979 O O . ALA B 1 267 ? 14.016 -6.684 7.887 1 96.94 267 ALA B O 1
ATOM 4980 N N . ARG B 1 268 ? 12.477 -5.18 8.367 1 95.94 268 ARG B N 1
ATOM 4981 C CA . ARG B 1 268 ? 12.633 -4.461 7.105 1 95.94 268 ARG B CA 1
ATOM 4982 C C . ARG B 1 268 ? 14.031 -3.865 6.988 1 95.94 268 ARG B C 1
ATOM 4984 O O . ARG B 1 268 ? 14.664 -3.949 5.93 1 95.94 268 ARG B O 1
ATOM 4991 N N . GLN B 1 269 ? 14.531 -3.295 8.07 1 95.31 269 GLN B N 1
ATOM 4992 C CA . GLN B 1 269 ? 15.875 -2.717 8.078 1 95.31 269 GLN B CA 1
ATOM 4993 C C . GLN B 1 269 ? 16.938 -3.789 7.867 1 95.31 269 GLN B C 1
ATOM 4995 O O . GLN B 1 269 ? 17.875 -3.592 7.105 1 95.31 269 GLN B O 1
ATOM 5000 N N . ARG B 1 270 ? 16.75 -4.875 8.531 1 96.81 270 ARG B N 1
ATOM 5001 C CA . ARG B 1 270 ? 17.703 -5.98 8.422 1 96.81 270 ARG B CA 1
ATOM 5002 C C . ARG B 1 270 ? 17.688 -6.578 7.023 1 96.81 270 ARG B C 1
ATOM 5004 O O . ARG B 1 270 ? 18.75 -6.789 6.426 1 96.81 270 ARG B O 1
ATOM 5011 N N . LEU B 1 271 ? 16.547 -6.809 6.508 1 96.69 271 LEU B N 1
ATOM 5012 C CA . LEU B 1 271 ? 16.406 -7.379 5.172 1 96.69 271 LEU B CA 1
ATOM 5013 C C . LEU B 1 271 ? 16.969 -6.43 4.117 1 96.69 271 LEU B C 1
ATOM 5015 O O . LEU B 1 271 ? 17.562 -6.871 3.135 1 96.69 271 LEU B O 1
ATOM 5019 N N . ALA B 1 272 ? 16.75 -5.145 4.309 1 95.44 272 ALA B N 1
ATOM 5020 C CA . ALA B 1 272 ? 17.25 -4.172 3.34 1 95.44 272 ALA B CA 1
ATOM 5021 C C . ALA B 1 272 ? 18.766 -4.316 3.141 1 95.44 272 ALA B C 1
ATOM 5023 O O . ALA B 1 272 ? 19.25 -4.262 2.012 1 95.44 272 ALA B O 1
ATOM 5024 N N . ARG B 1 273 ? 19.469 -4.516 4.168 1 94.62 273 ARG B N 1
ATOM 5025 C CA . ARG B 1 273 ? 20.922 -4.668 4.098 1 94.62 273 ARG B CA 1
ATOM 5026 C C . ARG B 1 273 ? 21.297 -5.926 3.32 1 94.62 273 ARG B C 1
ATOM 5028 O O . ARG B 1 273 ? 22.203 -5.895 2.482 1 94.62 273 ARG B O 1
ATOM 5035 N N . ALA B 1 274 ? 20.609 -6.977 3.611 1 95.38 274 ALA B N 1
ATOM 5036 C CA . ALA B 1 274 ? 20.875 -8.234 2.924 1 95.38 274 ALA B CA 1
ATOM 5037 C C . ALA B 1 274 ? 20.484 -8.156 1.451 1 95.38 274 ALA B C 1
ATOM 5039 O O . ALA B 1 274 ? 21.219 -8.609 0.577 1 95.38 274 ALA B O 1
ATOM 5040 N N . LEU B 1 275 ? 19.328 -7.609 1.171 1 96.06 275 LEU B N 1
ATOM 5041 C CA . LEU B 1 275 ? 18.812 -7.496 -0.187 1 96.06 275 LEU B CA 1
ATOM 5042 C C . LEU B 1 275 ? 19.703 -6.594 -1.037 1 96.06 275 LEU B C 1
ATOM 5044 O O . LEU B 1 275 ? 19.859 -6.828 -2.234 1 96.06 275 LEU B O 1
ATOM 5048 N N . ALA B 1 276 ? 20.312 -5.621 -0.422 1 96.12 276 ALA B N 1
ATOM 5049 C CA . ALA B 1 276 ? 21.188 -4.688 -1.127 1 96.12 276 ALA B CA 1
ATOM 5050 C C . ALA B 1 276 ? 22.406 -5.41 -1.699 1 96.12 276 ALA B C 1
ATOM 5052 O O . ALA B 1 276 ? 22.984 -4.965 -2.689 1 96.12 276 ALA B O 1
ATOM 5053 N N . ARG B 1 277 ? 22.734 -6.492 -1.142 1 93.81 277 ARG B N 1
ATOM 5054 C CA . ARG B 1 277 ? 23.922 -7.238 -1.549 1 93.81 277 ARG B CA 1
ATOM 5055 C C . ARG B 1 277 ? 23.562 -8.328 -2.549 1 93.81 277 ARG B C 1
ATOM 5057 O O . ARG B 1 277 ? 24.453 -9 -3.086 1 93.81 277 ARG B O 1
ATOM 5064 N N . SER B 1 278 ? 22.328 -8.445 -2.785 1 92.56 278 SER B N 1
ATOM 5065 C CA . SER B 1 278 ? 21.875 -9.562 -3.609 1 92.56 278 SER B CA 1
ATOM 5066 C C . SER B 1 278 ? 21.984 -9.234 -5.094 1 92.56 278 SER B C 1
ATOM 5068 O O . SER B 1 278 ? 21.375 -8.281 -5.574 1 92.56 278 SER B O 1
ATOM 5070 N N . ASP B 1 279 ? 22.594 -10.078 -5.824 1 92.88 279 ASP B N 1
ATOM 5071 C CA . ASP B 1 279 ? 22.688 -9.922 -7.27 1 92.88 279 ASP B CA 1
ATOM 5072 C C . ASP B 1 279 ? 21.375 -10.336 -7.945 1 92.88 279 ASP B C 1
ATOM 5074 O O . ASP B 1 279 ? 21.094 -9.922 -9.07 1 92.88 279 ASP B O 1
ATOM 5078 N N . ALA B 1 280 ? 20.641 -11.078 -7.246 1 94.12 280 ALA B N 1
ATOM 5079 C CA . ALA B 1 280 ? 19.391 -11.578 -7.82 1 94.12 280 ALA B CA 1
ATOM 5080 C C . ALA B 1 280 ? 18.359 -10.461 -7.953 1 94.12 280 ALA B C 1
ATOM 5082 O O . ALA B 1 280 ? 17.469 -10.531 -8.797 1 94.12 280 ALA B O 1
ATOM 5083 N N . LEU B 1 281 ? 18.531 -9.43 -7.207 1 95.56 281 LEU B N 1
ATOM 5084 C CA . LEU B 1 281 ? 17.531 -8.367 -7.145 1 95.56 281 LEU B CA 1
ATOM 5085 C C . LEU B 1 281 ? 17.797 -7.305 -8.203 1 95.56 281 LEU B C 1
ATOM 5087 O O . LEU B 1 281 ? 16.906 -6.52 -8.539 1 95.56 281 LEU B O 1
ATOM 5091 N N . PHE B 1 282 ? 19.031 -7.32 -8.766 1 97.31 282 PHE B N 1
ATOM 5092 C CA . PHE B 1 282 ? 19.406 -6.195 -9.609 1 97.31 282 PHE B CA 1
ATOM 5093 C C . PHE B 1 282 ? 19.969 -6.68 -10.945 1 97.31 282 PHE B C 1
ATOM 5095 O O . PHE B 1 282 ? 20.531 -7.773 -11.023 1 97.31 282 PHE B O 1
ATOM 5102 N N . HIS B 1 283 ? 19.672 -5.914 -11.93 1 97.75 283 HIS B N 1
ATOM 5103 C CA . HIS B 1 283 ? 20.391 -5.984 -13.195 1 97.75 283 HIS B CA 1
ATOM 5104 C C . HIS B 1 283 ? 21.281 -4.766 -13.391 1 97.75 283 HIS B C 1
ATOM 5106 O O . HIS B 1 283 ? 20.828 -3.627 -13.266 1 97.75 283 HIS B O 1
ATOM 5112 N N . ARG B 1 284 ? 22.5 -4.984 -13.656 1 98.06 284 ARG B N 1
ATOM 5113 C CA . ARG B 1 284 ? 23.422 -3.877 -13.891 1 98.06 284 ARG B CA 1
ATOM 5114 C C . ARG B 1 284 ? 23.359 -3.408 -15.344 1 98.06 284 ARG B C 1
ATOM 5116 O O . ARG B 1 284 ? 23.641 -4.18 -16.266 1 98.06 284 ARG B O 1
ATOM 5123 N N . LEU B 1 285 ? 22.984 -2.184 -15.508 1 98.19 285 LEU B N 1
ATOM 5124 C CA . LEU B 1 285 ? 22.969 -1.585 -16.828 1 98.19 285 LEU B CA 1
ATOM 5125 C C . LEU B 1 285 ? 24.375 -1.221 -17.281 1 98.19 285 LEU B C 1
ATOM 5127 O O . LEU B 1 285 ? 25.328 -1.306 -16.5 1 98.19 285 LEU B O 1
ATOM 5131 N N . SER B 1 286 ? 24.484 -0.836 -18.547 1 97.25 286 SER B N 1
ATOM 5132 C CA . SER B 1 286 ? 25.797 -0.627 -19.156 1 97.25 286 SER B CA 1
ATOM 5133 C C . SER B 1 286 ? 26.516 0.543 -18.5 1 97.25 286 SER B C 1
ATOM 5135 O O . SER B 1 286 ? 27.75 0.571 -18.469 1 97.25 286 SER B O 1
ATOM 5137 N N . ASP B 1 287 ? 25.812 1.514 -17.984 1 96.75 287 ASP B N 1
ATOM 5138 C CA . ASP B 1 287 ? 26.453 2.678 -17.375 1 96.75 287 ASP B CA 1
ATOM 5139 C C . ASP B 1 287 ? 26.688 2.463 -15.883 1 96.75 287 ASP B C 1
ATOM 5141 O O . ASP B 1 287 ? 27.078 3.391 -15.172 1 96.75 287 ASP B O 1
ATOM 5145 N N . GLY B 1 288 ? 26.375 1.287 -15.438 1 97.06 288 GLY B N 1
ATOM 5146 C CA . GLY B 1 288 ? 26.641 0.953 -14.039 1 97.06 288 GLY B CA 1
ATOM 5147 C C . GLY B 1 288 ? 25.422 1.106 -13.156 1 97.06 288 GLY B C 1
ATOM 5148 O O . GLY B 1 288 ? 25.422 0.678 -12 1 97.06 288 GLY B O 1
ATOM 5149 N N . THR B 1 289 ? 24.344 1.688 -13.625 1 98.12 289 THR B N 1
ATOM 5150 C CA . THR B 1 289 ? 23.094 1.817 -12.883 1 98.12 289 THR B CA 1
ATOM 5151 C C . THR B 1 289 ? 22.516 0.444 -12.555 1 98.12 289 THR B C 1
ATOM 5153 O O . THR B 1 289 ? 22.516 -0.454 -13.398 1 98.12 289 THR B O 1
ATOM 5156 N N . LEU B 1 290 ? 22.109 0.266 -11.336 1 98.44 290 LEU B N 1
ATOM 5157 C CA . LEU B 1 290 ? 21.406 -0.969 -10.984 1 98.44 290 LEU B CA 1
ATOM 5158 C C . LEU B 1 290 ? 19.906 -0.809 -11.141 1 98.44 290 LEU B C 1
ATOM 5160 O O . LEU B 1 290 ? 19.328 0.157 -10.641 1 98.44 290 LEU B O 1
ATOM 5164 N N . LEU B 1 291 ? 19.312 -1.749 -11.828 1 98.44 291 LEU B N 1
ATOM 5165 C CA . LEU B 1 291 ? 17.875 -1.72 -12.086 1 98.44 291 LEU B CA 1
ATOM 5166 C C . LEU B 1 291 ? 17.172 -2.836 -11.328 1 98.44 291 LEU B C 1
ATOM 5168 O O . LEU B 1 291 ? 17.578 -3.998 -11.398 1 98.44 291 LEU B O 1
ATOM 5172 N N . SER B 1 292 ? 16.188 -2.486 -10.547 1 98.06 292 SER B N 1
ATOM 5173 C CA . SER B 1 292 ? 15.281 -3.434 -9.906 1 98.06 292 SER B CA 1
ATOM 5174 C C . SER B 1 292 ? 13.875 -3.342 -10.492 1 98.06 292 SER B C 1
ATOM 5176 O O . SER B 1 292 ? 13.539 -2.363 -11.164 1 98.06 292 SER B O 1
ATOM 5178 N N . PHE B 1 293 ? 13.094 -4.332 -10.258 1 97.12 293 PHE B N 1
ATOM 5179 C CA . PHE B 1 293 ? 11.75 -4.395 -10.82 1 97.12 293 PHE B CA 1
ATOM 5180 C C . PHE B 1 293 ? 10.719 -4.715 -9.75 1 97.12 293 PHE B C 1
ATOM 5182 O O . PHE B 1 293 ? 10.859 -5.699 -9.016 1 97.12 293 PHE B O 1
ATOM 5189 N N . GLY B 1 294 ? 9.773 -3.848 -9.625 1 95.38 294 GLY B N 1
ATOM 5190 C CA . GLY B 1 294 ? 8.578 -4.129 -8.852 1 95.38 294 GLY B CA 1
ATOM 5191 C C . GLY B 1 294 ? 8.789 -3.977 -7.355 1 95.38 294 GLY B C 1
ATOM 5192 O O . GLY B 1 294 ? 8.023 -4.52 -6.555 1 95.38 294 GLY B O 1
ATOM 5193 N N . LEU B 1 295 ? 9.836 -3.303 -6.918 1 96 295 LEU B N 1
ATOM 5194 C CA . LEU B 1 295 ? 10.031 -3.1 -5.484 1 96 295 LEU B CA 1
ATOM 5195 C C . LEU B 1 295 ? 9.031 -2.084 -4.941 1 96 295 LEU B C 1
ATOM 5197 O O . LEU B 1 295 ? 8.766 -1.06 -5.578 1 96 295 LEU B O 1
ATOM 5201 N N . ASP B 1 296 ? 8.484 -2.496 -3.812 1 92.31 296 ASP B N 1
ATOM 5202 C CA . ASP B 1 296 ? 7.711 -1.51 -3.066 1 92.31 296 ASP B CA 1
ATOM 5203 C C . ASP B 1 296 ? 8.531 -0.25 -2.803 1 92.31 296 ASP B C 1
ATOM 5205 O O . ASP B 1 296 ? 9.75 -0.325 -2.607 1 92.31 296 ASP B O 1
ATOM 5209 N N . SER B 1 297 ? 7.863 0.936 -2.773 1 90.69 297 SER B N 1
ATOM 5210 C CA . SER B 1 297 ? 8.57 2.209 -2.664 1 90.69 297 SER B CA 1
ATOM 5211 C C . SER B 1 297 ? 9.438 2.256 -1.41 1 90.69 297 SER B C 1
ATOM 5213 O O . SER B 1 297 ? 10.578 2.717 -1.454 1 90.69 297 SER B O 1
ATOM 5215 N N . GLY B 1 298 ? 8.828 1.799 -0.324 1 90.62 298 GLY B N 1
ATOM 5216 C CA . GLY B 1 298 ? 9.602 1.785 0.908 1 90.62 298 GLY B CA 1
ATOM 5217 C C . GLY B 1 298 ? 10.797 0.855 0.851 1 90.62 298 GLY B C 1
ATOM 5218 O O . GLY B 1 298 ? 11.891 1.214 1.294 1 90.62 298 GLY B O 1
ATOM 5219 N N . THR B 1 299 ? 10.594 -0.259 0.298 1 94.56 299 THR B N 1
ATOM 5220 C CA . THR B 1 299 ? 11.68 -1.216 0.132 1 94.56 299 THR B CA 1
ATOM 5221 C C . THR B 1 299 ? 12.75 -0.661 -0.803 1 94.56 299 THR B C 1
ATOM 5223 O O . THR B 1 299 ? 13.945 -0.747 -0.508 1 94.56 299 THR B O 1
ATOM 5226 N N . PHE B 1 300 ? 12.32 -0.081 -1.86 1 96.44 300 PHE B N 1
ATOM 5227 C CA . PHE B 1 300 ? 13.258 0.494 -2.814 1 96.44 300 PHE B CA 1
ATOM 5228 C C . PHE B 1 300 ? 14.109 1.575 -2.154 1 96.44 300 PHE B C 1
ATOM 5230 O O . PHE B 1 300 ? 15.328 1.62 -2.346 1 96.44 300 PHE B O 1
ATOM 5237 N N . GLN B 1 301 ? 13.5 2.387 -1.44 1 92.62 301 GLN B N 1
ATOM 5238 C CA . GLN B 1 301 ? 14.227 3.457 -0.768 1 92.62 301 GLN B CA 1
ATOM 5239 C C . GLN B 1 301 ? 15.297 2.896 0.159 1 92.62 301 GLN B C 1
ATOM 5241 O O . GLN B 1 301 ? 16.453 3.307 0.094 1 92.62 301 GLN B O 1
ATOM 5246 N N . ARG B 1 302 ? 14.969 1.941 0.983 1 92.88 302 ARG B N 1
ATOM 5247 C CA . ARG B 1 302 ? 15.891 1.387 1.968 1 92.88 302 ARG B CA 1
ATOM 5248 C C . ARG B 1 302 ? 17.016 0.616 1.288 1 92.88 302 ARG B C 1
ATOM 5250 O O . ARG B 1 302 ? 18.188 0.759 1.656 1 92.88 302 ARG B O 1
ATOM 5257 N N . VAL B 1 303 ? 16.625 -0.15 0.323 1 96.5 303 VAL B N 1
ATOM 5258 C CA . VAL B 1 303 ? 17.594 -1.017 -0.345 1 96.5 303 VAL B CA 1
ATOM 5259 C C . VAL B 1 303 ? 18.547 -0.175 -1.183 1 96.5 303 VAL B C 1
ATOM 5261 O O . VAL B 1 303 ? 19.766 -0.397 -1.16 1 96.5 303 VAL B O 1
ATOM 5264 N N . SER B 1 304 ? 18.016 0.796 -1.896 1 97.19 304 SER B N 1
ATOM 5265 C CA . SER B 1 304 ? 18.859 1.63 -2.742 1 97.19 304 SER B CA 1
ATOM 5266 C C . SER B 1 304 ? 19.875 2.408 -1.91 1 97.19 304 SER B C 1
ATOM 5268 O O . SER B 1 304 ? 21.031 2.561 -2.312 1 97.19 304 SER B O 1
ATOM 5270 N N . ASP B 1 305 ? 19.453 2.893 -0.801 1 93.62 305 ASP B N 1
ATOM 5271 C CA . ASP B 1 305 ? 20.359 3.596 0.099 1 93.62 305 ASP B CA 1
ATOM 5272 C C . ASP B 1 305 ? 21.547 2.707 0.49 1 93.62 305 ASP B C 1
ATOM 5274 O O . ASP B 1 305 ? 22.703 3.148 0.467 1 93.62 305 ASP B O 1
ATOM 5278 N N . GLN B 1 306 ? 21.266 1.475 0.827 1 94.62 306 GLN B N 1
ATOM 5279 C CA . GLN B 1 306 ? 22.297 0.529 1.229 1 94.62 306 GLN B CA 1
ATOM 5280 C C . GLN B 1 306 ? 23.219 0.191 0.06 1 94.62 306 GLN B C 1
ATOM 5282 O O . GLN B 1 306 ? 24.422 0.04 0.238 1 94.62 306 GLN B O 1
ATOM 5287 N N . VAL B 1 307 ? 22.656 0.063 -1.101 1 97.31 307 VAL B N 1
ATOM 5288 C CA . VAL B 1 307 ? 23.422 -0.233 -2.305 1 97.31 307 VAL B CA 1
ATOM 5289 C C . VAL B 1 307 ? 24.453 0.867 -2.543 1 97.31 307 VAL B C 1
ATOM 5291 O O . VAL B 1 307 ? 25.625 0.582 -2.771 1 97.31 307 VAL B O 1
ATOM 5294 N N . MET B 1 308 ? 24.016 2.027 -2.439 1 96.62 308 MET B N 1
ATOM 5295 C CA . MET B 1 308 ? 24.859 3.174 -2.727 1 96.62 308 MET B CA 1
ATOM 5296 C C . MET B 1 308 ? 25.859 3.402 -1.599 1 96.62 308 MET B C 1
ATOM 5298 O O . MET B 1 308 ? 27.031 3.721 -1.851 1 96.62 308 MET B O 1
ATOM 5302 N N . GLU B 1 309 ? 25.484 3.24 -0.411 1 92.62 309 GLU B N 1
ATOM 5303 C CA . GLU B 1 309 ? 26.391 3.359 0.727 1 92.62 309 GLU B CA 1
ATOM 5304 C C . GLU B 1 309 ? 27.516 2.332 0.645 1 92.62 309 GLU B C 1
ATOM 5306 O O . GLU B 1 309 ? 28.656 2.617 1.026 1 92.62 309 GLU B O 1
ATOM 5311 N N . ALA B 1 310 ? 27.219 1.191 0.121 1 93.81 310 ALA B N 1
ATOM 5312 C CA . ALA B 1 310 ? 28.203 0.118 0 1 93.81 310 ALA B CA 1
ATOM 5313 C C . ALA B 1 310 ? 29.094 0.323 -1.224 1 93.81 310 ALA B C 1
ATOM 5315 O O . ALA B 1 310 ? 30.047 -0.421 -1.433 1 93.81 310 ALA B O 1
ATOM 5316 N N . GLY B 1 311 ? 28.766 1.271 -2.025 1 95.69 311 GLY B N 1
ATOM 5317 C CA . GLY B 1 311 ? 29.594 1.577 -3.186 1 95.69 311 GLY B CA 1
ATOM 5318 C C . GLY B 1 311 ? 29.312 0.667 -4.367 1 95.69 311 GLY B C 1
ATOM 5319 O O . GLY B 1 311 ? 30.109 0.61 -5.312 1 95.69 311 GLY B O 1
ATOM 5320 N N . ARG B 1 312 ? 28.203 -0.002 -4.363 1 96.81 312 ARG B N 1
ATOM 5321 C CA . ARG B 1 312 ? 27.891 -0.944 -5.434 1 96.81 312 ARG B CA 1
ATOM 5322 C C . ARG B 1 312 ? 27.453 -0.213 -6.695 1 96.81 312 ARG B C 1
ATOM 5324 O O . ARG B 1 312 ? 27.625 -0.716 -7.805 1 96.81 312 ARG B O 1
ATOM 5331 N N . ALA B 1 313 ? 26.766 0.899 -6.488 1 97.88 313 ALA B N 1
ATOM 5332 C CA . ALA B 1 313 ? 26.328 1.732 -7.602 1 97.88 313 ALA B CA 1
ATOM 5333 C C . ALA B 1 313 ? 26.109 3.178 -7.152 1 97.88 313 ALA B C 1
ATOM 5335 O O . ALA B 1 313 ? 25.859 3.439 -5.977 1 97.88 313 ALA B O 1
ATOM 5336 N N . LYS B 1 314 ? 26.203 4.059 -8.055 1 97.88 314 LYS B N 1
ATOM 5337 C CA . LYS B 1 314 ? 25.969 5.469 -7.762 1 97.88 314 LYS B CA 1
ATOM 5338 C C . LYS B 1 314 ? 24.516 5.855 -8.039 1 97.88 314 LYS B C 1
ATOM 5340 O O . LYS B 1 314 ? 24.031 6.879 -7.547 1 97.88 314 LYS B O 1
ATOM 5345 N N . ARG B 1 315 ? 23.938 5.043 -8.867 1 98.06 315 ARG B N 1
ATOM 5346 C CA . ARG B 1 315 ? 22.531 5.266 -9.242 1 98.06 315 ARG B CA 1
ATOM 5347 C C . ARG B 1 315 ? 21.766 3.951 -9.297 1 98.06 315 ARG B C 1
ATOM 5349 O O . ARG B 1 315 ? 22.297 2.93 -9.734 1 98.06 315 ARG B O 1
ATOM 5356 N N . VAL B 1 316 ? 20.531 4.016 -8.82 1 98.5 316 VAL B N 1
ATOM 5357 C CA . VAL B 1 316 ? 19.625 2.875 -8.852 1 98.5 316 VAL B CA 1
ATOM 5358 C C . VAL B 1 316 ? 18.281 3.305 -9.422 1 98.5 316 VAL B C 1
ATOM 5360 O O . VAL B 1 316 ? 17.828 4.434 -9.203 1 98.5 316 VAL B O 1
ATOM 5363 N N . VAL B 1 317 ? 17.688 2.457 -10.18 1 98.62 317 VAL B N 1
ATOM 5364 C CA . VAL B 1 317 ? 16.344 2.729 -10.711 1 98.62 317 VAL B CA 1
ATOM 5365 C C . VAL B 1 317 ? 15.438 1.531 -10.461 1 98.62 317 VAL B C 1
ATOM 5367 O O . VAL B 1 317 ? 15.867 0.381 -10.578 1 98.62 317 VAL B O 1
ATOM 5370 N N . ASN B 1 318 ? 14.273 1.764 -9.984 1 98.5 318 ASN B N 1
ATOM 5371 C CA . ASN B 1 318 ? 13.219 0.763 -9.844 1 98.5 318 ASN B CA 1
ATOM 5372 C C . ASN B 1 318 ? 12.094 0.992 -10.844 1 98.5 318 ASN B C 1
ATOM 5374 O O . ASN B 1 318 ? 11.594 2.111 -10.984 1 98.5 318 ASN B O 1
ATOM 5378 N N . VAL B 1 319 ? 11.727 -0.017 -11.531 1 98.06 319 VAL B N 1
ATOM 5379 C CA . VAL B 1 319 ? 10.625 0.03 -12.492 1 98.06 319 VAL B CA 1
ATOM 5380 C C . VAL B 1 319 ? 9.414 -0.705 -11.93 1 98.06 319 VAL B C 1
ATOM 5382 O O . VAL B 1 319 ? 9.516 -1.863 -11.516 1 98.06 319 VAL B O 1
ATOM 5385 N N . GLN B 1 320 ? 8.336 -0.018 -11.945 1 96.5 320 GLN B N 1
ATOM 5386 C CA . GLN B 1 320 ? 7.082 -0.633 -11.523 1 96.5 320 GLN B CA 1
ATOM 5387 C C . GLN B 1 320 ? 6.336 -1.235 -12.711 1 96.5 320 GLN B C 1
ATOM 5389 O O . GLN B 1 320 ? 6.559 -0.84 -13.852 1 96.5 320 GLN B O 1
ATOM 5394 N N . ARG B 1 321 ? 5.441 -2.107 -12.438 1 93.75 321 ARG B N 1
ATOM 5395 C CA . ARG B 1 321 ? 4.66 -2.785 -13.469 1 93.75 321 ARG B CA 1
ATOM 5396 C C . ARG B 1 321 ? 3.83 -1.789 -14.273 1 93.75 321 ARG B C 1
ATOM 5398 O O . ARG B 1 321 ? 3.639 -1.962 -15.477 1 93.75 321 ARG B O 1
ATOM 5405 N N . ALA B 1 322 ? 3.369 -0.751 -13.594 1 90.38 322 ALA B N 1
ATOM 5406 C CA . ALA B 1 322 ? 2.551 0.261 -14.258 1 90.38 322 ALA B CA 1
ATOM 5407 C C . ALA B 1 322 ? 3.42 1.229 -15.062 1 90.38 322 ALA B C 1
ATOM 5409 O O . ALA B 1 322 ? 2.916 2.197 -15.633 1 90.38 322 ALA B O 1
ATOM 5410 N N . GLY B 1 323 ? 4.688 1.019 -15.047 1 95.12 323 GLY B N 1
ATOM 5411 C CA . GLY B 1 323 ? 5.574 1.766 -15.93 1 95.12 323 GLY B CA 1
ATOM 5412 C C . GLY B 1 323 ? 6.23 2.947 -15.242 1 95.12 323 GLY B C 1
ATOM 5413 O O . GLY B 1 323 ? 7.074 3.625 -15.836 1 95.12 323 GLY B O 1
ATOM 5414 N N . THR B 1 324 ? 5.914 3.199 -14.008 1 95.69 324 THR B N 1
ATOM 5415 C CA . THR B 1 324 ? 6.543 4.297 -13.281 1 95.69 324 THR B CA 1
ATOM 5416 C C . THR B 1 324 ? 7.977 3.938 -12.898 1 95.69 324 THR B C 1
ATOM 5418 O O . THR B 1 324 ? 8.258 2.799 -12.516 1 95.69 324 THR B O 1
ATOM 5421 N N . LEU B 1 325 ? 8.844 4.914 -13.016 1 97.88 325 LEU B N 1
ATOM 5422 C CA . LEU B 1 325 ? 10.25 4.758 -12.664 1 97.88 325 LEU B CA 1
ATOM 5423 C C . LEU B 1 325 ? 10.602 5.602 -11.445 1 97.88 325 LEU B C 1
ATOM 5425 O O . LEU B 1 325 ? 10.117 6.723 -11.297 1 97.88 325 LEU B O 1
ATOM 5429 N N . SER B 1 326 ? 11.383 5.055 -10.602 1 98 326 SER B N 1
ATOM 5430 C CA . SER B 1 326 ? 11.969 5.777 -9.477 1 98 326 SER B CA 1
ATOM 5431 C C . SER B 1 326 ? 13.492 5.719 -9.516 1 98 326 SER B C 1
ATOM 5433 O O . SER B 1 326 ? 14.078 4.633 -9.453 1 98 326 SER B O 1
ATOM 5435 N N . PHE B 1 327 ? 14.141 6.852 -9.617 1 97.94 327 PHE B N 1
ATOM 5436 C CA . PHE B 1 327 ? 15.594 6.969 -9.648 1 97.94 327 PHE B CA 1
ATOM 5437 C C . PHE B 1 327 ? 16.125 7.48 -8.312 1 97.94 327 PHE B C 1
ATOM 5439 O O . PHE B 1 327 ? 15.531 8.375 -7.707 1 97.94 327 PHE B O 1
ATOM 5446 N N . ARG B 1 328 ? 17.188 6.906 -7.879 1 97.69 328 ARG B N 1
ATOM 5447 C CA . ARG B 1 328 ? 17.953 7.398 -6.746 1 97.69 328 ARG B CA 1
ATOM 5448 C C . ARG B 1 328 ? 19.438 7.465 -7.094 1 97.69 328 ARG B C 1
ATOM 5450 O O . ARG B 1 328 ? 19.953 6.641 -7.859 1 97.69 328 ARG B O 1
ATOM 5457 N N . SER B 1 329 ? 20.125 8.461 -6.551 1 97.56 329 SER B N 1
ATOM 5458 C CA . SER B 1 329 ? 21.547 8.586 -6.812 1 97.56 329 SER B CA 1
ATOM 5459 C C . SER B 1 329 ? 22.25 9.32 -5.68 1 97.56 329 SER B C 1
ATOM 5461 O O . SER B 1 329 ? 21.609 9.859 -4.781 1 97.56 329 SER B O 1
ATOM 5463 N N . ILE B 1 330 ? 23.562 9.227 -5.656 1 95.25 330 ILE B N 1
ATOM 5464 C CA . ILE B 1 330 ? 24.359 9.945 -4.66 1 95.25 330 ILE B CA 1
ATOM 5465 C C . ILE B 1 330 ? 25.125 11.086 -5.332 1 95.25 330 ILE B C 1
ATOM 5467 O O . ILE B 1 330 ? 25.797 11.867 -4.66 1 95.25 330 ILE B O 1
ATOM 5471 N N . ASP B 1 331 ? 25.016 11.211 -6.617 1 94.69 331 ASP B N 1
ATOM 5472 C CA . ASP B 1 331 ? 25.828 12.195 -7.328 1 94.69 331 ASP B CA 1
ATOM 5473 C C . ASP B 1 331 ? 24.969 13.078 -8.219 1 94.69 331 ASP B C 1
ATOM 5475 O O . ASP B 1 331 ? 25.453 13.648 -9.203 1 94.69 331 ASP B O 1
ATOM 5479 N N . GLY B 1 332 ? 23.672 13.094 -8 1 92.5 332 GLY B N 1
ATOM 5480 C CA . GLY B 1 332 ? 22.781 14.023 -8.672 1 92.5 332 GLY B CA 1
AT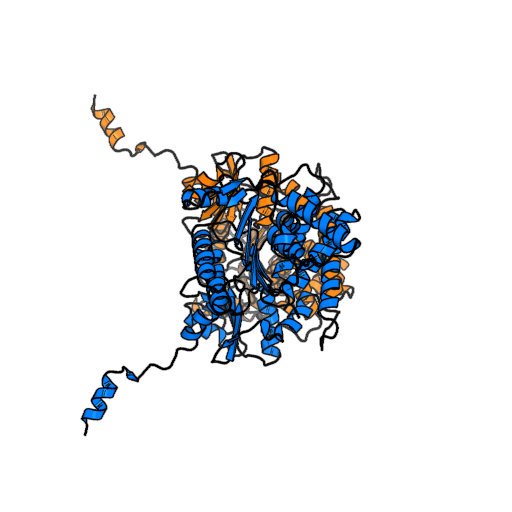OM 5481 C C . GLY B 1 332 ? 22.281 13.516 -10.016 1 92.5 332 GLY B C 1
ATOM 5482 O O . GLY B 1 332 ? 21.578 14.219 -10.734 1 92.5 332 GLY B O 1
ATOM 5483 N N . THR B 1 333 ? 22.516 12.312 -10.305 1 95.75 333 THR B N 1
ATOM 5484 C CA . THR B 1 333 ? 22.25 11.82 -11.656 1 95.75 333 THR B CA 1
ATOM 5485 C C . THR B 1 333 ? 20.844 11.234 -11.758 1 95.75 333 THR B C 1
ATOM 5487 O O . THR B 1 333 ? 20.391 10.891 -12.844 1 95.75 333 THR B O 1
ATOM 5490 N N . ALA B 1 334 ? 20.172 11.094 -10.656 1 96.38 334 ALA B N 1
ATOM 5491 C CA . ALA B 1 334 ? 18.812 10.578 -10.688 1 96.38 334 ALA B CA 1
ATOM 5492 C C . ALA B 1 334 ? 17.906 11.445 -11.57 1 96.38 334 ALA B C 1
ATOM 5494 O O . ALA B 1 334 ? 17.141 10.93 -12.375 1 96.38 334 ALA B O 1
ATOM 5495 N N . LEU B 1 335 ? 18.078 12.727 -11.484 1 93.94 335 LEU B N 1
ATOM 5496 C CA . LEU B 1 335 ? 17.266 13.648 -12.266 1 93.94 335 LEU B CA 1
ATOM 5497 C C . LEU B 1 335 ? 17.547 13.5 -13.758 1 93.94 335 LEU B C 1
ATOM 5499 O O . LEU B 1 335 ? 16.609 13.508 -14.57 1 93.94 335 LEU B O 1
ATOM 5503 N N . ASP B 1 336 ? 18.719 13.367 -14.07 1 94.5 336 ASP B N 1
ATOM 5504 C CA . ASP B 1 336 ? 19.094 13.164 -15.469 1 94.5 336 ASP B CA 1
ATOM 5505 C C . ASP B 1 336 ? 18.438 11.906 -16.031 1 94.5 336 ASP B C 1
ATOM 5507 O O . ASP B 1 336 ? 17.906 11.914 -17.141 1 94.5 336 ASP B O 1
ATOM 5511 N N . GLY B 1 337 ? 18.516 10.875 -15.242 1 95.38 337 GLY B N 1
ATOM 5512 C CA . GLY B 1 337 ? 17.828 9.656 -15.648 1 95.38 337 GLY B CA 1
ATOM 5513 C C . GLY B 1 337 ? 16.344 9.836 -15.852 1 95.38 337 GLY B C 1
ATOM 5514 O O . GLY B 1 337 ? 15.789 9.414 -16.875 1 95.38 337 GLY B O 1
ATOM 5515 N N . ALA B 1 338 ? 15.758 10.484 -14.93 1 96.19 338 ALA B N 1
ATOM 5516 C CA . ALA B 1 338 ? 14.312 10.688 -14.977 1 96.19 338 ALA B CA 1
ATOM 5517 C C . ALA B 1 338 ? 13.914 11.516 -16.188 1 96.19 338 ALA B C 1
ATOM 5519 O O . ALA B 1 338 ? 12.891 11.25 -16.828 1 96.19 338 ALA B O 1
ATOM 5520 N N . ARG B 1 339 ? 14.68 12.477 -16.547 1 94.56 339 ARG B N 1
ATOM 5521 C CA . ARG B 1 339 ? 14.383 13.352 -17.672 1 94.56 339 ARG B CA 1
ATOM 5522 C C . ARG B 1 339 ? 14.367 12.578 -18.984 1 94.56 339 ARG B C 1
ATOM 5524 O O . ARG B 1 339 ? 13.586 12.883 -19.891 1 94.56 339 ARG B O 1
ATOM 5531 N N . ALA B 1 340 ? 15.203 11.609 -19 1 95.56 340 ALA B N 1
ATOM 5532 C CA . ALA B 1 340 ? 15.227 10.758 -20.188 1 95.56 340 ALA B CA 1
ATOM 5533 C C . ALA B 1 340 ? 13.891 10.047 -20.375 1 95.56 340 ALA B C 1
ATOM 5535 O O . ALA B 1 340 ? 13.57 9.586 -21.469 1 95.56 340 ALA B O 1
ATOM 5536 N N . PHE B 1 341 ? 13.156 9.984 -19.359 1 97.19 341 PHE B N 1
ATOM 5537 C CA . PHE B 1 341 ? 11.859 9.32 -19.391 1 97.19 341 PHE B CA 1
ATOM 5538 C C . PHE B 1 341 ? 10.734 10.32 -19.141 1 97.19 341 PHE B C 1
ATOM 5540 O O . PHE B 1 341 ? 9.719 9.977 -18.531 1 97.19 341 PHE B O 1
ATOM 5547 N N . ARG B 1 342 ? 11.016 11.578 -19.5 1 91.31 342 ARG B N 1
ATOM 5548 C CA . ARG B 1 342 ? 10.047 12.672 -19.406 1 91.31 342 ARG B CA 1
ATOM 5549 C C . ARG B 1 342 ? 9.578 12.867 -17.969 1 91.31 342 ARG B C 1
ATOM 5551 O O . ARG B 1 342 ? 8.391 13.125 -17.734 1 91.31 342 ARG B O 1
ATOM 5558 N N . GLY B 1 343 ? 10.477 12.5 -17.125 1 92.5 343 GLY B N 1
ATOM 5559 C CA . GLY B 1 343 ? 10.164 12.664 -15.711 1 92.5 343 GLY B CA 1
ATOM 5560 C C . GLY B 1 343 ? 10.82 13.883 -15.094 1 92.5 343 GLY B C 1
ATOM 5561 O O . GLY B 1 343 ? 11.211 14.812 -15.805 1 92.5 343 GLY B O 1
ATOM 5562 N N . GLY B 1 344 ? 10.727 13.961 -13.797 1 86.38 344 GLY B N 1
ATOM 5563 C CA . GLY B 1 344 ? 11.273 15.055 -13.016 1 86.38 344 GLY B CA 1
ATOM 5564 C C . GLY B 1 344 ? 11.383 14.742 -11.531 1 86.38 344 GLY B C 1
ATOM 5565 O O . GLY B 1 344 ? 11.18 13.594 -11.125 1 86.38 344 GLY B O 1
ATOM 5566 N N . GLY B 1 345 ? 11.867 15.711 -10.773 1 83.75 345 GLY B N 1
ATOM 5567 C CA . GLY B 1 345 ? 12.062 15.555 -9.344 1 83.75 345 GLY B CA 1
ATOM 5568 C C . GLY B 1 345 ? 13.305 16.25 -8.828 1 83.75 345 GLY B C 1
ATOM 5569 O O . GLY B 1 345 ? 13.703 17.297 -9.352 1 83.75 345 GLY B O 1
ATOM 5570 N N . HIS B 1 346 ? 13.852 15.688 -7.777 1 83.38 346 HIS B N 1
ATOM 5571 C CA . HIS B 1 346 ? 15.055 16.25 -7.172 1 83.38 346 HIS B CA 1
ATOM 5572 C C . HIS B 1 346 ? 16.312 15.617 -7.773 1 83.38 346 HIS B C 1
ATOM 5574 O O . HIS B 1 346 ? 16.234 14.594 -8.461 1 83.38 346 HIS B O 1
ATOM 5580 N N . ARG B 1 347 ? 17.391 16.234 -7.469 1 87.69 347 ARG B N 1
ATOM 5581 C CA . ARG B 1 347 ? 18.672 15.844 -8.055 1 87.69 347 ARG B CA 1
ATOM 5582 C C . ARG B 1 347 ? 18.969 14.383 -7.77 1 87.69 347 ARG B C 1
ATOM 5584 O O . ARG B 1 347 ? 19.438 13.656 -8.656 1 87.69 347 ARG B O 1
ATOM 5591 N N . ASP B 1 348 ? 18.672 13.852 -6.539 1 93 348 ASP B N 1
ATOM 5592 C CA . ASP B 1 348 ? 19.078 12.5 -6.172 1 93 348 ASP B CA 1
ATOM 5593 C C . ASP B 1 348 ? 17.859 11.609 -5.938 1 93 348 ASP B C 1
ATOM 5595 O O . ASP B 1 348 ? 17.984 10.492 -5.441 1 93 348 ASP B O 1
ATOM 5599 N N . ALA B 1 349 ? 16.703 12.094 -6.238 1 92.44 349 ALA B N 1
ATOM 5600 C CA . ALA B 1 349 ? 15.438 11.359 -6.172 1 92.44 349 ALA B CA 1
ATOM 5601 C C . ALA B 1 349 ? 14.438 11.883 -7.199 1 92.44 349 ALA B C 1
ATOM 5603 O O . ALA B 1 349 ? 13.906 12.984 -7.047 1 92.44 349 ALA B O 1
ATOM 5604 N N . ALA B 1 350 ? 14.258 11.102 -8.234 1 93.5 350 ALA B N 1
ATOM 5605 C CA . ALA B 1 350 ? 13.422 11.562 -9.336 1 93.5 350 ALA B CA 1
ATOM 5606 C C . ALA B 1 350 ? 12.617 10.414 -9.93 1 93.5 350 ALA B C 1
ATOM 5608 O O . ALA B 1 350 ? 12.898 9.25 -9.664 1 93.5 350 ALA B O 1
ATOM 5609 N N . GLY B 1 351 ? 11.578 10.703 -10.609 1 94.94 351 GLY B N 1
ATOM 5610 C CA . GLY B 1 351 ? 10.703 9.711 -11.219 1 94.94 351 GLY B CA 1
ATOM 5611 C C . GLY B 1 351 ? 10.477 9.938 -12.695 1 94.94 351 GLY B C 1
ATOM 5612 O O . GLY B 1 351 ? 10.758 11.016 -13.219 1 94.94 351 GLY B O 1
ATOM 5613 N N . GLY B 1 352 ? 10.07 8.922 -13.336 1 94.94 352 GLY B N 1
ATOM 5614 C CA . GLY B 1 352 ? 9.727 8.945 -14.75 1 94.94 352 GLY B CA 1
ATOM 5615 C C . GLY B 1 352 ? 8.727 7.883 -15.133 1 94.94 352 GLY B C 1
ATOM 5616 O O . GLY B 1 352 ? 8.094 7.27 -14.273 1 94.94 352 GLY B O 1
ATOM 5617 N N . LYS B 1 353 ? 8.555 7.789 -16.438 1 95.5 353 LYS B N 1
ATOM 5618 C CA . LYS B 1 353 ? 7.594 6.824 -16.969 1 95.5 353 LYS B CA 1
ATOM 5619 C C . LYS B 1 353 ? 8.141 6.109 -18.203 1 95.5 353 LYS B C 1
ATOM 5621 O O . LYS B 1 353 ? 8.758 6.738 -19.062 1 95.5 353 LYS B O 1
ATOM 5626 N N . LEU B 1 354 ? 7.895 4.863 -18.188 1 97 354 LEU B N 1
ATOM 5627 C CA . LEU B 1 354 ? 8.289 4.094 -19.359 1 97 354 LEU B CA 1
ATOM 5628 C C . LEU B 1 354 ? 7.52 4.555 -20.594 1 97 354 LEU B C 1
ATOM 5630 O O . LEU B 1 354 ? 6.324 4.844 -20.516 1 97 354 LEU B O 1
ATOM 5634 N N . PRO B 1 355 ? 8.203 4.543 -21.734 1 91.12 355 PRO B N 1
ATOM 5635 C CA . PRO B 1 355 ? 7.508 4.926 -22.969 1 91.12 355 PRO B CA 1
ATOM 5636 C C . PRO B 1 355 ? 6.324 4.016 -23.297 1 91.12 355 PRO B C 1
ATOM 5638 O O . PRO B 1 355 ? 5.281 4.488 -23.75 1 91.12 355 PRO B O 1
ATOM 5641 N N . GLN B 1 356 ? 6.453 2.768 -23.016 1 91.81 356 GLN B N 1
ATOM 5642 C CA . GLN B 1 356 ? 5.398 1.811 -23.328 1 91.81 356 GLN B CA 1
ATOM 5643 C C . GLN B 1 356 ? 4.32 1.807 -22.25 1 91.81 356 GLN B C 1
ATOM 5645 O O . GLN B 1 356 ? 3.283 1.155 -22.406 1 91.81 356 GLN B O 1
ATOM 5650 N N . GLY B 1 357 ? 4.602 2.367 -21.125 1 91.81 357 GLY B N 1
ATOM 5651 C CA . GLY B 1 357 ? 3.588 2.578 -20.109 1 91.81 357 GLY B CA 1
ATOM 5652 C C . GLY B 1 357 ? 3.498 1.435 -19.109 1 91.81 357 GLY B C 1
ATOM 5653 O O . GLY B 1 357 ? 2.814 1.543 -18.094 1 91.81 357 GLY B O 1
ATOM 5654 N N . SER B 1 358 ? 4.133 0.299 -19.469 1 94.69 358 SER B N 1
ATOM 5655 C CA . SER B 1 358 ? 4.086 -0.823 -18.547 1 94.69 358 SER B CA 1
ATOM 5656 C C . SER B 1 358 ? 5.254 -1.777 -18.766 1 94.69 358 SER B C 1
ATOM 5658 O O . SER B 1 358 ? 5.949 -1.688 -19.781 1 94.69 358 SER B O 1
ATOM 5660 N N . ALA B 1 359 ? 5.547 -2.57 -17.766 1 96.19 359 ALA B N 1
ATOM 5661 C CA . ALA B 1 359 ? 6.496 -3.678 -17.828 1 96.19 359 ALA B CA 1
ATOM 5662 C C . ALA B 1 359 ? 5.977 -4.895 -17.078 1 96.19 359 ALA B C 1
ATOM 5664 O O . ALA B 1 359 ? 5.352 -4.762 -16.016 1 96.19 359 ALA B O 1
ATOM 5665 N N . HIS B 1 360 ? 6.266 -6.109 -17.594 1 94.88 360 HIS B N 1
ATOM 5666 C CA . HIS B 1 360 ? 5.691 -7.297 -16.969 1 94.88 360 HIS B CA 1
ATOM 5667 C C . HIS B 1 360 ? 6.773 -8.172 -16.344 1 94.88 360 HIS B C 1
ATOM 5669 O O . HIS B 1 360 ? 6.465 -9.156 -15.664 1 94.88 360 HIS B O 1
ATOM 5675 N N . SER B 1 361 ? 8.016 -7.824 -16.594 1 94.56 361 SER B N 1
ATOM 5676 C CA . SER B 1 361 ? 9.141 -8.547 -16.016 1 94.56 361 SER B CA 1
ATOM 5677 C C . SER B 1 361 ? 10.383 -7.66 -15.938 1 94.56 361 SER B C 1
ATOM 5679 O O . SER B 1 361 ? 10.406 -6.562 -16.5 1 94.56 361 SER B O 1
ATOM 5681 N N . ARG B 1 362 ? 11.375 -8.141 -15.172 1 95.44 362 ARG B N 1
ATOM 5682 C CA . ARG B 1 362 ? 12.641 -7.41 -15.109 1 95.44 362 ARG B CA 1
ATOM 5683 C C . ARG B 1 362 ? 13.305 -7.336 -16.484 1 95.44 362 ARG B C 1
ATOM 5685 O O . ARG B 1 362 ? 13.828 -6.289 -16.859 1 95.44 362 ARG B O 1
ATOM 5692 N N . GLU B 1 363 ? 13.258 -8.445 -17.203 1 95.19 363 GLU B N 1
ATOM 5693 C CA . GLU B 1 363 ? 13.844 -8.484 -18.531 1 95.19 363 GLU B CA 1
ATOM 5694 C C . GLU B 1 363 ? 13.18 -7.473 -19.453 1 95.19 363 GLU B C 1
ATOM 5696 O O . GLU B 1 363 ? 13.852 -6.785 -20.234 1 95.19 363 GLU B O 1
ATOM 5701 N N . ASP B 1 364 ? 11.867 -7.441 -19.344 1 96.25 364 ASP B N 1
ATOM 5702 C CA . ASP B 1 364 ? 11.117 -6.465 -20.141 1 96.25 364 ASP B CA 1
ATOM 5703 C C . ASP B 1 364 ? 11.492 -5.039 -19.734 1 96.25 364 ASP B C 1
ATOM 5705 O O . ASP B 1 364 ? 11.672 -4.176 -20.609 1 96.25 364 ASP B O 1
ATOM 5709 N N . ALA B 1 365 ? 11.609 -4.75 -18.469 1 97.69 365 ALA B N 1
ATOM 5710 C CA . ALA B 1 365 ? 12 -3.438 -17.969 1 97.69 365 ALA B CA 1
ATOM 5711 C C . ALA B 1 365 ? 13.383 -3.041 -18.484 1 97.69 365 ALA B C 1
ATOM 5713 O O . ALA B 1 365 ? 13.57 -1.919 -18.953 1 97.69 365 ALA B O 1
ATOM 5714 N N . VAL B 1 366 ? 14.312 -3.961 -18.453 1 97.81 366 VAL B N 1
ATOM 5715 C CA . VAL B 1 366 ? 15.672 -3.707 -18.906 1 97.81 366 VAL B CA 1
ATOM 5716 C C . VAL B 1 366 ? 15.664 -3.365 -20.391 1 97.81 366 VAL B C 1
ATOM 5718 O O . VAL B 1 366 ? 16.328 -2.422 -20.812 1 97.81 366 VAL B O 1
ATOM 5721 N N . ALA B 1 367 ? 14.906 -4.137 -21.125 1 97 367 ALA B N 1
ATOM 5722 C CA . ALA B 1 367 ? 14.836 -3.934 -22.562 1 97 367 ALA B CA 1
ATOM 5723 C C . ALA B 1 367 ? 14.305 -2.543 -22.906 1 97 367 ALA B C 1
ATOM 5725 O O . ALA B 1 367 ? 14.664 -1.963 -23.922 1 97 367 ALA B O 1
ATOM 5726 N N . GLN B 1 368 ? 13.484 -2.014 -22.047 1 97.56 368 GLN B N 1
ATOM 5727 C CA . GLN B 1 368 ? 12.875 -0.711 -22.281 1 97.56 368 GLN B CA 1
ATOM 5728 C C . GLN B 1 368 ? 13.758 0.419 -21.766 1 97.56 368 GLN B C 1
ATOM 5730 O O . GLN B 1 368 ? 13.789 1.507 -22.344 1 97.56 368 GLN B O 1
ATOM 5735 N N . VAL B 1 369 ? 14.5 0.215 -20.719 1 98.25 369 VAL B N 1
ATOM 5736 C CA . VAL B 1 369 ? 15.219 1.275 -20.031 1 98.25 369 VAL B CA 1
ATOM 5737 C C . VAL B 1 369 ? 16.609 1.445 -20.641 1 98.25 369 VAL B C 1
ATOM 5739 O O . VAL B 1 369 ? 17.062 2.57 -20.859 1 98.25 369 VAL B O 1
ATOM 5742 N N . GLU B 1 370 ? 17.281 0.353 -20.984 1 97.88 370 GLU B N 1
ATOM 5743 C CA . GLU B 1 370 ? 18.672 0.356 -21.406 1 97.88 370 GLU B CA 1
ATOM 5744 C C . GLU B 1 370 ? 18.859 1.229 -22.656 1 97.88 370 GLU B C 1
ATOM 5746 O O . GLU B 1 370 ? 19.734 2.1 -22.672 1 97.88 370 GLU B O 1
ATOM 5751 N N . PRO B 1 371 ? 18.031 1.084 -23.641 1 96.5 371 PRO B N 1
ATOM 5752 C CA . PRO B 1 371 ? 18.266 1.875 -24.859 1 96.5 371 PRO B CA 1
ATOM 5753 C C . PRO B 1 371 ? 18.016 3.367 -24.641 1 96.5 371 PRO B C 1
ATOM 5755 O O . PRO B 1 371 ? 18.547 4.195 -25.391 1 96.5 371 PRO B O 1
ATOM 5758 N N . VAL B 1 372 ? 17.188 3.721 -23.688 1 96.56 372 VAL B N 1
ATOM 5759 C CA . VAL B 1 372 ? 16.859 5.121 -23.438 1 96.56 372 VAL B CA 1
ATOM 5760 C C . VAL B 1 372 ? 17.953 5.762 -22.594 1 96.56 372 VAL B C 1
ATOM 5762 O O . VAL B 1 372 ? 18.422 6.859 -22.891 1 96.56 372 VAL B O 1
ATOM 5765 N N . LEU B 1 373 ? 18.422 5.078 -21.578 1 96.25 373 LEU B N 1
ATOM 5766 C CA . LEU B 1 373 ? 19.422 5.613 -20.672 1 96.25 373 LEU B CA 1
ATOM 5767 C C . LEU B 1 373 ? 20.812 5.555 -21.297 1 96.25 373 LEU B C 1
ATOM 5769 O O . LEU B 1 373 ? 21.656 6.406 -21.016 1 96.25 373 LEU B O 1
ATOM 5773 N N . ASN B 1 374 ? 21.016 4.516 -22.047 1 95.44 374 ASN B N 1
ATOM 5774 C CA . ASN B 1 374 ? 22.297 4.273 -22.688 1 95.44 374 ASN B CA 1
ATOM 5775 C C . ASN B 1 374 ? 22.125 3.957 -24.172 1 95.44 374 ASN B C 1
ATOM 5777 O O . ASN B 1 374 ? 22.312 2.814 -24.594 1 95.44 374 ASN B O 1
ATOM 5781 N N . PRO B 1 375 ? 21.875 4.949 -24.922 1 92.19 375 PRO B N 1
ATOM 5782 C CA . PRO B 1 375 ? 21.641 4.703 -26.344 1 92.19 375 PRO B CA 1
ATOM 5783 C C . PRO B 1 375 ? 22.844 4.082 -27.047 1 92.19 375 PRO B C 1
ATOM 5785 O O . PRO B 1 375 ? 23.984 4.434 -26.75 1 92.19 375 PRO B O 1
ATOM 5788 N N . PRO B 1 376 ? 22.547 3.133 -27.859 1 87.88 376 PRO B N 1
ATOM 5789 C CA . PRO B 1 376 ? 23.656 2.551 -28.641 1 87.88 376 PRO B CA 1
ATOM 5790 C C . PRO B 1 376 ? 24.297 3.553 -29.594 1 87.88 376 PRO B C 1
ATOM 5792 O O . PRO B 1 376 ? 23.656 4.531 -29.984 1 87.88 376 PRO B O 1
ATOM 5795 N N . PRO B 1 377 ? 25.656 3.357 -29.797 1 82 377 PRO B N 1
ATOM 5796 C CA . PRO B 1 377 ? 26.297 4.258 -30.75 1 82 377 PRO B CA 1
ATOM 5797 C C . PRO B 1 377 ? 25.609 4.258 -32.125 1 82 377 PRO B C 1
ATOM 5799 O O . PRO B 1 377 ? 25.062 3.242 -32.531 1 82 377 PRO B O 1
ATOM 5802 N N . PRO B 1 378 ? 25.406 5.441 -32.625 1 75.5 378 PRO B N 1
ATOM 5803 C CA . PRO B 1 378 ? 24.781 5.5 -33.938 1 75.5 378 PRO B CA 1
ATOM 5804 C C . PRO B 1 378 ? 25.438 4.559 -34.938 1 75.5 378 PRO B C 1
ATOM 5806 O O . PRO B 1 378 ? 26.641 4.328 -34.875 1 75.5 378 PRO B O 1
ATOM 5809 N N . ASP B 1 379 ? 24.656 3.637 -35.406 1 63.91 379 ASP B N 1
ATOM 5810 C CA . ASP B 1 379 ? 25.156 2.82 -36.5 1 63.91 379 ASP B CA 1
ATOM 5811 C C . ASP B 1 379 ? 25.641 3.695 -37.656 1 63.91 379 ASP B C 1
ATOM 5813 O O . ASP B 1 379 ? 24.828 4.328 -38.344 1 63.91 379 ASP B O 1
ATOM 5817 N N . LEU B 1 380 ? 26.828 4.082 -37.594 1 61.81 380 LEU B N 1
ATOM 5818 C CA . LEU B 1 380 ? 27.422 4.902 -38.656 1 61.81 380 LEU B CA 1
ATOM 5819 C C . LEU B 1 380 ? 27.453 4.152 -39.969 1 61.81 380 LEU B C 1
ATOM 5821 O O . LEU B 1 380 ? 27.812 4.727 -41 1 61.81 380 LEU B O 1
ATOM 5825 N N . SER B 1 381 ? 27.219 2.926 -39.938 1 59.75 381 SER B N 1
ATOM 5826 C CA . SER B 1 381 ? 27.328 2.23 -41.219 1 59.75 381 SER B CA 1
ATOM 5827 C C . SER B 1 381 ? 26.281 2.717 -42.219 1 59.75 381 SER B C 1
ATOM 5829 O O . SER B 1 381 ? 26.516 2.719 -43.438 1 59.75 381 SER B O 1
ATOM 5831 N N . GLY B 1 382 ? 25.141 3.102 -41.688 1 52.88 382 GLY B N 1
ATOM 5832 C CA . GLY B 1 382 ? 24.141 3.576 -42.625 1 52.88 382 GLY B CA 1
ATOM 5833 C C . GLY B 1 382 ? 24.219 5.07 -42.875 1 52.88 382 GLY B C 1
ATOM 5834 O O . GLY B 1 382 ? 23.281 5.66 -43.438 1 52.88 382 GLY B O 1
ATOM 5835 N N . SER B 1 383 ? 25.109 5.66 -42.25 1 53.91 383 SER B N 1
ATOM 5836 C CA . SER B 1 383 ? 25.219 7.082 -42.562 1 53.91 383 SER B CA 1
ATOM 5837 C C . SER B 1 383 ? 25.516 7.316 -44.031 1 53.91 383 SER B C 1
ATOM 5839 O O . SER B 1 383 ? 26.406 6.688 -44.594 1 53.91 383 SER B O 1
ATOM 5841 N N . PRO B 1 384 ? 24.562 7.848 -44.75 1 55.25 384 PRO B N 1
ATOM 5842 C CA . PRO B 1 384 ? 24.844 8.156 -46.156 1 55.25 384 PRO B CA 1
ATOM 5843 C C . PRO B 1 384 ? 26.188 8.844 -46.344 1 55.25 384 PRO B C 1
ATOM 5845 O O . PRO B 1 384 ? 26.734 8.828 -47.438 1 55.25 384 PRO B O 1
ATOM 5848 N N . PHE B 1 385 ? 26.672 9.539 -45.406 1 53.16 385 PHE B N 1
ATOM 5849 C CA . PHE B 1 385 ? 27.906 10.297 -45.625 1 53.16 385 PHE B CA 1
ATOM 5850 C C . PHE B 1 385 ? 29.125 9.383 -45.562 1 53.16 385 PHE B C 1
ATOM 5852 O O . PHE B 1 385 ? 30.234 9.789 -45.938 1 53.16 385 PHE B O 1
ATOM 5859 N N . ALA B 1 386 ? 29.016 8.289 -45.031 1 48.62 386 ALA B N 1
ATOM 5860 C CA . ALA B 1 386 ? 30.109 7.324 -45.094 1 48.62 386 ALA B CA 1
ATOM 5861 C C . ALA B 1 386 ? 30.438 6.934 -46.531 1 48.62 386 ALA B C 1
ATOM 5863 O O . ALA B 1 386 ? 31.609 6.688 -46.844 1 48.62 386 ALA B O 1
ATOM 5864 N N . ALA B 1 387 ? 29.438 6.922 -47.406 1 46.97 387 ALA B N 1
ATOM 5865 C CA . ALA B 1 387 ? 29.656 6.664 -48.812 1 46.97 387 ALA B CA 1
ATOM 5866 C C . ALA B 1 387 ? 30.344 7.852 -49.5 1 46.97 387 ALA B C 1
ATOM 5868 O O . ALA B 1 387 ? 31.031 7.691 -50.5 1 46.97 387 ALA B O 1
ATOM 5869 N N . LEU B 1 388 ? 30.219 9.031 -49 1 45.19 388 LEU B N 1
ATOM 5870 C CA . LEU B 1 388 ? 30.797 10.195 -49.656 1 45.19 388 LEU B CA 1
ATOM 5871 C C . LEU B 1 388 ? 32.281 10.305 -49.375 1 45.19 388 LEU B C 1
ATOM 5873 O O . LEU B 1 388 ? 33 11.008 -50.062 1 45.19 388 LEU B O 1
ATOM 5877 N N . LYS B 1 389 ? 32.688 9.688 -48.344 1 47.62 389 LYS B N 1
ATOM 5878 C CA . LYS B 1 389 ? 34.125 9.859 -48.094 1 47.62 389 LYS B CA 1
ATOM 5879 C C . LYS B 1 389 ? 34.969 9.125 -49.125 1 47.62 389 LYS B C 1
ATOM 5881 O O . LYS B 1 389 ? 36.094 9.484 -49.375 1 47.62 389 LYS B O 1
ATOM 5886 N N . ASN B 1 390 ? 34.406 8.008 -49.562 1 43.97 390 ASN B N 1
ATOM 5887 C CA . ASN B 1 390 ? 35.188 7.281 -50.562 1 43.97 390 ASN B CA 1
ATOM 5888 C C . ASN B 1 390 ? 35.156 7.969 -51.906 1 43.97 390 ASN B C 1
ATOM 5890 O O . ASN B 1 390 ? 35.719 7.461 -52.906 1 43.97 390 ASN B O 1
ATOM 5894 N N . TRP B 1 391 ? 34.344 8.93 -52.062 1 37.31 391 TRP B N 1
ATOM 5895 C CA . TRP B 1 391 ? 34.375 9.555 -53.375 1 37.31 391 TRP B CA 1
ATOM 5896 C C . TRP B 1 391 ? 35.531 10.523 -53.5 1 37.31 391 TRP B C 1
ATOM 5898 O O . TRP B 1 391 ? 35.75 11.109 -54.562 1 37.31 391 TRP B O 1
ATOM 5908 N N . LYS B 1 392 ? 36.156 10.969 -52.375 1 40.94 392 LYS B N 1
ATOM 5909 C CA . LYS B 1 392 ? 37.25 11.891 -52.625 1 40.94 392 LYS B CA 1
ATOM 5910 C C . LYS B 1 392 ? 38.469 11.148 -53.156 1 40.94 392 LYS B C 1
ATOM 5912 O O . LYS B 1 392 ? 39.531 11.742 -53.312 1 40.94 392 LYS B O 1
ATOM 5917 N N . GLY B 1 393 ? 38.5 9.797 -53.5 1 27.03 393 GLY B N 1
ATOM 5918 C CA . GLY B 1 393 ? 39.656 9.5 -54.312 1 27.03 393 GLY B CA 1
ATOM 5919 C C . GLY B 1 393 ? 39.531 10.047 -55.719 1 27.03 393 GLY B C 1
ATOM 5920 O O . GLY B 1 393 ? 38.438 10.328 -56.188 1 27.03 393 GLY B O 1
#